Protein AF-0000000068191400 (afdb_homodimer)

Organism: Phaeodactylum tricornutum (strain CCAP 1055/1) (NCBI:txid556484)

Radius of gyration: 34.16 Å; Cα contacts (8 Å, |Δi|>4): 2538; chains: 2; bounding box: 96×90×97 Å

Foldseek 3Di:
DPPPPPPPPPVPPPPPPQPPQQVPQVPPPDDPPCPVPPCPPPPPPPDAAEWQEEEEAQALLRVLLLVLCLNRRTAYAYEYEDPPPDPFQRARHHCCLRFAVLLLVLLQVVLQVLDALVVSLVSSVVRSVVVCVVRDPVVSVSRYHYFHFNAKADQAQFKMWTHGPPDPDIGIHGHQFYEYERAWADDDDPQQVVQCVLQVAAEAESRRVSVQSSDPQRPQQQNHPPPDDAAEEEEFEAELSCLSVLLSVCSNPVSHAYEYEEQAHNVVAAPLLRVLSVVLNVVSPHHYHYNWGFDGQHSNQWTAIPVGDIHDHGNHYYYDPDTWCVVVVVRHHVVNNQFDADRQATEADLQQQAGPGRRRYGYFARRYPNDDPQQGDSVLSNLLSSRNSVSNVDDPVVCPPDQGNDAWHWGWRVRQQIKIKTFDHPVRCCVPQNLPQKDKFKDQCVPAPVCVVCVVSGPRVSWMKMWMAGLPPQFTGMMITTGNCRVVLRVVVSVSNSVRHGLLNLLLDDDDPPDPNVVSNVRSLVSLVVDVLSVCSNVHPVSVVCVVVVPDPVVVVVVVCVVPCVVVVVVVVVVVVVCVVVCVVDVPVPPPPPDDDPDPPPVVVVVQVVLQVVLVVVVVVVVPPPPPPPPPDPRGSVNVVVVVVVCVVVVVVD/DPPPPPDPPPVPPPPPPQPPQQVPQVPPPDDPDCPVPPCPVPPPDPDAAEWQEEEEAQALLRVLLLVLCLNRRTAYAYEYEDPVPDPFQRARHPCCLRQAVLLLVLLQVVLQVLDALVVSLVSSVVRSVVVCVVRDPVVSVSRYHYFHFNAKADQAQFKMWTHGPPDPDIGIHGHQFYEYERAWADDDDPQQVVQCVLQVAAEAESRRVSVQSSDPQRPQQQNHPPPDDAAEEEEFEAELSCLSVLLSVCSNPVSHAYEYEEQAHNVVAAPLLRVLSVVLNVVSPHHYHYNWGFDGQHSNQWTAIPVGDIHDHGNHYYYDPDTWCVVVVVRHHVVNNQFDADRQATEADLQQQATPGRRRYGYFARRYPNDDPQQGDSVLRNLLSSRNSVSNVDDPVVCPPDQGNDAWHWGWRVRQQIKIKTFDHPVRCCVPQNLPQKDKFKDQCVPAPVCVVCVVSGPRVSWMKMWMAGLPPQFTGMMITTGNCRVVLRVVVSVSNSVRHGLLNLLLDDDDPPDPNVVSNVRSLVSLVVDVLSVCSNVHPVSVVCVVVVDDPVVVVVVVCVVPCVVVVVVVVVCCVVCVVVCVVDVPVPPPPPDDDPDPPPVVPVVQVVVQVVLVVVVVVVPPPPPPPPDPDPRDSVNVVVVVVVCVVVVVVD

Structure (mmCIF, N/CA/C/O backbone):
data_AF-0000000068191400-model_v1
#
loop_
_entity.id
_entity.type
_entity.pdbx_description
1 polymer 'Mercuric reductase'
#
loop_
_atom_site.group_PDB
_atom_site.id
_atom_site.type_symbol
_atom_site.label_atom_id
_atom_site.label_alt_id
_atom_site.label_comp_id
_atom_site.label_asym_id
_atom_site.label_entity_id
_atom_site.label_seq_id
_atom_site.pdbx_PDB_ins_code
_atom_site.Cartn_x
_atom_site.Cartn_y
_atom_site.Cartn_z
_atom_site.occupancy
_atom_site.B_iso_or_equiv
_atom_site.auth_seq_id
_atom_site.auth_comp_id
_atom_site.auth_asym_id
_atom_site.auth_atom_id
_atom_site.pdbx_PDB_model_num
ATOM 1 N N . MET A 1 1 ? 56.625 -11.289 -27.719 1 18.84 1 MET A N 1
ATOM 2 C CA . MET A 1 1 ? 55.969 -10.008 -28.016 1 18.84 1 MET A CA 1
ATOM 3 C C . MET A 1 1 ? 54.719 -10.211 -28.875 1 18.84 1 MET A C 1
ATOM 5 O O . MET A 1 1 ? 53.812 -9.391 -28.844 1 18.84 1 MET A O 1
ATOM 9 N N . ARG A 1 2 ? 54.781 -11.141 -29.953 1 19.25 2 ARG A N 1
ATOM 10 C CA . ARG A 1 2 ? 54.094 -11.266 -31.234 1 19.25 2 ARG A CA 1
ATOM 11 C C . ARG A 1 2 ? 52.688 -11.82 -31.031 1 19.25 2 ARG A C 1
ATOM 13 O O . ARG A 1 2 ? 51.812 -11.641 -31.875 1 19.25 2 ARG A O 1
ATOM 20 N N . LEU A 1 3 ? 52.562 -12.781 -30.156 1 19.36 3 LEU A N 1
ATOM 21 C CA . LEU A 1 3 ? 51.5 -13.773 -30.172 1 19.36 3 LEU A CA 1
ATOM 22 C C . LEU A 1 3 ? 50.156 -13.164 -29.719 1 19.36 3 LEU A C 1
ATOM 24 O O . LEU A 1 3 ? 49.156 -13.875 -29.562 1 19.36 3 LEU A O 1
ATOM 28 N N . LEU A 1 4 ? 50.25 -11.906 -29.078 1 23.09 4 LEU A N 1
ATOM 29 C CA . LEU A 1 4 ? 49.125 -11.359 -28.297 1 23.09 4 LEU A CA 1
ATOM 30 C C . LEU A 1 4 ? 48 -10.938 -29.219 1 23.09 4 LEU A C 1
ATOM 32 O O . LEU A 1 4 ? 47 -10.352 -28.766 1 23.09 4 LEU A O 1
ATOM 36 N N . SER A 1 5 ? 48.219 -10.984 -30.641 1 23.67 5 SER A N 1
ATOM 37 C CA . SER A 1 5 ? 47.469 -10.211 -31.609 1 23.67 5 SER A CA 1
ATOM 38 C C . SER A 1 5 ? 46.094 -10.844 -31.875 1 23.67 5 SER A C 1
ATOM 40 O O . SER A 1 5 ? 45.188 -10.18 -32.375 1 23.67 5 SER A O 1
ATOM 42 N N . GLY A 1 6 ? 46.031 -12.25 -31.875 1 23.25 6 GLY A N 1
ATOM 43 C CA . GLY A 1 6 ? 45 -12.992 -32.625 1 23.25 6 GLY A CA 1
ATOM 44 C C . GLY A 1 6 ? 43.625 -12.922 -32 1 23.25 6 GLY A C 1
ATOM 45 O O . GLY A 1 6 ? 42.625 -13.164 -32.688 1 23.25 6 GLY A O 1
ATOM 46 N N . SER A 1 7 ? 43.531 -13.016 -30.688 1 23.31 7 SER A N 1
ATOM 47 C CA . SER A 1 7 ? 42.344 -13.523 -30.047 1 23.31 7 SER A CA 1
ATOM 48 C C . SER A 1 7 ? 41.219 -12.484 -30.047 1 23.31 7 SER A C 1
ATOM 50 O O . SER A 1 7 ? 40.156 -12.719 -29.5 1 23.31 7 SER A O 1
ATOM 52 N N . LEU A 1 8 ? 41.531 -11.188 -30.516 1 23.22 8 LEU A N 1
ATOM 53 C CA . LEU A 1 8 ? 40.562 -10.094 -30.312 1 23.22 8 LEU A CA 1
ATOM 54 C C . LEU A 1 8 ? 39.438 -10.148 -31.344 1 23.22 8 LEU A C 1
ATOM 56 O O . LEU A 1 8 ? 38.531 -9.352 -31.281 1 23.22 8 LEU A O 1
ATOM 60 N N . GLN A 1 9 ? 39.656 -10.93 -32.531 1 22.41 9 GLN A N 1
ATOM 61 C CA . GLN A 1 9 ? 38.875 -10.75 -33.719 1 22.41 9 GLN A CA 1
ATOM 62 C C . GLN A 1 9 ? 37.469 -11.352 -33.562 1 22.41 9 GLN A C 1
ATOM 64 O O . GLN A 1 9 ? 36.5 -10.898 -34.188 1 22.41 9 GLN A O 1
ATOM 69 N N . ILE A 1 10 ? 37.344 -12.539 -32.938 1 22.41 10 ILE A N 1
ATOM 70 C CA . ILE A 1 10 ? 36.219 -13.43 -33.188 1 22.41 10 ILE A CA 1
ATOM 71 C C . ILE A 1 10 ? 34.969 -12.883 -32.469 1 22.41 10 ILE A C 1
ATOM 73 O O . ILE A 1 10 ? 33.844 -13.266 -32.812 1 22.41 10 ILE A O 1
ATOM 77 N N . VAL A 1 11 ? 35.156 -12.094 -31.438 1 23.58 11 VAL A N 1
ATOM 78 C CA . VAL A 1 11 ? 34 -11.883 -30.594 1 23.58 11 VAL A CA 1
ATOM 79 C C . VAL A 1 11 ? 33.031 -10.906 -31.266 1 23.58 11 VAL A C 1
ATOM 81 O O . VAL A 1 11 ? 31.891 -10.75 -30.828 1 23.58 11 VAL A O 1
ATOM 84 N N . ALA A 1 12 ? 33.375 -10.297 -32.469 1 24.55 12 ALA A N 1
ATOM 85 C CA . ALA A 1 12 ? 32.594 -9.172 -33 1 24.55 12 ALA A CA 1
ATOM 86 C C . ALA A 1 12 ? 31.375 -9.656 -33.781 1 24.55 12 ALA A C 1
ATOM 88 O O . ALA A 1 12 ? 30.406 -8.914 -33.938 1 24.55 12 ALA A O 1
ATOM 89 N N . LYS A 1 13 ? 31.406 -10.836 -34.562 1 27.42 13 LYS A N 1
ATOM 90 C CA . LYS A 1 13 ? 30.469 -11.172 -35.625 1 27.42 13 LYS A CA 1
ATOM 91 C C . LYS A 1 13 ? 29.094 -11.523 -35.062 1 27.42 13 LYS A C 1
ATOM 93 O O . LYS A 1 13 ? 28.078 -11.312 -35.75 1 27.42 13 LYS A O 1
ATOM 98 N N . SER A 1 14 ? 29.078 -12.266 -34.031 1 23.83 14 SER A N 1
ATOM 99 C CA . SER A 1 14 ? 27.828 -12.953 -33.719 1 23.83 14 SER A CA 1
ATOM 100 C C . SER A 1 14 ? 26.781 -11.984 -33.188 1 23.83 14 SER A C 1
ATOM 102 O O . SER A 1 14 ? 25.609 -12.352 -33 1 23.83 14 SER A O 1
ATOM 104 N N . SER A 1 15 ? 27.203 -10.758 -32.938 1 24.91 15 SER A N 1
ATOM 105 C CA . SER A 1 15 ? 26.312 -9.93 -32.125 1 24.91 15 SER A CA 1
ATOM 106 C C . SER A 1 15 ? 25.281 -9.219 -33 1 24.91 15 SER A C 1
ATOM 108 O O . SER A 1 15 ? 24.391 -8.547 -32.469 1 24.91 15 SER A O 1
ATOM 110 N N . LEU A 1 16 ? 25.422 -9.219 -34.375 1 26.3 16 LEU A N 1
ATOM 111 C CA . LEU A 1 16 ? 24.703 -8.305 -35.25 1 26.3 16 LEU A CA 1
ATOM 112 C C . LEU A 1 16 ? 23.297 -8.805 -35.531 1 26.3 16 LEU A C 1
ATOM 114 O O . LEU A 1 16 ? 22.406 -8.031 -35.906 1 26.3 16 LEU A O 1
ATOM 118 N N . PHE A 1 17 ? 23.094 -10.117 -35.625 1 24.86 17 PHE A N 1
ATOM 119 C CA . PHE A 1 17 ? 21.859 -10.711 -36.125 1 24.86 17 PHE A CA 1
ATOM 120 C C . PHE A 1 17 ? 20.688 -10.398 -35.219 1 24.86 17 PHE A C 1
ATOM 122 O O . PHE A 1 17 ? 19.547 -10.312 -35.656 1 24.86 17 PHE A O 1
ATOM 129 N N . LEU A 1 18 ? 20.938 -10.211 -33.969 1 23.95 18 LEU A N 1
ATOM 130 C CA . LEU A 1 18 ? 19.812 -10.328 -33.031 1 23.95 18 LEU A CA 1
ATOM 131 C C . LEU A 1 18 ? 19.031 -9.023 -32.969 1 23.95 18 LEU A C 1
ATOM 133 O O . LEU A 1 18 ? 17.844 -9.031 -32.656 1 23.95 18 LEU A O 1
ATOM 137 N N . THR A 1 19 ? 19.531 -7.883 -33.469 1 26.61 19 THR A N 1
ATOM 138 C CA . THR A 1 19 ? 18.922 -6.59 -33.156 1 26.61 19 THR A CA 1
ATOM 139 C C . THR A 1 19 ? 17.719 -6.34 -34.062 1 26.61 19 THR A C 1
ATOM 141 O O . THR A 1 19 ? 16.766 -5.66 -33.688 1 26.61 19 THR A O 1
ATOM 144 N N . ALA A 1 20 ? 17.625 -6.801 -35.312 1 25.66 20 ALA A N 1
ATOM 145 C CA . ALA A 1 20 ? 16.641 -6.438 -36.344 1 25.66 20 ALA A CA 1
ATOM 146 C C . ALA A 1 20 ? 15.25 -6.922 -35.938 1 25.66 20 ALA A C 1
ATOM 148 O O . ALA A 1 20 ? 14.258 -6.246 -36.219 1 25.66 20 ALA A O 1
ATOM 149 N N . TYR A 1 21 ? 15.203 -8.102 -35.375 1 24 21 TYR A N 1
ATOM 150 C CA . TYR A 1 21 ? 13.93 -8.805 -35.25 1 24 21 TYR A CA 1
ATOM 151 C C . TYR A 1 21 ? 13.055 -8.172 -34.188 1 24 21 TYR A C 1
ATOM 153 O O . TYR A 1 21 ? 11.836 -8.352 -34.188 1 24 21 TYR A O 1
ATOM 161 N N . ILE A 1 22 ? 13.641 -7.352 -33.281 1 24.81 22 ILE A N 1
ATOM 162 C CA . ILE A 1 22 ? 12.82 -7.039 -32.125 1 24.81 22 ILE A CA 1
ATOM 163 C C . ILE A 1 22 ? 11.875 -5.887 -32.469 1 24.81 22 ILE A C 1
ATOM 165 O O . ILE A 1 22 ? 10.805 -5.762 -31.859 1 24.81 22 ILE A O 1
ATOM 169 N N . VAL A 1 23 ? 12.148 -5.055 -33.469 1 26.88 23 VAL A N 1
ATOM 170 C CA . VAL A 1 23 ? 11.281 -3.914 -33.75 1 26.88 23 VAL A CA 1
ATOM 171 C C . VAL A 1 23 ? 9.938 -4.406 -34.281 1 26.88 23 VAL A C 1
ATOM 173 O O . VAL A 1 23 ? 8.938 -3.68 -34.219 1 26.88 23 VAL A O 1
ATOM 176 N N . TRP A 1 24 ? 9.891 -5.574 -34.875 1 23.77 24 TRP A N 1
ATOM 177 C CA . TRP A 1 24 ? 8.711 -6.023 -35.594 1 23.77 24 TRP A CA 1
ATOM 178 C C . TRP A 1 24 ? 7.543 -6.266 -34.656 1 23.77 24 TRP A C 1
ATOM 180 O O . TRP A 1 24 ? 6.383 -6.043 -35.031 1 23.77 24 TRP A O 1
ATOM 190 N N . SER A 1 25 ? 7.871 -6.707 -33.438 1 22.83 25 SER A N 1
ATOM 191 C CA . SER A 1 25 ? 6.762 -7.398 -32.812 1 22.83 25 SER A CA 1
ATOM 192 C C . SER A 1 25 ? 5.758 -6.41 -32.219 1 22.83 25 SER A C 1
ATOM 194 O O . SER A 1 25 ? 4.715 -6.812 -31.703 1 22.83 25 SER A O 1
ATOM 196 N N . SER A 1 26 ? 6.188 -5.141 -31.969 1 24.16 26 SER A N 1
ATOM 197 C CA . SER A 1 26 ? 5.156 -4.41 -31.234 1 24.16 26 SER A CA 1
ATOM 198 C C . SER A 1 26 ? 4.031 -3.965 -32.156 1 24.16 26 SER A C 1
ATOM 200 O O . SER A 1 26 ? 3.189 -3.152 -31.781 1 24.16 26 SER A O 1
ATOM 202 N N . ILE A 1 27 ? 4.242 -4.035 -33.5 1 24.89 27 ILE A N 1
ATOM 203 C CA . ILE A 1 27 ? 3.234 -3.52 -34.406 1 24.89 27 ILE A CA 1
ATOM 204 C C . ILE A 1 27 ? 1.939 -4.312 -34.25 1 24.89 27 ILE A C 1
ATOM 206 O O . ILE A 1 27 ? 1.926 -5.531 -34.438 1 24.89 27 ILE A O 1
ATOM 210 N N . GLY A 1 28 ? 1.079 -3.848 -33.5 1 23.75 28 GLY A N 1
ATOM 211 C CA . GLY A 1 28 ? -0.214 -4.512 -33.469 1 23.75 28 GLY A CA 1
ATOM 212 C C . GLY A 1 28 ? -0.729 -4.898 -34.844 1 23.75 28 GLY A C 1
ATOM 213 O O . GLY A 1 28 ? -0.284 -4.352 -35.844 1 23.75 28 GLY A O 1
ATOM 214 N N . HIS A 1 29 ? -1.302 -5.992 -35.031 1 23.61 29 HIS A N 1
ATOM 215 C CA . HIS A 1 29 ? -1.722 -6.754 -36.219 1 23.61 29 HIS A CA 1
ATOM 216 C C . HIS A 1 29 ? -2.541 -5.891 -37.156 1 23.61 29 HIS A C 1
ATOM 218 O O . HIS A 1 29 ? -3.057 -6.387 -38.156 1 23.61 29 HIS A O 1
ATOM 224 N N . ASP A 1 30 ? -2.949 -4.605 -36.875 1 24.42 30 ASP A N 1
ATOM 225 C CA . ASP A 1 30 ? -3.998 -4.496 -37.875 1 24.42 30 ASP A CA 1
ATOM 226 C C . ASP A 1 30 ? -3.404 -4.441 -39.281 1 24.42 30 ASP A C 1
ATOM 228 O O . ASP A 1 30 ? -3.689 -5.301 -40.125 1 24.42 30 ASP A O 1
ATOM 232 N N . GLY A 1 31 ? -3.494 -3.238 -40 1 23.95 31 GLY A N 1
ATOM 233 C CA . GLY A 1 31 ? -3.469 -3.154 -41.438 1 23.95 31 GLY A CA 1
ATOM 234 C C . GLY A 1 31 ? -2.072 -3.277 -42.031 1 23.95 31 GLY A C 1
ATOM 235 O O . GLY A 1 31 ? -1.704 -2.531 -42.938 1 23.95 31 GLY A O 1
ATOM 236 N N . ILE A 1 32 ? -1.137 -3.488 -41.312 1 25.22 32 ILE A N 1
ATOM 237 C CA . ILE A 1 32 ? 0.042 -3.572 -42.188 1 25.22 32 ILE A CA 1
ATOM 238 C C . ILE A 1 32 ? -0.243 -4.496 -43.375 1 25.22 32 ILE A C 1
ATOM 240 O O . ILE A 1 32 ? -0.791 -5.586 -43.188 1 25.22 32 ILE A O 1
ATOM 244 N N . GLY A 1 33 ? -0.33 -3.869 -44.625 1 22.86 33 GLY A N 1
ATOM 245 C CA . GLY A 1 33 ? -0.335 -4.727 -45.781 1 22.86 33 GLY A CA 1
ATOM 246 C C . GLY A 1 33 ? 0.487 -5.988 -45.625 1 22.86 33 GLY A C 1
ATOM 247 O O . GLY A 1 33 ? 1.321 -6.07 -44.719 1 22.86 33 GLY A O 1
ATOM 248 N N . SER A 1 34 ? 0.021 -6.98 -46.406 1 22.44 34 SER A N 1
ATOM 249 C CA . SER A 1 34 ? 0.621 -8.305 -46.531 1 22.44 34 SER A CA 1
ATOM 250 C C . SER A 1 34 ? 2.139 -8.219 -46.625 1 22.44 34 SER A C 1
ATOM 252 O O . SER A 1 34 ? 2.664 -7.754 -47.656 1 22.44 34 SER A O 1
ATOM 254 N N . VAL A 1 35 ? 2.752 -7.457 -45.781 1 22.81 35 VAL A N 1
ATOM 255 C CA . VAL A 1 35 ? 4.109 -7.809 -46.188 1 22.81 35 VAL A CA 1
ATOM 256 C C . VAL A 1 35 ? 4.172 -9.289 -46.531 1 22.81 35 VAL A C 1
ATOM 258 O O . VAL A 1 35 ? 3.82 -10.148 -45.75 1 22.81 35 VAL A O 1
ATOM 261 N N . LYS A 1 36 ? 4.043 -9.391 -47.781 1 24.2 36 LYS A N 1
ATOM 262 C CA . LYS A 1 36 ? 4.172 -10.758 -48.281 1 24.2 36 LYS A CA 1
ATOM 263 C C . LYS A 1 36 ? 5.242 -11.531 -47.5 1 24.2 36 LYS A C 1
ATOM 265 O O . LYS A 1 36 ? 6.395 -11.102 -47.438 1 24.2 36 LYS A O 1
ATOM 270 N N . ALA A 1 37 ? 4.703 -12.031 -46.281 1 23.27 37 ALA A N 1
ATOM 271 C CA . ALA A 1 37 ? 5.527 -13.117 -45.781 1 23.27 37 ALA A CA 1
ATOM 272 C C . ALA A 1 37 ? 6.336 -13.781 -46.875 1 23.27 37 ALA A C 1
ATOM 274 O O . ALA A 1 37 ? 5.77 -14.242 -47.875 1 23.27 37 ALA A O 1
ATOM 275 N N . LEU A 1 38 ? 7.352 -13.055 -47.219 1 23.34 38 LEU A N 1
ATOM 276 C CA . LEU A 1 38 ? 8.102 -13.938 -48.125 1 23.34 38 LEU A CA 1
ATOM 277 C C . LEU A 1 38 ? 7.91 -15.391 -47.719 1 23.34 38 LEU A C 1
ATOM 279 O O . LEU A 1 38 ? 8.18 -15.773 -46.562 1 23.34 38 LEU A O 1
ATOM 283 N N . ALA A 1 39 ? 6.871 -15.914 -48.344 1 24.62 39 ALA A N 1
ATOM 284 C CA . ALA A 1 39 ? 6.766 -17.359 -48.406 1 24.62 39 ALA A CA 1
ATOM 285 C C . ALA A 1 39 ? 8.148 -18.016 -48.469 1 24.62 39 ALA A C 1
ATOM 287 O O . ALA A 1 39 ? 8.844 -17.891 -49.5 1 24.62 39 ALA A O 1
ATOM 288 N N . ILE A 1 40 ? 8.867 -17.719 -47.375 1 24.81 40 ILE A N 1
ATOM 289 C CA . ILE A 1 40 ? 9.891 -18.75 -47.531 1 24.81 40 ILE A CA 1
ATOM 290 C C . ILE A 1 40 ? 9.273 -20 -48.156 1 24.81 40 ILE A C 1
ATOM 292 O O . ILE A 1 40 ? 8.227 -20.469 -47.719 1 24.81 40 ILE A O 1
ATOM 296 N N . ASN A 1 41 ? 9.336 -19.984 -49.375 1 24.12 41 ASN A N 1
ATOM 297 C CA . ASN A 1 41 ? 9.07 -21.234 -50.062 1 24.12 41 ASN A CA 1
ATOM 298 C C . ASN A 1 41 ? 9.359 -22.453 -49.219 1 24.12 41 ASN A C 1
ATOM 300 O O . ASN A 1 41 ? 10.5 -22.672 -48.812 1 24.12 41 ASN A O 1
ATOM 304 N N . THR A 1 42 ? 8.305 -22.75 -48.406 1 27.8 42 THR A N 1
ATOM 305 C CA . THR A 1 42 ? 8.258 -24.109 -47.875 1 27.8 42 THR A CA 1
ATOM 306 C C . THR A 1 42 ? 8.633 -25.125 -48.969 1 27.8 42 THR A C 1
ATOM 308 O O . THR A 1 42 ? 7.816 -25.453 -49.812 1 27.8 42 THR A O 1
ATOM 311 N N . GLN A 1 43 ? 9.664 -24.922 -49.594 1 27.03 43 GLN A N 1
ATOM 312 C CA . GLN A 1 43 ? 9.93 -26.203 -50.219 1 27.03 43 GLN A CA 1
ATOM 313 C C . GLN A 1 43 ? 9.695 -27.359 -49.25 1 27.03 43 GLN A C 1
ATOM 315 O O . GLN A 1 43 ? 9.984 -27.234 -48.062 1 27.03 43 GLN A O 1
ATOM 320 N N . SER A 1 44 ? 8.719 -28.266 -49.5 1 30.97 44 SER A N 1
ATOM 321 C CA . SER A 1 44 ? 8.227 -29.516 -48.938 1 30.97 44 SER A CA 1
ATOM 322 C C . SER A 1 44 ? 9.359 -30.328 -48.312 1 30.97 44 SER A C 1
ATOM 324 O O . SER A 1 44 ? 9.203 -31.531 -48.062 1 30.97 44 SER A O 1
ATOM 326 N N . THR A 1 45 ? 10.586 -29.906 -48.406 1 32.5 45 THR A N 1
ATOM 327 C CA . THR A 1 45 ? 11.406 -30.953 -47.812 1 32.5 45 THR A CA 1
ATOM 328 C C . THR A 1 45 ? 11.031 -31.188 -46.344 1 32.5 45 THR A C 1
ATOM 330 O O . THR A 1 45 ? 10.531 -30.266 -45.688 1 32.5 45 THR A O 1
ATOM 333 N N . SER A 1 46 ? 10.695 -32.375 -45.719 1 39.59 46 SER A N 1
ATOM 334 C CA . SER A 1 46 ? 10.32 -33.031 -44.5 1 39.59 46 SER A CA 1
ATOM 335 C C . SER A 1 46 ? 10.922 -32.312 -43.281 1 39.59 46 SER A C 1
ATOM 337 O O . SER A 1 46 ? 11.203 -32.969 -42.25 1 39.59 46 SER A O 1
ATOM 339 N N . SER A 1 47 ? 11.508 -31.125 -43.219 1 50.88 47 SER A N 1
ATOM 340 C CA . SER A 1 47 ? 12.391 -30.641 -42.156 1 50.88 47 SER A CA 1
ATOM 341 C C . SER A 1 47 ? 11.602 -30.234 -40.906 1 50.88 47 SER A C 1
ATOM 343 O O . SER A 1 47 ? 10.57 -29.562 -41.031 1 50.88 47 SER A O 1
ATOM 345 N N . LEU A 1 48 ? 11.586 -30.953 -39.812 1 64 48 LEU A N 1
ATOM 346 C CA . LEU A 1 48 ? 11.016 -30.719 -38.5 1 64 48 LEU A CA 1
ATOM 347 C C . LEU A 1 48 ? 11.102 -29.25 -38.094 1 64 48 LEU A C 1
ATOM 349 O O . LEU A 1 48 ? 12.109 -28.594 -38.375 1 64 48 LEU A O 1
ATOM 353 N N . PRO A 1 49 ? 9.875 -28.562 -37.75 1 72.19 49 PRO A N 1
ATOM 354 C CA . PRO A 1 49 ? 9.977 -27.172 -37.25 1 72.19 49 PRO A CA 1
ATOM 355 C C . PRO A 1 49 ? 11.062 -27 -36.188 1 72.19 49 PRO A C 1
ATOM 357 O O . PRO A 1 49 ? 11.211 -27.859 -35.312 1 72.19 49 PRO A O 1
ATOM 360 N N . CYS A 1 50 ? 11.984 -26.062 -36.469 1 86.62 50 CYS A N 1
ATOM 361 C CA . CYS A 1 50 ? 13.086 -25.781 -35.562 1 86.62 50 CYS A CA 1
ATOM 362 C C . CYS A 1 50 ? 12.922 -24.422 -34.906 1 86.62 50 CYS A C 1
ATOM 364 O O . CYS A 1 50 ? 12.711 -23.406 -35.594 1 86.62 50 CYS A O 1
ATOM 366 N N . TYR A 1 51 ? 12.836 -24.453 -33.531 1 95 51 TYR A N 1
ATOM 367 C CA . TYR A 1 51 ? 12.664 -23.234 -32.75 1 95 51 TYR A CA 1
ATOM 368 C C . TYR A 1 51 ? 13.938 -22.891 -32 1 95 51 TYR A C 1
ATOM 370 O O . TYR A 1 51 ? 14.773 -23.75 -31.734 1 95 51 TYR A O 1
ATOM 378 N N . ASP A 1 52 ? 14.125 -21.625 -31.719 1 94.56 52 ASP A N 1
ATOM 379 C CA . ASP A 1 52 ? 15.148 -21.234 -30.75 1 94.56 52 ASP A CA 1
ATOM 380 C C . ASP A 1 52 ? 14.82 -21.766 -29.359 1 94.56 52 ASP A C 1
ATOM 382 O O . ASP A 1 52 ? 15.703 -22.25 -28.641 1 94.56 52 ASP A O 1
ATOM 386 N N . TRP A 1 53 ? 13.5 -21.672 -29.031 1 96.06 53 TRP A N 1
ATOM 387 C CA . TRP A 1 53 ? 13.039 -22.094 -27.719 1 96.06 53 TRP A CA 1
ATOM 388 C C . TRP A 1 53 ? 11.758 -22.922 -27.828 1 96.06 53 TRP A C 1
ATOM 390 O O . TRP A 1 53 ? 10.859 -22.578 -28.594 1 96.06 53 TRP A O 1
ATOM 400 N N . ILE A 1 54 ? 11.727 -23.984 -27.156 1 97.44 54 ILE A N 1
ATOM 401 C CA . ILE A 1 54 ? 10.469 -24.625 -26.797 1 97.44 54 ILE A CA 1
ATOM 402 C C . ILE A 1 54 ? 10.219 -24.469 -25.297 1 97.44 54 ILE A C 1
ATOM 404 O O . ILE A 1 54 ? 11.078 -24.812 -24.484 1 97.44 54 ILE A O 1
ATOM 408 N N . ILE A 1 55 ? 9.133 -23.859 -24.953 1 97 55 ILE A N 1
ATOM 409 C CA . ILE A 1 55 ? 8.711 -23.672 -23.562 1 97 55 ILE A CA 1
ATOM 410 C C . ILE A 1 55 ? 7.543 -24.594 -23.25 1 97 55 ILE A C 1
ATOM 412 O O . ILE A 1 55 ? 6.504 -24.547 -23.906 1 97 55 ILE A O 1
ATOM 416 N N . VAL A 1 56 ? 7.75 -25.453 -22.25 1 96.62 56 VAL A N 1
ATOM 417 C CA . VAL A 1 56 ? 6.707 -26.422 -21.875 1 96.62 56 VAL A CA 1
ATOM 418 C C . VAL A 1 56 ? 5.98 -25.922 -20.625 1 96.62 56 VAL A C 1
ATOM 420 O O . VAL A 1 56 ? 6.52 -25.984 -19.516 1 96.62 56 VAL A O 1
ATOM 423 N N . GLY A 1 57 ? 4.723 -25.547 -20.781 1 94.38 57 GLY A N 1
ATOM 424 C CA . GLY A 1 57 ? 3.912 -24.953 -19.734 1 94.38 57 GLY A CA 1
ATOM 425 C C . GLY A 1 57 ? 3.588 -23.5 -19.984 1 94.38 57 GLY A C 1
ATOM 426 O O . GLY A 1 57 ? 4.492 -22.672 -20.141 1 94.38 57 GLY A O 1
ATOM 427 N N . ALA A 1 58 ? 2.344 -23.172 -19.969 1 91.94 58 ALA A N 1
ATOM 428 C CA . ALA A 1 58 ? 1.902 -21.797 -20.234 1 91.94 58 ALA A CA 1
ATOM 429 C C . ALA A 1 58 ? 1.331 -21.156 -18.969 1 91.94 58 ALA A C 1
ATOM 431 O O . ALA A 1 58 ? 0.307 -20.484 -19.031 1 91.94 58 ALA A O 1
ATOM 432 N N . GLY A 1 59 ? 1.934 -21.531 -17.781 1 90.19 59 GLY A N 1
ATOM 433 C CA . GLY A 1 59 ? 1.633 -20.828 -16.547 1 90.19 59 GLY A CA 1
ATOM 434 C C . GLY A 1 59 ? 2.393 -19.516 -16.406 1 90.19 59 GLY A C 1
ATOM 435 O O . GLY A 1 59 ? 2.867 -18.953 -17.391 1 90.19 59 GLY A O 1
ATOM 436 N N . ALA A 1 60 ? 2.508 -19.078 -15.219 1 88.06 60 ALA A N 1
ATOM 437 C CA . ALA A 1 60 ? 3.152 -17.797 -14.969 1 88.06 60 ALA A CA 1
ATOM 438 C C . ALA A 1 60 ? 4.57 -17.766 -15.523 1 88.06 60 ALA A C 1
ATOM 440 O O . ALA A 1 60 ? 4.957 -16.828 -16.219 1 88.06 60 ALA A O 1
ATOM 441 N N . SER A 1 61 ? 5.297 -18.781 -15.25 1 91 61 SER A N 1
ATOM 442 C CA . SER A 1 61 ? 6.676 -18.859 -15.727 1 91 61 SER A CA 1
ATOM 443 C C . SER A 1 61 ? 6.73 -18.906 -17.25 1 91 61 SER A C 1
ATOM 445 O O . SER A 1 61 ? 7.48 -18.141 -17.859 1 91 61 SER A O 1
ATO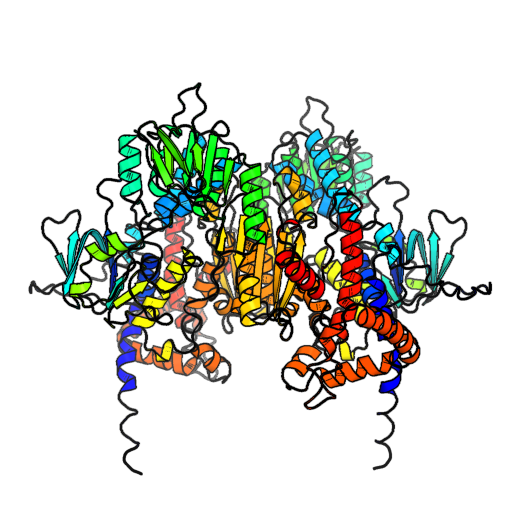M 447 N N . GLY A 1 62 ? 5.957 -19.688 -17.844 1 92 62 GLY A N 1
ATOM 448 C CA . GLY A 1 62 ? 5.98 -19.875 -19.297 1 92 62 GLY A CA 1
ATOM 449 C C . GLY A 1 62 ? 5.516 -18.656 -20.047 1 92 62 GLY A C 1
ATOM 450 O O . GLY A 1 62 ? 6.082 -18.312 -21.094 1 92 62 GLY A O 1
ATOM 451 N N . LEU A 1 63 ? 4.543 -18.031 -19.531 1 87.62 63 LEU A N 1
ATOM 452 C CA . LEU A 1 63 ? 4.012 -16.844 -20.203 1 87.62 63 LEU A CA 1
ATOM 453 C C . LEU A 1 63 ? 5.031 -15.719 -20.203 1 87.62 63 LEU A C 1
ATOM 455 O O . LEU A 1 63 ? 5.258 -15.078 -21.234 1 87.62 63 LEU A O 1
ATOM 459 N N . PHE A 1 64 ? 5.609 -15.492 -19.109 1 85.81 64 PHE A N 1
ATOM 460 C CA . PHE A 1 64 ? 6.594 -14.422 -19.031 1 85.81 64 PHE A CA 1
ATOM 461 C C . PHE A 1 64 ? 7.848 -14.781 -19.812 1 85.81 64 PHE A C 1
ATOM 463 O O . PHE A 1 64 ? 8.477 -13.914 -20.422 1 85.81 64 PHE A O 1
ATOM 470 N N . ALA A 1 65 ? 8.164 -16.047 -19.812 1 90.25 65 ALA A N 1
ATOM 471 C CA . ALA A 1 65 ? 9.289 -16.531 -20.594 1 90.25 65 ALA A CA 1
ATOM 472 C C . ALA A 1 65 ? 9.039 -16.328 -22.094 1 90.25 65 ALA A C 1
ATOM 474 O O . ALA A 1 65 ? 9.922 -15.898 -22.828 1 90.25 65 ALA A O 1
ATOM 475 N N . SER A 1 66 ? 7.867 -16.688 -22.516 1 88.88 66 SER A N 1
ATOM 476 C CA . SER A 1 66 ? 7.523 -16.516 -23.922 1 88.88 66 SER A CA 1
ATOM 477 C C . SER A 1 66 ? 7.57 -15.047 -24.328 1 88.88 66 SER A C 1
ATOM 479 O O . SER A 1 66 ? 8.016 -14.719 -25.438 1 88.88 66 SER A O 1
ATOM 481 N N . GLY A 1 67 ? 7.086 -14.258 -23.391 1 82.25 67 GLY A N 1
ATOM 482 C CA . GLY A 1 67 ? 7.191 -12.828 -23.641 1 82.25 67 GLY A CA 1
ATOM 483 C C . GLY A 1 67 ? 8.625 -12.344 -23.75 1 82.25 67 GLY A C 1
ATOM 484 O O . GLY A 1 67 ? 8.953 -11.555 -24.641 1 82.25 67 GLY A O 1
ATOM 485 N N . ALA A 1 68 ? 9.43 -12.805 -22.844 1 81.44 68 ALA A N 1
ATOM 486 C CA . ALA A 1 68 ? 10.844 -12.43 -22.859 1 81.44 68 ALA A CA 1
ATOM 487 C C . ALA A 1 68 ? 11.523 -12.906 -24.141 1 81.44 68 ALA A C 1
ATOM 489 O O . ALA A 1 68 ? 12.328 -12.172 -24.734 1 81.44 68 ALA A O 1
ATOM 490 N N . ALA A 1 69 ? 11.219 -14.078 -24.562 1 85.69 69 ALA A N 1
ATOM 491 C CA . ALA A 1 69 ? 11.797 -14.625 -25.797 1 85.69 69 ALA A CA 1
ATOM 492 C C . ALA A 1 69 ? 11.391 -13.797 -27.016 1 85.69 69 ALA A C 1
ATOM 494 O O . ALA A 1 69 ? 12.219 -13.508 -27.875 1 85.69 69 ALA A O 1
ATOM 495 N N . SER A 1 70 ? 10.141 -13.445 -26.984 1 77.38 70 SER A N 1
ATOM 496 C CA . SER A 1 70 ? 9.648 -12.594 -28.062 1 77.38 70 SER A CA 1
ATOM 497 C C . SER A 1 70 ? 10.359 -11.25 -28.078 1 77.38 70 SER A C 1
ATOM 499 O O . SER A 1 70 ? 10.734 -10.75 -29.141 1 77.38 70 SER A O 1
ATOM 501 N N . LEU A 1 71 ? 10.523 -10.75 -26.906 1 71.25 71 LEU A N 1
ATOM 502 C CA . LEU A 1 71 ? 11.211 -9.469 -26.781 1 71.25 71 LEU A CA 1
ATOM 503 C C . LEU A 1 71 ? 12.641 -9.562 -27.297 1 71.25 71 LEU A C 1
ATOM 505 O O . LEU A 1 71 ? 13.172 -8.586 -27.828 1 71.25 71 LEU A O 1
ATOM 509 N N . LEU A 1 72 ? 13.219 -10.766 -27.172 1 75.75 72 LEU A N 1
ATOM 510 C CA . LEU A 1 72 ? 14.602 -10.961 -27.578 1 75.75 72 LEU A CA 1
ATOM 511 C C . LEU A 1 72 ? 14.672 -11.453 -29.016 1 75.75 72 LEU A C 1
ATOM 513 O O . LEU A 1 72 ? 15.75 -11.82 -29.5 1 75.75 72 LEU A O 1
ATOM 517 N N . GLY A 1 73 ? 13.492 -11.586 -29.703 1 75.56 73 GLY A N 1
ATOM 518 C CA . GLY A 1 73 ? 13.43 -11.938 -31.109 1 75.56 73 GLY A CA 1
ATOM 519 C C . GLY A 1 73 ? 13.695 -13.406 -31.375 1 75.56 73 GLY A C 1
ATOM 520 O O . GLY A 1 73 ? 14.203 -13.773 -32.438 1 75.56 73 GLY A O 1
ATOM 521 N N . LYS A 1 74 ? 13.477 -14.211 -30.453 1 86.12 74 LYS A N 1
ATOM 522 C CA . LYS A 1 74 ? 13.711 -15.648 -30.594 1 86.12 74 LYS A CA 1
ATOM 523 C C . LYS A 1 74 ? 12.453 -16.359 -31.062 1 86.12 74 LYS A C 1
ATOM 525 O O . LYS A 1 74 ? 11.352 -16.062 -30.594 1 86.12 74 LYS A O 1
ATOM 530 N N . SER A 1 75 ? 12.664 -17.219 -32 1 90.62 75 SER A N 1
ATOM 531 C CA . SER A 1 75 ? 11.539 -18.078 -32.375 1 90.62 75 SER A CA 1
ATOM 532 C C . SER A 1 75 ? 11.18 -19.031 -31.234 1 90.62 75 SER A C 1
ATOM 534 O O . SER A 1 75 ? 12.047 -19.734 -30.719 1 90.62 75 SER A O 1
ATOM 536 N N . THR A 1 76 ? 9.883 -19 -30.875 1 94.31 76 THR A N 1
ATOM 537 C CA . THR A 1 76 ? 9.484 -19.734 -29.672 1 94.31 76 THR A CA 1
ATOM 538 C C . THR A 1 76 ? 8.211 -20.531 -29.922 1 94.31 76 THR A C 1
ATOM 540 O O . THR A 1 76 ? 7.297 -20.047 -30.594 1 94.31 76 THR A O 1
ATOM 543 N N . CYS A 1 77 ? 8.219 -21.766 -29.438 1 95.12 77 CYS A N 1
ATOM 544 C CA . CYS A 1 77 ? 7.02 -22.594 -29.344 1 95.12 77 CYS A CA 1
ATOM 545 C C . CYS A 1 77 ? 6.609 -22.812 -27.891 1 95.12 77 CYS A C 1
ATOM 547 O O . CYS A 1 77 ? 7.41 -23.266 -27.078 1 95.12 77 CYS A O 1
ATOM 549 N N . LEU A 1 78 ? 5.387 -22.359 -27.594 1 94.25 78 LEU A N 1
ATOM 550 C CA . LEU A 1 78 ? 4.809 -22.578 -26.266 1 94.25 78 LEU A CA 1
ATOM 551 C C . LEU A 1 78 ? 3.836 -23.75 -26.281 1 94.25 78 LEU A C 1
ATOM 553 O O . LEU A 1 78 ? 2.949 -23.812 -27.141 1 94.25 78 LEU A O 1
ATOM 557 N N . ILE A 1 79 ? 4.082 -24.75 -25.391 1 93.44 79 ILE A N 1
ATOM 558 C CA . ILE A 1 79 ? 3.266 -25.953 -25.328 1 93.44 79 ILE A CA 1
ATOM 559 C C . ILE A 1 79 ? 2.559 -26.031 -23.984 1 93.44 79 ILE A C 1
ATOM 561 O O . ILE A 1 79 ? 3.178 -25.812 -22.938 1 93.44 79 ILE A O 1
ATOM 565 N N . ASP A 1 80 ? 1.294 -26.234 -23.938 1 91.62 80 ASP A N 1
ATOM 566 C CA . ASP A 1 80 ? 0.558 -26.453 -22.703 1 91.62 80 ASP A CA 1
ATOM 567 C C . ASP A 1 80 ? -0.407 -27.625 -22.844 1 91.62 80 ASP A C 1
ATOM 569 O O . ASP A 1 80 ? -1.005 -27.828 -23.891 1 91.62 80 ASP A O 1
ATOM 573 N N . GLN A 1 81 ? -0.354 -28.344 -21.781 1 84.25 81 GLN A N 1
ATOM 574 C CA . GLN A 1 81 ? -1.275 -29.469 -21.781 1 84.25 81 GLN A CA 1
ATOM 575 C C . GLN A 1 81 ? -2.721 -29 -21.641 1 84.25 81 GLN A C 1
ATOM 577 O O . GLN A 1 81 ? -3.027 -28.172 -20.781 1 84.25 81 GLN A O 1
ATOM 582 N N . ALA A 1 82 ? -3.424 -29.438 -22.609 1 62.44 82 ALA A N 1
ATOM 583 C CA . ALA A 1 82 ? -4.848 -29.125 -22.625 1 62.44 82 ALA A CA 1
ATOM 584 C C . ALA A 1 82 ? -5.59 -29.906 -21.547 1 62.44 82 ALA A C 1
ATOM 586 O O . ALA A 1 82 ? -5.25 -31.062 -21.25 1 62.44 82 ALA A O 1
ATOM 587 N N . ASP A 1 83 ? -6.215 -29.312 -20.594 1 55 83 ASP A N 1
ATOM 588 C CA . ASP A 1 83 ? -7.062 -30.156 -19.75 1 55 83 ASP A CA 1
ATOM 589 C C . ASP A 1 83 ? -8.258 -30.688 -20.547 1 55 83 ASP A C 1
ATOM 591 O O . ASP A 1 83 ? -9.148 -29.922 -20.922 1 55 83 ASP A O 1
ATOM 595 N N . PRO A 1 84 ? -8.211 -32.031 -21.109 1 44.94 84 PRO A N 1
ATOM 596 C CA . PRO A 1 84 ? -9.305 -32.594 -21.906 1 44.94 84 PRO A CA 1
ATOM 597 C C . PRO A 1 84 ? -10.672 -32.406 -21.25 1 44.94 84 PRO A C 1
ATOM 599 O O . PRO A 1 84 ? -11.695 -32.406 -21.938 1 44.94 84 PRO A O 1
ATOM 602 N N . THR A 1 85 ? -10.758 -32.844 -20.062 1 41.47 85 THR A N 1
ATOM 603 C CA . THR A 1 85 ? -12.016 -32.969 -19.312 1 41.47 85 THR A CA 1
ATOM 604 C C . THR A 1 85 ? -12.594 -31.594 -19 1 41.47 85 THR A C 1
ATOM 606 O O . THR A 1 85 ? -13.75 -31.484 -18.594 1 41.47 85 THR A O 1
ATOM 609 N N . ASN A 1 86 ? -11.852 -30.531 -18.641 1 43.47 86 ASN A N 1
ATOM 610 C CA . ASN A 1 86 ? -12.305 -29.359 -17.922 1 43.47 86 ASN A CA 1
ATOM 611 C C . ASN A 1 86 ? -12.617 -28.203 -18.859 1 43.47 86 ASN A C 1
ATOM 613 O O . ASN A 1 86 ? -11.742 -27.75 -19.609 1 43.47 86 ASN A O 1
ATOM 617 N N . SER A 1 87 ? -13.602 -28.141 -19.281 1 38.53 87 SER A N 1
ATOM 618 C CA . SER A 1 87 ? -14.414 -27.062 -19.812 1 38.53 87 SER A CA 1
ATOM 619 C C . SER A 1 87 ? -14.109 -25.734 -19.109 1 38.53 87 SER A C 1
ATOM 621 O O . SER A 1 87 ? -14.898 -24.797 -19.188 1 38.53 87 SER A O 1
ATOM 623 N N . GLY A 1 88 ? -12.742 -25.406 -18.797 1 44.22 88 GLY A N 1
ATOM 624 C CA . GLY A 1 88 ? -12.594 -24.047 -18.297 1 44.22 88 GLY A CA 1
ATOM 625 C C . GLY A 1 88 ? -11.234 -23.781 -17.672 1 44.22 88 GLY A C 1
ATOM 626 O O . GLY A 1 88 ? -10.727 -22.656 -17.719 1 44.22 88 GLY A O 1
ATOM 627 N N . LEU A 1 89 ? -10.836 -24.641 -16.641 1 47.72 89 LEU A N 1
ATOM 628 C CA . LEU A 1 89 ? -9.75 -24.078 -15.844 1 47.72 89 LEU A CA 1
ATOM 629 C C . LEU A 1 89 ? -8.422 -24.188 -16.594 1 47.72 89 LEU A C 1
ATOM 631 O O . LEU A 1 89 ? -7.48 -23.438 -16.297 1 47.72 89 LEU A O 1
ATOM 635 N N . LEU A 1 90 ? -7.93 -25.312 -17.328 1 51.88 90 LEU A N 1
ATOM 636 C CA . LEU A 1 90 ? -6.527 -25.297 -17.734 1 51.88 90 LEU A CA 1
ATOM 637 C C . LEU A 1 90 ? -6.309 -24.422 -18.953 1 51.88 90 LEU A C 1
ATOM 639 O O . LEU A 1 90 ? -6.406 -24.875 -20.094 1 51.88 90 LEU A O 1
ATOM 643 N N . ALA A 1 91 ? -6.648 -23.219 -18.828 1 63.75 91 ALA A N 1
ATOM 644 C CA . ALA A 1 91 ? -6.387 -22.203 -19.844 1 63.75 91 ALA A CA 1
ATOM 645 C C . ALA A 1 91 ? -5.004 -21.578 -19.656 1 63.75 91 ALA A C 1
ATOM 647 O O . ALA A 1 91 ? -4.355 -21.797 -18.625 1 63.75 91 ALA A O 1
ATOM 648 N N . VAL A 1 92 ? -4.504 -21.141 -20.719 1 81.19 92 VAL A N 1
ATOM 649 C CA . VAL A 1 92 ? -3.338 -20.266 -20.625 1 81.19 92 VAL A CA 1
ATOM 650 C C . VAL A 1 92 ? -3.395 -19.469 -19.328 1 81.19 92 VAL A C 1
ATOM 652 O O . VAL A 1 92 ? -4.469 -19.047 -18.891 1 81.19 92 VAL A O 1
ATOM 655 N N . GLY A 1 93 ? -2.256 -19.484 -18.594 1 84.06 93 GLY A N 1
ATOM 656 C CA . GLY A 1 93 ? -2.191 -18.797 -17.312 1 84.06 93 GLY A CA 1
ATOM 657 C C . GLY A 1 93 ? -1.939 -19.719 -16.141 1 84.06 93 GLY A C 1
ATOM 658 O O . GLY A 1 93 ? -1.57 -19.281 -15.055 1 84.06 93 GLY A O 1
ATOM 659 N N . GLY A 1 94 ? -2.145 -21.047 -16.359 1 86.38 94 GLY A N 1
ATOM 660 C CA . GLY A 1 94 ? -1.85 -22.047 -15.336 1 86.38 94 GLY A CA 1
ATOM 661 C C . GLY A 1 94 ? -2.789 -21.984 -14.148 1 86.38 94 GLY A C 1
ATOM 662 O O . GLY A 1 94 ? -3.939 -21.562 -14.281 1 86.38 94 GLY A O 1
ATOM 663 N N . ASP A 1 95 ? -2.355 -22.453 -13.016 1 85.38 95 ASP A N 1
ATOM 664 C CA . ASP A 1 95 ? -3.16 -22.5 -11.797 1 85.38 95 ASP A CA 1
ATOM 665 C C . ASP A 1 95 ? -3.484 -21.094 -11.297 1 85.38 95 ASP A C 1
ATOM 667 O O . ASP A 1 95 ? -4.59 -20.844 -10.812 1 85.38 95 ASP A O 1
ATOM 671 N N . CYS A 1 96 ? -2.6 -20.25 -11.453 1 86.44 96 CYS A N 1
ATOM 672 C CA . CYS A 1 96 ? -2.758 -18.922 -10.875 1 86.44 96 CYS A CA 1
ATOM 673 C C . CYS A 1 96 ? -3.994 -18.219 -11.43 1 86.44 96 CYS A C 1
ATOM 675 O O . CYS A 1 96 ? -4.832 -17.734 -10.672 1 86.44 96 CYS A O 1
ATOM 677 N N . SER A 1 97 ? -4.176 -18.219 -12.695 1 81.88 97 SER A N 1
ATOM 678 C CA . SER A 1 97 ? -5.262 -17.484 -13.336 1 81.88 97 SER A CA 1
ATOM 679 C C . SER A 1 97 ? -6.562 -18.281 -13.289 1 81.88 97 SER A C 1
ATOM 681 O O . SER A 1 97 ? -7.648 -17.688 -13.258 1 81.88 97 SER A O 1
ATOM 683 N N . ASN A 1 98 ? -6.375 -19.594 -13.188 1 82.5 98 ASN A N 1
ATOM 684 C CA . ASN A 1 98 ? -7.559 -20.375 -13.492 1 82.5 98 ASN A CA 1
ATOM 685 C C . ASN A 1 98 ? -8.039 -21.172 -12.281 1 82.5 98 ASN A C 1
ATOM 687 O O . ASN A 1 98 ? -9.219 -21.5 -12.172 1 82.5 98 ASN A O 1
ATOM 691 N N . ALA A 1 99 ? -7.078 -21.469 -11.383 1 84.06 99 ALA A N 1
ATOM 692 C CA . ALA A 1 99 ? -7.508 -22.453 -10.391 1 84.06 99 ALA A CA 1
ATOM 693 C C . ALA A 1 99 ? -6.984 -22.109 -9 1 84.06 99 ALA A C 1
ATOM 695 O O . ALA A 1 99 ? -7.266 -22.812 -8.031 1 84.06 99 ALA A O 1
ATOM 696 N N . ALA A 1 100 ? -6.297 -21.078 -8.914 1 88.25 100 ALA A N 1
ATOM 697 C CA . ALA A 1 100 ? -5.73 -20.828 -7.594 1 88.25 100 ALA A CA 1
ATOM 698 C C . ALA A 1 100 ? -5.809 -19.344 -7.238 1 88.25 100 ALA A C 1
ATOM 700 O O . ALA A 1 100 ? -6.75 -18.906 -6.566 1 88.25 100 ALA A O 1
ATOM 701 N N . CYS A 1 101 ? -4.898 -18.516 -7.734 1 86.62 101 CYS A N 1
ATOM 702 C CA . CYS A 1 101 ? -4.719 -17.141 -7.27 1 86.62 101 CYS A CA 1
ATOM 703 C C . CYS A 1 101 ? -5.957 -16.312 -7.559 1 86.62 101 CYS A C 1
ATOM 705 O O . CYS A 1 101 ? -6.559 -15.75 -6.641 1 86.62 101 CYS A O 1
ATOM 707 N N . VAL A 1 102 ? -6.41 -16.266 -8.758 1 86.12 102 VAL A N 1
ATOM 708 C CA . VAL A 1 102 ? -7.461 -15.336 -9.18 1 86.12 102 VAL A CA 1
ATOM 709 C C . VAL A 1 102 ? -8.805 -15.797 -8.609 1 86.12 102 VAL A C 1
ATOM 711 O O . VAL A 1 102 ? -9.492 -15.031 -7.93 1 86.12 102 VAL A O 1
ATOM 714 N N . PRO A 1 103 ? -9.164 -17.062 -8.789 1 87 103 PRO A N 1
ATOM 715 C CA . PRO A 1 103 ? -10.453 -17.484 -8.234 1 87 103 PRO A CA 1
ATOM 716 C C . PRO A 1 103 ? -10.508 -17.375 -6.715 1 87 103 PRO A C 1
ATOM 718 O O . PRO A 1 103 ? -11.523 -16.953 -6.156 1 87 103 PRO A O 1
ATOM 721 N N . SER A 1 104 ? -9.477 -17.812 -6.066 1 90 104 SER A N 1
ATOM 722 C CA . SER A 1 104 ? -9.484 -17.812 -4.609 1 90 104 SER A CA 1
ATOM 723 C C . SER A 1 104 ? -9.578 -16.406 -4.051 1 90 104 SER A C 1
ATOM 725 O O . SER A 1 104 ? -10.32 -16.156 -3.094 1 90 104 SER A O 1
ATOM 727 N N . LYS A 1 105 ? -8.883 -15.484 -4.605 1 89.12 105 LYS A N 1
ATOM 728 C CA . LYS A 1 105 ? -8.883 -14.109 -4.102 1 89.12 105 LYS A CA 1
ATOM 729 C C . LYS A 1 105 ? -10.164 -13.383 -4.488 1 89.12 105 LYS A C 1
ATOM 731 O O . LYS A 1 105 ? -10.633 -12.508 -3.76 1 89.12 105 LYS A O 1
ATOM 736 N N . ALA A 1 106 ? -10.68 -13.68 -5.656 1 87.31 106 ALA A N 1
ATOM 737 C CA . ALA A 1 106 ? -12 -13.148 -6 1 87.31 106 ALA A CA 1
ATOM 738 C C . ALA A 1 106 ? -13.047 -13.57 -4.98 1 87.31 106 ALA A C 1
ATOM 740 O O . ALA A 1 106 ? -13.836 -12.75 -4.512 1 87.31 106 ALA A O 1
ATOM 741 N N . LEU A 1 107 ? -12.992 -14.844 -4.605 1 86.56 107 LEU A N 1
ATOM 742 C CA . LEU A 1 107 ? -13.953 -15.359 -3.635 1 86.56 107 LEU A CA 1
ATOM 743 C C . LEU A 1 107 ? -13.711 -14.75 -2.258 1 86.56 107 LEU A C 1
ATOM 745 O O . LEU A 1 107 ? -14.664 -14.523 -1.499 1 86.56 107 LEU A O 1
ATOM 749 N N . ARG A 1 108 ? -12.5 -14.523 -1.972 1 87.94 108 ARG A N 1
ATOM 750 C CA . ARG A 1 108 ? -12.156 -13.859 -0.719 1 87.94 108 ARG A CA 1
ATOM 751 C C . ARG A 1 108 ? -12.828 -12.492 -0.625 1 87.94 108 ARG A C 1
ATOM 753 O O . ARG A 1 108 ? -13.391 -12.141 0.413 1 87.94 108 ARG A O 1
ATOM 760 N N . SER A 1 109 ? -12.711 -11.703 -1.66 1 83.25 109 SER A N 1
ATOM 761 C CA . SER A 1 109 ? -13.289 -10.367 -1.709 1 83.25 109 SER A CA 1
ATOM 762 C C . SER A 1 109 ? -14.805 -10.414 -1.573 1 83.25 109 SER A C 1
ATOM 764 O O . SER A 1 109 ? -15.398 -9.586 -0.878 1 83.25 109 SER A O 1
ATOM 766 N N . ILE A 1 110 ? -15.344 -11.336 -2.172 1 82.44 110 ILE A N 1
ATOM 767 C CA . ILE A 1 110 ? -16.797 -11.5 -2.143 1 82.44 110 ILE A CA 1
ATOM 768 C C . ILE A 1 110 ? -17.234 -11.914 -0.743 1 82.44 110 ILE A C 1
ATOM 770 O O . ILE A 1 110 ? -18.234 -11.406 -0.222 1 82.44 110 ILE A O 1
ATOM 774 N N . ALA A 1 111 ? -16.5 -12.844 -0.174 1 82.62 111 ALA A N 1
ATOM 775 C CA . ALA A 1 111 ? -16.812 -13.344 1.164 1 82.62 111 ALA A CA 1
ATOM 776 C C . ALA A 1 111 ? -16.797 -12.211 2.188 1 82.62 111 ALA A C 1
ATOM 778 O O . ALA A 1 111 ? -17.562 -12.227 3.154 1 82.62 111 ALA A O 1
ATOM 779 N N . ARG A 1 112 ? -16.062 -11.242 1.952 1 78.06 112 ARG A N 1
ATOM 780 C CA . ARG A 1 112 ? -15.945 -10.102 2.859 1 78.06 112 ARG A CA 1
ATOM 781 C C . ARG A 1 112 ? -17.203 -9.25 2.824 1 78.06 112 ARG A C 1
ATOM 783 O O . ARG A 1 112 ? -17.578 -8.641 3.832 1 78.06 112 ARG A O 1
ATOM 790 N N . GLN A 1 113 ? -17.812 -9.133 1.714 1 73.06 113 GLN A N 1
ATOM 791 C CA . GLN A 1 113 ? -18.969 -8.258 1.521 1 73.06 113 GLN A CA 1
ATOM 792 C C . GLN A 1 113 ? -20.266 -8.953 1.942 1 73.06 113 GLN A C 1
ATOM 794 O O . GLN A 1 113 ? -21.297 -8.305 2.111 1 73.06 113 GLN A O 1
ATOM 799 N N . GLY A 1 114 ? -20.172 -10.242 2.184 1 68.5 114 GLY A N 1
ATOM 800 C CA . GLY A 1 114 ? -21.359 -10.969 2.574 1 68.5 114 GLY A CA 1
ATOM 801 C C . GLY A 1 114 ? -22.406 -11.055 1.471 1 68.5 114 GLY A C 1
ATOM 802 O O . GLY A 1 114 ? -23.594 -10.922 1.728 1 68.5 114 GLY A O 1
ATOM 803 N N . VAL A 1 115 ? -21.984 -11.195 0.244 1 65.5 115 VAL A N 1
ATOM 804 C CA . VAL A 1 115 ? -22.891 -11.242 -0.897 1 65.5 115 VAL A CA 1
ATOM 805 C C . VAL A 1 115 ? -23.469 -12.648 -1.046 1 65.5 115 VAL A C 1
ATOM 807 O O . VAL A 1 115 ? -22.891 -13.617 -0.561 1 65.5 115 VAL A O 1
ATOM 810 N N . SER A 1 116 ? -24.625 -12.695 -1.702 1 66.88 116 SER A N 1
ATOM 811 C CA . SER A 1 116 ? -25.281 -13.984 -1.944 1 66.88 116 SER A CA 1
ATOM 812 C C . SER A 1 116 ? -24.406 -14.891 -2.795 1 66.88 116 SER A C 1
ATOM 814 O O . SER A 1 116 ? -23.516 -14.422 -3.506 1 66.88 116 SER A O 1
ATOM 816 N N . ASP A 1 117 ? -24.688 -16.172 -2.746 1 69.81 117 ASP A N 1
ATOM 817 C CA . ASP A 1 117 ? -23.922 -17.188 -3.471 1 69.81 117 ASP A CA 1
ATOM 818 C C . ASP A 1 117 ? -23.953 -16.922 -4.973 1 69.81 117 ASP A C 1
ATOM 820 O O . ASP A 1 117 ? -22.938 -17.062 -5.648 1 69.81 117 ASP A O 1
ATOM 824 N N . HIS A 1 118 ? -25.141 -16.562 -5.406 1 72.25 118 HIS A N 1
ATOM 825 C CA . HIS A 1 118 ? -25.281 -16.344 -6.84 1 72.25 118 HIS A CA 1
ATOM 826 C C . HIS A 1 118 ? -24.438 -15.148 -7.289 1 72.25 118 HIS A C 1
ATOM 828 O O . HIS A 1 118 ? -23.734 -15.219 -8.297 1 72.25 118 HIS A O 1
ATOM 834 N N . LYS A 1 119 ? -24.5 -14.109 -6.512 1 72.62 119 LYS A N 1
ATOM 835 C CA . LYS A 1 119 ? -23.734 -12.914 -6.844 1 72.62 119 LYS A CA 1
ATOM 836 C C . LYS A 1 119 ? -22.234 -13.156 -6.68 1 72.62 119 LYS A C 1
ATOM 838 O O . LYS A 1 119 ? -21.422 -12.656 -7.469 1 72.62 119 LYS A O 1
ATOM 843 N N . ALA A 1 120 ? -21.969 -14 -5.746 1 74 120 ALA A N 1
ATOM 844 C CA . ALA A 1 120 ? -20.578 -14.344 -5.5 1 74 120 ALA A CA 1
ATOM 845 C C . ALA A 1 120 ? -19.969 -15.055 -6.703 1 74 120 ALA A C 1
ATOM 847 O O . ALA A 1 120 ? -18.859 -14.711 -7.141 1 74 120 ALA A O 1
ATOM 848 N N . ARG A 1 121 ? -20.719 -15.906 -7.281 1 77.19 121 ARG A N 1
ATOM 849 C CA . ARG A 1 121 ? -20.266 -16.656 -8.445 1 77.19 121 ARG A CA 1
ATOM 850 C C . ARG A 1 121 ? -20.094 -15.742 -9.656 1 77.19 121 ARG A C 1
ATOM 852 O O . ARG A 1 121 ? -19.109 -15.844 -10.391 1 77.19 121 ARG A O 1
ATOM 859 N N . GLN A 1 122 ? -21 -14.883 -9.781 1 79.06 122 GLN A N 1
ATOM 860 C CA . GLN A 1 122 ? -20.969 -13.969 -10.914 1 79.06 122 GLN A CA 1
ATOM 861 C C . GLN A 1 122 ? -19.734 -13.07 -10.859 1 79.06 122 GLN A C 1
ATOM 863 O O . GLN A 1 122 ? -19.062 -12.867 -11.875 1 79.06 122 GLN A O 1
ATOM 868 N N . TYR A 1 123 ? -19.516 -12.672 -9.68 1 78.44 123 TYR A N 1
ATOM 869 C CA . TYR A 1 123 ? -18.375 -11.773 -9.531 1 78.44 123 TYR A CA 1
ATOM 870 C C . TYR A 1 123 ? -17.062 -12.523 -9.695 1 78.44 123 TYR A C 1
ATOM 872 O O . TYR A 1 123 ? -16.125 -12.016 -10.305 1 78.44 123 TYR A O 1
ATOM 880 N N . ALA A 1 124 ? -17 -13.672 -9.195 1 80.44 124 ALA A N 1
ATOM 881 C CA . ALA A 1 124 ? -15.789 -14.469 -9.32 1 80.44 124 ALA A CA 1
ATOM 882 C C . ALA A 1 124 ? -15.531 -14.852 -10.773 1 80.44 124 ALA A C 1
ATOM 884 O O . ALA A 1 124 ? -14.398 -14.766 -11.258 1 80.44 124 ALA A O 1
ATOM 885 N N . ASP A 1 125 ? -16.578 -15.156 -11.453 1 81.44 125 ASP A N 1
ATOM 886 C CA . ASP A 1 125 ? -16.469 -15.5 -12.867 1 81.44 125 ASP A CA 1
ATOM 887 C C . ASP A 1 125 ? -16.016 -14.297 -13.688 1 81.44 125 ASP A C 1
ATOM 889 O O . ASP A 1 125 ? -15.211 -14.445 -14.617 1 81.44 125 ASP A O 1
ATOM 893 N N . ALA A 1 126 ? -16.516 -13.25 -13.328 1 80.25 126 ALA A N 1
ATOM 894 C CA . ALA A 1 126 ? -16.141 -12.039 -14.047 1 80.25 126 ALA A CA 1
ATOM 895 C C . ALA A 1 126 ? -14.656 -11.734 -13.859 1 80.25 126 ALA A C 1
ATOM 897 O O . ALA A 1 126 ? -13.977 -11.328 -14.805 1 80.25 126 ALA A O 1
ATOM 898 N N . ALA A 1 127 ? -14.211 -11.938 -12.664 1 80.69 127 ALA A N 1
ATOM 899 C CA . ALA A 1 127 ? -12.797 -11.688 -12.383 1 80.69 127 ALA A CA 1
ATOM 900 C C . ALA A 1 127 ? -11.906 -12.664 -13.148 1 80.69 127 ALA A C 1
ATOM 902 O O . ALA A 1 127 ? -10.914 -12.258 -13.758 1 80.69 127 ALA A O 1
ATOM 903 N N . ILE A 1 128 ? -12.266 -13.875 -13.172 1 81.06 128 ILE A N 1
ATOM 904 C CA . ILE A 1 128 ? -11.5 -14.914 -13.852 1 81.06 128 ILE A CA 1
ATOM 905 C C . ILE A 1 128 ? -11.5 -14.656 -15.359 1 81.06 128 ILE A C 1
ATOM 907 O O . ILE A 1 128 ? -10.445 -14.719 -16 1 81.06 128 ILE A O 1
ATOM 911 N N . ASN A 1 129 ? -12.609 -14.273 -15.836 1 80.19 129 ASN A N 1
ATOM 912 C CA . ASN A 1 129 ? -12.727 -14.023 -17.266 1 80.19 129 ASN A CA 1
ATOM 913 C C . ASN A 1 129 ? -11.93 -12.797 -17.703 1 80.19 129 ASN A C 1
ATOM 915 O O . ASN A 1 129 ? -11.383 -12.758 -18.797 1 80.19 129 ASN A O 1
ATOM 919 N N . ALA A 1 130 ? -11.93 -11.867 -16.844 1 78.62 130 ALA A N 1
ATOM 920 C CA . ALA A 1 130 ? -11.148 -10.672 -17.156 1 78.62 130 ALA A CA 1
ATOM 921 C C . ALA A 1 130 ? -9.664 -11 -17.25 1 78.62 130 ALA A C 1
ATOM 923 O O . ALA A 1 130 ? -8.984 -10.539 -18.172 1 78.62 130 ALA A O 1
ATOM 924 N N . VAL A 1 131 ? -9.164 -11.781 -16.375 1 77.44 131 VAL A N 1
ATOM 925 C CA . VAL A 1 131 ? -7.762 -12.172 -16.391 1 77.44 131 VAL A CA 1
ATOM 926 C C . VAL A 1 131 ? -7.477 -13.055 -17.594 1 77.44 131 VAL A C 1
ATOM 928 O O . VAL A 1 131 ? -6.473 -12.875 -18.281 1 77.44 131 VAL A O 1
ATOM 931 N N . ARG A 1 132 ? -8.391 -13.953 -17.844 1 76.75 132 ARG A N 1
ATOM 932 C CA . ARG A 1 132 ? -8.258 -14.844 -18.984 1 76.75 132 ARG A CA 1
ATOM 933 C C . ARG A 1 132 ? -8.211 -14.062 -20.297 1 76.75 132 ARG A C 1
ATOM 935 O O . ARG A 1 132 ? -7.488 -14.438 -21.219 1 76.75 132 ARG A O 1
ATOM 942 N N . ALA A 1 133 ? -8.945 -13.039 -20.344 1 75.88 133 ALA A N 1
ATOM 943 C CA . ALA A 1 133 ? -8.984 -12.227 -21.547 1 75.88 133 ALA A CA 1
ATOM 944 C C . ALA A 1 133 ? -7.621 -11.586 -21.812 1 75.88 133 ALA A C 1
ATOM 946 O O . ALA A 1 133 ? -7.207 -11.453 -22.969 1 75.88 133 ALA A O 1
ATOM 947 N N . ARG A 1 134 ? -6.918 -11.328 -20.797 1 75.56 134 ARG A N 1
ATOM 948 C CA . ARG A 1 134 ? -5.605 -10.703 -20.938 1 75.56 134 ARG A CA 1
ATOM 949 C C . ARG A 1 134 ? -4.539 -11.734 -21.297 1 75.56 134 ARG A C 1
ATOM 951 O O . ARG A 1 134 ? -3.482 -11.383 -21.812 1 75.56 134 ARG A O 1
ATOM 958 N N . GLU A 1 135 ? -4.82 -12.945 -20.984 1 76.75 135 GLU A N 1
ATOM 959 C CA . GLU A 1 135 ? -3.91 -14.047 -21.297 1 76.75 135 GLU A CA 1
ATOM 960 C C . GLU A 1 135 ? -4.457 -14.922 -22.422 1 76.75 135 GLU A C 1
ATOM 962 O O . GLU A 1 135 ? -4.176 -16.109 -22.469 1 76.75 135 GLU A O 1
ATOM 967 N N . SER A 1 136 ? -5.191 -14.328 -23.297 1 76.38 136 SER A N 1
ATOM 968 C CA . SER A 1 136 ? -5.887 -15.109 -24.328 1 76.38 136 SER A CA 1
ATOM 969 C C . SER A 1 136 ? -4.898 -15.758 -25.281 1 76.38 136 SER A C 1
ATOM 971 O O . SER A 1 136 ? -3.875 -15.164 -25.625 1 76.38 136 SER A O 1
ATOM 973 N N . PRO A 1 137 ? -5.262 -16.953 -25.672 1 80 137 PRO A N 1
ATOM 974 C CA . PRO A 1 137 ? -4.43 -17.656 -26.656 1 80 137 PRO A CA 1
ATOM 975 C C . PRO A 1 137 ? -4.191 -16.812 -27.922 1 80 137 PRO A C 1
ATOM 977 O O . PRO A 1 137 ? -3.105 -16.875 -28.5 1 80 137 PRO A O 1
ATOM 980 N N . ASP A 1 138 ? -5.133 -16.062 -28.312 1 76.81 138 ASP A N 1
ATOM 981 C CA . ASP A 1 138 ? -5.008 -15.25 -29.516 1 76.81 138 ASP A CA 1
ATOM 982 C C . ASP A 1 138 ? -3.912 -14.195 -29.375 1 76.81 138 ASP A C 1
ATOM 984 O O . ASP A 1 138 ? -3.152 -13.938 -30.312 1 76.81 138 ASP A O 1
ATOM 988 N N . ARG A 1 139 ? -3.812 -13.711 -28.203 1 75.06 139 ARG A N 1
ATOM 989 C CA . ARG A 1 139 ? -2.783 -12.711 -27.938 1 75.06 139 ARG A CA 1
ATOM 990 C C . ARG A 1 139 ? -1.394 -13.336 -27.953 1 75.06 139 ARG A C 1
ATOM 992 O O . ARG A 1 139 ? -0.432 -12.711 -28.406 1 75.06 139 ARG A O 1
ATOM 999 N N . ILE A 1 140 ? -1.325 -14.516 -27.516 1 81.31 140 ILE A N 1
ATOM 1000 C CA . ILE A 1 140 ? -0.052 -15.227 -27.438 1 81.31 140 ILE A CA 1
ATOM 1001 C C . ILE A 1 140 ? 0.384 -15.664 -28.828 1 81.31 140 ILE A C 1
ATOM 1003 O O . ILE A 1 140 ? 1.562 -15.562 -29.172 1 81.31 140 ILE A O 1
ATOM 1007 N N . ARG A 1 141 ? -0.542 -16.047 -29.641 1 82.62 141 ARG A N 1
ATOM 1008 C CA . ARG A 1 141 ? -0.268 -16.578 -30.969 1 82.62 141 ARG A CA 1
ATOM 1009 C C . ARG A 1 141 ? 0.236 -15.469 -31.906 1 82.62 141 ARG A C 1
ATOM 1011 O O . ARG A 1 141 ? 0.812 -15.758 -32.969 1 82.62 141 ARG A O 1
ATOM 1018 N N . ASN A 1 142 ? 0.083 -14.289 -31.438 1 72.62 142 ASN A N 1
ATOM 1019 C CA . ASN A 1 142 ? 0.597 -13.188 -32.219 1 72.62 142 ASN A CA 1
ATOM 1020 C C . ASN A 1 142 ? 2.123 -13.141 -32.219 1 72.62 142 ASN A C 1
ATOM 1022 O O . ASN A 1 142 ? 2.744 -12.648 -33.156 1 72.62 142 ASN A O 1
ATOM 1026 N N . LYS A 1 143 ? 2.707 -13.797 -31.219 1 75.62 143 LYS A N 1
ATOM 1027 C CA . LYS A 1 143 ? 4.152 -13.656 -31.047 1 75.62 143 LYS A CA 1
ATOM 1028 C C . LYS A 1 143 ? 4.824 -15.016 -30.922 1 75.62 143 LYS A C 1
ATOM 1030 O O . LYS A 1 143 ? 6.031 -15.141 -31.125 1 75.62 143 LYS A O 1
ATOM 1035 N N . THR A 1 144 ? 4.074 -16 -30.562 1 86 144 THR A N 1
ATOM 1036 C CA . THR A 1 144 ? 4.59 -17.312 -30.203 1 86 144 THR A CA 1
ATOM 1037 C C . THR A 1 144 ? 3.682 -18.422 -30.734 1 86 144 THR A C 1
ATOM 1039 O O . THR A 1 144 ? 2.457 -18.281 -30.734 1 86 144 THR A O 1
ATOM 1042 N N . ASP A 1 145 ? 4.348 -19.422 -31.375 1 88.31 145 ASP A N 1
ATOM 1043 C CA . ASP A 1 145 ? 3.527 -20.578 -31.672 1 88.31 145 ASP A CA 1
ATOM 1044 C C . ASP A 1 145 ? 3.029 -21.266 -30.406 1 88.31 145 ASP A C 1
ATOM 1046 O O . ASP A 1 145 ? 3.795 -21.453 -29.453 1 88.31 145 ASP A O 1
ATOM 1050 N N . LEU A 1 146 ? 1.738 -21.438 -30.391 1 88.19 146 LEU A N 1
ATOM 1051 C CA . LEU A 1 146 ? 1.123 -22.031 -29.203 1 88.19 146 LEU A CA 1
ATOM 1052 C C . LEU A 1 146 ? 0.419 -23.344 -29.547 1 88.19 146 LEU A C 1
ATOM 1054 O O . LEU A 1 146 ? -0.433 -23.375 -30.438 1 88.19 146 LEU A O 1
ATOM 1058 N N . TYR A 1 147 ? 0.836 -24.406 -28.891 1 86.56 147 TYR A N 1
ATOM 1059 C CA . TYR A 1 147 ? 0.185 -25.703 -29.047 1 86.56 147 TYR A CA 1
ATOM 1060 C C . TYR A 1 147 ? -0.467 -26.156 -27.734 1 86.56 147 TYR A C 1
ATOM 1062 O O . TYR A 1 147 ? 0.175 -26.156 -26.688 1 86.56 147 TYR A O 1
ATOM 1070 N N . PHE A 1 148 ? -1.727 -26.469 -27.859 1 87.25 148 PHE A N 1
ATOM 1071 C CA . PHE A 1 148 ? -2.369 -27.25 -26.812 1 87.25 148 PHE A CA 1
ATOM 1072 C C . PHE A 1 148 ? -2.262 -28.734 -27.094 1 87.25 148 PHE A C 1
ATOM 1074 O O . PHE A 1 148 ? -2.574 -29.188 -28.203 1 87.25 148 PHE A O 1
ATOM 1081 N N . VAL A 1 149 ? -1.835 -29.484 -26.062 1 88.31 149 VAL A N 1
ATOM 1082 C CA . VAL A 1 149 ? -1.475 -30.859 -26.375 1 88.31 149 VAL A CA 1
ATOM 1083 C C . VAL A 1 149 ? -2.137 -31.812 -25.375 1 88.31 149 VAL A C 1
ATOM 1085 O O . VAL A 1 149 ? -2.449 -31.406 -24.25 1 88.31 149 VAL A O 1
ATOM 1088 N N . GLN A 1 150 ? -2.291 -33.031 -25.797 1 86.06 150 GLN A N 1
ATOM 1089 C CA . GLN A 1 150 ? -2.668 -34.125 -24.906 1 86.06 150 GLN A CA 1
ATOM 1090 C C . GLN A 1 150 ? -1.45 -34.688 -24.188 1 86.06 150 GLN A C 1
ATOM 1092 O O . GLN A 1 150 ? -1.543 -35.094 -23.016 1 86.06 150 GLN A O 1
ATOM 1097 N N . SER A 1 151 ? -0.406 -34.688 -24.953 1 89.44 151 SER A N 1
ATOM 1098 C CA . SER A 1 151 ? 0.848 -35.156 -24.391 1 89.44 151 SER A CA 1
ATOM 1099 C C . SER A 1 151 ? 2.051 -34.531 -25.094 1 89.44 151 SER A C 1
ATOM 1101 O O . SER A 1 151 ? 1.944 -34.094 -26.234 1 89.44 151 SER A O 1
ATOM 1103 N N . CYS A 1 152 ? 3.119 -34.5 -24.375 1 93.94 152 CYS A N 1
ATOM 1104 C CA . CYS A 1 152 ? 4.406 -34.062 -24.922 1 93.94 152 CYS A CA 1
ATOM 1105 C C . CYS A 1 152 ? 5.555 -34.75 -24.188 1 93.94 152 CYS A C 1
ATOM 1107 O O . CYS A 1 152 ? 5.504 -34.938 -22.969 1 93.94 152 CYS A O 1
ATOM 1109 N N . ARG A 1 153 ? 6.586 -35.188 -24.906 1 96.5 153 ARG A N 1
ATOM 1110 C CA . ARG A 1 153 ? 7.703 -35.906 -24.297 1 96.5 153 ARG A CA 1
ATOM 1111 C C . ARG A 1 153 ? 8.984 -35.688 -25.094 1 96.5 153 ARG A C 1
ATOM 1113 O O . ARG A 1 153 ? 8.945 -35.531 -26.312 1 96.5 153 ARG A O 1
ATOM 1120 N N . PHE A 1 154 ? 10.086 -35.75 -24.344 1 97.5 154 PHE A N 1
ATOM 1121 C CA . PHE A 1 154 ? 11.383 -35.75 -25.016 1 97.5 154 PHE A CA 1
ATOM 1122 C C . PHE A 1 154 ? 11.641 -37.094 -25.703 1 97.5 154 PHE A C 1
ATOM 1124 O O . PHE A 1 154 ? 11.367 -38.125 -25.141 1 97.5 154 PHE A O 1
ATOM 1131 N N . VAL A 1 155 ? 12.148 -37.031 -26.953 1 96.62 155 VAL A N 1
ATOM 1132 C CA . VAL A 1 155 ? 12.508 -38.25 -27.672 1 96.62 155 VAL A CA 1
ATOM 1133 C C . VAL A 1 155 ? 14.016 -38.281 -27.891 1 96.62 155 VAL A C 1
ATOM 1135 O O . VAL A 1 155 ? 14.586 -39.344 -28.156 1 96.62 155 VAL A O 1
ATOM 1138 N N . SER A 1 156 ? 14.625 -37.125 -27.891 1 95.31 156 SER A N 1
ATOM 1139 C CA . SER A 1 156 ? 16.078 -36.969 -27.938 1 95.31 156 SER A CA 1
ATOM 1140 C C . SER A 1 156 ? 16.5 -35.656 -27.25 1 95.31 156 SER A C 1
ATOM 1142 O O . SER A 1 156 ? 15.664 -34.969 -26.688 1 95.31 156 SER A O 1
ATOM 1144 N N . THR A 1 157 ? 17.766 -35.406 -27.281 1 94.94 157 THR A N 1
ATOM 1145 C CA . THR A 1 157 ? 18.328 -34.25 -26.578 1 94.94 157 THR A CA 1
ATOM 1146 C C . THR A 1 157 ? 17.719 -32.938 -27.078 1 94.94 157 THR A C 1
ATOM 1148 O O . THR A 1 157 ? 17.516 -32 -26.312 1 94.94 157 THR A O 1
ATOM 1151 N N . HIS A 1 158 ? 17.375 -32.875 -28.312 1 95.69 158 HIS A N 1
ATOM 1152 C CA . HIS A 1 158 ? 16.906 -31.609 -28.875 1 95.69 158 HIS A CA 1
ATOM 1153 C C . HIS A 1 158 ? 15.578 -31.781 -29.594 1 95.69 158 HIS A C 1
ATOM 1155 O O . HIS A 1 158 ? 15.195 -30.953 -30.422 1 95.69 158 HIS A O 1
ATOM 1161 N N . GLU A 1 159 ? 14.914 -32.938 -29.297 1 95.81 159 GLU A N 1
ATOM 1162 C CA . GLU A 1 159 ? 13.648 -33.188 -29.984 1 95.81 159 GLU A CA 1
ATOM 1163 C C . GLU A 1 159 ? 12.555 -33.562 -29 1 95.81 159 GLU A C 1
ATOM 1165 O O . GLU A 1 159 ? 12.797 -34.312 -28.031 1 95.81 159 GLU A O 1
ATOM 1170 N N . MET A 1 160 ? 11.367 -33 -29.281 1 96.12 160 MET A N 1
ATOM 1171 C CA . MET A 1 160 ? 10.172 -33.312 -28.516 1 96.12 160 MET A CA 1
ATOM 1172 C C . MET A 1 160 ? 9.047 -33.781 -29.438 1 96.12 160 MET A C 1
ATOM 1174 O O . MET A 1 160 ? 8.875 -33.25 -30.531 1 96.12 160 MET A O 1
ATOM 1178 N N . GLU A 1 161 ? 8.344 -34.781 -29 1 96.5 161 GLU A N 1
ATOM 1179 C CA . GLU A 1 161 ? 7.129 -35.25 -29.672 1 96.5 161 GLU A CA 1
ATOM 1180 C C . GLU A 1 161 ? 5.879 -34.75 -28.938 1 96.5 161 GLU A C 1
ATOM 1182 O O . GLU A 1 161 ? 5.773 -34.875 -27.719 1 96.5 161 GLU A O 1
ATOM 1187 N N . ILE A 1 162 ? 4.961 -34.125 -29.688 1 94.06 162 ILE A N 1
ATOM 1188 C CA . ILE A 1 162 ? 3.732 -33.625 -29.078 1 94.06 162 ILE A CA 1
ATOM 1189 C C . ILE A 1 162 ? 2.523 -34.219 -29.781 1 94.06 162 ILE A C 1
ATOM 1191 O O . ILE A 1 162 ? 2.566 -34.5 -30.984 1 94.06 162 ILE A O 1
ATOM 1195 N N . GLN A 1 163 ? 1.516 -34.5 -29.031 1 92.5 163 GLN A N 1
ATOM 1196 C CA . GLN A 1 163 ? 0.2 -34.844 -29.562 1 92.5 163 GLN A CA 1
ATOM 1197 C C . GLN A 1 163 ? -0.777 -33.656 -29.391 1 92.5 163 GLN A C 1
ATOM 1199 O O . GLN A 1 163 ? -1.469 -33.562 -28.391 1 92.5 163 GLN A O 1
ATOM 1204 N N . ALA A 1 164 ? -0.841 -32.844 -30.438 1 87.62 164 ALA A N 1
ATOM 1205 C CA . ALA A 1 164 ? -1.743 -31.703 -30.406 1 87.62 164 ALA A CA 1
ATOM 1206 C C . ALA A 1 164 ? -3.199 -32.156 -30.344 1 87.62 164 ALA A C 1
ATOM 1208 O O . ALA A 1 164 ? -3.557 -33.188 -30.875 1 87.62 164 ALA A O 1
ATOM 1209 N N . ILE A 1 165 ? -4.07 -31.5 -29.609 1 83.38 165 ILE A N 1
ATOM 1210 C CA . ILE A 1 165 ? -5.461 -31.875 -29.375 1 83.38 165 ILE A CA 1
ATOM 1211 C C . ILE A 1 165 ? -6.18 -32.031 -30.719 1 83.38 165 ILE A C 1
ATOM 1213 O O . ILE A 1 165 ? -7.012 -32.938 -30.875 1 83.38 165 ILE A O 1
ATOM 1217 N N . ASN A 1 166 ? -5.926 -31.297 -31.766 1 76.81 166 ASN A N 1
ATOM 1218 C CA . ASN A 1 166 ? -6.672 -31.375 -33 1 76.81 166 ASN A CA 1
ATOM 1219 C C . ASN A 1 166 ? -5.848 -32.031 -34.125 1 76.81 166 ASN A C 1
ATOM 1221 O O . ASN A 1 166 ? -6.191 -31.938 -35.281 1 76.81 166 ASN A O 1
ATOM 1225 N N . ALA A 1 167 ? -4.773 -32.75 -33.625 1 81.62 167 ALA A N 1
ATOM 1226 C CA . ALA A 1 167 ? -3.941 -33.406 -34.625 1 81.62 167 ALA A CA 1
ATOM 1227 C C . ALA A 1 167 ? -4.082 -34.906 -34.562 1 81.62 167 ALA A C 1
ATOM 1229 O O . ALA A 1 167 ? -4.223 -35.469 -33.469 1 81.62 167 ALA A O 1
ATOM 1230 N N . SER A 1 168 ? -4.195 -35.531 -35.656 1 85.62 168 SER A N 1
ATOM 1231 C CA . SER A 1 168 ? -4.34 -36.969 -35.688 1 85.62 168 SER A CA 1
ATOM 1232 C C . SER A 1 168 ? -3.014 -37.688 -35.406 1 85.62 168 SER A C 1
ATOM 1234 O O . SER A 1 168 ? -2.988 -38.781 -34.844 1 85.62 168 SER A O 1
ATOM 1236 N N . GLU A 1 169 ? -1.953 -37.094 -35.875 1 89.94 169 GLU A N 1
ATOM 1237 C CA . GLU A 1 169 ? -0.637 -37.688 -35.719 1 89.94 169 GLU A CA 1
ATOM 1238 C C . GLU A 1 169 ? 0.271 -36.812 -34.875 1 89.94 169 GLU A C 1
ATOM 1240 O O . GLU A 1 169 ? 0.132 -35.594 -34.844 1 89.94 169 GLU A O 1
ATOM 1245 N N . PRO A 1 170 ? 1.132 -37.562 -34.125 1 93.12 170 PRO A N 1
ATOM 1246 C CA . PRO A 1 170 ? 2.096 -36.781 -33.344 1 93.12 170 PRO A CA 1
ATOM 1247 C C . PRO A 1 170 ? 3.023 -35.938 -34.219 1 93.12 170 PRO A C 1
ATOM 1249 O O . PRO A 1 170 ? 3.33 -36.312 -35.344 1 93.12 170 PRO A O 1
ATOM 1252 N N . LEU A 1 171 ? 3.348 -34.781 -33.656 1 92.19 171 LEU A N 1
ATOM 1253 C CA . LEU A 1 171 ? 4.277 -33.875 -34.312 1 92.19 171 LEU A CA 1
ATOM 1254 C C . LEU A 1 171 ? 5.617 -33.844 -33.594 1 92.19 171 LEU A C 1
ATOM 1256 O O . LEU A 1 171 ? 5.66 -33.844 -32.344 1 92.19 171 LEU A O 1
ATOM 1260 N N . ARG A 1 172 ? 6.695 -33.938 -34.344 1 93.88 172 ARG A N 1
ATOM 1261 C CA . ARG A 1 172 ? 8.023 -33.812 -33.75 1 93.88 172 ARG A CA 1
ATOM 1262 C C . ARG A 1 172 ? 8.555 -32.375 -33.938 1 93.88 172 ARG A C 1
ATOM 1264 O O . ARG A 1 172 ? 8.508 -31.828 -35.031 1 93.88 172 ARG A O 1
ATOM 1271 N N . LEU A 1 173 ? 9 -31.828 -32.844 1 95.44 173 LEU A N 1
ATOM 1272 C CA . LEU A 1 173 ? 9.555 -30.484 -32.844 1 95.44 173 LEU A CA 1
ATOM 1273 C C . LEU A 1 173 ? 11.016 -30.5 -32.406 1 95.44 173 LEU A C 1
ATOM 1275 O O . LEU A 1 173 ? 11.422 -31.344 -31.594 1 95.44 173 LEU A O 1
ATOM 1279 N N . ARG A 1 174 ? 11.82 -29.609 -32.969 1 95.75 174 ARG A N 1
ATOM 1280 C CA . ARG A 1 174 ? 13.211 -29.422 -32.562 1 95.75 174 ARG A CA 1
ATOM 1281 C C . ARG A 1 174 ? 13.445 -28.016 -32.031 1 95.75 174 ARG A C 1
ATOM 1283 O O . ARG A 1 174 ? 12.773 -27.062 -32.438 1 95.75 174 ARG A O 1
ATOM 1290 N N . ALA A 1 175 ? 14.32 -27.969 -31.078 1 96.25 175 ALA A N 1
ATOM 1291 C CA . ALA A 1 175 ? 14.672 -26.641 -30.562 1 96.25 175 ALA A CA 1
ATOM 1292 C C . ALA A 1 175 ? 16.125 -26.594 -30.125 1 96.25 175 ALA A C 1
ATOM 1294 O O . ALA A 1 175 ? 16.734 -27.625 -29.828 1 96.25 175 ALA A O 1
ATOM 1295 N N . ARG A 1 176 ? 16.703 -25.391 -30.172 1 95.06 176 ARG A N 1
ATOM 1296 C CA . ARG A 1 176 ? 18.047 -25.172 -29.656 1 95.06 176 ARG A CA 1
ATOM 1297 C C . ARG A 1 176 ? 18.078 -25.219 -28.141 1 95.06 176 ARG A C 1
ATOM 1299 O O . ARG A 1 176 ? 19.047 -25.688 -27.547 1 95.06 176 ARG A O 1
ATOM 1306 N N . ARG A 1 177 ? 17.078 -24.719 -27.531 1 96.56 177 ARG A N 1
ATOM 1307 C CA . ARG A 1 177 ? 16.969 -24.672 -26.078 1 96.56 177 ARG A CA 1
ATOM 1308 C C . ARG A 1 177 ? 15.539 -24.969 -25.625 1 96.56 177 ARG A C 1
ATOM 1310 O O . ARG A 1 177 ? 14.594 -24.812 -26.406 1 96.56 177 ARG A O 1
ATOM 1317 N N . PHE A 1 178 ? 15.461 -25.391 -24.375 1 97.81 178 PHE A N 1
ATOM 1318 C CA . PHE A 1 178 ? 14.172 -25.719 -23.781 1 97.81 178 PHE A CA 1
ATOM 1319 C C . PHE A 1 178 ? 14.008 -25.047 -22.438 1 97.81 178 PHE A C 1
ATOM 1321 O O . PHE A 1 178 ? 14.977 -24.875 -21.703 1 97.81 178 PHE A O 1
ATOM 1328 N N . LEU A 1 179 ? 12.805 -24.609 -22.109 1 97.88 179 LEU A N 1
ATOM 1329 C CA . LEU A 1 179 ? 12.414 -24.25 -20.75 1 97.88 179 LEU A CA 1
ATOM 1330 C C . LEU A 1 179 ? 11.297 -25.156 -20.25 1 97.88 179 LEU A C 1
ATOM 1332 O O . LEU A 1 179 ? 10.219 -25.219 -20.859 1 97.88 179 LEU A O 1
ATOM 1336 N N . ILE A 1 180 ? 11.602 -25.844 -19.219 1 97.69 180 ILE A N 1
ATOM 1337 C CA . ILE A 1 180 ? 10.57 -26.641 -18.547 1 97.69 180 ILE A CA 1
ATOM 1338 C C . ILE A 1 180 ? 9.867 -25.781 -17.5 1 97.69 180 ILE A C 1
ATOM 1340 O O . ILE A 1 180 ? 10.484 -25.359 -16.516 1 97.69 180 ILE A O 1
ATOM 1344 N N . ALA A 1 181 ? 8.586 -25.5 -17.672 1 96.19 181 ALA A N 1
ATOM 1345 C CA . ALA A 1 181 ? 7.77 -24.672 -16.797 1 96.19 181 ALA A CA 1
ATOM 1346 C C . ALA A 1 181 ? 6.395 -25.297 -16.562 1 96.19 181 ALA A C 1
ATOM 1348 O O . ALA A 1 181 ? 5.371 -24.609 -16.656 1 96.19 181 ALA A O 1
ATOM 1349 N N . THR A 1 182 ? 6.363 -26.547 -16.25 1 94 182 THR A N 1
ATOM 1350 C CA . THR A 1 182 ? 5.121 -27.312 -16.188 1 94 182 THR A CA 1
ATOM 1351 C C . THR A 1 182 ? 4.387 -27.031 -14.875 1 94 182 THR A C 1
ATOM 1353 O O . THR A 1 182 ? 3.211 -27.359 -14.734 1 94 182 THR A O 1
ATOM 1356 N N . GLY A 1 183 ? 5.074 -26.406 -13.977 1 92.19 183 GLY A N 1
ATOM 1357 C CA . GLY A 1 183 ? 4.465 -26.219 -12.664 1 92.19 183 GLY A CA 1
ATOM 1358 C C . GLY A 1 183 ? 4.363 -27.5 -11.867 1 92.19 183 GLY A C 1
ATOM 1359 O O . GLY A 1 183 ? 5.242 -28.359 -11.938 1 92.19 183 GLY A O 1
ATOM 1360 N N . ALA A 1 184 ? 3.396 -27.531 -10.914 1 91.94 184 ALA A N 1
ATOM 1361 C CA . ALA A 1 184 ? 3.182 -28.688 -10.031 1 91.94 184 ALA A CA 1
ATOM 1362 C C . ALA A 1 184 ? 1.693 -28.922 -9.789 1 91.94 184 ALA A C 1
ATOM 1364 O O . ALA A 1 184 ? 0.858 -28.094 -10.188 1 91.94 184 ALA A O 1
ATOM 1365 N N . SER A 1 185 ? 1.401 -30.062 -9.328 1 91.31 185 SER A N 1
ATOM 1366 C CA . SER A 1 185 ? 0.027 -30.422 -9 1 91.31 185 SER A CA 1
ATOM 1367 C C . SER A 1 185 ? -0.141 -30.672 -7.508 1 91.31 185 SER A C 1
ATOM 1369 O O . SER A 1 185 ? 0.826 -30.984 -6.809 1 91.31 185 SER A O 1
ATOM 1371 N N . PRO A 1 186 ? -1.399 -30.547 -7.016 1 93 186 PRO A N 1
ATOM 1372 C CA . PRO A 1 186 ? -1.618 -30.797 -5.59 1 93 186 PRO A CA 1
ATOM 1373 C C . PRO A 1 186 ? -1.258 -32.219 -5.184 1 93 186 PRO A C 1
ATOM 1375 O O . PRO A 1 186 ? -1.513 -33.156 -5.938 1 93 186 PRO A O 1
ATOM 1378 N N . ILE A 1 187 ? -0.761 -32.344 -3.984 1 94.56 187 ILE A N 1
ATOM 1379 C CA . ILE A 1 187 ? -0.395 -33.656 -3.453 1 94.56 187 ILE A CA 1
ATOM 1380 C C . ILE A 1 187 ? -1.63 -34.344 -2.869 1 94.56 187 ILE A C 1
ATOM 1382 O O . ILE A 1 187 ? -2.326 -33.781 -2.029 1 94.56 187 ILE A O 1
ATOM 1386 N N . VAL A 1 188 ? -1.918 -35.5 -3.338 1 95.19 188 VAL A N 1
ATOM 1387 C CA . VAL A 1 188 ? -2.967 -36.375 -2.809 1 95.19 188 VAL A CA 1
ATOM 1388 C C . VAL A 1 188 ? -2.393 -37.75 -2.514 1 95.19 188 VAL A C 1
ATOM 1390 O O . VAL A 1 188 ? -2.34 -38.625 -3.398 1 95.19 188 VAL A O 1
ATOM 1393 N N . PRO A 1 189 ? -2.074 -38 -1.273 1 94.94 189 PRO A N 1
ATOM 1394 C CA . PRO A 1 189 ? -1.506 -39.312 -0.961 1 94.94 189 PRO A CA 1
ATOM 1395 C C . PRO A 1 189 ? -2.457 -40.469 -1.291 1 94.94 189 PRO A C 1
ATOM 1397 O O . PRO A 1 189 ? -3.65 -40.375 -0.989 1 94.94 189 PRO A O 1
ATOM 1400 N N . GLU A 1 190 ? -1.921 -41.5 -1.839 1 93.94 190 GLU A N 1
ATOM 1401 C CA . GLU A 1 190 ? -2.707 -42.656 -2.254 1 93.94 190 GLU A CA 1
ATOM 1402 C C . GLU A 1 190 ? -3.404 -43.281 -1.062 1 93.94 190 GLU A C 1
ATOM 1404 O O . GLU A 1 190 ? -4.535 -43.75 -1.182 1 93.94 190 GLU A O 1
ATOM 1409 N N . THR A 1 191 ? -2.766 -43.281 -0.002 1 94.25 191 THR A N 1
ATOM 1410 C CA . THR A 1 191 ? -3.309 -43.875 1.21 1 94.25 191 THR A CA 1
ATOM 1411 C C . THR A 1 191 ? -4.586 -43.156 1.646 1 94.25 191 THR A C 1
ATOM 1413 O O . THR A 1 191 ? -5.578 -43.812 1.992 1 94.25 191 THR A O 1
ATOM 1416 N N . PHE A 1 192 ? -4.559 -41.875 1.618 1 94.19 192 PHE A N 1
ATOM 1417 C CA . PHE A 1 192 ? -5.723 -41.125 2.023 1 94.19 192 PHE A CA 1
ATOM 1418 C C . PHE A 1 192 ? -6.852 -41.25 1.009 1 94.19 192 PHE A C 1
ATOM 1420 O O . PHE A 1 192 ? -8.023 -41.281 1.379 1 94.19 192 PHE A O 1
ATOM 1427 N N . GLN A 1 193 ? -6.453 -41.281 -0.217 1 94.88 193 GLN A N 1
ATOM 1428 C CA . GLN A 1 193 ? -7.449 -41.469 -1.269 1 94.88 193 GLN A CA 1
ATOM 1429 C C . GLN A 1 193 ? -8.195 -42.781 -1.089 1 94.88 193 GLN A C 1
ATOM 1431 O O . GLN A 1 193 ? -9.43 -42.844 -1.191 1 94.88 193 GLN A O 1
ATOM 1436 N N . ALA A 1 194 ? -7.492 -43.812 -0.758 1 96.06 194 ALA A N 1
ATOM 1437 C CA . ALA A 1 194 ? -8.086 -45.156 -0.569 1 96.06 194 ALA A CA 1
ATOM 1438 C C . ALA A 1 194 ? -8.984 -45.188 0.665 1 96.06 194 ALA A C 1
ATOM 1440 O O . ALA A 1 194 ? -10.094 -45.719 0.621 1 96.06 194 ALA A O 1
ATOM 1441 N N . GLN A 1 195 ? -8.516 -44.625 1.676 1 96.69 195 GLN A N 1
ATOM 1442 C CA . GLN A 1 195 ? -9.266 -44.594 2.926 1 96.69 195 GLN A CA 1
ATOM 1443 C C . GLN A 1 195 ? -10.539 -43.75 2.787 1 96.69 195 GLN A C 1
ATOM 1445 O O . GLN A 1 195 ? -11.594 -44.125 3.291 1 96.69 195 GLN A O 1
ATOM 1450 N N . ALA A 1 196 ? -10.398 -42.656 2.135 1 96.25 196 ALA A N 1
ATOM 1451 C CA . ALA A 1 196 ? -11.539 -41.781 1.938 1 96.25 196 ALA A CA 1
ATOM 1452 C C . ALA A 1 196 ? -12.609 -42.438 1.088 1 96.25 196 ALA A C 1
ATOM 1454 O O . ALA A 1 196 ? -13.805 -42.312 1.365 1 96.25 196 ALA A O 1
ATOM 1455 N N . LYS A 1 197 ? -12.141 -43.125 0.093 1 95.12 197 LYS A N 1
ATOM 1456 C CA . LYS A 1 197 ? -13.078 -43.875 -0.761 1 95.12 197 LYS A CA 1
ATOM 1457 C C . LYS A 1 197 ? -13.836 -44.938 0.033 1 95.12 197 LYS A C 1
ATOM 1459 O O . LYS A 1 197 ? -15.055 -45.062 -0.121 1 95.12 197 LYS A O 1
ATOM 1464 N N . ALA A 1 198 ? -13.156 -45.594 0.827 1 96.06 198 ALA A N 1
ATOM 1465 C CA . ALA A 1 198 ? -13.766 -46.625 1.651 1 96.06 198 ALA A CA 1
ATOM 1466 C C . ALA A 1 198 ? -14.781 -46.031 2.619 1 96.06 198 ALA A C 1
ATOM 1468 O O . ALA A 1 198 ? -15.797 -46.656 2.93 1 96.06 198 ALA A O 1
ATOM 1469 N N . ALA A 1 199 ? -14.516 -44.844 3.08 1 96 199 ALA A N 1
ATOM 1470 C CA . ALA A 1 199 ? -15.367 -44.188 4.066 1 96 199 ALA A CA 1
ATOM 1471 C C . ALA A 1 199 ? -16.469 -43.375 3.389 1 96 199 ALA A C 1
ATOM 1473 O O . ALA A 1 199 ? -17.391 -42.875 4.051 1 96 199 ALA A O 1
ATOM 1474 N N . GLY A 1 200 ? -16.422 -43.281 2.072 1 94.19 200 GLY A N 1
ATOM 1475 C CA . GLY A 1 200 ? -17.375 -42.438 1.356 1 94.19 200 GLY A CA 1
ATOM 1476 C C . GLY A 1 200 ? -17.156 -40.969 1.595 1 94.19 200 GLY A C 1
ATOM 1477 O O . GLY A 1 200 ? -18.109 -40.188 1.574 1 94.19 200 GLY A O 1
ATOM 1478 N N . LEU A 1 201 ? -15.953 -40.594 1.928 1 94.25 201 LEU A N 1
ATOM 1479 C CA . LEU A 1 201 ? -15.602 -39.188 2.197 1 94.25 201 LEU A CA 1
ATOM 1480 C C . LEU A 1 201 ? -15.039 -38.531 0.948 1 94.25 201 LEU A C 1
ATOM 1482 O O . LEU A 1 201 ? -13.938 -38.844 0.501 1 94.25 201 LEU A O 1
ATOM 1486 N N . PRO A 1 202 ? -15.75 -37.562 0.341 1 93 202 PRO A N 1
ATOM 1487 C CA . PRO A 1 202 ? -15.188 -36.844 -0.806 1 93 202 PRO A CA 1
ATOM 1488 C C . PRO A 1 202 ? -13.914 -36.094 -0.454 1 93 202 PRO A C 1
ATOM 1490 O O . PRO A 1 202 ? -13.867 -35.375 0.557 1 93 202 PRO A O 1
ATOM 1493 N N . LEU A 1 203 ? -12.891 -36.25 -1.277 1 94.44 203 LEU A N 1
ATOM 1494 C CA . LEU A 1 203 ? -11.633 -35.531 -1.117 1 94.44 203 LEU A CA 1
ATOM 1495 C C . LEU A 1 203 ? -11.531 -34.406 -2.115 1 94.44 203 LEU A C 1
ATOM 1497 O O . LEU A 1 203 ? -11.914 -34.531 -3.279 1 94.44 203 LEU A O 1
ATOM 1501 N N . TYR A 1 204 ? -11.023 -33.25 -1.579 1 93.5 204 TYR A N 1
ATOM 1502 C CA . TYR A 1 204 ? -10.852 -32.094 -2.43 1 93.5 204 TYR A CA 1
ATOM 1503 C C . TYR A 1 204 ? -9.422 -31.562 -2.354 1 93.5 204 TYR A C 1
ATOM 1505 O O . TYR A 1 204 ? -8.742 -31.734 -1.336 1 93.5 204 TYR A O 1
ATOM 1513 N N . THR A 1 205 ? -8.992 -30.969 -3.461 1 94.38 205 THR A N 1
ATOM 1514 C CA . THR A 1 205 ? -7.816 -30.109 -3.527 1 94.38 205 THR A CA 1
ATOM 1515 C C . THR A 1 205 ? -8.227 -28.656 -3.734 1 94.38 205 THR A C 1
ATOM 1517 O O . THR A 1 205 ? -9.414 -28.359 -3.881 1 94.38 205 THR A O 1
ATOM 1520 N N . TYR A 1 206 ? -7.211 -27.781 -3.682 1 91.88 206 TYR A N 1
ATOM 1521 C CA . TYR A 1 206 ? -7.566 -26.391 -3.92 1 91.88 206 TYR A CA 1
ATOM 1522 C C . TYR A 1 206 ? -8.195 -26.219 -5.297 1 91.88 206 TYR A C 1
ATOM 1524 O O . TYR A 1 206 ? -9.102 -25.391 -5.473 1 91.88 206 TYR A O 1
ATOM 1532 N N . ARG A 1 207 ? -7.809 -27.047 -6.27 1 90.06 207 ARG A N 1
ATOM 1533 C CA . ARG A 1 207 ? -8.359 -26.969 -7.621 1 90.06 207 ARG A CA 1
ATOM 1534 C C . ARG A 1 207 ? -9.828 -27.375 -7.637 1 90.06 207 ARG A C 1
ATOM 1536 O O . ARG A 1 207 ? -10.68 -26.625 -8.125 1 90.06 207 ARG A O 1
ATOM 1543 N N . SER A 1 208 ? -10.07 -28.484 -7.051 1 89.25 208 SER A N 1
ATOM 1544 C CA . SER A 1 208 ? -11.406 -29.062 -7.16 1 89.25 208 SER A CA 1
ATOM 1545 C C . SER A 1 208 ? -12.406 -28.328 -6.281 1 89.25 208 SER A C 1
ATOM 1547 O O . SER A 1 208 ? -13.578 -28.188 -6.641 1 89.25 208 SER A O 1
ATOM 1549 N N . ILE A 1 209 ? -11.977 -27.828 -5.156 1 89.38 209 ILE A N 1
ATOM 1550 C CA . ILE A 1 209 ? -12.914 -27.172 -4.258 1 89.38 209 ILE A CA 1
ATOM 1551 C C . ILE A 1 209 ? -13.336 -25.828 -4.855 1 89.38 209 ILE A C 1
ATOM 1553 O O . ILE A 1 209 ? -14.5 -25.438 -4.75 1 89.38 209 ILE A O 1
ATOM 1557 N N . LEU A 1 210 ? -12.414 -25.125 -5.445 1 87.12 210 LEU A N 1
ATOM 1558 C CA . LEU A 1 210 ? -12.742 -23.844 -6.066 1 87.12 210 LEU A CA 1
ATOM 1559 C C . LEU A 1 210 ? -13.664 -24.031 -7.266 1 87.12 210 LEU A C 1
ATOM 1561 O O . LEU A 1 210 ? -14.594 -23.25 -7.469 1 87.12 210 LEU A O 1
ATOM 1565 N N . GLN A 1 211 ? -13.391 -25.078 -7.961 1 82.25 211 GLN A N 1
ATOM 1566 C CA . GLN A 1 211 ? -14.273 -25.406 -9.07 1 82.25 211 GLN A CA 1
ATOM 1567 C C . GLN A 1 211 ? -15.688 -25.703 -8.578 1 82.25 211 GLN A C 1
ATOM 1569 O O . GLN A 1 211 ? -16.672 -25.281 -9.203 1 82.25 211 GLN A O 1
ATOM 1574 N N . SER A 1 212 ? -15.734 -26.344 -7.5 1 81.81 212 SER A N 1
ATOM 1575 C CA . SER A 1 212 ? -17.031 -26.719 -6.945 1 81.81 212 SER A CA 1
ATOM 1576 C C . SER A 1 212 ? -17.781 -25.5 -6.441 1 81.81 212 SER A C 1
ATOM 1578 O O . SER A 1 212 ? -19 -25.391 -6.621 1 81.81 212 SER A O 1
ATOM 1580 N N . VAL A 1 213 ? -17.094 -24.672 -5.793 1 81.19 213 VAL A N 1
ATOM 1581 C CA . VAL A 1 213 ? -17.703 -23.484 -5.207 1 81.19 213 VAL A CA 1
ATOM 1582 C C . VAL A 1 213 ? -18.188 -22.547 -6.316 1 81.19 213 VAL A C 1
ATOM 1584 O O . VAL A 1 213 ? -19.234 -21.906 -6.172 1 81.19 213 VAL A O 1
ATOM 1587 N N . LEU A 1 214 ? -17.5 -22.516 -7.41 1 80.75 214 LEU A N 1
ATOM 1588 C CA . LEU A 1 214 ? -17.812 -21.594 -8.5 1 80.75 214 LEU A CA 1
ATOM 1589 C C . LEU A 1 214 ? -18.844 -22.188 -9.445 1 80.75 214 LEU A C 1
ATOM 1591 O O . LEU A 1 214 ? -19.438 -21.484 -10.258 1 80.75 214 LEU A O 1
ATOM 1595 N N . ALA A 1 215 ? -19.062 -23.438 -9.227 1 75.75 215 ALA A N 1
ATOM 1596 C CA . ALA A 1 215 ? -20.016 -24.094 -10.102 1 75.75 215 ALA A CA 1
ATOM 1597 C C . ALA A 1 215 ? -21.453 -23.734 -9.703 1 75.75 215 ALA A C 1
ATOM 1599 O O . ALA A 1 215 ? -21.734 -23.516 -8.523 1 75.75 215 ALA A O 1
ATOM 1600 N N . THR A 1 216 ? -22.344 -23.422 -10.703 1 62.78 216 THR A N 1
ATOM 1601 C CA . THR A 1 216 ? -23.75 -23.062 -10.477 1 62.78 216 THR A CA 1
ATOM 1602 C C . THR A 1 216 ? -24.438 -24.094 -9.594 1 62.78 216 THR A C 1
ATOM 1604 O O . THR A 1 216 ? -25.188 -23.75 -8.68 1 62.78 216 THR A O 1
ATOM 1607 N N . GLU A 1 217 ? -24.281 -25.312 -10.016 1 60.88 217 GLU A N 1
ATOM 1608 C CA . GLU A 1 217 ? -24.812 -26.391 -9.188 1 60.88 217 GLU A CA 1
ATOM 1609 C C . GLU A 1 217 ? -23.672 -27.203 -8.547 1 60.88 217 GLU A C 1
ATOM 1611 O O . GLU A 1 217 ? -23.047 -28.031 -9.211 1 60.88 217 GLU A O 1
ATOM 1616 N N . SER A 1 218 ? -23.391 -26.688 -7.285 1 61.44 218 SER A N 1
ATOM 1617 C CA . SER A 1 218 ? -22.234 -27.344 -6.688 1 61.44 218 SER A CA 1
ATOM 1618 C C . SER A 1 218 ? -22.484 -28.828 -6.461 1 61.44 218 SER A C 1
ATOM 1620 O O . SER A 1 218 ? -23.547 -29.203 -5.938 1 61.44 218 SER A O 1
ATOM 1622 N N . SER A 1 219 ? -21.609 -29.594 -7.027 1 60.03 219 SER A N 1
ATOM 1623 C CA . SER A 1 219 ? -21.656 -31.047 -6.797 1 60.03 219 SER A CA 1
ATOM 1624 C C . SER A 1 219 ? -20.906 -31.406 -5.516 1 60.03 219 SER A C 1
ATOM 1626 O O . SER A 1 219 ? -20.922 -32.562 -5.098 1 60.03 219 SER A O 1
ATOM 1628 N N . ALA A 1 220 ? -20.375 -30.328 -4.859 1 64.38 220 ALA A N 1
ATOM 1629 C CA . ALA A 1 220 ? -19.672 -30.656 -3.629 1 64.38 220 ALA A CA 1
ATOM 1630 C C . ALA A 1 220 ? -20.625 -30.828 -2.461 1 64.38 220 ALA A C 1
ATOM 1632 O O . ALA A 1 220 ? -21.359 -29.906 -2.107 1 64.38 220 ALA A O 1
ATOM 1633 N N . PRO A 1 221 ? -20.656 -31.969 -1.966 1 62.34 221 PRO A N 1
ATOM 1634 C CA . PRO A 1 221 ? -21.656 -32.25 -0.929 1 62.34 221 PRO A CA 1
ATOM 1635 C C . PRO A 1 221 ? -21.594 -31.266 0.231 1 62.34 221 PRO A C 1
ATOM 1637 O O . PRO A 1 221 ? -22.641 -30.906 0.783 1 62.34 221 PRO A O 1
ATOM 1640 N N . PHE A 1 222 ? -20.438 -30.812 0.529 1 69.31 222 PHE A N 1
ATOM 1641 C CA . PHE A 1 222 ? -20.344 -29.922 1.682 1 69.31 222 PHE A CA 1
ATOM 1642 C C . PHE A 1 222 ? -20.844 -28.531 1.332 1 69.31 222 PHE A C 1
ATOM 1644 O O . PHE A 1 222 ? -21.141 -27.719 2.223 1 69.31 222 PHE A O 1
ATOM 1651 N N . TRP A 1 223 ? -21 -28.203 -0.011 1 69.56 223 TRP A N 1
ATOM 1652 C CA . TRP A 1 223 ? -21.344 -26.859 -0.434 1 69.56 223 TRP A CA 1
ATOM 1653 C C . TRP A 1 223 ? -22.812 -26.75 -0.812 1 69.56 223 TRP A C 1
ATOM 1655 O O . TRP A 1 223 ? -23.375 -25.656 -0.852 1 69.56 223 TRP A O 1
ATOM 1665 N N . LYS A 1 224 ? -23.422 -27.938 -1.07 1 63.75 224 LYS A N 1
ATOM 1666 C CA . LYS A 1 224 ? -24.828 -27.984 -1.489 1 63.75 224 LYS A CA 1
ATOM 1667 C C . LYS A 1 224 ? -25.734 -27.359 -0.442 1 63.75 224 LYS A C 1
ATOM 1669 O O . LYS A 1 224 ? -25.516 -27.516 0.76 1 63.75 224 LYS A O 1
ATOM 1674 N N . MET A 1 225 ? -26.625 -26.375 -0.912 1 56.69 225 MET A N 1
ATOM 1675 C CA . MET A 1 225 ? -27.594 -25.688 -0.08 1 56.69 225 MET A CA 1
ATOM 1676 C C . MET A 1 225 ? -28.828 -26.562 0.158 1 56.69 225 MET A C 1
ATOM 1678 O O . MET A 1 225 ? -29.781 -26.531 -0.63 1 56.69 225 MET A O 1
ATOM 1682 N N . ASP A 1 226 ? -28.734 -27.594 0.697 1 53.72 226 ASP A N 1
ATOM 1683 C CA . ASP A 1 226 ? -29.953 -28.391 0.818 1 53.72 226 ASP A CA 1
ATOM 1684 C C . ASP A 1 226 ? -30.734 -28 2.072 1 53.72 226 ASP A C 1
ATOM 1686 O O . ASP A 1 226 ? -31.516 -28.797 2.6 1 53.72 226 ASP A O 1
ATOM 1690 N N . GLY A 1 227 ? -30.828 -26.672 2.32 1 52.06 227 GLY A N 1
ATOM 1691 C CA . GLY A 1 227 ? -31.688 -26.203 3.398 1 52.06 227 GLY A CA 1
ATOM 1692 C C . GLY A 1 227 ? -31.078 -26.422 4.773 1 52.06 227 GLY A C 1
ATOM 1693 O O . GLY A 1 227 ? -30.859 -25.469 5.52 1 52.06 227 GLY A O 1
ATOM 1694 N N . SER A 1 228 ? -31.375 -27.516 5.555 1 50.34 228 SER A N 1
ATOM 1695 C CA . SER A 1 228 ? -31.438 -27.703 7 1 50.34 228 SER A CA 1
ATOM 1696 C C . SER A 1 228 ? -30.047 -27.891 7.598 1 50.34 228 SER A C 1
ATOM 1698 O O . SER A 1 228 ? -29.844 -27.609 8.781 1 50.34 228 SER A O 1
ATOM 1700 N N . THR A 1 229 ? -29.047 -28.891 7.141 1 57.94 229 THR A N 1
ATOM 1701 C CA . THR A 1 229 ? -28.125 -29.578 8.039 1 57.94 229 THR A CA 1
ATOM 1702 C C . THR A 1 229 ? -26.75 -28.906 8.031 1 57.94 229 THR A C 1
ATOM 1704 O O . THR A 1 229 ? -26.312 -28.391 7.004 1 57.94 229 THR A O 1
ATOM 1707 N N . LYS A 1 230 ? -26.125 -28.688 9.234 1 71.75 230 LYS A N 1
ATOM 1708 C CA . LYS A 1 230 ? -24.75 -28.297 9.516 1 71.75 230 LYS A CA 1
ATOM 1709 C C . LYS A 1 230 ? -23.75 -29.25 8.852 1 71.75 230 LYS A C 1
ATOM 1711 O O . LYS A 1 230 ? -23.781 -30.453 9.109 1 71.75 230 LYS A O 1
ATOM 1716 N N . LYS A 1 231 ? -23.156 -28.875 7.707 1 87.56 231 LYS A N 1
ATOM 1717 C CA . LYS A 1 231 ? -22.141 -29.688 7.039 1 87.56 231 LYS A CA 1
ATOM 1718 C C . LYS A 1 231 ? -20.75 -29.406 7.602 1 87.56 231 LYS A C 1
ATOM 1720 O O . LYS A 1 231 ? -20.469 -28.281 8.047 1 87.56 231 LYS A O 1
ATOM 1725 N N . ARG A 1 232 ? -20.016 -30.531 7.617 1 92 232 ARG A N 1
ATOM 1726 C CA . ARG A 1 232 ? -18.688 -30.438 8.227 1 92 232 ARG A CA 1
ATOM 1727 C C . ARG A 1 232 ? -17.594 -30.656 7.184 1 92 232 ARG A C 1
ATOM 1729 O O . ARG A 1 232 ? -17.688 -31.562 6.355 1 92 232 ARG A O 1
ATOM 1736 N N . LEU A 1 233 ? -16.578 -29.781 7.184 1 94.12 233 LEU A N 1
ATOM 1737 C CA . LEU A 1 233 ? -15.438 -29.891 6.289 1 94.12 233 LEU A CA 1
ATOM 1738 C C . LEU A 1 233 ? -14.141 -30.047 7.078 1 94.12 233 LEU A C 1
ATOM 1740 O O . LEU A 1 233 ? -13.906 -29.312 8.039 1 94.12 233 LEU A O 1
ATOM 1744 N N . LEU A 1 234 ? -13.359 -31.062 6.734 1 96.38 234 LEU A N 1
ATOM 1745 C CA . LEU A 1 234 ? -12.023 -31.25 7.293 1 96.38 234 LEU A CA 1
ATOM 1746 C C . LEU A 1 234 ? -10.961 -30.641 6.383 1 96.38 234 LEU A C 1
ATOM 1748 O O . LEU A 1 234 ? -10.906 -30.953 5.191 1 96.38 234 LEU A O 1
ATOM 1752 N N . ILE A 1 235 ? -10.203 -29.75 6.879 1 97.69 235 ILE A N 1
ATOM 1753 C CA . ILE A 1 235 ? -9.047 -29.219 6.156 1 97.69 235 ILE A CA 1
ATOM 1754 C C . ILE A 1 235 ? -7.766 -29.828 6.727 1 97.69 235 ILE A C 1
ATOM 1756 O O . ILE A 1 235 ? -7.52 -29.75 7.93 1 97.69 235 ILE A O 1
ATOM 1760 N N . VAL A 1 236 ? -6.961 -30.422 5.852 1 97.75 236 VAL A N 1
ATOM 1761 C CA . VAL A 1 236 ? -5.707 -31.047 6.266 1 97.75 236 VAL A CA 1
ATOM 1762 C C . VAL A 1 236 ? -4.527 -30.203 5.773 1 97.75 236 VAL A C 1
ATOM 1764 O O . VAL A 1 236 ? -4.301 -30.094 4.566 1 97.75 236 VAL A O 1
ATOM 1767 N N . GLY A 1 237 ? -3.766 -29.641 6.734 1 96.5 237 GLY A N 1
ATOM 1768 C CA . GLY A 1 237 ? -2.637 -28.781 6.418 1 96.5 237 GLY A CA 1
ATOM 1769 C C . GLY A 1 237 ? -2.74 -27.406 7.051 1 96.5 237 GLY A C 1
ATOM 1770 O O . GLY A 1 237 ? -3.84 -26.938 7.363 1 96.5 237 GLY A O 1
ATOM 1771 N N . GLY A 1 238 ? -1.593 -26.734 7.211 1 95.5 238 GLY A N 1
ATOM 1772 C CA . GLY A 1 238 ? -1.567 -25.438 7.891 1 95.5 238 GLY A CA 1
ATOM 1773 C C . GLY A 1 238 ? -0.841 -24.359 7.105 1 95.5 238 GLY A C 1
ATOM 1774 O O . GLY A 1 238 ? -0.441 -23.344 7.664 1 95.5 238 GLY A O 1
ATOM 1775 N N . GLY A 1 239 ? -0.699 -24.547 5.785 1 94.88 239 GLY A N 1
ATOM 1776 C CA . GLY A 1 239 ? -0.017 -23.578 4.953 1 94.88 239 GLY A CA 1
ATOM 1777 C C . GLY A 1 239 ? -0.918 -22.438 4.504 1 94.88 239 GLY A C 1
ATOM 1778 O O . GLY A 1 239 ? -2.025 -22.281 5.02 1 94.88 239 GLY A O 1
ATOM 1779 N N . ALA A 1 240 ? -0.458 -21.625 3.592 1 93.94 240 ALA A N 1
ATOM 1780 C CA . ALA A 1 240 ? -1.171 -20.438 3.113 1 93.94 240 ALA A CA 1
ATOM 1781 C C . ALA A 1 240 ? -2.533 -20.812 2.539 1 93.94 240 ALA A C 1
ATOM 1783 O O . ALA A 1 240 ? -3.535 -20.156 2.811 1 93.94 240 ALA A O 1
ATOM 1784 N N . THR A 1 241 ? -2.547 -21.891 1.765 1 94.88 241 THR A N 1
ATOM 1785 C CA . THR A 1 241 ? -3.779 -22.328 1.117 1 94.88 241 THR A CA 1
ATOM 1786 C C . THR A 1 241 ? -4.84 -22.672 2.156 1 94.88 241 THR A C 1
ATOM 1788 O O . THR A 1 241 ? -6.004 -22.297 2.014 1 94.88 241 THR A O 1
ATOM 1791 N N . ALA A 1 242 ? -4.441 -23.391 3.172 1 96.62 242 ALA A N 1
ATOM 1792 C CA . ALA A 1 242 ? -5.363 -23.781 4.234 1 96.62 242 ALA A CA 1
ATOM 1793 C C . ALA A 1 242 ? -5.938 -22.562 4.953 1 96.62 242 ALA A C 1
ATOM 1795 O O . ALA A 1 242 ? -7.141 -22.5 5.215 1 96.62 242 ALA A O 1
ATOM 1796 N N . CYS A 1 243 ? -5.105 -21.641 5.219 1 96.31 243 CYS A N 1
ATOM 1797 C CA . CYS A 1 243 ? -5.527 -20.453 5.938 1 96.31 243 CYS A CA 1
ATOM 1798 C C . CYS A 1 243 ? -6.484 -19.609 5.09 1 96.31 243 CYS A C 1
ATOM 1800 O O . CYS A 1 243 ? -7.535 -19.188 5.57 1 96.31 243 CYS A O 1
ATOM 1802 N N . GLU A 1 244 ? -6.113 -19.422 3.852 1 95.62 244 GLU A N 1
ATOM 1803 C CA . GLU A 1 244 ? -6.91 -18.578 2.963 1 95.62 244 GLU A CA 1
ATOM 1804 C C . GLU A 1 244 ? -8.266 -19.219 2.664 1 95.62 244 GLU A C 1
ATOM 1806 O O . GLU A 1 244 ? -9.305 -18.578 2.838 1 95.62 244 GLU A O 1
ATOM 1811 N N . LEU A 1 245 ? -8.219 -20.422 2.236 1 94.62 245 LEU A N 1
ATOM 1812 C CA . LEU A 1 245 ? -9.453 -21.094 1.847 1 94.62 245 LEU A CA 1
ATOM 1813 C C . LEU A 1 245 ? -10.32 -21.391 3.066 1 94.62 245 LEU A C 1
ATOM 1815 O O . LEU A 1 245 ? -11.547 -21.328 2.994 1 94.62 245 LEU A O 1
ATOM 1819 N N . GLY A 1 246 ? -9.633 -21.766 4.168 1 94.69 246 GLY A N 1
ATOM 1820 C CA . GLY A 1 246 ? -10.398 -21.969 5.387 1 94.69 246 GLY A CA 1
ATOM 1821 C C . GLY A 1 246 ? -11.25 -20.766 5.758 1 94.69 246 GLY A C 1
ATOM 1822 O O . GLY A 1 246 ? -12.461 -20.906 5.961 1 94.69 246 GLY A O 1
ATOM 1823 N N . GLN A 1 247 ? -10.688 -19.625 5.762 1 92.88 247 GLN A N 1
ATOM 1824 C CA . GLN A 1 247 ? -11.414 -18.406 6.129 1 92.88 247 GLN A CA 1
ATOM 1825 C C . GLN A 1 247 ? -12.453 -18.047 5.074 1 92.88 247 GLN A C 1
ATOM 1827 O O . GLN A 1 247 ? -13.578 -17.672 5.406 1 92.88 247 GLN A O 1
ATOM 1832 N N . THR A 1 248 ? -12.094 -18.203 3.814 1 90.5 248 THR A N 1
ATOM 1833 C CA . THR A 1 248 ? -12.992 -17.828 2.727 1 90.5 248 THR A CA 1
ATOM 1834 C C . THR A 1 248 ? -14.242 -18.703 2.744 1 90.5 248 THR A C 1
ATOM 1836 O O . THR A 1 248 ? -15.359 -18.203 2.635 1 90.5 248 THR A O 1
ATOM 1839 N N . LEU A 1 249 ? -14.062 -19.953 2.941 1 89.5 249 LEU A N 1
ATOM 1840 C CA . LEU A 1 249 ? -15.172 -20.906 2.875 1 89.5 249 LEU A CA 1
ATOM 1841 C C . LEU A 1 249 ? -16.125 -20.703 4.051 1 89.5 249 LEU A C 1
ATOM 1843 O O . LEU A 1 249 ? -17.344 -20.734 3.881 1 89.5 249 LEU A O 1
ATOM 1847 N N . VAL A 1 250 ? -15.57 -20.484 5.23 1 89.62 250 VAL A N 1
ATOM 1848 C CA . VAL A 1 250 ? -16.438 -20.328 6.398 1 89.62 250 VAL A CA 1
ATOM 1849 C C . VAL A 1 250 ? -17.188 -19 6.312 1 89.62 250 VAL A C 1
ATOM 1851 O O . VAL A 1 250 ? -18.328 -18.906 6.77 1 89.62 250 VAL A O 1
ATOM 1854 N N . ARG A 1 251 ? -16.625 -18.031 5.691 1 85.94 251 ARG A N 1
ATOM 1855 C CA . ARG A 1 251 ? -17.297 -16.734 5.535 1 85.94 251 ARG A CA 1
ATOM 1856 C C . ARG A 1 251 ? -18.391 -16.828 4.48 1 85.94 251 ARG A C 1
ATOM 1858 O O . ARG A 1 251 ? -19.422 -16.156 4.594 1 85.94 251 ARG A O 1
ATOM 1865 N N . LEU A 1 252 ? -18.109 -17.578 3.496 1 83.06 252 LEU A N 1
ATOM 1866 C CA . LEU A 1 252 ? -19.109 -17.75 2.451 1 83.06 252 LEU A CA 1
ATOM 1867 C C . LEU A 1 252 ? -20.312 -18.531 2.975 1 83.06 252 LEU A C 1
ATOM 1869 O O . LEU A 1 252 ? -21.453 -18.266 2.572 1 83.06 252 LEU A O 1
ATOM 1873 N N . ARG A 1 253 ? -19.969 -19.453 3.926 1 83 253 ARG A N 1
ATOM 1874 C CA . ARG A 1 253 ? -21.031 -20.234 4.555 1 83 253 ARG A CA 1
ATOM 1875 C C . ARG A 1 253 ? -20.781 -20.406 6.047 1 83 253 ARG A C 1
ATOM 1877 O O . ARG A 1 253 ? -20.297 -21.453 6.488 1 83 253 ARG A O 1
ATOM 1884 N N . PRO A 1 254 ? -21.281 -19.453 6.777 1 78.31 254 PRO A N 1
ATOM 1885 C CA . PRO A 1 254 ? -20.969 -19.406 8.211 1 78.31 254 PRO A CA 1
ATOM 1886 C C . PRO A 1 254 ? -21.562 -20.578 8.984 1 78.31 254 PRO A C 1
ATOM 1888 O O . PRO A 1 254 ? -21.156 -20.844 10.109 1 78.31 254 PRO A O 1
ATOM 1891 N N . GLN A 1 255 ? -22.469 -21.266 8.398 1 77.88 255 GLN A N 1
ATOM 1892 C CA . GLN A 1 255 ? -23.125 -22.359 9.109 1 77.88 255 GLN A CA 1
ATOM 1893 C C . GLN A 1 255 ? -22.312 -23.641 9.023 1 77.88 255 GLN A C 1
ATOM 1895 O O . GLN A 1 255 ? -22.641 -24.641 9.656 1 77.88 255 GLN A O 1
ATOM 1900 N N . ARG A 1 256 ? -21.25 -23.594 8.352 1 82.5 256 ARG A N 1
ATOM 1901 C CA . ARG A 1 256 ? -20.422 -24.781 8.18 1 82.5 256 ARG A CA 1
ATOM 1902 C C . ARG A 1 256 ? -19.422 -24.922 9.328 1 82.5 256 ARG A C 1
ATOM 1904 O O . ARG A 1 256 ? -18.922 -23.938 9.852 1 82.5 256 ARG A O 1
ATOM 1911 N N . ASP A 1 257 ? -19.344 -26.172 9.648 1 89.25 257 ASP A N 1
ATOM 1912 C CA . ASP A 1 257 ? -18.328 -26.531 10.641 1 89.25 257 ASP A CA 1
ATOM 1913 C C . ASP A 1 257 ? -17.016 -26.922 9.969 1 89.25 257 ASP A C 1
ATOM 1915 O O . ASP A 1 257 ? -16.938 -27.984 9.328 1 89.25 257 ASP A O 1
ATOM 1919 N N . ILE A 1 258 ? -16.078 -26.125 10.117 1 93.25 258 ILE A N 1
ATOM 1920 C CA . ILE A 1 258 ? -14.781 -26.391 9.492 1 93.25 258 ILE A CA 1
ATOM 1921 C C . ILE A 1 258 ? -13.75 -26.734 10.57 1 93.25 258 ILE A C 1
ATOM 1923 O O . ILE A 1 258 ? -13.586 -25.984 11.539 1 93.25 258 ILE A O 1
ATOM 1927 N N . CYS A 1 259 ? -13.133 -27.875 10.383 1 95.12 259 CYS A N 1
ATOM 1928 C CA . CYS A 1 259 ? -12.047 -28.328 11.242 1 95.12 259 CYS A CA 1
ATOM 1929 C C . CYS A 1 259 ? -10.727 -28.375 10.484 1 95.12 259 CYS A C 1
ATOM 1931 O O . CYS A 1 259 ? -10.656 -28.906 9.383 1 95.12 259 CYS A O 1
ATOM 1933 N N . LEU A 1 260 ? -9.75 -27.734 11.039 1 97.38 260 LEU A N 1
ATOM 1934 C CA . LEU A 1 260 ? -8.422 -27.719 10.43 1 97.38 260 LEU A CA 1
ATOM 1935 C C . LEU A 1 260 ? -7.43 -28.516 11.273 1 97.38 260 LEU A C 1
ATOM 1937 O O . LEU A 1 260 ? -7.367 -28.344 12.492 1 97.38 260 LEU A O 1
ATOM 1941 N N . VAL A 1 261 ? -6.695 -29.469 10.656 1 97 261 VAL A N 1
ATOM 1942 C CA . VAL A 1 261 ? -5.699 -30.281 11.344 1 97 261 VAL A CA 1
ATOM 1943 C C . VAL A 1 261 ? -4.324 -30.062 10.719 1 97 261 VAL A C 1
ATOM 1945 O O . VAL A 1 261 ? -4.148 -30.219 9.516 1 97 261 VAL A O 1
ATOM 1948 N N . ALA A 1 262 ? -3.377 -29.703 11.5 1 96.56 262 ALA A N 1
ATOM 1949 C CA . ALA A 1 262 ? -2.012 -29.484 11.031 1 96.56 262 ALA A CA 1
ATOM 1950 C C . ALA A 1 262 ? -1.023 -29.5 12.195 1 96.56 262 ALA A C 1
ATOM 1952 O O . ALA A 1 262 ? -1.379 -29.141 13.32 1 96.56 262 ALA A O 1
ATOM 1953 N N . PRO A 1 263 ? 0.218 -29.859 11.906 1 93.38 263 PRO A N 1
ATOM 1954 C CA . PRO A 1 263 ? 1.224 -29.766 12.961 1 93.38 263 PRO A CA 1
ATOM 1955 C C . PRO A 1 263 ? 1.459 -28.312 13.414 1 93.38 263 PRO A C 1
ATOM 1957 O O . PRO A 1 263 ? 1.67 -28.062 14.602 1 93.38 263 PRO A O 1
ATOM 1960 N N . SER A 1 264 ? 1.559 -27.453 12.43 1 91.5 264 SER A N 1
ATOM 1961 C CA . SER A 1 264 ? 1.746 -26.031 12.703 1 91.5 264 SER A CA 1
ATOM 1962 C C . SER A 1 264 ? 1.13 -25.172 11.602 1 91.5 264 SER A C 1
ATOM 1964 O O . SER A 1 264 ? 0.783 -25.672 10.531 1 91.5 264 SER A O 1
ATOM 1966 N N . VAL A 1 265 ? 0.924 -23.938 11.977 1 94.62 265 VAL A N 1
ATOM 1967 C CA . VAL A 1 265 ? 0.413 -22.984 11 1 94.62 265 VAL A CA 1
ATOM 1968 C C . VAL A 1 265 ? 1.571 -22.188 10.391 1 94.62 265 VAL A C 1
ATOM 1970 O O . VAL A 1 265 ? 2.461 -21.734 11.109 1 94.62 265 VAL A O 1
ATOM 1973 N N . LEU A 1 266 ? 1.605 -22.078 9.07 1 93.5 266 LEU A N 1
ATOM 1974 C CA . LEU A 1 266 ? 2.629 -21.328 8.336 1 93.5 266 LEU A CA 1
ATOM 1975 C C . LEU A 1 266 ? 4.016 -21.641 8.891 1 93.5 266 LEU A C 1
ATOM 1977 O O . LEU A 1 266 ? 4.742 -20.719 9.289 1 93.5 266 LEU A O 1
ATOM 1981 N N . PRO A 1 267 ? 4.449 -22.812 8.797 1 87.56 267 PRO A N 1
ATOM 1982 C CA . PRO A 1 267 ? 5.641 -23.266 9.516 1 87.56 267 PRO A CA 1
ATOM 1983 C C . PRO A 1 267 ? 6.914 -22.562 9.062 1 87.56 267 PRO A C 1
ATOM 1985 O O . PRO A 1 267 ? 7.895 -22.5 9.805 1 87.56 267 PRO A O 1
ATOM 1988 N N . SER A 1 268 ? 6.961 -22 7.879 1 85.44 268 SER A N 1
ATOM 1989 C CA . SER A 1 268 ? 8.18 -21.375 7.371 1 85.44 268 SER A CA 1
ATOM 1990 C C . SER A 1 268 ? 8.25 -19.906 7.75 1 85.44 268 SER A C 1
ATOM 1992 O O . SER A 1 268 ? 9.242 -19.234 7.465 1 85.44 268 SER A O 1
ATOM 1994 N N . GLU A 1 269 ? 7.223 -19.391 8.414 1 90 269 GLU A N 1
ATOM 1995 C CA . GLU A 1 269 ? 7.16 -17.953 8.695 1 90 269 GLU A CA 1
ATOM 1996 C C . GLU A 1 269 ? 7.512 -17.672 10.148 1 90 269 GLU A C 1
ATOM 1998 O O . GLU A 1 269 ? 7.668 -18.594 10.953 1 90 269 GLU A O 1
ATOM 2003 N N . ASP A 1 270 ? 7.648 -16.344 10.461 1 87.06 270 ASP A N 1
ATOM 2004 C CA . ASP A 1 270 ? 7.941 -15.891 11.812 1 87.06 270 ASP A CA 1
ATOM 2005 C C . ASP A 1 270 ? 6.812 -16.25 12.773 1 87.06 270 ASP A C 1
ATOM 2007 O O . ASP A 1 270 ? 5.645 -16.312 12.375 1 87.06 270 ASP A O 1
ATOM 2011 N N . VAL A 1 271 ? 7.219 -16.422 13.984 1 84.88 271 VAL A N 1
ATOM 2012 C CA . VAL A 1 271 ? 6.301 -16.859 15.031 1 84.88 271 VAL A CA 1
ATOM 2013 C C . VAL A 1 271 ? 5.156 -15.859 15.164 1 84.88 271 VAL A C 1
ATOM 2015 O O . VAL A 1 271 ? 4.008 -16.25 15.383 1 84.88 271 VAL A O 1
ATOM 2018 N N . LYS A 1 272 ? 5.449 -14.594 15 1 86.31 272 LYS A N 1
ATOM 2019 C CA . LYS A 1 272 ? 4.406 -13.578 15.133 1 86.31 272 LYS A CA 1
ATOM 2020 C C . LYS A 1 272 ? 3.35 -13.734 14.047 1 86.31 272 LYS A C 1
ATOM 2022 O O . LYS A 1 272 ? 2.166 -13.477 14.281 1 86.31 272 LYS A O 1
ATOM 2027 N N . LEU A 1 273 ? 3.809 -14.078 12.953 1 91.69 273 LEU A N 1
ATOM 2028 C CA . LEU A 1 273 ? 2.873 -14.289 11.852 1 91.69 273 LEU A CA 1
ATOM 2029 C C . LEU A 1 273 ? 2.041 -15.547 12.086 1 91.69 273 LEU A C 1
ATOM 2031 O O . LEU A 1 273 ? 0.855 -15.578 11.742 1 91.69 273 LEU A O 1
ATOM 2035 N N . GLN A 1 274 ? 2.678 -16.531 12.617 1 92.5 274 GLN A N 1
ATOM 2036 C CA . GLN A 1 274 ? 1.97 -17.766 12.961 1 92.5 274 GLN A CA 1
ATOM 2037 C C . GLN A 1 274 ? 0.867 -17.5 13.977 1 92.5 274 GLN A C 1
ATOM 2039 O O . GLN A 1 274 ? -0.262 -17.969 13.82 1 92.5 274 GLN A O 1
ATOM 2044 N N . GLN A 1 275 ? 1.212 -16.703 14.938 1 90.12 275 GLN A N 1
ATOM 2045 C CA . GLN A 1 275 ? 0.241 -16.359 15.969 1 90.12 275 GLN A CA 1
ATOM 2046 C C . GLN A 1 275 ? -0.926 -15.562 15.383 1 90.12 275 GLN A C 1
ATOM 2048 O O . GLN A 1 275 ? -2.084 -15.805 15.734 1 90.12 275 GLN A O 1
ATOM 2053 N N . ALA A 1 276 ? -0.569 -14.648 14.539 1 91.75 276 ALA A N 1
ATOM 2054 C CA . ALA A 1 276 ? -1.615 -13.867 13.883 1 91.75 276 ALA A CA 1
ATOM 2055 C C . ALA A 1 276 ? -2.545 -14.766 13.07 1 91.75 276 ALA A C 1
ATOM 2057 O O . ALA A 1 276 ? -3.766 -14.594 13.102 1 91.75 276 ALA A O 1
ATOM 2058 N N . ALA A 1 277 ? -1.981 -15.703 12.375 1 95.12 277 ALA A N 1
ATOM 2059 C CA . ALA A 1 277 ? -2.773 -16.625 11.57 1 95.12 277 ALA A CA 1
ATOM 2060 C C . ALA A 1 277 ? -3.709 -17.453 12.453 1 95.12 277 ALA A C 1
ATOM 2062 O O . ALA A 1 277 ? -4.879 -17.641 12.109 1 95.12 277 ALA A O 1
ATOM 2063 N N . MET A 1 278 ? -3.191 -17.922 13.57 1 94 278 MET A N 1
ATOM 2064 C CA . MET A 1 278 ? -4 -18.703 14.5 1 94 278 MET A CA 1
ATOM 2065 C C . MET A 1 278 ? -5.184 -17.891 15.016 1 94 278 MET A C 1
ATOM 2067 O O . MET A 1 278 ? -6.305 -18.391 15.078 1 94 278 MET A O 1
ATOM 2071 N N . ASN A 1 279 ? -4.883 -16.656 15.336 1 91.5 279 ASN A N 1
ATOM 2072 C CA . ASN A 1 279 ? -5.93 -15.773 15.836 1 91.5 279 ASN A CA 1
ATOM 2073 C C . ASN A 1 279 ? -6.992 -15.5 14.773 1 91.5 279 ASN A C 1
ATOM 2075 O O . ASN A 1 279 ? -8.188 -15.484 15.07 1 91.5 279 ASN A O 1
ATOM 2079 N N . ILE A 1 280 ? -6.582 -15.312 13.578 1 92.44 280 ILE A N 1
ATOM 2080 C CA . ILE A 1 280 ? -7.484 -15.023 12.469 1 92.44 280 ILE A CA 1
ATOM 2081 C C . ILE A 1 280 ? -8.406 -16.219 12.234 1 92.44 280 ILE A C 1
ATOM 2083 O O . ILE A 1 280 ? -9.625 -16.047 12.078 1 92.44 280 ILE A O 1
ATOM 2087 N N . LEU A 1 281 ? -7.859 -17.406 12.234 1 95 281 LEU A N 1
ATOM 2088 C CA . LEU A 1 281 ? -8.648 -18.625 12 1 95 281 LEU A CA 1
ATOM 2089 C C . LEU A 1 281 ? -9.609 -18.875 13.148 1 95 281 LEU A C 1
ATOM 2091 O O . LEU A 1 281 ? -10.773 -19.219 12.922 1 95 281 LEU A O 1
ATOM 2095 N N . ALA A 1 282 ? -9.109 -18.641 14.367 1 92.38 282 ALA A N 1
ATOM 2096 C CA . ALA A 1 282 ? -9.961 -18.812 15.539 1 92.38 282 ALA A CA 1
ATOM 2097 C C . ALA A 1 282 ? -11.141 -17.844 15.516 1 92.38 282 ALA A C 1
ATOM 2099 O O . ALA A 1 282 ? -12.281 -18.234 15.758 1 92.38 282 ALA A O 1
ATOM 2100 N N . LYS A 1 283 ? -10.867 -16.641 15.195 1 89.56 283 LYS A N 1
ATOM 2101 C CA . LYS A 1 283 ? -11.898 -15.609 15.156 1 89.56 283 LYS A CA 1
ATOM 2102 C C . LYS A 1 283 ? -12.922 -15.898 14.055 1 89.56 283 LYS A C 1
ATOM 2104 O O . LYS A 1 283 ? -14.086 -15.516 14.172 1 89.56 283 LYS A O 1
ATOM 2109 N N . ALA A 1 284 ? -12.469 -16.578 13.016 1 90.19 284 ALA A N 1
ATOM 2110 C CA . ALA A 1 284 ? -13.367 -16.922 11.914 1 90.19 284 ALA A CA 1
ATOM 2111 C C . ALA A 1 284 ? -14.281 -18.078 12.297 1 90.19 284 ALA A C 1
ATOM 2113 O O . ALA A 1 284 ? -15.219 -18.406 11.562 1 90.19 284 ALA A O 1
ATOM 2114 N N . GLY A 1 285 ? -13.961 -18.734 13.344 1 92.06 285 GLY A N 1
ATOM 2115 C CA . GLY A 1 285 ? -14.797 -19.828 13.82 1 92.06 285 GLY A CA 1
ATOM 2116 C C . GLY A 1 285 ? -14.312 -21.188 13.352 1 92.06 285 GLY A C 1
ATOM 2117 O O . GLY A 1 285 ? -15.086 -22.141 13.344 1 92.06 285 GLY A O 1
ATOM 2118 N N . ILE A 1 286 ? -13.148 -21.297 12.938 1 95.31 286 ILE A N 1
ATOM 2119 C CA . ILE A 1 286 ? -12.586 -22.578 12.492 1 95.31 286 ILE A CA 1
ATOM 2120 C C . ILE A 1 286 ? -11.992 -23.328 13.688 1 95.31 286 ILE A C 1
ATOM 2122 O O . ILE A 1 286 ? -11.25 -22.734 14.484 1 95.31 286 ILE A O 1
ATOM 2126 N N . HIS A 1 287 ? -12.336 -24.516 13.844 1 95 287 HIS A N 1
ATOM 2127 C CA . HIS A 1 287 ? -11.766 -25.359 14.898 1 95 287 HIS A CA 1
ATOM 2128 C C . HIS A 1 287 ? -10.438 -25.969 14.461 1 95 287 HIS A C 1
ATOM 2130 O O . HIS A 1 287 ? -10.414 -26.875 13.633 1 95 287 HIS A O 1
ATOM 2136 N N . CYS A 1 288 ? -9.414 -25.531 15.125 1 95.5 288 CYS A N 1
ATOM 2137 C CA . CYS A 1 288 ? -8.094 -25.953 14.68 1 95.5 288 CYS A CA 1
ATOM 2138 C C . CYS A 1 288 ? -7.48 -26.953 15.648 1 95.5 288 CYS A C 1
ATOM 2140 O O . CYS A 1 288 ? -7.477 -26.734 16.859 1 95.5 288 CYS A O 1
ATOM 2142 N N . HIS A 1 289 ? -7.062 -28.047 15.125 1 94.88 289 HIS A N 1
ATOM 2143 C CA . HIS A 1 289 ? -6.25 -29.016 15.852 1 94.88 289 HIS A CA 1
ATOM 2144 C C . HIS A 1 289 ? -4.777 -28.906 15.461 1 94.88 289 HIS A C 1
ATOM 2146 O O . HIS A 1 289 ? -4.336 -29.516 14.492 1 94.88 289 HIS A O 1
ATOM 2152 N N . TRP A 1 290 ? -4.094 -28.156 16.328 1 92.38 290 TRP A N 1
ATOM 2153 C CA . TRP A 1 290 ? -2.672 -27.953 16.062 1 92.38 290 TRP A CA 1
ATOM 2154 C C . TRP A 1 290 ? -1.845 -29.094 16.625 1 92.38 290 TRP A C 1
ATOM 2156 O O . TRP A 1 290 ? -2.348 -29.906 17.422 1 92.38 290 TRP A O 1
ATOM 2166 N N . SER A 1 291 ? -0.584 -29.25 16.188 1 92.31 291 SER A N 1
ATOM 2167 C CA . SER A 1 291 ? 0.35 -30.266 16.641 1 92.31 291 SER A CA 1
ATOM 2168 C C . SER A 1 291 ? -0.189 -31.672 16.359 1 92.31 291 SER A C 1
ATOM 2170 O O . SER A 1 291 ? 0.005 -32.594 17.156 1 92.31 291 SER A O 1
ATOM 2172 N N . ALA A 1 292 ? -1.003 -31.797 15.367 1 93.81 292 ALA A N 1
ATOM 2173 C CA . ALA A 1 292 ? -1.579 -33.062 14.969 1 93.81 292 ALA A CA 1
ATOM 2174 C C . ALA A 1 292 ? -1.556 -33.25 13.453 1 93.81 292 ALA A C 1
ATOM 2176 O O . ALA A 1 292 ? -1.478 -32.25 12.719 1 93.81 292 ALA A O 1
ATOM 2177 N N . ARG A 1 293 ? -1.584 -34.531 13.062 1 94.94 293 ARG A N 1
ATOM 2178 C CA . ARG A 1 293 ? -1.667 -34.906 11.656 1 94.94 293 ARG A CA 1
ATOM 2179 C C . ARG A 1 293 ? -2.828 -35.844 11.406 1 94.94 293 ARG A C 1
ATOM 2181 O O . ARG A 1 293 ? -3.285 -36.531 12.328 1 94.94 293 ARG A O 1
ATOM 2188 N N . LEU A 1 294 ? -3.289 -35.75 10.203 1 95.69 294 LEU A N 1
ATOM 2189 C CA . LEU A 1 294 ? -4.23 -36.812 9.812 1 95.69 294 LEU A CA 1
ATOM 2190 C C . LEU A 1 294 ? -3.547 -38.156 9.797 1 95.69 294 LEU A C 1
ATOM 2192 O O . LEU A 1 294 ? -2.578 -38.375 9.062 1 95.69 294 LEU A O 1
ATOM 2196 N N . ALA A 1 295 ? -4.008 -39.031 10.602 1 95.38 295 ALA A N 1
ATOM 2197 C CA . ALA A 1 295 ? -3.404 -40.344 10.672 1 95.38 295 ALA A CA 1
ATOM 2198 C C . ALA A 1 295 ? -4.141 -41.344 9.766 1 95.38 295 ALA A C 1
ATOM 2200 O O . ALA A 1 295 ? -3.523 -42 8.938 1 95.38 295 ALA A O 1
ATOM 2201 N N . ARG A 1 296 ? -5.516 -41.375 10.078 1 95.56 296 ARG A N 1
ATOM 2202 C CA . ARG A 1 296 ? -6.316 -42.344 9.336 1 95.56 296 ARG A CA 1
ATOM 2203 C C . ARG A 1 296 ? -7.754 -41.844 9.18 1 95.56 296 ARG A C 1
ATOM 2205 O O . ARG A 1 296 ? -8.289 -41.188 10.062 1 95.56 296 ARG A O 1
ATOM 2212 N N . ILE A 1 297 ? -8.227 -42.219 8.008 1 96.5 297 ILE A N 1
ATOM 2213 C CA . ILE A 1 297 ? -9.672 -42.125 7.809 1 96.5 297 ILE A CA 1
ATOM 2214 C C . ILE A 1 297 ? -10.305 -43.5 7.973 1 96.5 297 ILE A C 1
ATOM 2216 O O . ILE A 1 297 ? -10.023 -44.438 7.188 1 96.5 297 ILE A O 1
ATOM 2220 N N . LEU A 1 298 ? -11.188 -43.594 8.914 1 96.31 298 LEU A N 1
ATOM 2221 C CA . LEU A 1 298 ? -11.781 -44.906 9.219 1 96.31 298 LEU A CA 1
ATOM 2222 C C . LEU A 1 298 ? -12.945 -45.188 8.273 1 96.31 298 LEU A C 1
ATOM 2224 O O . LEU A 1 298 ? -13.57 -44.281 7.746 1 96.31 298 LEU A O 1
ATOM 2228 N N . PRO A 1 299 ? -13.266 -46.438 8.078 1 94.5 299 PRO A N 1
ATOM 2229 C CA . PRO A 1 299 ? -14.328 -46.812 7.148 1 94.5 299 PRO A CA 1
ATOM 2230 C C . PRO A 1 299 ? -15.68 -46.25 7.531 1 94.5 299 PRO A C 1
ATOM 2232 O O . PRO A 1 299 ? -16.531 -46.031 6.668 1 94.5 299 PRO A O 1
ATOM 2235 N N . ASP A 1 300 ? -15.828 -45.969 8.812 1 93.25 300 ASP A N 1
ATOM 2236 C CA . ASP A 1 300 ? -17.109 -45.438 9.266 1 93.25 300 ASP A CA 1
ATOM 2237 C C . ASP A 1 300 ? -17.172 -43.938 9.117 1 93.25 300 ASP A C 1
ATOM 2239 O O . ASP A 1 300 ? -18.141 -43.281 9.516 1 93.25 300 ASP A O 1
ATOM 2243 N N . GLY A 1 301 ? -16.094 -43.406 8.656 1 91.38 301 GLY A N 1
ATOM 2244 C CA . GLY A 1 301 ? -16.094 -41.969 8.383 1 91.38 301 GLY A CA 1
ATOM 2245 C C . GLY A 1 301 ? -15.375 -41.156 9.445 1 91.38 301 GLY A C 1
ATOM 2246 O O . GLY A 1 301 ? -15.055 -40 9.234 1 91.38 301 GLY A O 1
ATOM 2247 N N . ARG A 1 302 ? -15.172 -41.812 10.633 1 93.38 302 ARG A N 1
ATOM 2248 C CA . ARG A 1 302 ? -14.438 -41.125 11.68 1 93.38 302 ARG A CA 1
ATOM 2249 C C . ARG A 1 302 ? -12.984 -40.906 11.273 1 93.38 302 ARG A C 1
ATOM 2251 O O . ARG A 1 302 ? -12.438 -41.656 10.469 1 93.38 302 ARG A O 1
ATOM 2258 N N . VAL A 1 303 ? -12.352 -39.781 11.797 1 96.75 303 VAL A N 1
ATOM 2259 C CA . VAL A 1 303 ? -10.977 -39.406 11.461 1 96.75 303 VAL A CA 1
ATOM 2260 C C . VAL A 1 303 ? -10.094 -39.5 12.695 1 96.75 303 VAL A C 1
ATOM 2262 O O . VAL A 1 303 ? -10.406 -38.938 13.75 1 96.75 303 VAL A O 1
ATOM 2265 N N . GLU A 1 304 ? -9.039 -40.312 12.5 1 97.25 304 GLU A N 1
ATOM 2266 C CA . GLU A 1 304 ? -8.062 -40.438 13.57 1 97.25 304 GLU A CA 1
ATOM 2267 C C . GLU A 1 304 ? -6.859 -39.531 13.352 1 97.25 304 GLU A C 1
ATOM 2269 O O . GLU A 1 304 ? -6.301 -39.469 12.258 1 97.25 304 GLU A O 1
ATOM 2274 N N . LEU A 1 305 ? -6.52 -38.844 14.406 1 97 305 LEU A N 1
ATOM 2275 C CA . LEU A 1 305 ? -5.371 -37.938 14.352 1 97 305 LEU A CA 1
ATOM 2276 C C . LEU A 1 305 ? -4.141 -38.594 14.969 1 97 305 LEU A C 1
ATOM 2278 O O . LEU A 1 305 ? -4.25 -39.625 15.648 1 97 305 LEU A O 1
ATOM 2282 N N . SER A 1 306 ? -2.977 -38.031 14.703 1 94.81 306 SER A N 1
ATOM 2283 C CA . SER A 1 306 ? -1.705 -38.594 15.164 1 94.81 306 SER A CA 1
ATOM 2284 C C . SER A 1 306 ? -1.6 -38.562 16.688 1 94.81 306 SER A C 1
ATOM 2286 O O . SER A 1 306 ? -0.858 -39.312 17.281 1 94.81 306 SER A O 1
ATOM 2288 N N . ASP A 1 307 ? -2.297 -37.625 17.297 1 92.69 307 ASP A N 1
ATOM 2289 C CA . ASP A 1 307 ? -2.236 -37.5 18.75 1 92.69 307 ASP A CA 1
ATOM 2290 C C . ASP A 1 307 ? -3.24 -38.438 19.422 1 92.69 307 ASP A C 1
ATOM 2292 O O . ASP A 1 307 ? -3.359 -38.469 20.641 1 92.69 307 ASP A O 1
ATOM 2296 N N . GLY A 1 308 ? -4.016 -39.125 18.719 1 91.94 308 GLY A N 1
ATOM 2297 C CA . GLY A 1 308 ? -4.938 -40.094 19.25 1 91.94 308 GLY A CA 1
ATOM 2298 C C . GLY A 1 308 ? -6.379 -39.625 19.266 1 91.94 308 GLY A C 1
ATOM 2299 O O . GLY A 1 308 ? -7.289 -40.406 19.531 1 91.94 308 GLY A O 1
ATOM 2300 N N . ALA A 1 309 ? -6.609 -38.469 18.969 1 94.06 309 ALA A N 1
ATOM 2301 C CA . ALA A 1 309 ? -7.965 -37.938 18.938 1 94.06 309 ALA A CA 1
ATOM 2302 C C . ALA A 1 309 ? -8.789 -38.562 17.812 1 94.06 309 ALA A C 1
ATOM 2304 O O . ALA A 1 309 ? -8.266 -38.812 16.734 1 94.06 309 ALA A O 1
ATOM 2305 N N . LEU A 1 310 ? -10.07 -38.812 18.156 1 95.75 310 LEU A N 1
ATOM 2306 C CA . LEU A 1 310 ? -11.016 -39.344 17.188 1 95.75 310 LEU A CA 1
ATOM 2307 C C . LEU A 1 310 ? -12.125 -38.312 16.906 1 95.75 310 LEU A C 1
ATOM 2309 O O . LEU A 1 310 ? -12.914 -38 17.781 1 95.75 310 LEU A O 1
ATOM 2313 N N . LEU A 1 311 ? -12.141 -37.906 15.617 1 96 311 LEU A N 1
ATOM 2314 C CA . LEU A 1 311 ? -13.125 -36.906 15.234 1 96 311 LEU A CA 1
ATOM 2315 C C . LEU A 1 311 ? -14.328 -37.531 14.547 1 96 311 LEU A C 1
ATOM 2317 O O . LEU A 1 311 ? -14.18 -38.531 13.828 1 96 311 LEU A O 1
ATOM 2321 N N . SER A 1 312 ? -15.531 -36.875 14.773 1 94.38 312 SER A N 1
ATOM 2322 C CA . SER A 1 312 ? -16.75 -37.312 14.109 1 94.38 312 SER A CA 1
ATOM 2323 C C . SER A 1 312 ? -16.656 -37.156 12.594 1 94.38 312 SER A C 1
ATOM 2325 O O . SER A 1 312 ? -15.82 -36.406 12.102 1 94.38 312 SER A O 1
ATOM 2327 N N . PRO A 1 313 ? -17.516 -37.844 11.82 1 93.94 313 PRO A N 1
ATOM 2328 C CA . PRO A 1 313 ? -17.422 -37.875 10.352 1 93.94 313 PRO A CA 1
ATOM 2329 C C . PRO A 1 313 ? -17.609 -36.469 9.742 1 93.94 313 PRO A C 1
ATOM 2331 O O . PRO A 1 313 ? -18.25 -35.625 10.352 1 93.94 313 PRO A O 1
ATOM 2334 N N . PHE A 1 314 ? -17.016 -36.344 8.586 1 93.94 314 PHE A N 1
ATOM 2335 C CA . PHE A 1 314 ? -17.109 -35.125 7.828 1 93.94 314 PHE A CA 1
ATOM 2336 C C . PHE A 1 314 ? -17.844 -35.344 6.508 1 93.94 314 PHE A C 1
ATOM 2338 O O . PHE A 1 314 ? -17.984 -36.469 6.062 1 93.94 314 PHE A O 1
ATOM 2345 N N . ASP A 1 315 ? -18.281 -34.25 5.918 1 91.56 315 ASP A N 1
ATOM 2346 C CA . ASP A 1 315 ? -18.969 -34.312 4.633 1 91.56 315 ASP A CA 1
ATOM 2347 C C . ASP A 1 315 ? -18 -34.094 3.475 1 91.56 315 ASP A C 1
ATOM 2349 O O . ASP A 1 315 ? -18.359 -34.281 2.312 1 91.56 315 ASP A O 1
ATOM 2353 N N . GLY A 1 316 ? -16.812 -33.719 3.795 1 92.5 316 GLY A N 1
ATOM 2354 C CA . GLY A 1 316 ? -15.734 -33.531 2.842 1 92.5 316 GLY A CA 1
ATOM 2355 C C . GLY A 1 316 ? -14.406 -33.25 3.506 1 92.5 316 GLY A C 1
ATOM 2356 O O . GLY A 1 316 ? -14.359 -32.875 4.68 1 92.5 316 GLY A O 1
ATOM 2357 N N . ALA A 1 317 ? -13.344 -33.5 2.76 1 95.5 317 ALA A N 1
ATOM 2358 C CA . ALA A 1 317 ? -12 -33.188 3.24 1 95.5 317 ALA A CA 1
ATOM 2359 C C . ALA A 1 317 ? -11.195 -32.438 2.184 1 95.5 317 ALA A C 1
ATOM 2361 O O . ALA A 1 317 ? -11.133 -32.875 1.026 1 95.5 317 ALA A O 1
ATOM 2362 N N . LEU A 1 318 ? -10.672 -31.297 2.537 1 95.94 318 LEU A N 1
ATOM 2363 C CA . LEU A 1 318 ? -9.789 -30.516 1.685 1 95.94 318 LEU A CA 1
ATOM 2364 C C . LEU A 1 318 ? -8.328 -30.766 2.037 1 95.94 318 LEU A C 1
ATOM 2366 O O . LEU A 1 318 ? -7.895 -30.453 3.15 1 95.94 318 LEU A O 1
ATOM 2370 N N . LEU A 1 319 ? -7.602 -31.281 1.095 1 97.12 319 LEU A N 1
ATOM 2371 C CA . LEU A 1 319 ? -6.188 -31.578 1.306 1 97.12 319 LEU A CA 1
ATOM 2372 C C . LEU A 1 319 ? -5.32 -30.406 0.888 1 97.12 319 LEU A C 1
ATOM 2374 O O . LEU A 1 319 ? -5.277 -30.047 -0.291 1 97.12 319 LEU A O 1
ATOM 2378 N N . CYS A 1 320 ? -4.652 -29.812 1.856 1 96.44 320 CYS A N 1
ATOM 2379 C CA . CYS A 1 320 ? -3.678 -28.75 1.651 1 96.44 320 CYS A CA 1
ATOM 2380 C C . CYS A 1 320 ? -2.275 -29.219 2.027 1 96.44 320 CYS A C 1
ATOM 2382 O O . CYS A 1 320 ? -1.664 -28.672 2.951 1 96.44 320 CYS A O 1
ATOM 2384 N N . LEU A 1 321 ? -1.739 -30.094 1.24 1 94.31 321 LEU A N 1
ATOM 2385 C CA . LEU A 1 321 ? -0.507 -30.781 1.6 1 94.31 321 LEU A CA 1
ATOM 2386 C C . LEU A 1 321 ? 0.633 -30.375 0.67 1 94.31 321 LEU A C 1
ATOM 2388 O O . LEU A 1 321 ? 1.631 -31.094 0.559 1 94.31 321 LEU A O 1
ATOM 2392 N N . GLY A 1 322 ? 0.437 -29.312 -0.014 1 91.25 322 GLY A N 1
ATOM 2393 C CA . GLY A 1 322 ? 1.48 -28.844 -0.917 1 91.25 322 GLY A CA 1
ATOM 2394 C C . GLY A 1 322 ? 1.296 -29.344 -2.34 1 91.25 322 GLY A C 1
ATOM 2395 O O . GLY A 1 322 ? 0.222 -29.828 -2.701 1 91.25 322 GLY A O 1
ATOM 2396 N N . ARG A 1 323 ? 2.273 -29.047 -3.193 1 92.19 323 ARG A N 1
ATOM 2397 C CA . ARG A 1 323 ? 2.25 -29.406 -4.609 1 92.19 323 ARG A CA 1
ATOM 2398 C C . ARG A 1 323 ? 3.479 -30.219 -4.992 1 92.19 323 ARG A C 1
ATOM 2400 O O . ARG A 1 323 ? 4.523 -30.125 -4.344 1 92.19 323 ARG A O 1
ATOM 2407 N N . SER A 1 324 ? 3.324 -31.062 -5.988 1 92.69 324 SER A N 1
ATOM 2408 C CA . SER A 1 324 ? 4.414 -31.891 -6.484 1 92.69 324 SER A CA 1
ATOM 2409 C C . SER A 1 324 ? 4.496 -31.859 -8.008 1 92.69 324 SER A C 1
ATOM 2411 O O . SER A 1 324 ? 3.479 -31.984 -8.688 1 92.69 324 SER A O 1
ATOM 2413 N N . PRO A 1 325 ? 5.734 -31.656 -8.492 1 94.06 325 PRO A N 1
ATOM 2414 C CA . PRO A 1 325 ? 5.902 -31.641 -9.945 1 94.06 325 PRO A CA 1
ATOM 2415 C C . PRO A 1 325 ? 6.121 -33.031 -10.539 1 94.06 325 PRO A C 1
ATOM 2417 O O . PRO A 1 325 ? 6.301 -33.156 -11.75 1 94.06 325 PRO A O 1
ATOM 2420 N N . VAL A 1 326 ? 6.078 -34.094 -9.805 1 93.44 326 VAL A N 1
ATOM 2421 C CA . VAL A 1 326 ? 6.551 -35.406 -10.172 1 93.44 326 VAL A CA 1
ATOM 2422 C C . VAL A 1 326 ? 5.734 -35.938 -11.352 1 93.44 326 VAL A C 1
ATOM 2424 O O . VAL A 1 326 ? 6.293 -36.438 -12.336 1 93.44 326 VAL A O 1
ATOM 2427 N N . ASP A 1 327 ? 4.445 -35.812 -11.289 1 90.75 327 ASP A N 1
ATOM 2428 C CA . ASP A 1 327 ? 3.588 -36.375 -12.336 1 90.75 327 ASP A CA 1
ATOM 2429 C C . ASP A 1 327 ? 3.875 -35.719 -13.688 1 90.75 327 ASP A C 1
ATOM 2431 O O . ASP A 1 327 ? 3.994 -36.406 -14.703 1 90.75 327 ASP A O 1
ATOM 2435 N N . SER A 1 328 ? 3.959 -34.438 -13.688 1 91.62 328 SER A N 1
ATOM 2436 C CA . SER A 1 328 ? 4.207 -33.719 -14.93 1 91.62 328 SER A CA 1
ATOM 2437 C C . SER A 1 328 ? 5.602 -34 -15.469 1 91.62 328 SER A C 1
ATOM 2439 O O . SER A 1 328 ? 5.785 -34.156 -16.672 1 91.62 328 SER A O 1
ATOM 2441 N N . LEU A 1 329 ? 6.586 -34.125 -14.625 1 95.44 329 LEU A N 1
ATOM 2442 C CA . LEU A 1 329 ? 7.961 -34.344 -15.055 1 95.44 329 LEU A CA 1
ATOM 2443 C C . LEU A 1 329 ? 8.141 -35.75 -15.586 1 95.44 329 LEU A C 1
ATOM 2445 O O . LEU A 1 329 ? 8.867 -35.969 -16.562 1 95.44 329 LEU A O 1
ATOM 2449 N N . GLU A 1 330 ? 7.488 -36.688 -14.977 1 94.75 330 GLU A N 1
ATOM 2450 C CA . GLU A 1 330 ? 7.566 -38.062 -15.438 1 94.75 330 GLU A CA 1
ATOM 2451 C C . GLU A 1 330 ? 7.004 -38.219 -16.859 1 94.75 330 GLU A C 1
ATOM 2453 O O . GLU A 1 330 ? 7.559 -38.969 -17.672 1 94.75 330 GLU A O 1
ATOM 2458 N N . SER A 1 331 ? 5.961 -37.531 -17.094 1 93.62 331 SER A N 1
ATOM 2459 C CA . SER A 1 331 ? 5.293 -37.656 -18.391 1 93.62 331 SER A CA 1
ATOM 2460 C C . SER A 1 331 ? 6.152 -37.062 -19.516 1 93.62 331 SER A C 1
ATOM 2462 O O . SER A 1 331 ? 5.945 -37.375 -20.688 1 93.62 331 SER A O 1
ATOM 2464 N N . LEU A 1 332 ? 7.164 -36.281 -19.188 1 96.88 332 LEU A N 1
ATOM 2465 C CA . LEU A 1 332 ? 7.984 -35.594 -20.172 1 96.88 332 LEU A CA 1
ATOM 2466 C C . LEU A 1 332 ? 9.133 -36.5 -20.641 1 96.88 332 LEU A C 1
ATOM 2468 O O . LEU A 1 332 ? 9.812 -36.188 -21.625 1 96.88 332 LEU A O 1
ATOM 2472 N N . HIS A 1 333 ? 9.375 -37.594 -20.031 1 96.94 333 HIS A N 1
ATOM 2473 C CA . HIS A 1 333 ? 10.469 -38.5 -20.359 1 96.94 333 HIS A CA 1
ATOM 2474 C C . HIS A 1 333 ? 11.805 -37.75 -20.375 1 96.94 333 HIS A C 1
ATOM 2476 O O . HIS A 1 333 ? 12.555 -37.844 -21.344 1 96.94 333 HIS A O 1
ATOM 2482 N N . LEU A 1 334 ? 12.117 -37.188 -19.281 1 97.31 334 LEU A N 1
ATOM 2483 C CA . LEU A 1 334 ? 13.289 -36.312 -19.156 1 97.31 334 LEU A CA 1
ATOM 2484 C C . LEU A 1 334 ? 14.57 -37.125 -19.359 1 97.31 334 LEU A C 1
ATOM 2486 O O . LEU A 1 334 ? 15.578 -36.562 -19.812 1 97.31 334 LEU A O 1
ATOM 2490 N N . ASP A 1 335 ? 14.578 -38.344 -19.094 1 94.44 335 ASP A N 1
ATOM 2491 C CA . ASP A 1 335 ? 15.75 -39.219 -19.234 1 94.44 335 ASP A CA 1
ATOM 2492 C C . ASP A 1 335 ? 16.203 -39.281 -20.703 1 94.44 335 ASP A C 1
ATOM 2494 O O . ASP A 1 335 ? 17.391 -39.406 -20.969 1 94.44 335 ASP A O 1
ATOM 2498 N N . SER A 1 336 ? 15.273 -39.219 -21.578 1 94.81 336 SER A N 1
ATOM 2499 C CA . SER A 1 336 ? 15.586 -39.25 -23 1 94.81 336 SER A CA 1
ATOM 2500 C C . SER A 1 336 ? 16.438 -38.062 -23.438 1 94.81 336 SER A C 1
ATOM 2502 O O . SER A 1 336 ? 17.141 -38.125 -24.453 1 94.81 336 SER A O 1
ATOM 2504 N N . ALA A 1 337 ? 16.375 -37.031 -22.672 1 95.31 337 ALA A N 1
ATOM 2505 C CA . ALA A 1 337 ? 17.141 -35.812 -23 1 95.31 337 ALA A CA 1
ATOM 2506 C C . ALA A 1 337 ? 18.281 -35.625 -22.016 1 95.31 337 ALA A C 1
ATOM 2508 O O . ALA A 1 337 ? 18.953 -34.594 -22.047 1 95.31 337 ALA A O 1
ATOM 2509 N N . GLY A 1 338 ? 18.438 -36.562 -21.062 1 95.81 338 GLY A N 1
ATOM 2510 C CA . GLY A 1 338 ? 19.531 -36.469 -20.109 1 95.81 338 GLY A CA 1
ATOM 2511 C C . GLY A 1 338 ? 19.312 -35.406 -19.047 1 95.81 338 GLY A C 1
ATOM 2512 O O . GLY A 1 338 ? 20.266 -34.812 -18.578 1 95.81 338 GLY A O 1
ATOM 2513 N N . ILE A 1 339 ? 18.109 -35.156 -18.719 1 97.31 339 ILE A N 1
ATOM 2514 C CA . ILE A 1 339 ? 17.781 -34.125 -17.75 1 97.31 339 ILE A CA 1
ATOM 2515 C C . ILE A 1 339 ? 17.625 -34.719 -16.359 1 97.31 339 ILE A C 1
ATOM 2517 O O . ILE A 1 339 ? 16.75 -35.562 -16.141 1 97.31 339 ILE A O 1
ATOM 2521 N N . ALA A 1 340 ? 18.438 -34.25 -15.406 1 96.5 340 ALA A N 1
ATOM 2522 C CA . ALA A 1 340 ? 18.375 -34.719 -14.023 1 96.5 340 ALA A CA 1
ATOM 2523 C C . ALA A 1 340 ? 17.234 -34.031 -13.266 1 96.5 340 ALA A C 1
ATOM 2525 O O . ALA A 1 340 ? 17.016 -32.844 -13.43 1 96.5 340 ALA A O 1
ATOM 2526 N N . TRP A 1 341 ? 16.453 -34.812 -12.477 1 95.94 341 TRP A N 1
ATOM 2527 C CA . TRP A 1 341 ? 15.367 -34.281 -11.672 1 95.94 341 TRP A CA 1
ATOM 2528 C C . TRP A 1 341 ? 15.102 -35.125 -10.445 1 95.94 341 TRP A C 1
ATOM 2530 O O . TRP A 1 341 ? 15.609 -36.25 -10.344 1 95.94 341 TRP A O 1
ATOM 2540 N N . THR A 1 342 ? 14.562 -34.531 -9.414 1 93.06 342 THR A N 1
ATOM 2541 C CA . THR A 1 342 ? 14.141 -35.188 -8.188 1 93.06 342 THR A CA 1
ATOM 2542 C C . THR A 1 342 ? 12.656 -34.969 -7.926 1 93.06 342 THR A C 1
ATOM 2544 O O . THR A 1 342 ? 11.945 -34.438 -8.781 1 93.06 342 THR A O 1
ATOM 2547 N N . ASN A 1 343 ? 12.258 -35.406 -6.758 1 90.38 343 ASN A N 1
ATOM 2548 C CA . ASN A 1 343 ? 10.859 -35.25 -6.375 1 90.38 343 ASN A CA 1
ATOM 2549 C C . ASN A 1 343 ? 10.5 -33.781 -6.16 1 90.38 343 ASN A C 1
ATOM 2551 O O . ASN A 1 343 ? 9.328 -33.406 -6.145 1 90.38 343 ASN A O 1
ATOM 2555 N N . VAL A 1 344 ? 11.523 -32.969 -6.094 1 89.81 344 VAL A N 1
ATOM 2556 C CA . VAL A 1 344 ? 11.266 -31.578 -5.832 1 89.81 344 VAL A CA 1
ATOM 2557 C C . VAL A 1 344 ? 11.25 -30.797 -7.148 1 89.81 344 VAL A C 1
ATOM 2559 O O . VAL A 1 344 ? 10.766 -29.672 -7.203 1 89.81 344 VAL A O 1
ATOM 2562 N N . GLY A 1 345 ? 11.828 -31.406 -8.219 1 94 345 GLY A N 1
ATOM 2563 C CA . GLY A 1 345 ? 11.812 -30.766 -9.523 1 94 345 GLY A CA 1
ATOM 2564 C C . GLY A 1 345 ? 13.07 -31.016 -10.336 1 94 345 GLY A C 1
ATOM 2565 O O . GLY A 1 345 ? 13.906 -31.828 -9.945 1 94 345 GLY A O 1
ATOM 2566 N N . VAL A 1 346 ? 13.141 -30.312 -11.445 1 96.56 346 VAL A N 1
ATOM 2567 C CA . VAL A 1 346 ? 14.336 -30.359 -12.273 1 96.56 346 VAL A CA 1
ATOM 2568 C C . VAL A 1 346 ? 15.508 -29.719 -11.523 1 96.56 346 VAL A C 1
ATOM 2570 O O . VAL A 1 346 ? 15.367 -28.656 -10.914 1 96.56 346 VAL A O 1
ATOM 2573 N N . THR A 1 347 ? 16.656 -30.391 -11.523 1 95.38 347 THR A N 1
ATOM 2574 C CA . THR A 1 347 ? 17.828 -29.875 -10.844 1 95.38 347 THR A CA 1
ATOM 2575 C C . THR A 1 347 ? 18.5 -28.797 -11.695 1 95.38 347 THR A C 1
ATOM 2577 O O . THR A 1 347 ? 19 -29.078 -12.781 1 95.38 347 THR A O 1
ATOM 2580 N N . VAL A 1 348 ? 18.5 -27.531 -11.133 1 93.69 348 VAL A N 1
ATOM 2581 C CA . VAL A 1 348 ? 19.047 -26.422 -11.906 1 93.69 348 VAL A CA 1
ATOM 2582 C C . VAL A 1 348 ? 20.094 -25.672 -11.078 1 93.69 348 VAL A C 1
ATOM 2584 O O . VAL A 1 348 ? 20.109 -25.781 -9.852 1 93.69 348 VAL A O 1
ATOM 2587 N N . HIS A 1 349 ? 20.953 -24.953 -11.781 1 88.5 349 HIS A N 1
ATOM 2588 C CA . HIS A 1 349 ? 21.812 -23.984 -11.109 1 88.5 349 HIS A CA 1
ATOM 2589 C C . HIS A 1 349 ? 21 -22.781 -10.617 1 88.5 349 HIS A C 1
ATOM 2591 O O . HIS A 1 349 ? 20.297 -22.141 -11.398 1 88.5 349 HIS A O 1
ATOM 2597 N N . GLU A 1 350 ? 21.094 -22.469 -9.359 1 81.75 350 GLU A N 1
ATOM 2598 C CA . GLU A 1 350 ? 20.281 -21.438 -8.711 1 81.75 350 GLU A CA 1
ATOM 2599 C C . GLU A 1 350 ? 20.406 -20.094 -9.422 1 81.75 350 GLU A C 1
ATOM 2601 O O . GLU A 1 350 ? 19.422 -19.391 -9.586 1 81.75 350 GLU A O 1
ATOM 2606 N N . GLN A 1 351 ? 21.516 -19.797 -9.906 1 77.5 351 GLN A N 1
ATOM 2607 C CA . GLN A 1 351 ? 21.766 -18.469 -10.453 1 77.5 351 GLN A CA 1
ATOM 2608 C C . GLN A 1 351 ? 21.312 -18.375 -11.906 1 77.5 351 GLN A C 1
ATOM 2610 O O . GLN A 1 351 ? 20.891 -17.312 -12.367 1 77.5 351 GLN A O 1
ATOM 2615 N N . SER A 1 352 ? 21.406 -19.484 -12.617 1 83.5 352 SER A N 1
ATOM 2616 C CA . SER A 1 352 ? 21.141 -19.406 -14.047 1 83.5 352 SER A CA 1
ATOM 2617 C C . SER A 1 352 ? 19.828 -20.109 -14.398 1 83.5 352 SER A C 1
ATOM 2619 O O . SER A 1 352 ? 19.281 -19.906 -15.484 1 83.5 352 SER A O 1
ATOM 2621 N N . LEU A 1 353 ? 19.312 -21.016 -13.602 1 91.12 353 LEU A N 1
ATOM 2622 C CA . LEU A 1 353 ? 18.125 -21.828 -13.82 1 91.12 353 LEU A CA 1
ATOM 2623 C C . LEU A 1 353 ? 18.359 -22.859 -14.922 1 91.12 353 LEU A C 1
ATOM 2625 O O . LEU A 1 353 ? 17.422 -23.469 -15.414 1 91.12 353 LEU A O 1
ATOM 2629 N N . ARG A 1 354 ? 19.672 -23 -15.25 1 93.5 354 ARG A N 1
ATOM 2630 C CA . ARG A 1 354 ? 20.078 -23.984 -16.234 1 93.5 354 ARG A CA 1
ATOM 2631 C C . ARG A 1 354 ? 20.203 -25.375 -15.609 1 93.5 354 ARG A C 1
ATOM 2633 O O . ARG A 1 354 ? 20.688 -25.516 -14.484 1 93.5 354 ARG A O 1
ATOM 2640 N N . SER A 1 355 ? 19.719 -26.359 -16.375 1 96.06 355 SER A N 1
ATOM 2641 C CA . SER A 1 355 ? 19.859 -27.734 -15.891 1 96.06 355 SER A CA 1
ATOM 2642 C C . SER A 1 355 ? 21.312 -28.078 -15.609 1 96.06 355 SER A C 1
ATOM 2644 O O . SER A 1 355 ? 22.203 -27.703 -16.359 1 96.06 355 SER A O 1
ATOM 2646 N N . VAL A 1 356 ? 21.5 -28.859 -14.555 1 94.75 356 VAL A N 1
ATOM 2647 C CA . VAL A 1 356 ? 22.844 -29.25 -14.172 1 94.75 356 VAL A CA 1
ATOM 2648 C C . VAL A 1 356 ? 23.359 -30.328 -15.125 1 94.75 356 VAL A C 1
ATOM 2650 O O . VAL A 1 356 ? 24.578 -30.469 -15.312 1 94.75 356 VAL A O 1
ATOM 2653 N N . SER A 1 357 ? 22.5 -31.016 -15.805 1 96.19 357 SER A N 1
ATOM 2654 C CA . SER A 1 357 ? 22.906 -32.188 -16.578 1 96.19 357 SER A CA 1
ATOM 2655 C C . SER A 1 357 ? 22.688 -31.953 -18.078 1 96.19 357 SER A C 1
ATOM 2657 O O . SER A 1 357 ? 23.25 -32.688 -18.906 1 96.19 357 SER A O 1
ATOM 2659 N N . ALA A 1 358 ? 21.891 -31.031 -18.438 1 96.62 358 ALA A N 1
ATOM 2660 C CA . ALA A 1 358 ? 21.594 -30.719 -19.844 1 96.62 358 ALA A CA 1
ATOM 2661 C C . ALA A 1 358 ? 21.672 -29.203 -20.094 1 96.62 358 ALA A C 1
ATOM 2663 O O . ALA A 1 358 ? 20.672 -28.5 -20 1 96.62 358 ALA A O 1
ATOM 2664 N N . PRO A 1 359 ? 22.734 -28.719 -20.531 1 93.5 359 PRO A N 1
ATOM 2665 C CA . PRO A 1 359 ? 22.984 -27.281 -20.609 1 93.5 359 PRO A CA 1
ATOM 2666 C C . PRO A 1 359 ? 22.016 -26.562 -21.547 1 93.5 359 PRO A C 1
ATOM 2668 O O . PRO A 1 359 ? 21.859 -25.344 -21.453 1 93.5 359 PRO A O 1
ATOM 2671 N N . HIS A 1 360 ? 21.406 -27.234 -22.438 1 94.56 360 HIS A N 1
ATOM 2672 C CA . HIS A 1 360 ? 20.469 -26.609 -23.359 1 94.56 360 HIS A CA 1
ATOM 2673 C C . HIS A 1 360 ? 19.078 -26.531 -22.766 1 94.56 360 HIS A C 1
ATOM 2675 O O . HIS A 1 360 ? 18.156 -25.984 -23.375 1 94.56 360 HIS A O 1
ATOM 2681 N N . VAL A 1 361 ? 18.922 -27.016 -21.5 1 97.31 361 VAL A N 1
ATOM 2682 C CA . VAL A 1 361 ? 17.609 -27.062 -20.875 1 97.31 361 VAL A CA 1
ATOM 2683 C C . VAL A 1 361 ? 17.609 -26.172 -19.641 1 97.31 361 VAL A C 1
ATOM 2685 O O . VAL A 1 361 ? 18.562 -26.156 -18.859 1 97.31 361 VAL A O 1
ATOM 2688 N N . PHE A 1 362 ? 16.547 -25.359 -19.5 1 96.5 362 PHE A N 1
ATOM 2689 C CA . PHE A 1 362 ? 16.266 -24.547 -18.328 1 96.5 362 PHE A CA 1
ATOM 2690 C C . PHE A 1 362 ? 14.961 -24.984 -17.672 1 96.5 362 PHE A C 1
ATOM 2692 O O . PHE A 1 362 ? 14.148 -25.672 -18.297 1 96.5 362 PHE A O 1
ATOM 2699 N N . ALA A 1 363 ? 14.828 -24.656 -16.391 1 96.69 363 ALA A N 1
ATOM 2700 C CA . ALA A 1 363 ? 13.578 -24.906 -15.695 1 96.69 363 ALA A CA 1
ATOM 2701 C C . ALA A 1 363 ? 13.234 -23.781 -14.734 1 96.69 363 ALA A C 1
ATOM 2703 O O . ALA A 1 363 ? 14.133 -23.141 -14.172 1 96.69 363 ALA A O 1
ATOM 2704 N N . SER A 1 364 ? 11.945 -23.531 -14.586 1 92.81 364 SER A N 1
ATOM 2705 C CA . SER A 1 364 ? 11.492 -22.438 -13.727 1 92.81 364 SER A CA 1
ATOM 2706 C C . SER A 1 364 ? 10.109 -22.719 -13.164 1 92.81 364 SER A C 1
ATOM 2708 O O . SER A 1 364 ? 9.336 -23.484 -13.742 1 92.81 364 SER A O 1
ATOM 2710 N N . GLY A 1 365 ? 9.805 -22.047 -12.008 1 91.31 365 GLY A N 1
ATOM 2711 C CA . GLY A 1 365 ? 8.531 -22.25 -11.344 1 91.31 365 GLY A CA 1
ATOM 2712 C C . GLY A 1 365 ? 8.547 -23.422 -10.375 1 91.31 365 GLY A C 1
ATOM 2713 O O . GLY A 1 365 ? 9.609 -23.812 -9.883 1 91.31 365 GLY A O 1
ATOM 2714 N N . ASP A 1 366 ? 7.402 -23.969 -10.148 1 92.12 366 ASP A N 1
ATOM 2715 C CA . ASP A 1 366 ? 7.266 -25 -9.117 1 92.12 366 ASP A CA 1
ATOM 2716 C C . ASP A 1 366 ? 7.926 -26.297 -9.555 1 92.12 366 ASP A C 1
ATOM 2718 O O . ASP A 1 366 ? 8.156 -27.203 -8.734 1 92.12 366 ASP A O 1
ATOM 2722 N N . CYS A 1 367 ? 8.297 -26.422 -10.836 1 94.75 367 CYS A N 1
ATOM 2723 C CA . CYS A 1 367 ? 8.867 -27.672 -11.312 1 94.75 367 CYS A CA 1
ATOM 2724 C C . CYS A 1 367 ? 10.391 -27.641 -11.242 1 94.75 367 CYS A C 1
ATOM 2726 O O . CYS A 1 367 ? 11.055 -28.594 -11.664 1 94.75 367 CYS A O 1
ATOM 2728 N N . ALA A 1 368 ? 10.898 -26.531 -10.805 1 93.19 368 ALA A N 1
ATOM 2729 C CA . ALA A 1 368 ? 12.344 -26.391 -10.672 1 93.19 368 ALA A CA 1
ATOM 2730 C C . ALA A 1 368 ? 12.758 -26.312 -9.211 1 93.19 368 ALA A C 1
ATOM 2732 O O . ALA A 1 368 ? 12.062 -25.688 -8.391 1 93.19 368 ALA A O 1
ATOM 2733 N N . ASP A 1 369 ? 13.789 -26.922 -8.898 1 85.62 369 ASP A N 1
ATOM 2734 C CA . ASP A 1 369 ? 14.32 -26.844 -7.543 1 85.62 369 ASP A CA 1
ATOM 2735 C C . ASP A 1 369 ? 15.227 -25.625 -7.379 1 85.62 369 ASP A C 1
ATOM 2737 O O . ASP A 1 369 ? 16.359 -25.734 -6.918 1 85.62 369 ASP A O 1
ATOM 2741 N N . ALA A 1 370 ? 14.711 -24.453 -7.824 1 71.75 370 ALA A N 1
ATOM 2742 C CA . ALA A 1 370 ? 15.523 -23.25 -7.906 1 71.75 370 ALA A CA 1
ATOM 2743 C C . ALA A 1 370 ? 15.398 -22.406 -6.633 1 71.75 370 ALA A C 1
ATOM 2745 O O . ALA A 1 370 ? 16.328 -21.703 -6.258 1 71.75 370 ALA A O 1
ATOM 2746 N N . VAL A 1 371 ? 14.203 -22.422 -6.066 1 68.19 371 VAL A N 1
ATOM 2747 C CA . VAL A 1 371 ? 13.953 -21.609 -4.887 1 68.19 371 VAL A CA 1
ATOM 2748 C C . VAL A 1 371 ? 13.281 -22.453 -3.807 1 68.19 371 VAL A C 1
ATOM 2750 O O . VAL A 1 371 ? 12.664 -23.484 -4.105 1 68.19 371 VAL A O 1
ATOM 2753 N N . PRO A 1 372 ? 13.516 -21.906 -2.578 1 68.44 372 PRO A N 1
ATOM 2754 C CA . PRO A 1 372 ? 12.789 -22.609 -1.511 1 68.44 372 PRO A CA 1
ATOM 2755 C C . PRO A 1 372 ? 11.281 -22.562 -1.701 1 68.44 372 PRO A C 1
ATOM 2757 O O . PRO A 1 372 ? 10.75 -21.625 -2.299 1 68.44 372 PRO A O 1
ATOM 2760 N N . LEU A 1 373 ? 10.727 -23.547 -1.239 1 62.38 373 LEU A N 1
ATOM 2761 C CA . LEU A 1 373 ? 9.289 -23.734 -1.381 1 62.38 373 LEU A CA 1
ATOM 2762 C C . LEU A 1 373 ? 8.531 -22.516 -0.88 1 62.38 373 LEU A C 1
ATOM 2764 O O . LEU A 1 373 ? 7.551 -22.094 -1.499 1 62.38 373 LEU A O 1
ATOM 2768 N N . ARG A 1 374 ? 9.016 -21.938 0.107 1 64.44 374 ARG A N 1
ATOM 2769 C CA . ARG A 1 374 ? 8.312 -20.812 0.724 1 64.44 374 ARG A CA 1
ATOM 2770 C C . ARG A 1 374 ? 8.297 -19.594 -0.203 1 64.44 374 ARG A C 1
ATOM 2772 O O . ARG A 1 374 ? 7.453 -18.719 -0.063 1 64.44 374 ARG A O 1
ATOM 2779 N N . SER A 1 375 ? 9.125 -19.625 -1.091 1 71.06 375 SER A N 1
ATOM 2780 C CA . SER A 1 375 ? 9.289 -18.453 -1.94 1 71.06 375 SER A CA 1
ATOM 2781 C C . SER A 1 375 ? 8.648 -18.656 -3.309 1 71.06 375 SER A C 1
ATOM 2783 O O . SER A 1 375 ? 8.734 -17.797 -4.184 1 71.06 375 SER A O 1
ATOM 2785 N N . ARG A 1 376 ? 8 -19.812 -3.406 1 75.94 376 ARG A N 1
ATOM 2786 C CA . ARG A 1 376 ? 7.395 -20.109 -4.703 1 75.94 376 ARG A CA 1
ATOM 2787 C C . ARG A 1 376 ? 6.043 -19.422 -4.844 1 75.94 376 ARG A C 1
ATOM 2789 O O . ARG A 1 376 ? 5.066 -19.812 -4.199 1 75.94 376 ARG A O 1
ATOM 2796 N N . THR A 1 377 ? 6.055 -18.344 -5.555 1 79.44 377 THR A N 1
ATOM 2797 C CA . THR A 1 377 ? 4.871 -17.547 -5.863 1 79.44 377 THR A CA 1
ATOM 2798 C C . THR A 1 377 ? 4.738 -17.328 -7.367 1 79.44 377 THR A C 1
ATOM 2800 O O . THR A 1 377 ? 5.676 -17.609 -8.125 1 79.44 377 THR A O 1
ATOM 2803 N N . ALA A 1 378 ? 3.562 -16.922 -7.715 1 81.06 378 ALA A N 1
ATOM 2804 C CA . ALA A 1 378 ? 3.348 -16.625 -9.133 1 81.06 378 ALA A CA 1
ATOM 2805 C C . ALA A 1 378 ? 4.309 -15.539 -9.609 1 81.06 378 ALA A C 1
ATOM 2807 O O . ALA A 1 378 ? 4.836 -15.617 -10.719 1 81.06 378 ALA A O 1
ATOM 2808 N N . ALA A 1 379 ? 4.52 -14.586 -8.781 1 80.44 379 ALA A N 1
ATOM 2809 C CA . ALA A 1 379 ? 5.434 -13.5 -9.141 1 80.44 379 ALA A CA 1
ATOM 2810 C C . ALA A 1 379 ? 6.863 -14.016 -9.281 1 80.44 379 ALA A C 1
ATOM 2812 O O . ALA A 1 379 ? 7.582 -13.617 -10.203 1 80.44 379 ALA A O 1
ATOM 2813 N N . GLN A 1 380 ? 7.262 -14.844 -8.406 1 84.44 380 GLN A N 1
ATOM 2814 C CA . GLN A 1 380 ? 8.586 -15.453 -8.484 1 84.44 380 GLN A CA 1
ATOM 2815 C C . GLN A 1 380 ? 8.727 -16.312 -9.734 1 84.44 380 GLN A C 1
ATOM 2817 O O . GLN A 1 380 ? 9.773 -16.312 -10.375 1 84.44 380 GLN A O 1
ATOM 2822 N N . ALA A 1 381 ? 7.684 -17.031 -10.023 1 87.62 381 ALA A N 1
ATOM 2823 C CA . ALA A 1 381 ? 7.691 -17.875 -11.211 1 87.62 381 ALA A CA 1
ATOM 2824 C C . ALA A 1 381 ? 7.844 -17.031 -12.477 1 87.62 381 ALA A C 1
ATOM 2826 O O . ALA A 1 381 ? 8.625 -17.375 -13.367 1 87.62 381 ALA A O 1
ATOM 2827 N N . ALA A 1 382 ? 7.113 -15.992 -12.547 1 85.12 382 ALA A N 1
ATOM 2828 C CA . ALA A 1 382 ? 7.215 -15.07 -13.68 1 85.12 382 ALA A CA 1
ATOM 2829 C C . ALA A 1 382 ? 8.625 -14.508 -13.805 1 85.12 382 ALA A C 1
ATOM 2831 O O . ALA A 1 382 ? 9.195 -14.477 -14.898 1 85.12 382 ALA A O 1
ATOM 2832 N N . TRP A 1 383 ? 9.133 -14.203 -12.672 1 84.06 383 TRP A N 1
ATOM 2833 C CA . TRP A 1 383 ? 10.469 -13.617 -12.617 1 84.06 383 TRP A CA 1
ATOM 2834 C C . TRP A 1 383 ? 11.523 -14.609 -13.102 1 84.06 383 TRP A C 1
ATOM 2836 O O . TRP A 1 383 ? 12.359 -14.273 -13.945 1 84.06 383 TRP A O 1
ATOM 2846 N N . THR A 1 384 ? 11.461 -15.781 -12.625 1 86.69 384 THR A N 1
ATOM 2847 C CA . THR A 1 384 ? 12.453 -16.781 -12.984 1 86.69 384 THR A CA 1
ATOM 2848 C C . THR A 1 384 ? 12.281 -17.234 -14.43 1 86.69 384 THR A C 1
ATOM 2850 O O . THR A 1 384 ? 13.266 -17.547 -15.109 1 86.69 384 THR A O 1
ATOM 2853 N N . GLY A 1 385 ? 11.039 -17.219 -14.914 1 88.25 385 GLY A N 1
ATOM 2854 C CA . GLY A 1 385 ? 10.828 -17.484 -16.328 1 88.25 385 GLY A CA 1
ATOM 2855 C C . GLY A 1 385 ? 11.508 -16.484 -17.234 1 88.25 385 GLY A C 1
ATOM 2856 O O . GLY A 1 385 ? 12.172 -16.859 -18.203 1 88.25 385 GLY A O 1
ATOM 2857 N N . PHE A 1 386 ? 11.398 -15.289 -16.859 1 82.56 386 PHE A N 1
ATOM 2858 C CA . PHE A 1 386 ? 12.023 -14.211 -17.609 1 82.56 386 PHE A CA 1
ATOM 2859 C C . PHE A 1 386 ? 13.547 -14.359 -17.594 1 82.56 386 PHE A C 1
ATOM 2861 O O . PHE A 1 386 ? 14.188 -14.266 -18.641 1 82.56 386 PHE A O 1
ATOM 2868 N N . TYR A 1 387 ? 14.07 -14.688 -16.484 1 82.38 387 TYR A N 1
ATOM 2869 C CA . TYR A 1 387 ? 15.516 -14.727 -16.312 1 82.38 387 TYR A CA 1
ATOM 2870 C C . TYR A 1 387 ? 16.094 -15.984 -16.969 1 82.38 387 TYR A C 1
ATOM 2872 O O . TYR A 1 387 ? 17.219 -15.969 -17.469 1 82.38 387 TYR A O 1
ATOM 2880 N N . ALA A 1 388 ? 15.32 -17.031 -16.953 1 88.88 388 ALA A N 1
ATOM 2881 C CA . ALA A 1 388 ? 15.773 -18.234 -17.641 1 88.88 388 ALA A CA 1
ATOM 2882 C C . ALA A 1 388 ? 16.031 -17.953 -19.109 1 88.88 388 ALA A C 1
ATOM 2884 O O . ALA A 1 388 ? 17.062 -18.359 -19.656 1 88.88 388 ALA A O 1
ATOM 2885 N N . ILE A 1 389 ? 15.141 -17.25 -19.734 1 87.94 389 ILE A N 1
ATOM 2886 C CA . ILE A 1 389 ? 15.266 -16.922 -21.156 1 87.94 389 ILE A CA 1
ATOM 2887 C C . ILE A 1 389 ? 16.438 -15.961 -21.359 1 87.94 389 ILE A C 1
ATOM 2889 O O . ILE A 1 389 ? 17.25 -16.141 -22.266 1 87.94 389 ILE A O 1
ATOM 2893 N N . ARG A 1 390 ? 16.469 -15.008 -20.484 1 80.88 390 ARG A N 1
ATOM 2894 C CA . ARG A 1 390 ? 17.547 -14.031 -20.562 1 80.88 390 ARG A CA 1
ATOM 2895 C C . ARG A 1 390 ? 18.906 -14.719 -20.484 1 80.88 390 ARG A C 1
ATOM 2897 O O . ARG A 1 390 ? 19.797 -14.445 -21.297 1 80.88 390 ARG A O 1
ATOM 2904 N N . ASN A 1 391 ? 19.016 -15.625 -19.547 1 82.69 391 ASN A N 1
ATOM 2905 C CA . ASN A 1 391 ? 20.297 -16.297 -19.312 1 82.69 391 ASN A CA 1
ATOM 2906 C C . ASN A 1 391 ? 20.641 -17.25 -20.438 1 82.69 391 ASN A C 1
ATOM 2908 O O . ASN A 1 391 ? 21.828 -17.5 -20.703 1 82.69 391 ASN A O 1
ATOM 2912 N N . GLY A 1 392 ? 19.656 -17.75 -21.062 1 86.19 392 GLY A N 1
ATOM 2913 C CA . GLY A 1 392 ? 19.891 -18.688 -22.156 1 86.19 392 GLY A CA 1
ATOM 2914 C C . GLY A 1 392 ? 20.094 -17.984 -23.5 1 86.19 392 GLY A C 1
ATOM 2915 O O . GLY A 1 392 ? 20.781 -18.516 -24.375 1 86.19 392 GLY A O 1
ATOM 2916 N N . ALA A 1 393 ? 19.516 -16.859 -23.625 1 80.81 393 ALA A N 1
ATOM 2917 C CA . ALA A 1 393 ? 19.484 -16.188 -24.922 1 80.81 393 ALA A CA 1
ATOM 2918 C C . ALA A 1 393 ? 20.656 -15.211 -25.062 1 80.81 393 ALA A C 1
ATOM 2920 O O . ALA A 1 393 ? 21.094 -14.922 -26.172 1 80.81 393 ALA A O 1
ATOM 2921 N N . LEU A 1 394 ? 21.047 -14.727 -23.875 1 73.69 394 LEU A N 1
ATOM 2922 C CA . LEU A 1 394 ? 22.094 -13.703 -23.922 1 73.69 394 LEU A CA 1
ATOM 2923 C C . LEU A 1 394 ? 23.422 -14.266 -23.438 1 73.69 394 LEU A C 1
ATOM 2925 O O . LEU A 1 394 ? 23.453 -15.164 -22.594 1 73.69 394 LEU A O 1
ATOM 2929 N N . PRO A 1 395 ? 24.531 -13.688 -24 1 62.12 395 PRO A N 1
ATOM 2930 C CA . PRO A 1 395 ? 25.844 -14.117 -23.5 1 62.12 395 PRO A CA 1
ATOM 2931 C C . PRO A 1 395 ? 26.062 -13.766 -22.031 1 62.12 395 PRO A C 1
ATOM 2933 O O . PRO A 1 395 ? 25.547 -12.75 -21.547 1 62.12 395 PRO A O 1
ATOM 2936 N N . ARG A 1 396 ? 26.828 -14.609 -21.391 1 57.69 396 ARG A N 1
ATOM 2937 C CA . ARG A 1 396 ? 27.062 -14.5 -19.953 1 57.69 396 ARG A CA 1
ATOM 2938 C C . ARG A 1 396 ? 27.609 -13.125 -19.594 1 57.69 396 ARG A C 1
ATOM 2940 O O . ARG A 1 396 ? 27.328 -12.602 -18.516 1 57.69 396 ARG A O 1
ATOM 2947 N N . VAL A 1 397 ? 28.359 -12.656 -20.391 1 42.16 397 VAL A N 1
ATOM 2948 C CA . VAL A 1 397 ? 29.016 -11.367 -20.141 1 42.16 397 VAL A CA 1
ATOM 2949 C C . VAL A 1 397 ? 27.953 -10.289 -19.953 1 42.16 397 VAL A C 1
ATOM 2951 O O . VAL A 1 397 ? 28.141 -9.344 -19.188 1 42.16 397 VAL A O 1
ATOM 2954 N N . LEU A 1 398 ? 26.844 -10.484 -20.609 1 45.41 398 LEU A N 1
ATOM 2955 C CA . LEU A 1 398 ? 25.781 -9.484 -20.547 1 45.41 398 LEU A CA 1
ATOM 2956 C C . LEU A 1 398 ? 24.875 -9.734 -19.344 1 45.41 398 LEU A C 1
ATOM 2958 O O . LEU A 1 398 ? 24.062 -8.875 -18.984 1 45.41 398 LEU A O 1
ATOM 2962 N N . THR A 1 399 ? 25.078 -10.898 -18.75 1 46.53 399 THR A N 1
ATOM 2963 C CA . THR A 1 399 ? 24.172 -11.258 -17.656 1 46.53 399 THR A CA 1
ATOM 2964 C C . THR A 1 399 ? 24.891 -11.227 -16.312 1 46.53 399 THR A C 1
ATOM 2966 O O . THR A 1 399 ? 24.266 -11.383 -15.266 1 46.53 399 THR A O 1
ATOM 2969 N N . PHE A 1 400 ? 26.328 -11.016 -16.391 1 41.53 400 PHE A N 1
ATOM 2970 C CA . PHE A 1 400 ? 27.141 -11.062 -15.18 1 41.53 400 PHE A CA 1
ATOM 2971 C C . PHE A 1 400 ? 26.844 -9.875 -14.273 1 41.53 400 PHE A C 1
ATOM 2973 O O . PHE A 1 400 ? 26.656 -8.75 -14.758 1 41.53 400 PHE A O 1
ATOM 2980 N N . GLY A 1 401 ? 26.812 -10.102 -12.93 1 41.75 401 GLY A N 1
ATOM 2981 C CA . GLY A 1 401 ? 26.594 -9.102 -11.898 1 41.75 401 GLY A CA 1
ATOM 2982 C C . GLY A 1 401 ? 25.125 -8.719 -11.742 1 41.75 401 GLY A C 1
ATOM 2983 O O . GLY A 1 401 ? 24.797 -7.855 -10.93 1 41.75 401 GLY A O 1
ATOM 2984 N N . SER A 1 402 ? 24.516 -9.141 -12.711 1 46.28 402 SER A N 1
ATOM 2985 C CA . SER A 1 402 ? 23.125 -8.703 -12.75 1 46.28 402 SER A CA 1
ATOM 2986 C C . SER A 1 402 ? 22.375 -9.156 -11.508 1 46.28 402 SER A C 1
ATOM 2988 O O . SER A 1 402 ? 22.859 -10.008 -10.75 1 46.28 402 SER A O 1
ATOM 2990 N N . ALA A 1 403 ? 21.188 -8.531 -11.406 1 51.34 403 ALA A N 1
ATOM 2991 C CA . ALA A 1 403 ? 20.172 -8.703 -10.359 1 51.34 403 ALA A CA 1
ATOM 2992 C C . ALA A 1 403 ? 20 -10.18 -10.008 1 51.34 403 ALA A C 1
ATOM 2994 O O . ALA A 1 403 ? 20.156 -11.055 -10.859 1 51.34 403 ALA A O 1
ATOM 2995 N N . SER A 1 404 ? 20.078 -10.422 -8.719 1 56.97 404 SER A N 1
ATOM 2996 C CA . SER A 1 404 ? 19.859 -11.758 -8.172 1 56.97 404 SER A CA 1
ATOM 2997 C C . SER A 1 404 ? 18.625 -12.414 -8.797 1 56.97 404 SER A C 1
ATOM 2999 O O . SER A 1 404 ? 17.594 -11.773 -8.945 1 56.97 404 SER A O 1
ATOM 3001 N N . VAL A 1 405 ? 18.875 -13.539 -9.547 1 59.16 405 VAL A N 1
ATOM 3002 C CA . VAL A 1 405 ? 17.812 -14.414 -10.031 1 59.16 405 VAL A CA 1
ATOM 3003 C C . VAL A 1 405 ? 16.797 -14.641 -8.93 1 59.16 405 VAL A C 1
ATOM 3005 O O . VAL A 1 405 ? 15.617 -14.891 -9.203 1 59.16 405 VAL A O 1
ATOM 3008 N N . HIS A 1 406 ? 17.359 -14.344 -7.785 1 68.88 406 HIS A N 1
ATOM 3009 C CA . HIS A 1 406 ? 16.438 -14.617 -6.691 1 68.88 406 HIS A CA 1
ATOM 3010 C C . HIS A 1 406 ? 16.312 -13.422 -5.758 1 68.88 406 HIS A C 1
ATOM 3012 O O . HIS A 1 406 ? 16.797 -13.461 -4.621 1 68.88 406 HIS A O 1
ATOM 3018 N N . PRO A 1 407 ? 15.602 -12.398 -6.336 1 72.81 407 PRO A N 1
ATOM 3019 C CA . PRO A 1 407 ? 15.352 -11.266 -5.434 1 72.81 407 PRO A CA 1
ATOM 3020 C C . PRO A 1 407 ? 14.438 -11.641 -4.27 1 72.81 407 PRO A C 1
ATOM 3022 O O . PRO A 1 407 ? 13.883 -12.742 -4.238 1 72.81 407 PRO A O 1
ATOM 3025 N N . THR A 1 408 ? 14.43 -10.734 -3.326 1 84.62 408 THR A N 1
ATOM 3026 C CA . THR A 1 408 ? 13.523 -10.938 -2.201 1 84.62 408 THR A CA 1
ATOM 3027 C C . THR A 1 408 ? 12.07 -10.953 -2.67 1 84.62 408 THR A C 1
ATOM 3029 O O . THR A 1 408 ? 11.648 -10.07 -3.418 1 84.62 408 THR A O 1
ATOM 3032 N N . VAL A 1 409 ? 11.43 -12.008 -2.334 1 87.69 409 VAL A N 1
ATOM 3033 C CA . VAL A 1 409 ? 10.047 -12.195 -2.756 1 87.69 409 VAL A CA 1
ATOM 3034 C C . VAL A 1 409 ? 9.109 -11.953 -1.577 1 87.69 409 VAL A C 1
ATOM 3036 O O . VAL A 1 409 ? 9.234 -12.594 -0.532 1 87.69 409 VAL A O 1
ATOM 3039 N N . PRO A 1 410 ? 8.188 -10.953 -1.729 1 93.44 410 PRO A N 1
ATOM 3040 C CA . PRO A 1 410 ? 7.164 -10.844 -0.685 1 93.44 410 PRO A CA 1
ATOM 3041 C C . PRO A 1 410 ? 6.262 -12.07 -0.615 1 93.44 410 PRO A C 1
ATOM 3043 O O . PRO A 1 410 ? 5.738 -12.516 -1.641 1 93.44 410 PRO A O 1
ATOM 3046 N N . ARG A 1 411 ? 6.133 -12.609 0.51 1 93.25 411 ARG A N 1
ATOM 3047 C CA . ARG A 1 411 ? 5.215 -13.711 0.774 1 93.25 411 ARG A CA 1
ATOM 3048 C C . ARG A 1 411 ? 3.965 -13.227 1.497 1 93.25 411 ARG A C 1
ATOM 3050 O O . ARG A 1 411 ? 4.047 -12.719 2.619 1 93.25 411 ARG A O 1
ATOM 3057 N N . VAL A 1 412 ? 2.852 -13.398 0.805 1 94.62 412 VAL A N 1
ATOM 3058 C CA . VAL A 1 412 ? 1.616 -12.867 1.377 1 94.62 412 VAL A CA 1
ATOM 3059 C C . VAL A 1 412 ? 0.583 -13.992 1.492 1 94.62 412 VAL A C 1
ATOM 3061 O O . VAL A 1 412 ? 0.434 -14.805 0.578 1 94.62 412 VAL A O 1
ATOM 3064 N N . VAL A 1 413 ? 0.038 -14.148 2.639 1 95.38 413 VAL A N 1
ATOM 3065 C CA . VAL A 1 413 ? -1.151 -14.961 2.855 1 95.38 413 VAL A CA 1
ATOM 3066 C C . VAL A 1 413 ? -2.391 -14.07 2.893 1 95.38 413 VAL A C 1
ATOM 3068 O O . VAL A 1 413 ? -2.531 -13.227 3.779 1 95.38 413 VAL A O 1
ATOM 3071 N N . TYR A 1 414 ? -3.268 -14.266 1.99 1 94.25 414 TYR A N 1
ATOM 3072 C CA . TYR A 1 414 ? -4.371 -13.344 1.771 1 94.25 414 TYR A CA 1
ATOM 3073 C C . TYR A 1 414 ? -5.574 -13.719 2.631 1 94.25 414 TYR A C 1
ATOM 3075 O O . TYR A 1 414 ? -6.695 -13.82 2.129 1 94.25 414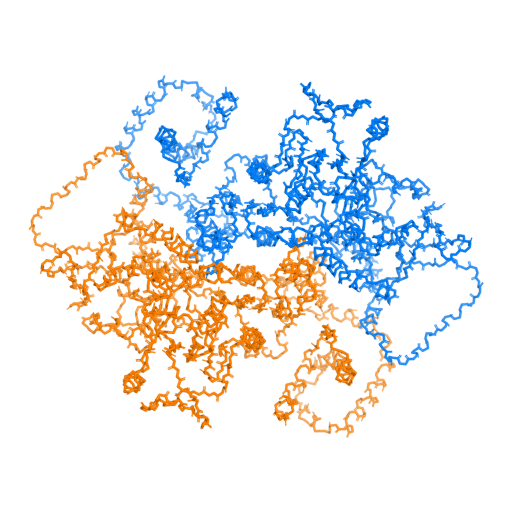 TYR A O 1
ATOM 3083 N N . THR A 1 415 ? -5.328 -13.859 3.861 1 93.94 415 THR A N 1
ATOM 3084 C CA . THR A 1 415 ? -6.402 -13.836 4.844 1 93.94 415 THR A CA 1
ATOM 3085 C C . THR A 1 415 ? -6.906 -12.406 5.059 1 93.94 415 THR A C 1
ATOM 3087 O O . THR A 1 415 ? -6.402 -11.469 4.441 1 93.94 415 THR A O 1
ATOM 3090 N N . ASP A 1 416 ? -7.953 -12.281 5.859 1 88.81 416 ASP A N 1
ATOM 3091 C CA . ASP A 1 416 ? -8.453 -10.969 6.258 1 88.81 416 ASP A CA 1
ATOM 3092 C C . ASP A 1 416 ? -8.375 -10.789 7.773 1 88.81 416 ASP A C 1
ATOM 3094 O O . ASP A 1 416 ? -9.234 -11.289 8.508 1 88.81 416 ASP A O 1
ATOM 3098 N N . PRO A 1 417 ? -7.441 -10.07 8.25 1 90.69 417 PRO A N 1
ATOM 3099 C CA . PRO A 1 417 ? -6.453 -9.234 7.562 1 90.69 417 PRO A CA 1
ATOM 3100 C C . PRO A 1 417 ? -5.363 -10.055 6.875 1 90.69 417 PRO A C 1
ATOM 3102 O O . PRO A 1 417 ? -5.246 -11.258 7.121 1 90.69 417 PRO A O 1
ATOM 3105 N N . GLU A 1 418 ? -4.609 -9.352 5.996 1 93.62 418 GLU A N 1
ATOM 3106 C CA . GLU A 1 418 ? -3.537 -9.992 5.242 1 93.62 418 GLU A CA 1
ATOM 3107 C C . GLU A 1 418 ? -2.314 -10.234 6.121 1 93.62 418 GLU A C 1
ATOM 3109 O O . GLU A 1 418 ? -2.057 -9.477 7.059 1 93.62 418 GLU A O 1
ATOM 3114 N N . LEU A 1 419 ? -1.641 -11.305 5.812 1 95.19 419 LEU A N 1
ATOM 3115 C CA . LEU A 1 419 ? -0.352 -11.609 6.422 1 95.19 419 LEU A CA 1
ATOM 3116 C C . LEU A 1 419 ? 0.771 -11.516 5.395 1 95.19 419 LEU A C 1
ATOM 3118 O O . LEU A 1 419 ? 0.676 -12.094 4.309 1 95.19 419 LEU A O 1
ATOM 3122 N N . ALA A 1 420 ? 1.765 -10.742 5.738 1 95.81 420 ALA A N 1
ATOM 3123 C CA . ALA A 1 420 ? 2.836 -10.57 4.762 1 95.81 420 ALA A CA 1
ATOM 3124 C C . ALA A 1 420 ? 4.207 -10.648 5.43 1 95.81 420 ALA A C 1
ATOM 3126 O O . ALA A 1 420 ? 4.367 -10.234 6.582 1 95.81 420 ALA A O 1
ATOM 3127 N N . CYS A 1 421 ? 5.129 -11.188 4.715 1 94.5 421 CYS A N 1
ATOM 3128 C CA . CYS A 1 421 ? 6.531 -11.234 5.117 1 94.5 421 CYS A CA 1
ATOM 3129 C C . CYS A 1 421 ? 7.449 -11.008 3.924 1 94.5 421 CYS A C 1
ATOM 3131 O O . CYS A 1 421 ? 7.188 -11.5 2.828 1 94.5 421 CYS A O 1
ATOM 3133 N N . VAL A 1 422 ? 8.398 -10.195 4.133 1 95.19 422 VAL A N 1
ATOM 3134 C CA . VAL A 1 422 ? 9.398 -9.977 3.09 1 95.19 422 VAL A CA 1
ATOM 3135 C C . VAL A 1 422 ? 10.789 -9.906 3.711 1 95.19 422 VAL A C 1
ATOM 3137 O O . VAL A 1 422 ? 10.953 -9.414 4.828 1 95.19 422 VAL A O 1
ATOM 3140 N N . GLY A 1 423 ? 11.773 -10.5 3.002 1 93.62 423 GLY A N 1
ATOM 3141 C CA . GLY A 1 423 ? 13.133 -10.516 3.514 1 93.62 423 GLY A CA 1
ATOM 3142 C C . GLY A 1 423 ? 13.375 -11.602 4.535 1 93.62 423 GLY A C 1
ATOM 3143 O O . GLY A 1 423 ? 12.734 -12.656 4.496 1 93.62 423 GLY A O 1
ATOM 3144 N N . LYS A 1 424 ? 14.32 -11.398 5.363 1 92.25 424 LYS A N 1
ATOM 3145 C CA . LYS A 1 424 ? 14.727 -12.414 6.332 1 92.25 424 LYS A CA 1
ATOM 3146 C C . LYS A 1 424 ? 13.781 -12.438 7.531 1 92.25 424 LYS A C 1
ATOM 3148 O O . LYS A 1 424 ? 13.344 -11.383 8 1 92.25 424 LYS A O 1
ATOM 3153 N N . THR A 1 425 ? 13.5 -13.633 7.953 1 88.62 425 THR A N 1
ATOM 3154 C CA . THR A 1 425 ? 12.758 -13.797 9.195 1 88.62 425 THR A CA 1
ATOM 3155 C C . THR A 1 425 ? 13.648 -13.523 10.406 1 88.62 425 THR A C 1
ATOM 3157 O O . THR A 1 425 ? 14.867 -13.422 10.266 1 88.62 425 THR A O 1
ATOM 3160 N N . VAL A 1 426 ? 13.008 -13.375 11.562 1 89.12 426 VAL A N 1
ATOM 3161 C CA . VAL A 1 426 ? 13.766 -13.164 12.789 1 89.12 426 VAL A CA 1
ATOM 3162 C C . VAL A 1 426 ? 14.734 -14.328 13 1 89.12 426 VAL A C 1
ATOM 3164 O O . VAL A 1 426 ? 15.906 -14.117 13.328 1 89.12 426 VAL A O 1
ATOM 3167 N N . SER A 1 427 ? 14.281 -15.547 12.734 1 83.69 427 SER A N 1
ATOM 3168 C CA . SER A 1 427 ? 15.109 -16.734 12.898 1 83.69 427 SER A CA 1
ATOM 3169 C C . SER A 1 427 ? 16.297 -16.719 11.945 1 83.69 427 SER A C 1
ATOM 3171 O O . SER A 1 427 ? 17.422 -17.078 12.328 1 83.69 427 SER A O 1
ATOM 3173 N N . GLU A 1 428 ? 16.062 -16.297 10.773 1 86.5 428 GLU A N 1
ATOM 3174 C CA . GLU A 1 428 ? 17.141 -16.203 9.797 1 86.5 428 GLU A CA 1
ATOM 3175 C C . GLU A 1 428 ? 18.156 -15.125 10.18 1 86.5 428 GLU A C 1
ATOM 3177 O O . GLU A 1 428 ? 19.359 -15.273 9.961 1 86.5 428 GLU A O 1
ATOM 3182 N N . CYS A 1 429 ? 17.641 -14.008 10.695 1 89.5 429 CYS A N 1
ATOM 3183 C CA . CYS A 1 429 ? 18.531 -12.938 11.148 1 89.5 429 CYS A CA 1
ATOM 3184 C C . CYS A 1 429 ? 19.391 -13.398 12.305 1 89.5 429 CYS A C 1
ATOM 3186 O O . CYS A 1 429 ? 20.594 -13.094 12.352 1 89.5 429 CYS A O 1
ATOM 3188 N N . VAL A 1 430 ? 18.812 -14.18 13.211 1 87.44 430 VAL A N 1
ATOM 3189 C CA . VAL A 1 430 ? 19.547 -14.703 14.352 1 87.44 430 VAL A CA 1
ATOM 3190 C C . VAL A 1 430 ? 20.672 -15.617 13.867 1 87.44 430 VAL A C 1
ATOM 3192 O O . VAL A 1 430 ? 21.812 -15.523 14.344 1 87.44 430 VAL A O 1
ATOM 3195 N N . LEU A 1 431 ? 20.359 -16.438 12.945 1 86.56 431 LEU A N 1
ATOM 3196 C CA . LEU A 1 431 ? 21.312 -17.406 12.422 1 86.56 431 LEU A CA 1
ATOM 3197 C C . LEU A 1 431 ? 22.453 -16.703 11.703 1 86.56 431 LEU A C 1
ATOM 3199 O O . LEU A 1 431 ? 23.625 -17.094 11.836 1 86.56 431 LEU A O 1
ATOM 3203 N N . LYS A 1 432 ? 22.156 -15.625 11.047 1 87.06 432 LYS A N 1
ATOM 3204 C CA . LYS A 1 432 ? 23.156 -14.992 10.188 1 87.06 432 LYS A CA 1
ATOM 3205 C C . LYS A 1 432 ? 23.938 -13.93 10.945 1 87.06 432 LYS A C 1
ATOM 3207 O O . LYS A 1 432 ? 25.141 -13.773 10.734 1 87.06 432 LYS A O 1
ATOM 3212 N N . TYR A 1 433 ? 23.234 -13.172 11.758 1 88.31 433 TYR A N 1
ATOM 3213 C CA . TYR A 1 433 ? 23.828 -11.984 12.344 1 88.31 433 TYR A CA 1
ATOM 3214 C C . TYR A 1 433 ? 24.047 -12.156 13.844 1 88.31 433 TYR A C 1
ATOM 3216 O O . TYR A 1 433 ? 24.75 -11.352 14.477 1 88.31 433 TYR A O 1
ATOM 3224 N N . GLY A 1 434 ? 23.547 -13.211 14.375 1 82.31 434 GLY A N 1
ATOM 3225 C CA . GLY A 1 434 ? 23.547 -13.352 15.828 1 82.31 434 GLY A CA 1
ATOM 3226 C C . GLY A 1 434 ? 22.5 -12.492 16.516 1 82.31 434 GLY A C 1
ATOM 3227 O O . GLY A 1 434 ? 21.922 -11.594 15.891 1 82.31 434 GLY A O 1
ATOM 3228 N N . LEU A 1 435 ? 22.219 -12.664 17.672 1 76.94 435 LEU A N 1
ATOM 3229 C CA . LEU A 1 435 ? 21.156 -12 18.422 1 76.94 435 LEU A CA 1
ATOM 3230 C C . LEU A 1 435 ? 21.438 -10.508 18.531 1 76.94 435 LEU A C 1
ATOM 3232 O O . LEU A 1 435 ? 20.5 -9.711 18.625 1 76.94 435 LEU A O 1
ATOM 3236 N N . ASN A 1 436 ? 22.703 -10.133 18.484 1 77.5 436 ASN A N 1
ATOM 3237 C CA . ASN A 1 436 ? 23.047 -8.727 18.672 1 77.5 436 ASN A CA 1
ATOM 3238 C C . ASN A 1 436 ? 23.438 -8.055 17.359 1 77.5 436 ASN A C 1
ATOM 3240 O O . ASN A 1 436 ? 23.891 -6.914 17.344 1 77.5 436 ASN A O 1
ATOM 3244 N N . GLY A 1 437 ? 23.234 -8.781 16.344 1 85.38 437 GLY A N 1
ATOM 3245 C CA . GLY A 1 437 ? 23.688 -8.258 15.07 1 85.38 437 GLY A CA 1
ATOM 3246 C C . GLY A 1 437 ? 22.594 -7.555 14.289 1 85.38 437 GLY A C 1
ATOM 3247 O O . GLY A 1 437 ? 22.828 -7.043 13.195 1 85.38 437 GLY A O 1
ATOM 3248 N N . PHE A 1 438 ? 21.328 -7.52 14.844 1 90 438 PHE A N 1
ATOM 3249 C CA . PHE A 1 438 ? 20.219 -6.848 14.172 1 90 438 PHE A CA 1
ATOM 3250 C C . PHE A 1 438 ? 19.219 -6.301 15.188 1 90 438 PHE A C 1
ATOM 3252 O O . PHE A 1 438 ? 19.219 -6.715 16.359 1 90 438 PHE A O 1
ATOM 3259 N N . ASP A 1 439 ? 18.469 -5.273 14.75 1 86.5 439 ASP A N 1
ATOM 3260 C CA . ASP A 1 439 ? 17.406 -4.676 15.555 1 86.5 439 ASP A CA 1
ATOM 3261 C C . ASP A 1 439 ? 16.031 -5.02 15 1 86.5 439 ASP A C 1
ATOM 3263 O O . ASP A 1 439 ? 15.875 -5.234 13.797 1 86.5 439 ASP A O 1
ATOM 3267 N N . VAL A 1 440 ? 15.102 -5.191 15.891 1 88.38 440 VAL A N 1
ATOM 3268 C CA . VAL A 1 440 ? 13.703 -5.391 15.531 1 88.38 440 VAL A CA 1
ATOM 3269 C C . VAL A 1 440 ? 12.844 -4.273 16.125 1 88.38 440 VAL A C 1
ATOM 3271 O O . VAL A 1 440 ? 12.977 -3.941 17.297 1 88.38 440 VAL A O 1
ATOM 3274 N N . ALA A 1 441 ? 12.102 -3.557 15.289 1 86.19 441 ALA A N 1
ATOM 3275 C CA . ALA A 1 441 ? 11.078 -2.605 15.734 1 86.19 441 ALA A CA 1
ATOM 3276 C C . ALA A 1 441 ? 9.68 -3.135 15.453 1 86.19 441 ALA A C 1
ATOM 3278 O O . ALA A 1 441 ? 9.445 -3.771 14.422 1 86.19 441 ALA A O 1
ATOM 3279 N N . TYR A 1 442 ? 8.812 -2.883 16.422 1 84.19 442 TYR A N 1
ATOM 3280 C CA . TYR A 1 442 ? 7.48 -3.473 16.375 1 84.19 442 TYR A CA 1
ATOM 3281 C C . TYR A 1 442 ? 6.422 -2.463 16.797 1 84.19 442 TYR A C 1
ATOM 3283 O O . TYR A 1 442 ? 6.656 -1.644 17.688 1 84.19 442 TYR A O 1
ATOM 3291 N N . CYS A 1 443 ? 5.312 -2.434 15.984 1 80.19 443 CYS A N 1
ATOM 3292 C CA . CYS A 1 443 ? 4.176 -1.627 16.406 1 80.19 443 CYS A CA 1
ATOM 3293 C C . CYS A 1 443 ? 2.859 -2.338 16.109 1 80.19 443 CYS A C 1
ATOM 3295 O O . CYS A 1 443 ? 2.754 -3.068 15.133 1 80.19 443 CYS A O 1
ATOM 3297 N N . THR A 1 444 ? 1.912 -2.307 17.047 1 74.94 444 THR A N 1
ATOM 3298 C CA . THR A 1 444 ? 0.563 -2.805 16.797 1 74.94 444 THR A CA 1
ATOM 3299 C C . THR A 1 444 ? -0.317 -1.716 16.188 1 74.94 444 THR A C 1
ATOM 3301 O O . THR A 1 444 ? 0.025 -0.533 16.25 1 74.94 444 THR A O 1
ATOM 3304 N N . GLU A 1 445 ? -1.205 -2.111 15.383 1 60.44 445 GLU A N 1
ATOM 3305 C CA . GLU A 1 445 ? -2.078 -1.151 14.719 1 60.44 445 GLU A CA 1
ATOM 3306 C C . GLU A 1 445 ? -3.016 -0.473 15.711 1 60.44 445 GLU A C 1
ATOM 3308 O O . GLU A 1 445 ? -3.504 0.63 15.461 1 60.44 445 GLU A O 1
ATOM 3313 N N . GLU A 1 446 ? -3.416 -1.051 16.875 1 57.19 446 GLU A N 1
ATOM 3314 C CA . GLU A 1 446 ? -4.066 -0.144 17.828 1 57.19 446 GLU A CA 1
ATOM 3315 C C . GLU A 1 446 ? -3.285 1.159 17.969 1 57.19 446 GLU A C 1
ATOM 3317 O O . GLU A 1 446 ? -3.867 2.213 18.234 1 57.19 446 GLU A O 1
ATOM 3322 N N . GLY A 1 447 ? -2.418 1.257 17.094 1 56.69 447 GLY A N 1
ATOM 3323 C CA . GLY A 1 447 ? -1.554 2.424 17.172 1 56.69 447 GLY A CA 1
ATOM 3324 C C . GLY A 1 447 ? -1.489 3.211 15.883 1 56.69 447 GLY A C 1
ATOM 3325 O O . GLY A 1 447 ? -0.798 4.23 15.797 1 56.69 447 GLY A O 1
ATOM 3326 N N . SER A 1 448 ? -2.422 2.725 14.969 1 69.44 448 SER A N 1
ATOM 3327 C CA . SER A 1 448 ? -2.352 3.512 13.742 1 69.44 448 SER A CA 1
ATOM 3328 C C . SER A 1 448 ? -3.658 4.262 13.492 1 69.44 448 SER A C 1
ATOM 3330 O O . SER A 1 448 ? -4.742 3.689 13.625 1 69.44 448 SER A O 1
ATOM 3332 N N . ASP A 1 449 ? -3.518 5.48 13.266 1 75.88 449 ASP A N 1
ATOM 3333 C CA . ASP A 1 449 ? -4.68 6.34 13.07 1 75.88 449 ASP A CA 1
ATOM 3334 C C . ASP A 1 449 ? -5.57 5.816 11.945 1 75.88 449 ASP A C 1
ATOM 3336 O O . ASP A 1 449 ? -6.793 5.754 12.094 1 75.88 449 ASP A O 1
ATOM 3340 N N . ARG A 1 450 ? -4.945 5.312 10.922 1 80.38 450 ARG A N 1
ATOM 3341 C CA . ARG A 1 450 ? -5.711 4.793 9.797 1 80.38 450 ARG A CA 1
ATOM 3342 C C . ARG A 1 450 ? -6.523 3.57 10.203 1 80.38 450 ARG A C 1
ATOM 3344 O O . ARG A 1 450 ? -7.684 3.43 9.805 1 80.38 450 ARG A O 1
ATOM 3351 N N . ALA A 1 451 ? -5.918 2.693 10.969 1 74.94 451 ALA A N 1
ATOM 3352 C CA . ALA A 1 451 ? -6.613 1.496 11.43 1 74.94 451 ALA A CA 1
ATOM 3353 C C . ALA A 1 451 ? -7.781 1.859 12.344 1 74.94 451 ALA A C 1
ATOM 3355 O O . ALA A 1 451 ? -8.852 1.252 12.266 1 74.94 451 ALA A O 1
ATOM 3356 N N . ASP A 1 452 ? -7.582 2.877 13.148 1 75 452 ASP A N 1
ATOM 3357 C CA . ASP A 1 452 ? -8.648 3.32 14.047 1 75 452 ASP A CA 1
ATOM 3358 C C . ASP A 1 452 ? -9.836 3.867 13.258 1 75 452 ASP A C 1
ATOM 3360 O O . ASP A 1 452 ? -10.992 3.604 13.609 1 75 452 ASP A O 1
ATOM 3364 N N . MET A 1 453 ? -9.492 4.488 12.281 1 79.75 453 MET A N 1
ATOM 3365 C CA . MET A 1 453 ? -10.531 5.113 11.469 1 79.75 453 MET A CA 1
ATOM 3366 C C . MET A 1 453 ? -11.328 4.066 10.695 1 79.75 453 MET A C 1
ATOM 3368 O O . MET A 1 453 ? -12.5 4.277 10.375 1 79.75 453 MET A O 1
ATOM 3372 N N . GLU A 1 454 ? -10.664 2.916 10.453 1 77.19 454 GLU A N 1
ATOM 3373 C CA . GLU A 1 454 ? -11.312 1.892 9.641 1 77.19 454 GLU A CA 1
ATOM 3374 C C . GLU A 1 454 ? -11.812 0.736 10.508 1 77.19 454 GLU A C 1
ATOM 3376 O O . GLU A 1 454 ? -12.195 -0.314 9.984 1 77.19 454 GLU A O 1
ATOM 3381 N N . ARG A 1 455 ? -11.828 0.899 11.742 1 72.12 455 ARG A N 1
ATOM 3382 C CA . ARG A 1 455 ? -12.172 -0.173 12.672 1 72.12 455 ARG A CA 1
ATOM 3383 C C . ARG A 1 455 ? -13.555 -0.729 12.375 1 72.12 455 ARG A C 1
ATOM 3385 O O . ARG A 1 455 ? -13.828 -1.908 12.617 1 72.12 455 ARG A O 1
ATOM 3392 N N . VAL A 1 456 ? -14.359 0.159 11.891 1 66.44 456 VAL A N 1
ATOM 3393 C CA . VAL A 1 456 ? -15.727 -0.26 11.602 1 66.44 456 VAL A CA 1
ATOM 3394 C C . VAL A 1 456 ? -15.727 -1.261 10.445 1 66.44 456 VAL A C 1
ATOM 3396 O O . VAL A 1 456 ? -16.578 -2.145 10.383 1 66.44 456 VAL A O 1
ATOM 3399 N N . GLU A 1 457 ? -14.805 -1.089 9.578 1 66.88 457 GLU A N 1
ATOM 3400 C CA . GLU A 1 457 ? -14.766 -1.896 8.359 1 66.88 457 GLU A CA 1
ATOM 3401 C C . GLU A 1 457 ? -13.93 -3.154 8.562 1 66.88 457 GLU A C 1
ATOM 3403 O O . GLU A 1 457 ? -14.219 -4.199 7.973 1 66.88 457 GLU A O 1
ATOM 3408 N N . ARG A 1 458 ? -12.953 -2.969 9.32 1 71.12 458 ARG A N 1
ATOM 3409 C CA . ARG A 1 458 ? -11.945 -4.02 9.383 1 71.12 458 ARG A CA 1
ATOM 3410 C C . ARG A 1 458 ? -11.523 -4.293 10.82 1 71.12 458 ARG A C 1
ATOM 3412 O O . ARG A 1 458 ? -11.414 -3.365 11.625 1 71.12 458 ARG A O 1
ATOM 3419 N N . ASP A 1 459 ? -11.453 -5.555 11.086 1 69.62 459 ASP A N 1
ATOM 3420 C CA . ASP A 1 459 ? -10.898 -5.922 12.383 1 69.62 459 ASP A CA 1
ATOM 3421 C C . ASP A 1 459 ? -9.383 -5.727 12.414 1 69.62 459 ASP A C 1
ATOM 3423 O O . ASP A 1 459 ? -8.648 -6.461 11.75 1 69.62 459 ASP A O 1
ATOM 3427 N N . THR A 1 460 ? -9.07 -4.762 13.086 1 65.88 460 THR A N 1
ATOM 3428 C CA . THR A 1 460 ? -7.645 -4.453 13.109 1 65.88 460 THR A CA 1
ATOM 3429 C C . THR A 1 460 ? -7.035 -4.84 14.453 1 65.88 460 THR A C 1
ATOM 3431 O O . THR A 1 460 ? -5.945 -4.383 14.805 1 65.88 460 THR A O 1
ATOM 3434 N N . SER A 1 461 ? -7.668 -5.695 15.227 1 68.12 461 SER A N 1
ATOM 3435 C CA . SER A 1 461 ? -7.207 -6.043 16.562 1 68.12 461 SER A CA 1
ATOM 3436 C C . SER A 1 461 ? -5.93 -6.875 16.516 1 68.12 461 SER A C 1
ATOM 3438 O O . SER A 1 461 ? -5.145 -6.879 17.453 1 68.12 461 SER A O 1
ATOM 3440 N N . VAL A 1 462 ? -5.73 -7.496 15.406 1 72.94 462 VAL A N 1
ATOM 3441 C CA . VAL A 1 462 ? -4.582 -8.391 15.32 1 72.94 462 VAL A CA 1
ATOM 3442 C C . VAL A 1 462 ? -3.51 -7.773 14.43 1 72.94 462 VAL A C 1
ATOM 3444 O O . VAL A 1 462 ? -2.494 -8.406 14.133 1 72.94 462 VAL A O 1
ATOM 3447 N N . CYS A 1 463 ? -3.662 -6.535 14.031 1 82.44 463 CYS A N 1
ATOM 3448 C CA . CYS A 1 463 ? -2.785 -5.938 13.031 1 82.44 463 CYS A CA 1
ATOM 3449 C C . CYS A 1 463 ? -1.501 -5.422 13.672 1 82.44 463 CYS A C 1
ATOM 3451 O O . CYS A 1 463 ? -1.526 -4.891 14.781 1 82.44 463 CYS A O 1
ATOM 3453 N N . PHE A 1 464 ? -0.416 -5.676 12.984 1 86.81 464 PHE A N 1
ATOM 3454 C CA . PHE A 1 464 ? 0.886 -5.223 13.453 1 86.81 464 PHE A CA 1
ATOM 3455 C C . PHE A 1 464 ? 1.863 -5.074 12.297 1 86.81 464 PHE A C 1
ATOM 3457 O O . PHE A 1 464 ? 1.598 -5.551 11.188 1 86.81 464 PHE A O 1
ATOM 3464 N N . VAL A 1 465 ? 2.939 -4.371 12.547 1 90.69 465 VAL A N 1
ATOM 3465 C CA . VAL A 1 465 ? 4.062 -4.281 11.625 1 90.69 465 VAL A CA 1
ATOM 3466 C C . VAL A 1 465 ? 5.375 -4.449 12.383 1 90.69 465 VAL A C 1
ATOM 3468 O O . VAL A 1 465 ? 5.531 -3.92 13.484 1 90.69 465 VAL A O 1
ATOM 3471 N N . GLU A 1 466 ? 6.23 -5.266 11.859 1 91.88 466 GLU A N 1
ATOM 3472 C CA . GLU A 1 466 ? 7.562 -5.5 12.406 1 91.88 466 GLU A CA 1
ATOM 3473 C C . GLU A 1 466 ? 8.641 -5.258 11.352 1 91.88 466 GLU A C 1
ATOM 3475 O O . GLU A 1 466 ? 8.547 -5.758 10.234 1 91.88 466 GLU A O 1
ATOM 3480 N N . LEU A 1 467 ? 9.57 -4.438 11.727 1 93.38 467 LEU A N 1
ATOM 3481 C CA . LEU A 1 467 ? 10.68 -4.113 10.836 1 93.38 467 LEU A CA 1
ATOM 3482 C C . LEU A 1 467 ? 12.008 -4.582 11.43 1 93.38 467 LEU A C 1
ATOM 3484 O O . LEU A 1 467 ? 12.227 -4.465 12.641 1 93.38 467 LEU A O 1
ATOM 3488 N N . ARG A 1 468 ? 12.875 -5.121 10.57 1 94.19 468 ARG A N 1
ATOM 3489 C CA . ARG A 1 468 ? 14.18 -5.617 10.984 1 94.19 468 ARG A CA 1
ATOM 3490 C C . ARG A 1 468 ? 15.297 -4.945 10.195 1 94.19 468 ARG A C 1
ATOM 3492 O O . ARG A 1 468 ? 15.172 -4.73 8.992 1 94.19 468 ARG A O 1
ATOM 3499 N N . ALA A 1 469 ? 16.328 -4.605 10.891 1 93.69 469 ALA A N 1
ATOM 3500 C CA . ALA A 1 469 ? 17.484 -3.967 10.25 1 93.69 469 ALA A CA 1
ATOM 3501 C C . ALA A 1 469 ? 18.781 -4.406 10.906 1 93.69 469 ALA A C 1
ATOM 3503 O O . ALA A 1 469 ? 18.828 -4.699 12.102 1 93.69 469 ALA A O 1
ATOM 3504 N N . GLU A 1 470 ? 19.812 -4.496 10.062 1 92.94 470 GLU A N 1
ATOM 3505 C CA . GLU A 1 470 ? 21.141 -4.793 10.602 1 92.94 470 GLU A CA 1
ATOM 3506 C C . GLU A 1 470 ? 21.609 -3.682 11.531 1 92.94 470 GLU A C 1
ATOM 3508 O O . GLU A 1 470 ? 21.469 -2.498 11.219 1 92.94 470 GLU A O 1
ATOM 3513 N N . LYS A 1 471 ? 22.125 -4.004 12.633 1 81.06 471 LYS A N 1
ATOM 3514 C CA . LYS A 1 471 ? 22.438 -3.039 13.68 1 81.06 471 LYS A CA 1
ATOM 3515 C C . LYS A 1 471 ? 23.547 -2.082 13.234 1 81.06 471 LYS A C 1
ATOM 3517 O O . LYS A 1 471 ? 23.422 -0.868 13.414 1 81.06 471 LYS A O 1
ATOM 3522 N N . ARG A 1 472 ? 24.562 -2.461 12.641 1 75.94 472 ARG A N 1
ATOM 3523 C CA . ARG A 1 472 ? 25.719 -1.636 12.32 1 75.94 472 ARG A CA 1
ATOM 3524 C C . ARG A 1 472 ? 25.453 -0.763 11.102 1 75.94 472 ARG A C 1
ATOM 3526 O O . ARG A 1 472 ? 25.672 0.449 11.133 1 75.94 472 ARG A O 1
ATOM 3533 N N . SER A 1 473 ? 24.875 -1.316 10.117 1 85.06 473 SER A N 1
ATOM 3534 C CA . SER A 1 473 ? 24.734 -0.619 8.844 1 85.06 473 SER A CA 1
ATOM 3535 C C . SER A 1 473 ? 23.375 0.075 8.742 1 85.06 473 SER A C 1
ATOM 3537 O O . SER A 1 473 ? 23.203 1.011 7.961 1 85.06 473 SER A O 1
ATOM 3539 N N . GLY A 1 474 ? 22.422 -0.424 9.539 1 90.06 474 GLY A N 1
ATOM 3540 C CA . GLY A 1 474 ? 21.062 0.091 9.438 1 90.06 474 GLY A CA 1
ATOM 3541 C C . GLY A 1 474 ? 20.328 -0.429 8.219 1 90.06 474 GLY A C 1
ATOM 3542 O O . GLY A 1 474 ? 19.172 -0.058 7.988 1 90.06 474 GLY A O 1
ATOM 3543 N N . ILE A 1 475 ? 20.984 -1.313 7.492 1 94.69 475 ILE A N 1
ATOM 3544 C CA . ILE A 1 475 ? 20.359 -1.855 6.289 1 94.69 475 ILE A CA 1
ATOM 3545 C C . ILE A 1 475 ? 19.141 -2.684 6.672 1 94.69 475 ILE A C 1
ATOM 3547 O O . ILE A 1 475 ? 19.203 -3.512 7.582 1 94.69 475 ILE A O 1
ATOM 3551 N N . ILE A 1 476 ? 18.031 -2.42 5.984 1 96.12 476 ILE A N 1
ATOM 3552 C CA . ILE A 1 476 ? 16.781 -3.115 6.27 1 96.12 476 ILE A CA 1
ATOM 3553 C C . ILE A 1 476 ? 16.891 -4.57 5.816 1 96.12 476 ILE A C 1
ATOM 3555 O O . ILE A 1 476 ? 17.328 -4.848 4.695 1 96.12 476 ILE A O 1
ATOM 3559 N N . LEU A 1 477 ? 16.484 -5.5 6.672 1 96 477 LEU A N 1
ATOM 3560 C CA . LEU A 1 477 ? 16.672 -6.926 6.414 1 96 477 LEU A CA 1
ATOM 3561 C C . LEU A 1 477 ? 15.336 -7.598 6.117 1 96 477 LEU A C 1
ATOM 3563 O O . LEU A 1 477 ? 15.289 -8.625 5.441 1 96 477 LEU A O 1
ATOM 3567 N N . GLY A 1 478 ? 14.289 -7.082 6.688 1 95.62 478 GLY A N 1
ATOM 3568 C CA . GLY A 1 478 ? 13 -7.73 6.488 1 95.62 478 GLY A CA 1
ATOM 3569 C C . GLY A 1 478 ? 11.859 -7.031 7.203 1 95.62 478 GLY A C 1
ATOM 3570 O O . GLY A 1 478 ? 12.078 -6.07 7.941 1 95.62 478 GLY A O 1
ATOM 3571 N N . CYS A 1 479 ? 10.625 -7.477 6.918 1 95.81 479 CYS A N 1
ATOM 3572 C CA . CYS A 1 479 ? 9.398 -6.938 7.5 1 95.81 479 CYS A CA 1
ATOM 3573 C C . CYS A 1 479 ? 8.328 -8.008 7.602 1 95.81 479 CYS A C 1
ATOM 3575 O O . CYS A 1 479 ? 8.195 -8.844 6.707 1 95.81 479 CYS A O 1
ATOM 3577 N N . THR A 1 480 ? 7.699 -8.086 8.719 1 94.69 480 THR A N 1
ATOM 3578 C CA . THR A 1 480 ? 6.5 -8.891 8.938 1 94.69 480 THR A CA 1
ATOM 3579 C C . THR A 1 480 ? 5.312 -8.008 9.297 1 94.69 480 THR A C 1
ATOM 3581 O O . THR A 1 480 ? 5.426 -7.129 10.156 1 94.69 480 THR A O 1
ATOM 3584 N N . ALA A 1 481 ? 4.219 -8.203 8.57 1 93.5 481 ALA A N 1
ATOM 3585 C CA . ALA A 1 481 ? 3.074 -7.328 8.812 1 93.5 481 ALA A CA 1
ATOM 3586 C C . ALA A 1 481 ? 1.766 -8.109 8.773 1 93.5 481 ALA A C 1
ATOM 3588 O O . ALA A 1 481 ? 1.637 -9.078 8.016 1 93.5 481 ALA A O 1
ATOM 3589 N N . CYS A 1 482 ? 0.9 -7.801 9.602 1 92.31 482 CYS A N 1
ATOM 3590 C CA . CYS A 1 482 ? -0.495 -8.227 9.602 1 92.31 482 CYS A CA 1
ATOM 3591 C C . CYS A 1 482 ? -1.432 -7.023 9.562 1 92.31 482 CYS A C 1
ATOM 3593 O O . CYS A 1 482 ? -1.379 -6.16 10.438 1 92.31 482 CYS A O 1
ATOM 3595 N N . GLY A 1 483 ? -2.176 -6.887 8.508 1 90.06 483 GLY A N 1
ATOM 3596 C CA . GLY A 1 483 ? -3.074 -5.75 8.375 1 90.06 483 GLY A CA 1
ATOM 3597 C C . GLY A 1 483 ? -3.754 -5.676 7.023 1 90.06 483 GLY A C 1
ATOM 3598 O O . GLY A 1 483 ? -3.467 -6.484 6.137 1 90.06 483 GLY A O 1
ATOM 3599 N N . PRO A 1 484 ? -4.605 -4.723 6.848 1 87.38 484 PRO A N 1
ATOM 3600 C CA . PRO A 1 484 ? -5.367 -4.609 5.602 1 87.38 484 PRO A CA 1
ATOM 3601 C C . PRO A 1 484 ? -4.48 -4.285 4.398 1 87.38 484 PRO A C 1
ATOM 3603 O O . PRO A 1 484 ? -4.84 -4.602 3.262 1 87.38 484 PRO A O 1
ATOM 3606 N N . ALA A 1 485 ? -3.373 -3.709 4.641 1 90.75 485 ALA A N 1
ATOM 3607 C CA . ALA A 1 485 ? -2.49 -3.322 3.545 1 90.75 485 ALA A CA 1
ATOM 3608 C C . ALA A 1 485 ? -1.125 -3.988 3.676 1 90.75 485 ALA A C 1
ATOM 3610 O O . ALA A 1 485 ? -0.11 -3.43 3.254 1 90.75 485 ALA A O 1
ATOM 3611 N N . ALA A 1 486 ? -1.119 -5.156 4.262 1 93.25 486 ALA A N 1
ATOM 3612 C CA . ALA A 1 486 ? 0.15 -5.824 4.547 1 93.25 486 ALA A CA 1
ATOM 3613 C C . ALA A 1 486 ? 0.922 -6.102 3.26 1 93.25 486 ALA A C 1
ATOM 3615 O O . ALA A 1 486 ? 2.148 -5.973 3.223 1 93.25 486 ALA A O 1
ATOM 3616 N N . ALA A 1 487 ? 0.231 -6.488 2.234 1 94.31 487 ALA A N 1
ATOM 3617 C CA . ALA A 1 487 ? 0.879 -6.77 0.957 1 94.31 487 ALA A CA 1
ATOM 3618 C C . ALA A 1 487 ? 1.585 -5.531 0.412 1 94.31 487 ALA A C 1
ATOM 3620 O O . ALA A 1 487 ? 2.709 -5.621 -0.088 1 94.31 487 ALA A O 1
ATOM 3621 N N . GLU A 1 488 ? 0.957 -4.383 0.516 1 94.5 488 GLU A N 1
ATOM 3622 C CA . GLU A 1 488 ? 1.522 -3.131 0.025 1 94.5 488 GLU A CA 1
ATOM 3623 C C . GLU A 1 488 ? 2.74 -2.715 0.847 1 94.5 488 GLU A C 1
ATOM 3625 O O . GLU A 1 488 ? 3.711 -2.188 0.303 1 94.5 488 GLU A O 1
ATOM 3630 N N . LEU A 1 489 ? 2.611 -2.924 2.152 1 94.88 489 LEU A N 1
ATOM 3631 C CA . LEU A 1 489 ? 3.742 -2.604 3.016 1 94.88 489 LEU A CA 1
ATOM 3632 C C . LEU A 1 489 ? 4.957 -3.455 2.66 1 94.88 489 LEU A C 1
ATOM 3634 O O . LEU A 1 489 ? 6.086 -2.963 2.66 1 94.88 489 LEU A O 1
ATOM 3638 N N . ALA A 1 490 ? 4.691 -4.715 2.346 1 95.56 490 ALA A N 1
ATOM 3639 C CA . ALA A 1 490 ? 5.773 -5.613 1.95 1 95.56 490 ALA A CA 1
ATOM 3640 C C . ALA A 1 490 ? 6.449 -5.129 0.67 1 95.56 490 ALA A C 1
ATOM 3642 O O . ALA A 1 490 ? 7.656 -5.301 0.495 1 95.56 490 ALA A O 1
ATOM 3643 N N . ASN A 1 491 ? 5.711 -4.504 -0.208 1 95.25 491 ASN A N 1
ATOM 3644 C CA . ASN A 1 491 ? 6.277 -3.99 -1.45 1 95.25 491 ASN A CA 1
ATOM 3645 C C . ASN A 1 491 ? 7.25 -2.846 -1.19 1 95.25 491 ASN A C 1
ATOM 3647 O O . ASN A 1 491 ? 8.305 -2.768 -1.82 1 95.25 491 ASN A O 1
ATOM 3651 N N . VAL A 1 492 ? 6.898 -1.941 -0.249 1 95.81 492 VAL A N 1
ATOM 3652 C CA . VAL A 1 492 ? 7.773 -0.83 0.105 1 95.81 492 VAL A CA 1
ATOM 3653 C C . VAL A 1 492 ? 9.109 -1.366 0.622 1 95.81 492 VAL A C 1
ATOM 3655 O O . VAL A 1 492 ? 10.172 -0.943 0.166 1 95.81 492 VAL A O 1
ATOM 3658 N N . ILE A 1 493 ? 8.992 -2.309 1.479 1 95.81 493 ILE A N 1
ATOM 3659 C CA . ILE A 1 493 ? 10.195 -2.834 2.125 1 95.81 493 ILE A CA 1
ATOM 3660 C C . ILE A 1 493 ? 10.961 -3.721 1.146 1 95.81 493 ILE A C 1
ATOM 3662 O O . ILE A 1 493 ? 12.188 -3.764 1.17 1 95.81 493 ILE A O 1
ATOM 3666 N N . GLY A 1 494 ? 10.188 -4.441 0.255 1 94.19 494 GLY A N 1
ATOM 3667 C CA . GLY A 1 494 ? 10.852 -5.184 -0.804 1 94.19 494 GLY A CA 1
ATOM 3668 C C . GLY A 1 494 ? 11.773 -4.32 -1.646 1 94.19 494 GLY A C 1
ATOM 3669 O O . GLY A 1 494 ? 12.898 -4.719 -1.94 1 94.19 494 GLY A O 1
ATOM 3670 N N . VAL A 1 495 ? 11.312 -3.143 -1.982 1 93.81 495 VAL A N 1
ATOM 3671 C CA . VAL A 1 495 ? 12.133 -2.201 -2.744 1 93.81 495 VAL A CA 1
ATOM 3672 C C . VAL A 1 495 ? 13.328 -1.764 -1.912 1 93.81 495 VAL A C 1
ATOM 3674 O O . VAL A 1 495 ? 14.453 -1.681 -2.422 1 93.81 495 VAL A O 1
ATOM 3677 N N . ALA A 1 496 ? 13.078 -1.505 -0.643 1 95.38 496 ALA A N 1
ATOM 3678 C CA . ALA A 1 496 ? 14.156 -1.069 0.245 1 95.38 496 ALA A CA 1
ATOM 3679 C C . ALA A 1 496 ? 15.242 -2.135 0.351 1 95.38 496 ALA A C 1
ATOM 3681 O O . ALA A 1 496 ? 16.438 -1.825 0.267 1 95.38 496 ALA A O 1
ATOM 3682 N N . ILE A 1 497 ? 14.867 -3.41 0.474 1 94.5 497 ILE A N 1
ATOM 3683 C CA . ILE A 1 497 ? 15.812 -4.512 0.632 1 94.5 497 ILE A CA 1
ATOM 3684 C C . ILE A 1 497 ? 16.609 -4.695 -0.658 1 94.5 497 ILE A C 1
ATOM 3686 O O . ILE A 1 497 ? 17.828 -4.805 -0.625 1 94.5 497 ILE A O 1
ATOM 3690 N N . THR A 1 498 ? 15.891 -4.711 -1.765 1 89.75 498 THR A N 1
ATOM 3691 C CA . THR A 1 498 ? 16.516 -4.93 -3.062 1 89.75 498 THR A CA 1
ATOM 3692 C C . THR A 1 498 ? 17.578 -3.863 -3.342 1 89.75 498 THR A C 1
ATOM 3694 O O . THR A 1 498 ? 18.609 -4.148 -3.949 1 89.75 498 THR A O 1
ATOM 3697 N N . ASN A 1 499 ? 17.359 -2.674 -2.836 1 89.88 499 ASN A N 1
ATOM 3698 C CA . ASN A 1 499 ? 18.266 -1.564 -3.105 1 89.88 499 ASN A CA 1
ATOM 3699 C C . ASN A 1 499 ? 19.141 -1.251 -1.896 1 89.88 499 ASN A C 1
ATOM 3701 O O . ASN A 1 499 ? 19.766 -0.193 -1.837 1 89.88 499 ASN A O 1
ATOM 3705 N N . LYS A 1 500 ? 19.141 -2.082 -0.875 1 93.25 500 LYS A N 1
ATOM 3706 C CA . LYS A 1 500 ? 19.984 -2.012 0.315 1 93.25 500 LYS A CA 1
ATOM 3707 C C . LYS A 1 500 ? 19.812 -0.678 1.034 1 93.25 500 LYS A C 1
ATOM 3709 O O . LYS A 1 500 ? 20.781 -0.041 1.419 1 93.25 500 LYS A O 1
ATOM 3714 N N . LEU A 1 501 ? 18.578 -0.229 1.079 1 93.44 501 LEU A N 1
ATOM 3715 C CA . LEU A 1 501 ? 18.281 1.003 1.801 1 93.44 501 LEU A CA 1
ATOM 3716 C C . LEU A 1 501 ? 18.344 0.778 3.309 1 93.44 501 LEU A C 1
ATOM 3718 O O . LEU A 1 501 ? 18.016 -0.307 3.791 1 93.44 501 LEU A O 1
ATOM 3722 N N . THR A 1 502 ? 18.703 1.805 3.992 1 91.56 502 THR A N 1
ATOM 3723 C CA . THR A 1 502 ? 18.75 1.769 5.449 1 91.56 502 THR A CA 1
ATOM 3724 C C . THR A 1 502 ? 17.453 2.303 6.051 1 91.56 502 THR A C 1
ATOM 3726 O O . THR A 1 502 ? 16.609 2.844 5.332 1 91.56 502 THR A O 1
ATOM 3729 N N . THR A 1 503 ? 17.312 2.096 7.375 1 89.62 503 THR A N 1
ATOM 3730 C CA . THR A 1 503 ? 16.172 2.662 8.078 1 89.62 503 THR A CA 1
ATOM 3731 C C . THR A 1 503 ? 16.156 4.184 7.965 1 89.62 503 THR A C 1
ATOM 3733 O O . THR A 1 503 ? 15.102 4.805 7.859 1 89.62 503 THR A O 1
ATOM 3736 N N . SER A 1 504 ? 17.297 4.828 7.91 1 84.12 504 SER A N 1
ATOM 3737 C CA . SER A 1 504 ? 17.406 6.273 7.75 1 84.12 504 SER A CA 1
ATOM 3738 C C . SER A 1 504 ? 16.938 6.715 6.371 1 84.12 504 SER A C 1
ATOM 3740 O O . SER A 1 504 ? 16.281 7.758 6.238 1 84.12 504 SER A O 1
ATOM 3742 N N . ASP A 1 505 ? 17.25 5.898 5.383 1 87.56 505 ASP A N 1
ATOM 3743 C CA . ASP A 1 505 ? 16.828 6.203 4.02 1 87.56 505 ASP A CA 1
ATOM 3744 C C . ASP A 1 505 ? 15.297 6.227 3.918 1 87.56 505 ASP A C 1
ATOM 3746 O O . ASP A 1 505 ? 14.727 7.086 3.246 1 87.56 505 ASP A O 1
ATOM 3750 N N . VAL A 1 506 ? 14.68 5.262 4.578 1 90.19 506 VAL A N 1
ATOM 3751 C CA . VAL A 1 506 ? 13.219 5.184 4.555 1 90.19 506 VAL A CA 1
ATOM 3752 C C . VAL A 1 506 ? 12.633 6.277 5.445 1 90.19 506 VAL A C 1
ATOM 3754 O O . VAL A 1 506 ? 11.633 6.902 5.086 1 90.19 506 VAL A O 1
ATOM 3757 N N . ALA A 1 507 ? 13.289 6.59 6.551 1 83.06 507 ALA A N 1
ATOM 3758 C CA . ALA A 1 507 ? 12.805 7.574 7.516 1 83.06 507 ALA A CA 1
ATOM 3759 C C . ALA A 1 507 ? 12.836 8.984 6.922 1 83.06 507 ALA A C 1
ATOM 3761 O O . ALA A 1 507 ? 12.07 9.852 7.332 1 83.06 507 ALA A O 1
ATOM 3762 N N . ARG A 1 508 ? 13.641 9.219 5.969 1 83.06 508 ARG A N 1
ATOM 3763 C CA . ARG A 1 508 ? 13.781 10.539 5.363 1 83.06 508 ARG A CA 1
ATOM 3764 C C . ARG A 1 508 ? 12.672 10.797 4.348 1 83.06 508 ARG A C 1
ATOM 3766 O O . ARG A 1 508 ? 12.547 11.906 3.822 1 83.06 508 ARG A O 1
ATOM 3773 N N . SER A 1 509 ? 11.883 9.828 4.145 1 85.94 509 SER A N 1
ATOM 3774 C CA . SER A 1 509 ? 10.734 9.992 3.256 1 85.94 509 SER A CA 1
ATOM 3775 C C . SER A 1 509 ? 9.469 10.289 4.047 1 85.94 509 SER A C 1
ATOM 3777 O O . SER A 1 509 ? 9.25 9.727 5.117 1 85.94 509 SER A O 1
ATOM 3779 N N . ILE A 1 510 ? 8.734 11.281 3.578 1 87.5 510 ILE A N 1
ATOM 3780 C CA . ILE A 1 510 ? 7.434 11.523 4.203 1 87.5 510 ILE A CA 1
ATOM 3781 C C . ILE A 1 510 ? 6.398 10.555 3.643 1 87.5 510 ILE A C 1
ATOM 3783 O O . ILE A 1 510 ? 6.305 10.367 2.426 1 87.5 510 ILE A O 1
ATOM 3787 N N . PHE A 1 511 ? 5.762 9.789 4.492 1 90 511 PHE A N 1
ATOM 3788 C CA . PHE A 1 511 ? 4.676 8.906 4.078 1 90 511 PHE A CA 1
ATOM 3789 C C . PHE A 1 511 ? 3.332 9.625 4.176 1 90 511 PHE A C 1
ATOM 3791 O O . PHE A 1 511 ? 3.176 10.555 4.969 1 90 511 PHE A O 1
ATOM 3798 N N . SER A 1 512 ? 2.457 9.172 3.395 1 91.62 512 SER A N 1
ATOM 3799 C CA . SER A 1 512 ? 1.115 9.742 3.398 1 91.62 512 SER A CA 1
ATOM 3800 C C . SER A 1 512 ? 0.411 9.492 4.727 1 91.62 512 SER A C 1
ATOM 3802 O O . SER A 1 512 ? 0.606 8.453 5.352 1 91.62 512 SER A O 1
ATOM 3804 N N . TYR A 1 513 ? -0.418 10.531 5.125 1 87.94 513 TYR A N 1
ATOM 3805 C CA . TYR A 1 513 ? -1.225 10.414 6.332 1 87.94 513 TYR A CA 1
ATOM 3806 C C . TYR A 1 513 ? -2.684 10.75 6.051 1 87.94 513 TYR A C 1
ATOM 3808 O O . TYR A 1 513 ? -2.986 11.789 5.461 1 87.94 513 TYR A O 1
ATOM 3816 N N . PRO A 1 514 ? -3.584 10.055 6.531 1 88.62 514 PRO A N 1
ATOM 3817 C CA . PRO A 1 514 ? -3.334 8.766 7.172 1 88.62 514 PRO A CA 1
ATOM 3818 C C . PRO A 1 514 ? -3.137 7.637 6.164 1 88.62 514 PRO A C 1
ATOM 3820 O O . PRO A 1 514 ? -3.768 7.629 5.105 1 88.62 514 PRO A O 1
ATOM 3823 N N . SER A 1 515 ? -2.275 6.75 6.371 1 89.38 515 SER A N 1
ATOM 3824 C CA . SER A 1 515 ? -2.072 5.516 5.617 1 89.38 515 SER A CA 1
ATOM 3825 C C . SER A 1 515 ? -1.558 4.398 6.516 1 89.38 515 SER A C 1
ATOM 3827 O O . SER A 1 515 ? -1.1 4.652 7.633 1 89.38 515 SER A O 1
ATOM 3829 N N . HIS A 1 516 ? -1.657 3.232 6.059 1 89.31 516 HIS A N 1
ATOM 3830 C CA . HIS A 1 516 ? -1.104 2.113 6.812 1 89.31 516 HIS A CA 1
ATOM 3831 C C . HIS A 1 516 ? 0.421 2.123 6.773 1 89.31 516 HIS A C 1
ATOM 3833 O O . HIS A 1 516 ? 1.073 1.762 7.754 1 89.31 516 HIS A O 1
ATOM 3839 N N . GLY A 1 517 ? 0.913 2.57 5.664 1 89.88 517 GLY A N 1
ATOM 3840 C CA . GLY A 1 517 ? 2.355 2.66 5.496 1 89.88 517 GLY A CA 1
ATOM 3841 C C . GLY A 1 517 ? 3.006 3.645 6.449 1 89.88 517 GLY A C 1
ATOM 3842 O O . GLY A 1 517 ? 4.215 3.586 6.68 1 89.88 517 GLY A O 1
ATOM 3843 N N . TYR A 1 518 ? 2.219 4.535 7.008 1 87.06 518 TYR A N 1
ATOM 3844 C CA . TYR A 1 518 ? 2.752 5.5 7.961 1 87.06 518 TYR A CA 1
ATOM 3845 C C . TYR A 1 518 ? 3.389 4.797 9.156 1 87.06 518 TYR A C 1
ATOM 3847 O O . TYR A 1 518 ? 4.328 5.316 9.758 1 87.06 518 TYR A O 1
ATOM 3855 N N . LEU A 1 519 ? 2.953 3.598 9.445 1 84.19 519 LEU A N 1
ATOM 3856 C CA . LEU A 1 519 ? 3.535 2.807 10.523 1 84.19 519 LEU A CA 1
ATOM 3857 C C . LEU A 1 519 ? 4.973 2.414 10.195 1 84.19 519 LEU A C 1
ATOM 3859 O O . LEU A 1 519 ? 5.828 2.371 11.086 1 84.19 519 LEU A O 1
ATOM 3863 N N . LEU A 1 520 ? 5.16 2.061 8.953 1 88.94 520 LEU A N 1
ATOM 3864 C CA . LEU A 1 520 ? 6.52 1.74 8.523 1 88.94 520 LEU A CA 1
ATOM 3865 C C . LEU A 1 520 ? 7.441 2.939 8.703 1 88.94 520 LEU A C 1
ATOM 3867 O O . LEU A 1 520 ? 8.594 2.787 9.117 1 88.94 520 LEU A O 1
ATOM 3871 N N . HIS A 1 521 ? 6.938 4.07 8.328 1 86.19 521 HIS A N 1
ATOM 3872 C CA . HIS A 1 521 ? 7.703 5.301 8.484 1 86.19 521 HIS A CA 1
ATOM 3873 C C . HIS A 1 521 ? 8.078 5.539 9.945 1 86.19 521 HIS A C 1
ATOM 3875 O O . HIS A 1 521 ? 9.227 5.859 10.25 1 86.19 521 HIS A O 1
ATOM 3881 N N . ARG A 1 522 ? 7.141 5.395 10.773 1 79.56 522 ARG A N 1
ATOM 3882 C CA . ARG A 1 522 ? 7.363 5.602 12.203 1 79.56 522 ARG A CA 1
ATOM 3883 C C . ARG A 1 522 ? 8.406 4.621 12.742 1 79.56 522 ARG A C 1
ATOM 3885 O O . ARG A 1 522 ? 9.25 4.996 13.555 1 79.56 522 ARG A O 1
ATOM 3892 N N . LEU A 1 523 ? 8.312 3.369 12.297 1 84.56 523 LEU A N 1
ATOM 3893 C CA . LEU A 1 523 ? 9.258 2.357 12.75 1 84.56 523 LEU A CA 1
ATOM 3894 C C . LEU A 1 523 ? 10.664 2.656 12.242 1 84.56 523 LEU A C 1
ATOM 3896 O O . LEU A 1 523 ? 11.641 2.562 12.992 1 84.56 523 LEU A O 1
ATOM 3900 N N . ALA A 1 524 ? 10.719 2.986 11.008 1 87 524 ALA A N 1
ATOM 3901 C CA . ALA A 1 524 ? 12.016 3.32 10.43 1 87 524 ALA A CA 1
ATOM 3902 C C . ALA A 1 524 ? 12.648 4.512 11.148 1 87 524 ALA A C 1
ATOM 3904 O O . ALA A 1 524 ? 13.844 4.512 11.43 1 87 524 ALA A O 1
ATOM 3905 N N . LEU A 1 525 ? 11.805 5.52 11.398 1 78.94 525 LEU A N 1
ATOM 3906 C CA . LEU A 1 525 ? 12.273 6.707 12.109 1 78.94 525 LEU A CA 1
ATOM 3907 C C . LEU A 1 525 ? 12.773 6.348 13.5 1 78.94 525 LEU A C 1
ATOM 3909 O O . LEU A 1 525 ? 13.828 6.812 13.922 1 78.94 525 LEU A O 1
ATOM 3913 N N . SER A 1 526 ? 12 5.523 14.188 1 74.75 526 SER A N 1
ATOM 3914 C CA . SER A 1 526 ? 12.375 5.098 15.531 1 74.75 526 SER A CA 1
ATOM 3915 C C . SER A 1 526 ? 13.695 4.344 15.523 1 74.75 526 SER A C 1
ATOM 3917 O O . SER A 1 526 ? 14.547 4.555 16.391 1 74.75 526 SER A O 1
ATOM 3919 N N . MET A 1 527 ? 13.883 3.516 14.547 1 79.25 527 MET A N 1
ATOM 3920 C CA . MET A 1 527 ? 15.102 2.729 14.445 1 79.25 527 MET A CA 1
ATOM 3921 C C . MET A 1 527 ? 16.281 3.613 14.062 1 79.25 527 MET A C 1
ATOM 3923 O O . MET A 1 527 ? 17.391 3.428 14.578 1 79.25 527 MET A O 1
ATOM 3927 N N . ALA A 1 528 ? 15.969 4.535 13.242 1 73.12 528 ALA A N 1
ATOM 3928 C CA . ALA A 1 528 ? 17.031 5.438 12.812 1 73.12 528 ALA A CA 1
ATOM 3929 C C . ALA A 1 528 ? 17.5 6.332 13.953 1 73.12 528 ALA A C 1
ATOM 3931 O O . ALA A 1 528 ? 18.688 6.656 14.055 1 73.12 528 ALA A O 1
ATOM 3932 N N . LEU A 1 529 ? 16.562 6.738 14.781 1 62.66 529 LEU A N 1
ATOM 3933 C CA . LEU A 1 529 ? 16.875 7.652 15.875 1 62.66 529 LEU A CA 1
ATOM 3934 C C . LEU A 1 529 ? 17.5 6.906 17.047 1 62.66 529 LEU A C 1
ATOM 3936 O O . LEU A 1 529 ? 18.062 7.523 17.953 1 62.66 529 LEU A O 1
ATOM 3940 N N . SER A 1 530 ? 17.266 5.57 17.078 1 52.66 530 SER A N 1
ATOM 3941 C CA . SER A 1 530 ? 17.875 4.789 18.156 1 52.66 530 SER A CA 1
ATOM 3942 C C . SER A 1 530 ? 19.391 4.688 17.984 1 52.66 530 SER A C 1
ATOM 3944 O O . SER A 1 530 ? 20.109 4.383 18.938 1 52.66 530 SER A O 1
ATOM 3946 N N . ASP A 1 531 ? 19.797 4.93 16.703 1 44.91 531 ASP A N 1
ATOM 3947 C CA . ASP A 1 531 ? 21.219 4.906 16.422 1 44.91 531 ASP A CA 1
ATOM 3948 C C . ASP A 1 531 ? 21.781 6.32 16.297 1 44.91 531 ASP A C 1
ATOM 3950 O O . ASP A 1 531 ? 21.188 7.164 15.617 1 44.91 531 ASP A O 1
ATOM 3954 N N . THR A 1 532 ? 22.609 6.676 17.266 1 36.38 532 THR A N 1
ATOM 3955 C CA . THR A 1 532 ? 23.203 8.008 17.219 1 36.38 532 THR A CA 1
ATOM 3956 C C . THR A 1 532 ? 23.469 8.438 15.781 1 36.38 532 THR A C 1
ATOM 3958 O O . THR A 1 532 ? 23.266 9.602 15.43 1 36.38 532 THR A O 1
ATOM 3961 N N . ASN A 1 533 ? 24 7.469 15.086 1 35.19 533 ASN A N 1
ATOM 3962 C CA . ASN A 1 533 ? 24.297 7.742 13.688 1 35.19 533 ASN A CA 1
ATOM 3963 C C . ASN A 1 533 ? 23.016 7.988 12.883 1 35.19 533 ASN A C 1
ATOM 3965 O O . ASN A 1 533 ? 23 8.836 11.984 1 35.19 533 ASN A O 1
ATOM 3969 N N . GLY A 1 534 ? 22.078 7.289 13.305 1 35.94 534 GLY A N 1
ATOM 3970 C CA . GLY A 1 534 ? 20.812 7.422 12.625 1 35.94 534 GLY A CA 1
ATOM 3971 C C . GLY A 1 534 ? 20.156 8.773 12.844 1 35.94 534 GLY A C 1
ATOM 3972 O O . GLY A 1 534 ? 19.578 9.352 11.914 1 35.94 534 GLY A O 1
ATOM 3973 N N . ILE A 1 535 ? 20.219 9.203 14.109 1 36.84 535 ILE A N 1
ATOM 3974 C CA . ILE A 1 535 ? 19.719 10.539 14.414 1 36.84 535 ILE A CA 1
ATOM 3975 C C . ILE A 1 535 ? 20.391 11.562 13.5 1 36.84 535 ILE A C 1
ATOM 3977 O O . ILE A 1 535 ? 19.719 12.445 12.953 1 36.84 535 ILE A O 1
ATOM 3981 N N . LEU A 1 536 ? 21.703 11.344 13.391 1 35.03 536 LEU A N 1
ATOM 3982 C CA . LEU A 1 536 ? 22.469 12.273 12.562 1 35.03 536 LEU A CA 1
ATOM 3983 C C . LEU A 1 536 ? 22.062 12.148 11.102 1 35.03 536 LEU A C 1
ATOM 3985 O O . LEU A 1 536 ? 22.031 13.141 10.367 1 35.03 536 LEU A O 1
ATOM 3989 N N . GLU A 1 537 ? 21.953 10.914 10.688 1 35.75 537 GLU A N 1
ATOM 3990 C CA . GLU A 1 537 ? 21.625 10.648 9.289 1 35.75 537 GLU A CA 1
ATOM 3991 C C . GLU A 1 537 ? 20.234 11.156 8.945 1 35.75 537 GLU A C 1
ATOM 3993 O O . GLU A 1 537 ? 20 11.68 7.848 1 35.75 537 GLU A O 1
ATOM 3998 N N . VAL A 1 538 ? 19.406 10.82 9.789 1 34.75 538 VAL A N 1
ATOM 3999 C CA . VAL A 1 538 ? 18.047 11.336 9.578 1 34.75 538 VAL A CA 1
ATOM 4000 C C . VAL A 1 538 ? 18.062 12.859 9.695 1 34.75 538 VAL A C 1
ATOM 4002 O O . VAL A 1 538 ? 17.312 13.539 8.992 1 34.75 538 VAL A O 1
ATOM 4005 N N . CYS A 1 539 ? 18.938 13.336 10.617 1 34.31 539 CYS A N 1
ATOM 4006 C CA . CYS A 1 539 ? 19 14.766 10.898 1 34.31 539 CYS A CA 1
ATOM 4007 C C . CYS A 1 539 ? 20.031 15.453 10.016 1 34.31 539 CYS A C 1
ATOM 4009 O O . CYS A 1 539 ? 19.969 16.672 9.797 1 34.31 539 CYS A O 1
ATOM 4011 N N . GLY A 1 540 ? 21.375 15.172 9.562 1 31.55 540 GLY A N 1
ATOM 4012 C CA . GLY A 1 540 ? 22.422 15.875 8.828 1 31.55 540 GLY A CA 1
ATOM 4013 C C . GLY A 1 540 ? 23.219 14.969 7.914 1 31.55 540 GLY A C 1
ATOM 4014 O O . GLY A 1 540 ? 23.094 13.742 7.98 1 31.55 540 GLY A O 1
ATOM 4015 N N . PRO A 1 541 ? 23.781 15.539 6.691 1 29.61 541 PRO A N 1
ATOM 4016 C CA . PRO A 1 541 ? 24.703 14.906 5.738 1 29.61 541 PRO A CA 1
ATOM 4017 C C . PRO A 1 541 ? 25.859 14.188 6.426 1 29.61 541 PRO A C 1
ATOM 4019 O O . PRO A 1 541 ? 26.719 13.617 5.75 1 29.61 541 PRO A O 1
ATOM 4022 N N . ILE A 1 542 ? 26.188 14.438 7.535 1 28.14 542 ILE A N 1
ATOM 4023 C CA . ILE A 1 542 ? 27.5 13.992 7.996 1 28.14 542 ILE A CA 1
ATOM 4024 C C . ILE A 1 542 ? 27.562 12.461 7.973 1 28.14 542 ILE A C 1
ATOM 4026 O O . ILE A 1 542 ? 28.641 11.883 8.078 1 28.14 542 ILE A O 1
ATOM 4030 N N . GLY A 1 543 ? 26.516 11.859 7.984 1 28.72 543 GLY A N 1
ATOM 4031 C CA . GLY A 1 543 ? 26.594 10.406 8.039 1 28.72 543 GLY A CA 1
ATOM 4032 C C . GLY A 1 543 ? 27.125 9.781 6.766 1 28.72 543 GLY A C 1
ATOM 4033 O O . GLY A 1 543 ? 27.734 8.711 6.793 1 28.72 543 GLY A O 1
ATOM 4034 N N . GLY A 1 544 ? 26.781 10.281 5.613 1 27.86 544 GLY A N 1
ATOM 4035 C CA . GLY A 1 544 ? 27.453 9.719 4.457 1 27.86 544 GLY A CA 1
ATOM 4036 C C . GLY A 1 544 ? 28.969 9.883 4.508 1 27.86 544 GLY A C 1
ATOM 4037 O O . GLY A 1 544 ? 29.703 9.086 3.922 1 27.86 544 GLY A O 1
ATOM 4038 N N . PHE A 1 545 ? 29.453 11.008 4.973 1 25.38 545 PHE A N 1
ATOM 4039 C CA . PHE A 1 545 ? 30.906 11.227 4.98 1 25.38 545 PHE A CA 1
ATOM 4040 C C . PHE A 1 545 ? 31.594 10.227 5.906 1 25.38 545 PHE A C 1
ATOM 4042 O O . PHE A 1 545 ? 32.656 9.688 5.566 1 25.38 545 PHE A O 1
ATOM 4049 N N . LEU A 1 546 ? 31.031 10.078 7.023 1 28.83 546 LEU A N 1
ATOM 4050 C CA . LEU A 1 546 ? 31.703 9.18 7.961 1 28.83 546 LEU A CA 1
ATOM 4051 C C . LEU A 1 546 ? 31.562 7.727 7.508 1 28.83 546 LEU A C 1
ATOM 4053 O O . LEU A 1 546 ? 32.438 6.906 7.777 1 28.83 546 LEU A O 1
ATOM 4057 N N . GLY A 1 547 ? 30.484 7.441 6.887 1 27.75 547 GLY A N 1
ATOM 4058 C CA . GLY A 1 547 ? 30.391 6.09 6.367 1 27.75 547 GLY A CA 1
ATOM 4059 C C . GLY A 1 547 ? 31.359 5.809 5.242 1 27.75 547 GLY A C 1
ATOM 4060 O O . GLY A 1 547 ? 31.766 4.66 5.027 1 27.75 547 GLY A O 1
ATOM 4061 N N . ARG A 1 548 ? 31.656 6.648 4.273 1 25.69 548 ARG A N 1
ATOM 4062 C CA . ARG A 1 548 ? 32.625 6.34 3.232 1 25.69 548 ARG A CA 1
ATOM 4063 C C . ARG A 1 548 ? 34.031 6.195 3.814 1 25.69 548 ARG A C 1
ATOM 4065 O O . ARG A 1 548 ? 34.906 5.629 3.176 1 25.69 548 ARG A O 1
ATOM 4072 N N . THR A 1 549 ? 34.469 7.203 4.648 1 27.47 549 THR A N 1
ATOM 4073 C CA . THR A 1 549 ? 35.875 7.152 4.984 1 27.47 549 THR A CA 1
ATOM 4074 C C . THR A 1 549 ? 36.156 6.102 6.059 1 27.47 549 THR A C 1
ATOM 4076 O O . THR A 1 549 ? 37.281 5.938 6.512 1 27.47 549 THR A O 1
ATOM 4079 N N . GLY A 1 550 ? 35.688 4.895 6.258 1 26.89 550 GLY A N 1
ATOM 4080 C CA . GLY A 1 550 ? 35.938 3.811 7.191 1 26.89 550 GLY A CA 1
ATOM 4081 C C . GLY A 1 550 ? 36.125 4.289 8.617 1 26.89 550 GLY A C 1
ATOM 4082 O O . GLY A 1 550 ? 36.656 3.549 9.461 1 26.89 550 GLY A O 1
ATOM 4083 N N . ARG A 1 551 ? 36.625 5.477 8.938 1 26.69 551 ARG A N 1
ATOM 4084 C CA . ARG A 1 551 ? 37.094 5.871 10.266 1 26.69 551 ARG A CA 1
ATOM 4085 C C . ARG A 1 551 ? 35.938 5.77 11.289 1 26.69 551 ARG A C 1
ATOM 4087 O O . ARG A 1 551 ? 34.812 6.16 11.008 1 26.69 551 ARG A O 1
ATOM 4094 N N . SER A 1 552 ? 36.094 4.832 12.383 1 24.8 552 SER A N 1
ATOM 4095 C CA . SER A 1 552 ? 35.312 4.203 13.453 1 24.8 552 SER A CA 1
ATOM 4096 C C . SER A 1 552 ? 34.531 5.234 14.258 1 24.8 552 SER A C 1
ATOM 4098 O O . SER A 1 552 ? 34.906 6.414 14.289 1 24.8 552 SER A O 1
ATOM 4100 N N . VAL A 1 553 ? 33.375 4.871 14.656 1 28.58 553 VAL A N 1
ATOM 4101 C CA . VAL A 1 553 ? 32.406 5.25 15.68 1 28.58 553 VAL A CA 1
ATOM 4102 C C . VAL A 1 553 ? 33.125 5.5 17 1 28.58 553 VAL A C 1
ATOM 4104 O O . VAL A 1 553 ? 32.5 5.914 17.984 1 28.58 553 VAL A O 1
ATOM 4107 N N . SER A 1 554 ? 34.406 5.145 17.156 1 26.14 554 SER A N 1
ATOM 4108 C CA . SER A 1 554 ? 35.125 5.238 18.422 1 26.14 554 SER A CA 1
ATOM 4109 C C . SER A 1 554 ? 35.375 6.691 18.828 1 26.14 554 SER A C 1
ATOM 4111 O O . SER A 1 554 ? 35.281 7.031 20 1 26.14 554 SER A O 1
ATOM 4113 N N . CYS A 1 555 ? 35.844 7.488 17.938 1 24.95 555 CYS A N 1
ATOM 4114 C CA . CYS A 1 555 ? 36.219 8.836 18.375 1 24.95 555 CYS A CA 1
ATOM 4115 C C . CYS A 1 555 ? 34.969 9.656 18.703 1 24.95 555 CYS A C 1
ATOM 4117 O O . CYS A 1 555 ? 34.969 10.438 19.656 1 24.95 555 CYS A O 1
ATOM 4119 N N . LEU A 1 556 ? 33.906 9.438 17.922 1 28.41 556 LEU A N 1
ATOM 4120 C CA . LEU A 1 556 ? 32.688 10.172 18.297 1 28.41 55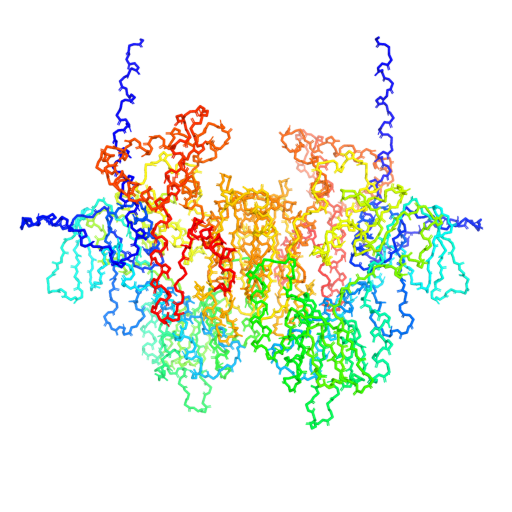6 LEU A CA 1
ATOM 4121 C C . LEU A 1 556 ? 32 9.516 19.484 1 28.41 556 LEU A C 1
ATOM 4123 O O . LEU A 1 556 ? 31.406 10.211 20.312 1 28.41 556 LEU A O 1
ATOM 4127 N N . ARG A 1 557 ? 32.156 8.242 19.797 1 28.09 557 ARG A N 1
ATOM 4128 C CA . ARG A 1 557 ? 31.844 7.555 21.047 1 28.09 557 ARG A CA 1
ATOM 4129 C C . ARG A 1 557 ? 32.688 8.102 22.188 1 28.09 557 ARG A C 1
ATOM 4131 O O . ARG A 1 557 ? 32.156 8.336 23.281 1 28.09 557 ARG A O 1
ATOM 4138 N N . ASP A 1 558 ? 33.938 8.203 22.016 1 28.38 558 ASP A N 1
ATOM 4139 C CA . ASP A 1 558 ? 34.844 8.766 23.016 1 28.38 558 ASP A CA 1
ATOM 4140 C C . ASP A 1 558 ? 34.5 10.227 23.297 1 28.38 558 ASP A C 1
ATOM 4142 O O . ASP A 1 558 ? 34.594 10.672 24.438 1 28.38 558 ASP A O 1
ATOM 4146 N N . PHE A 1 559 ? 34.156 10.938 22.312 1 28.2 559 PHE A N 1
ATOM 4147 C CA . PHE A 1 559 ? 33.812 12.336 22.516 1 28.2 559 PHE A CA 1
ATOM 4148 C C . PHE A 1 559 ? 32.5 12.461 23.281 1 28.2 559 PHE A C 1
ATOM 4150 O O . PHE A 1 559 ? 32.406 13.234 24.234 1 28.2 559 PHE A O 1
ATOM 4157 N N . PHE A 1 560 ? 31.453 11.648 22.953 1 30.3 560 PHE A N 1
ATOM 4158 C CA . PHE A 1 560 ? 30.234 11.633 23.766 1 30.3 560 PHE A CA 1
ATOM 4159 C C . PHE A 1 560 ? 30.484 11 25.125 1 30.3 560 PHE A C 1
ATOM 4161 O O . PHE A 1 560 ? 29.906 11.43 26.125 1 30.3 560 PHE A O 1
ATOM 4168 N N . GLN A 1 561 ? 31.25 10.023 25.266 1 27.39 561 GLN A N 1
ATOM 4169 C CA . GLN A 1 561 ? 31.625 9.445 26.547 1 27.39 561 GLN A CA 1
ATOM 4170 C C . GLN A 1 561 ? 32.406 10.445 27.391 1 27.39 561 GLN A C 1
ATOM 4172 O O . GLN A 1 561 ? 32.281 10.492 28.609 1 27.39 561 GLN A O 1
ATOM 4177 N N . ARG A 1 562 ? 33.281 11.195 27 1 28.39 562 ARG A N 1
ATOM 4178 C CA . ARG A 1 562 ? 34.094 12.062 27.828 1 28.39 562 ARG A CA 1
ATOM 4179 C C . ARG A 1 562 ? 33.344 13.289 28.297 1 28.39 562 ARG A C 1
ATOM 4181 O O . ARG A 1 562 ? 33.594 13.812 29.391 1 28.39 562 ARG A O 1
ATOM 4188 N N . GLY A 1 563 ? 32.5 13.859 27.547 1 27.67 563 GLY A N 1
ATOM 4189 C CA . GLY A 1 563 ? 31.75 14.961 28.125 1 27.67 563 GLY A CA 1
ATOM 4190 C C . GLY A 1 563 ? 30.734 14.516 29.172 1 27.67 563 GLY A C 1
ATOM 4191 O O . GLY A 1 563 ? 30.531 15.211 30.172 1 27.67 563 GLY A O 1
ATOM 4192 N N . VAL A 1 564 ? 30.141 13.289 29.094 1 26.19 564 VAL A N 1
ATOM 4193 C CA . VAL A 1 564 ? 29.281 12.812 30.172 1 26.19 564 VAL A CA 1
ATOM 4194 C C . VAL A 1 564 ? 30.141 12.195 31.281 1 26.19 564 VAL A C 1
ATOM 4196 O O . VAL A 1 564 ? 29.688 12 32.406 1 26.19 564 VAL A O 1
ATOM 4199 N N . LEU A 1 565 ? 31.344 11.828 31.172 1 25.83 565 LEU A N 1
ATOM 4200 C CA . LEU A 1 565 ? 32.062 11.102 32.188 1 25.83 565 LEU A CA 1
ATOM 4201 C C . LEU A 1 565 ? 32.438 12.016 33.375 1 25.83 565 LEU A C 1
ATOM 4203 O O . LEU A 1 565 ? 33.062 11.586 34.344 1 25.83 565 LEU A O 1
ATOM 4207 N N . GLY A 1 566 ? 32.344 13.195 33.438 1 26.91 566 GLY A N 1
ATOM 4208 C CA . GLY A 1 566 ? 32.688 13.695 34.781 1 26.91 566 GLY A CA 1
ATOM 4209 C C . GLY A 1 566 ? 31.797 13.156 35.844 1 26.91 566 GLY A C 1
ATOM 4210 O O . GLY A 1 566 ? 32.219 13.023 37 1 26.91 566 GLY A O 1
ATOM 4211 N N . ARG A 1 567 ? 30.469 13.023 35.688 1 28.12 567 ARG A N 1
ATOM 4212 C CA . ARG A 1 567 ? 29.719 12.453 36.781 1 28.12 567 ARG A CA 1
ATOM 4213 C C . ARG A 1 567 ? 29.922 10.945 36.875 1 28.12 567 ARG A C 1
ATOM 4215 O O . ARG A 1 567 ? 29.062 10.227 37.375 1 28.12 567 ARG A O 1
ATOM 4222 N N . LYS A 1 568 ? 30.953 10.359 36.438 1 27.75 568 LYS A N 1
ATOM 4223 C CA . LYS A 1 568 ? 31.375 8.961 36.438 1 27.75 568 LYS A CA 1
ATOM 4224 C C . LYS A 1 568 ? 31.578 8.453 37.875 1 27.75 568 LYS A C 1
ATOM 4226 O O . LYS A 1 568 ? 31.453 7.25 38.125 1 27.75 568 LYS A O 1
ATOM 4231 N N . ARG A 1 569 ? 32.031 9.242 38.812 1 28.91 569 ARG A N 1
ATOM 4232 C CA . ARG A 1 569 ? 32.469 8.641 40.062 1 28.91 569 ARG A CA 1
ATOM 4233 C C . ARG A 1 569 ? 31.297 8.016 40.812 1 28.91 569 ARG A C 1
ATOM 4235 O O . ARG A 1 569 ? 31.438 6.926 41.375 1 28.91 569 ARG A O 1
ATOM 4242 N N . GLN A 1 570 ? 30.281 8.82 41 1 29.14 570 GLN A N 1
ATOM 4243 C CA . GLN A 1 570 ? 29.266 8.297 41.906 1 29.14 570 GLN A CA 1
ATOM 4244 C C . GLN A 1 570 ? 28.516 7.121 41.281 1 29.14 570 GLN A C 1
ATOM 4246 O O . GLN A 1 570 ? 28.141 6.172 41.969 1 29.14 570 GLN A O 1
ATOM 4251 N N . LEU A 1 571 ? 28.453 7.102 40.031 1 27.95 571 LEU A N 1
ATOM 4252 C CA . LEU A 1 571 ? 27.75 5.973 39.438 1 27.95 571 LEU A CA 1
ATOM 4253 C C . LEU A 1 571 ? 28.609 4.715 39.438 1 27.95 571 LEU A C 1
ATOM 4255 O O . LEU A 1 571 ? 28.094 3.6 39.469 1 27.95 571 LEU A O 1
ATOM 4259 N N . ARG A 1 572 ? 29.844 4.824 39.594 1 29.38 572 ARG A N 1
ATOM 4260 C CA . ARG A 1 572 ? 30.719 3.676 39.812 1 29.38 572 ARG A CA 1
ATOM 4261 C C . ARG A 1 572 ? 30.391 2.977 41.125 1 29.38 572 ARG A C 1
ATOM 4263 O O . ARG A 1 572 ? 30.422 1.747 41.219 1 29.38 572 ARG A O 1
ATOM 4270 N N . LYS A 1 573 ? 30.172 3.824 42.125 1 32.53 573 LYS A N 1
ATOM 4271 C CA . LYS A 1 573 ? 29.922 3.201 43.406 1 32.53 573 LYS A CA 1
ATOM 4272 C C . LYS A 1 573 ? 28.641 2.367 43.375 1 32.53 573 LYS A C 1
ATOM 4274 O O . LYS A 1 573 ? 28.625 1.233 43.875 1 32.53 573 LYS A O 1
ATOM 4279 N N . ARG A 1 574 ? 27.672 2.963 42.781 1 29.72 574 ARG A N 1
ATOM 4280 C CA . ARG A 1 574 ? 26.406 2.236 42.844 1 29.72 574 ARG A CA 1
ATOM 4281 C C . ARG A 1 574 ? 26.422 1.04 41.906 1 29.72 574 ARG A C 1
ATOM 4283 O O . ARG A 1 574 ? 25.828 0.001 42.188 1 29.72 574 ARG A O 1
ATOM 4290 N N . GLN A 1 575 ? 27.141 1.128 40.938 1 28.7 575 GLN A N 1
ATOM 4291 C CA . GLN A 1 575 ? 27.391 -0.026 40.062 1 28.7 575 GLN A CA 1
ATOM 4292 C C . GLN A 1 575 ? 28.188 -1.101 40.812 1 28.7 575 GLN A C 1
ATOM 4294 O O . GLN A 1 575 ? 27.875 -2.289 40.719 1 28.7 575 GLN A O 1
ATOM 4299 N N . TRP A 1 576 ? 29.047 -0.629 41.438 1 31.16 576 TRP A N 1
ATOM 4300 C CA . TRP A 1 576 ? 29.812 -1.58 42.25 1 31.16 576 TRP A CA 1
ATOM 4301 C C . TRP A 1 576 ? 28.922 -2.285 43.25 1 31.16 576 TRP A C 1
ATOM 4303 O O . TRP A 1 576 ? 29 -3.502 43.438 1 31.16 576 TRP A O 1
ATOM 4313 N N . GLU A 1 577 ? 28.062 -1.467 43.812 1 34.09 577 GLU A N 1
ATOM 4314 C CA . GLU A 1 577 ? 27.172 -2.051 44.812 1 34.09 577 GLU A CA 1
ATOM 4315 C C . GLU A 1 577 ? 26.172 -3.008 44.188 1 34.09 577 GLU A C 1
ATOM 4317 O O . GLU A 1 577 ? 25.938 -4.102 44.719 1 34.09 577 GLU A O 1
ATOM 4322 N N . ALA A 1 578 ? 25.719 -2.559 43.031 1 28.86 578 ALA A N 1
ATOM 4323 C CA . ALA A 1 578 ? 24.766 -3.432 42.375 1 28.86 578 ALA A CA 1
ATOM 4324 C C . ALA A 1 578 ? 25.453 -4.652 41.781 1 28.86 578 ALA A C 1
ATOM 4326 O O . ALA A 1 578 ? 24.938 -5.77 41.875 1 28.86 578 ALA A O 1
ATOM 4327 N N . GLU A 1 579 ? 26.562 -4.469 41.219 1 31.59 579 GLU A N 1
ATOM 4328 C CA . GLU A 1 579 ? 27.406 -5.586 40.812 1 31.59 579 GLU A CA 1
ATOM 4329 C C . GLU A 1 579 ? 27.766 -6.465 42 1 31.59 579 GLU A C 1
ATOM 4331 O O . GLU A 1 579 ? 27.812 -7.691 41.906 1 31.59 579 GLU A O 1
ATOM 4336 N N . GLY A 1 580 ? 28.016 -5.766 43.031 1 31.42 580 GLY A N 1
ATOM 4337 C CA . GLY A 1 580 ? 28.234 -6.543 44.25 1 31.42 580 GLY A CA 1
ATOM 4338 C C . GLY A 1 580 ? 27.062 -7.445 44.594 1 31.42 580 GLY A C 1
ATOM 4339 O O . GLY A 1 580 ? 27.25 -8.609 44.938 1 31.42 580 GLY A O 1
ATOM 4340 N N . ALA A 1 581 ? 25.922 -6.824 44.375 1 30 581 ALA A N 1
ATOM 4341 C CA . ALA A 1 581 ? 24.75 -7.629 44.719 1 30 581 ALA A CA 1
ATOM 4342 C C . ALA A 1 581 ? 24.547 -8.742 43.688 1 30 581 ALA A C 1
ATOM 4344 O O . ALA A 1 581 ? 24.234 -9.875 44.031 1 30 581 ALA A O 1
ATOM 4345 N N . LEU A 1 582 ? 24.672 -8.359 42.406 1 28.05 582 LEU A N 1
ATOM 4346 C CA . LEU A 1 582 ? 24.469 -9.391 41.375 1 28.05 582 LEU A CA 1
ATOM 4347 C C . LEU A 1 582 ? 25.578 -10.445 41.438 1 28.05 582 LEU A C 1
ATOM 4349 O O . LEU A 1 582 ? 25.328 -11.633 41.25 1 28.05 582 LEU A O 1
ATOM 4353 N N . ARG A 1 583 ? 26.719 -10.062 41.5 1 30.98 583 ARG A N 1
ATOM 4354 C CA . ARG A 1 583 ? 27.812 -11.008 41.719 1 30.98 583 ARG A CA 1
ATOM 4355 C C . ARG A 1 583 ? 27.5 -11.961 42.844 1 30.98 583 ARG A C 1
ATOM 4357 O O . ARG A 1 583 ? 27.938 -13.117 42.844 1 30.98 583 ARG A O 1
ATOM 4364 N N . THR A 1 584 ? 26.938 -11.391 43.844 1 33.47 584 THR A N 1
ATOM 4365 C CA . THR A 1 584 ? 26.547 -12.328 44.906 1 33.47 584 THR A CA 1
ATOM 4366 C C . THR A 1 584 ? 25.562 -13.359 44.375 1 33.47 584 THR A C 1
ATOM 4368 O O . THR A 1 584 ? 25.609 -14.523 44.781 1 33.47 584 THR A O 1
ATOM 4371 N N . LEU A 1 585 ? 24.75 -12.836 43.438 1 29.69 585 LEU A N 1
ATOM 4372 C CA . LEU A 1 585 ? 23.672 -13.758 43.062 1 29.69 585 LEU A CA 1
ATOM 4373 C C . LEU A 1 585 ? 24.141 -14.703 41.969 1 29.69 585 LEU A C 1
ATOM 4375 O O . LEU A 1 585 ? 23.719 -15.859 41.906 1 29.69 585 LEU A O 1
ATOM 4379 N N . TYR A 1 586 ? 24.844 -14.234 40.719 1 26.91 586 TYR A N 1
ATOM 4380 C CA . TYR A 1 586 ? 25.281 -15.219 39.75 1 26.91 586 TYR A CA 1
ATOM 4381 C C . TYR A 1 586 ? 26.797 -15.273 39.656 1 26.91 586 TYR A C 1
ATOM 4383 O O . TYR A 1 586 ? 27.422 -14.477 38.969 1 26.91 586 TYR A O 1
ATOM 4391 N N . PRO A 1 587 ? 27.5 -15.977 40.312 1 28.39 587 PRO A N 1
ATOM 4392 C CA . PRO A 1 587 ? 28.938 -16.156 40.469 1 28.39 587 PRO A CA 1
ATOM 4393 C C . PRO A 1 587 ? 29.625 -16.594 39.156 1 28.39 587 PRO A C 1
ATOM 4395 O O . PRO A 1 587 ? 30.797 -16.281 38.938 1 28.39 587 PRO A O 1
ATOM 4398 N N . SER A 1 588 ? 29.016 -17.5 38.375 1 32.06 588 SER A N 1
ATOM 4399 C CA . SER A 1 588 ? 29.766 -18.312 37.438 1 32.06 588 SER A CA 1
ATOM 4400 C C . SER A 1 588 ? 30.219 -17.484 36.219 1 32.06 588 SER A C 1
ATOM 4402 O O . SER A 1 588 ? 31.031 -17.938 35.406 1 32.06 588 SER A O 1
ATOM 4404 N N . ILE A 1 589 ? 29.609 -16.469 35.688 1 29.69 589 ILE A N 1
ATOM 4405 C CA . ILE A 1 589 ? 29.969 -15.805 34.438 1 29.69 589 ILE A CA 1
ATOM 4406 C C . ILE A 1 589 ? 31.375 -15.203 34.562 1 29.69 589 ILE A C 1
ATOM 4408 O O . ILE A 1 589 ? 31.922 -14.695 33.562 1 29.69 589 ILE A O 1
ATOM 4412 N N . SER A 1 590 ? 32.094 -15.195 35.594 1 29.23 590 SER A N 1
ATOM 4413 C CA . SER A 1 590 ? 33.312 -14.5 35.906 1 29.23 590 SER A CA 1
ATOM 4414 C C . SER A 1 590 ? 34.531 -15.227 35.344 1 29.23 590 SER A C 1
ATOM 4416 O O . SER A 1 590 ? 35.625 -14.68 35.281 1 29.23 590 SER A O 1
ATOM 4418 N N . LYS A 1 591 ? 34.469 -16.531 35.219 1 29.78 591 LYS A N 1
ATOM 4419 C CA . LYS A 1 591 ? 35.781 -17.125 35.219 1 29.78 591 LYS A CA 1
ATOM 4420 C C . LYS A 1 591 ? 36.469 -16.969 33.875 1 29.78 591 LYS A C 1
ATOM 4422 O O . LYS A 1 591 ? 37.688 -16.922 33.781 1 29.78 591 LYS A O 1
ATOM 4427 N N . GLU A 1 592 ? 35.719 -17.234 32.688 1 28.47 592 GLU A N 1
ATOM 4428 C CA . GLU A 1 592 ? 36.562 -17.562 31.562 1 28.47 592 GLU A CA 1
ATOM 4429 C C . GLU A 1 592 ? 37.219 -16.312 30.984 1 28.47 592 GLU A C 1
ATOM 4431 O O . GLU A 1 592 ? 38.031 -16.406 30.062 1 28.47 592 GLU A O 1
ATOM 4436 N N . ARG A 1 593 ? 36.812 -15.008 31.219 1 28.86 593 ARG A N 1
ATOM 4437 C CA . ARG A 1 593 ? 37.469 -13.852 30.625 1 28.86 593 ARG A CA 1
ATOM 4438 C C . ARG A 1 593 ? 38.906 -13.703 31.125 1 28.86 593 ARG A C 1
ATOM 4440 O O . ARG A 1 593 ? 39.562 -12.68 30.875 1 28.86 593 ARG A O 1
ATOM 4447 N N . GLU A 1 594 ? 39.375 -14.445 31.922 1 26.67 594 GLU A N 1
ATOM 4448 C CA . GLU A 1 594 ? 40.688 -14.016 32.438 1 26.67 594 GLU A CA 1
ATOM 4449 C C . GLU A 1 594 ? 41.688 -13.82 31.328 1 26.67 594 GLU A C 1
ATOM 4451 O O . GLU A 1 594 ? 42.656 -13.055 31.484 1 26.67 594 GLU A O 1
ATOM 4456 N N . SER A 1 595 ? 41.906 -14.734 30.375 1 25.97 595 SER A N 1
ATOM 4457 C CA . SER A 1 595 ? 43.25 -14.625 29.859 1 25.97 595 SER A CA 1
ATOM 4458 C C . SER A 1 595 ? 43.406 -13.398 28.969 1 25.97 595 SER A C 1
ATOM 4460 O O . SER A 1 595 ? 44.375 -12.664 29.062 1 25.97 595 SER A O 1
ATOM 4462 N N . ASN A 1 596 ? 43.125 -13.508 27.609 1 24.27 596 ASN A N 1
ATOM 4463 C CA . ASN A 1 596 ? 43.844 -12.688 26.656 1 24.27 596 ASN A CA 1
ATOM 4464 C C . ASN A 1 596 ? 43.469 -11.219 26.75 1 24.27 596 ASN A C 1
ATOM 4466 O O . ASN A 1 596 ? 42.438 -10.883 27.344 1 24.27 596 ASN A O 1
ATOM 4470 N N . GLN A 1 597 ? 43.781 -10.242 25.578 1 25.59 597 GLN A N 1
ATOM 4471 C CA . GLN A 1 597 ? 44.062 -8.805 25.578 1 25.59 597 GLN A CA 1
ATOM 4472 C C . GLN A 1 597 ? 42.844 -8.023 26.062 1 25.59 597 GLN A C 1
ATOM 4474 O O . GLN A 1 597 ? 41.719 -8.203 25.531 1 25.59 597 GLN A O 1
ATOM 4479 N N . THR A 1 598 ? 42.812 -7.445 27.188 1 25.08 598 THR A N 1
ATOM 4480 C CA . THR A 1 598 ? 42 -6.953 28.312 1 25.08 598 THR A CA 1
ATOM 4481 C C . THR A 1 598 ? 41.031 -5.859 27.844 1 25.08 598 THR A C 1
ATOM 4483 O O . THR A 1 598 ? 39.875 -5.809 28.281 1 25.08 598 THR A O 1
ATOM 4486 N N . GLU A 1 599 ? 41.625 -4.766 27.297 1 25.34 599 GLU A N 1
ATOM 4487 C CA . GLU A 1 599 ? 41.094 -3.42 27.531 1 25.34 599 GLU A CA 1
ATOM 4488 C C . GLU A 1 599 ? 39.844 -3.18 26.719 1 25.34 599 GLU A C 1
ATOM 4490 O O . GLU A 1 599 ? 38.875 -2.561 27.219 1 25.34 599 GLU A O 1
ATOM 4495 N N . ASN A 1 600 ? 40.031 -3.445 25.391 1 25.8 600 ASN A N 1
ATOM 4496 C CA . ASN A 1 600 ? 39.156 -2.742 24.469 1 25.8 600 ASN A CA 1
ATOM 4497 C C . ASN A 1 600 ? 37.719 -3.303 24.516 1 25.8 600 ASN A C 1
ATOM 4499 O O . ASN A 1 600 ? 36.844 -2.861 23.766 1 25.8 600 ASN A O 1
ATOM 4503 N N . LYS A 1 601 ? 37.625 -4.504 25.188 1 27.17 601 LYS A N 1
ATOM 4504 C CA . LYS A 1 601 ? 36.438 -5.352 25.172 1 27.17 601 LYS A CA 1
ATOM 4505 C C . LYS A 1 601 ? 35.375 -4.824 26.125 1 27.17 601 LYS A C 1
ATOM 4507 O O . LYS A 1 601 ? 34.281 -5.363 26.203 1 27.17 601 LYS A O 1
ATOM 4512 N N . GLU A 1 602 ? 35.875 -4.16 27.156 1 25.81 602 GLU A N 1
ATOM 4513 C CA . GLU A 1 602 ? 35 -3.871 28.297 1 25.81 602 GLU A CA 1
ATOM 4514 C C . GLU A 1 602 ? 33.875 -2.949 27.906 1 25.81 602 GLU A C 1
ATOM 4516 O O . GLU A 1 602 ? 32.75 -3.096 28.391 1 25.81 602 GLU A O 1
ATOM 4521 N N . LEU A 1 603 ? 34.312 -1.959 27.141 1 25.55 603 LEU A N 1
ATOM 4522 C CA . LEU A 1 603 ? 33.375 -0.854 26.938 1 25.55 603 LEU A CA 1
ATOM 4523 C C . LEU A 1 603 ? 32.156 -1.308 26.156 1 25.55 603 LEU A C 1
ATOM 4525 O O . LEU A 1 603 ? 31.078 -0.697 26.25 1 25.55 603 LEU A O 1
ATOM 4529 N N . LEU A 1 604 ? 32.375 -2.451 25.469 1 24.77 604 LEU A N 1
ATOM 4530 C CA . LEU A 1 604 ? 31.312 -2.904 24.578 1 24.77 604 LEU A CA 1
ATOM 4531 C C . LEU A 1 604 ? 30.172 -3.496 25.391 1 24.77 604 LEU A C 1
ATOM 4533 O O . LEU A 1 604 ? 29 -3.402 24.984 1 24.77 604 LEU A O 1
ATOM 4537 N N . SER A 1 605 ? 30.562 -4.137 26.594 1 26.05 605 SER A N 1
ATOM 4538 C CA . SER A 1 605 ? 29.625 -4.988 27.312 1 26.05 605 SER A CA 1
ATOM 4539 C C . SER A 1 605 ? 28.625 -4.156 28.125 1 26.05 605 SER A C 1
ATOM 4541 O O . SER A 1 605 ? 27.547 -4.629 28.469 1 26.05 605 SER A O 1
ATOM 4543 N N . TYR A 1 606 ? 29.125 -3.068 28.719 1 25.03 606 TYR A N 1
ATOM 4544 C CA . TYR A 1 606 ? 28.328 -2.359 29.703 1 25.03 606 TYR A CA 1
ATOM 4545 C C . TYR A 1 606 ? 27.062 -1.78 29.078 1 25.03 606 TYR A C 1
ATOM 4547 O O . TYR A 1 606 ? 26 -1.789 29.688 1 25.03 606 TYR A O 1
ATOM 4555 N N . ASN A 1 607 ? 27.266 -1.204 27.938 1 26.19 607 ASN A N 1
ATOM 4556 C CA . ASN A 1 607 ? 26.141 -0.484 27.344 1 26.19 607 ASN A CA 1
ATOM 4557 C C . ASN A 1 607 ? 25 -1.428 27 1 26.19 607 ASN A C 1
ATOM 4559 O O . ASN A 1 607 ? 23.859 -0.986 26.797 1 26.19 607 ASN A O 1
ATOM 4563 N N . HIS A 1 608 ? 25.234 -2.77 27.078 1 25.59 608 HIS A N 1
ATOM 4564 C CA . HIS A 1 608 ? 24.234 -3.818 26.859 1 25.59 608 HIS A CA 1
ATOM 4565 C C . HIS A 1 608 ? 23.422 -4.074 28.125 1 25.59 608 HIS A C 1
ATOM 4567 O O . HIS A 1 608 ? 22.234 -4.395 28.047 1 25.59 608 HIS A O 1
ATOM 4573 N N . VAL A 1 609 ? 24.016 -4.02 29.391 1 25.38 609 VAL A N 1
ATOM 4574 C CA . VAL A 1 609 ? 23.375 -4.461 30.625 1 25.38 609 VAL A CA 1
ATOM 4575 C C . VAL A 1 609 ? 22.406 -3.395 31.125 1 25.38 609 VAL A C 1
ATOM 4577 O O . VAL A 1 609 ? 21.297 -3.711 31.547 1 25.38 609 VAL A O 1
ATOM 4580 N N . ALA A 1 610 ? 22.766 -2.184 31.172 1 26.47 610 ALA A N 1
ATOM 4581 C CA . ALA A 1 610 ? 21.891 -1.178 31.766 1 26.47 610 ALA A CA 1
ATOM 4582 C C . ALA A 1 610 ? 20.594 -1.048 30.984 1 26.47 610 ALA A C 1
ATOM 4584 O O . ALA A 1 610 ? 19.516 -0.87 31.578 1 26.47 610 ALA A O 1
ATOM 4585 N N . ALA A 1 611 ? 20.562 -1.312 29.734 1 26.97 611 ALA A N 1
ATOM 4586 C CA . ALA A 1 611 ? 19.344 -1.289 28.953 1 26.97 611 ALA A CA 1
ATOM 4587 C C . ALA A 1 611 ? 18.469 -2.512 29.234 1 26.97 611 ALA A C 1
ATOM 4589 O O . ALA A 1 611 ? 17.25 -2.434 29.203 1 26.97 611 ALA A O 1
ATOM 4590 N N . ASN A 1 612 ? 19.016 -3.596 29.906 1 25.89 612 ASN A N 1
ATOM 4591 C CA . ASN A 1 612 ? 18.328 -4.84 30.266 1 25.89 612 ASN A CA 1
ATOM 4592 C C . ASN A 1 612 ? 17.562 -4.699 31.578 1 25.89 612 ASN A C 1
ATOM 4594 O O . ASN A 1 612 ? 16.547 -5.355 31.781 1 25.89 612 ASN A O 1
ATOM 4598 N N . ILE A 1 613 ? 18.031 -3.969 32.562 1 26.17 613 ILE A N 1
ATOM 4599 C CA . ILE A 1 613 ? 17.391 -3.904 33.875 1 26.17 613 ILE A CA 1
ATOM 4600 C C . ILE A 1 613 ? 16.094 -3.121 33.75 1 26.17 613 ILE A C 1
ATOM 4602 O O . ILE A 1 613 ? 15.078 -3.514 34.344 1 26.17 613 ILE A O 1
ATOM 4606 N N . THR A 1 614 ? 16.062 -2.09 33.062 1 27.41 614 THR A N 1
ATOM 4607 C CA . THR A 1 614 ? 14.844 -1.304 33.062 1 27.41 614 THR A CA 1
ATOM 4608 C C . THR A 1 614 ? 13.75 -2.035 32.281 1 27.41 614 THR A C 1
ATOM 4610 O O . THR A 1 614 ? 12.57 -1.947 32.625 1 27.41 614 THR A O 1
ATOM 4613 N N . LEU A 1 615 ? 14.148 -3.008 31.5 1 26.7 615 LEU A N 1
ATOM 4614 C CA . LEU A 1 615 ? 13.164 -3.805 30.781 1 26.7 615 LEU A CA 1
ATOM 4615 C C . LEU A 1 615 ? 12.547 -4.863 31.688 1 26.7 615 LEU A C 1
ATOM 4617 O O . LEU A 1 615 ? 11.344 -5.125 31.609 1 26.7 615 LEU A O 1
ATOM 4621 N N . CYS A 1 616 ? 13.25 -5.418 32.594 1 25.66 616 CYS A N 1
ATOM 4622 C CA . CYS A 1 616 ? 12.695 -6.465 33.438 1 25.66 616 CYS A CA 1
ATOM 4623 C C . CYS A 1 616 ? 11.625 -5.902 34.375 1 25.66 616 CYS A C 1
ATOM 4625 O O . CYS A 1 616 ? 10.586 -6.527 34.594 1 25.66 616 CYS A O 1
ATOM 4627 N N . SER A 1 617 ? 11.836 -4.836 35 1 27.33 617 SER A N 1
ATOM 4628 C CA . SER A 1 617 ? 10.852 -4.348 35.969 1 27.33 617 SER A CA 1
ATOM 4629 C C . SER A 1 617 ? 9.57 -3.908 35.281 1 27.33 617 SER A C 1
ATOM 4631 O O . SER A 1 617 ? 8.477 -4.086 35.812 1 27.33 617 SER A O 1
ATOM 4633 N N . GLU A 1 618 ? 9.68 -3.488 34 1 28.2 618 GLU A N 1
ATOM 4634 C CA . GLU A 1 618 ? 8.453 -3.092 33.312 1 28.2 618 GLU A CA 1
ATOM 4635 C C . GLU A 1 618 ? 7.691 -4.309 32.812 1 28.2 618 GLU A C 1
ATOM 4637 O O . GLU A 1 618 ? 6.461 -4.324 32.812 1 28.2 618 GLU A O 1
ATOM 4642 N N . ILE A 1 619 ? 8.289 -5.465 32.688 1 27.22 619 ILE A N 1
ATOM 4643 C CA . ILE A 1 619 ? 7.59 -6.711 32.406 1 27.22 619 ILE A CA 1
ATOM 4644 C C . ILE A 1 619 ? 6.812 -7.164 33.625 1 27.22 619 ILE A C 1
ATOM 4646 O O . ILE A 1 619 ? 5.66 -7.594 33.531 1 27.22 619 ILE A O 1
ATOM 4650 N N . GLU A 1 620 ? 7.379 -7.105 34.812 1 26.36 620 GLU A N 1
ATOM 4651 C CA . GLU A 1 620 ? 6.676 -7.59 36 1 26.36 620 GLU A CA 1
ATOM 4652 C C . GLU A 1 620 ? 5.414 -6.777 36.281 1 26.36 620 GLU A C 1
ATOM 4654 O O . GLU A 1 620 ? 4.383 -7.328 36.656 1 26.36 620 GLU A O 1
ATOM 4659 N N . ASN A 1 621 ? 5.527 -5.484 36.125 1 27.39 621 ASN A N 1
ATOM 4660 C CA . ASN A 1 621 ? 4.316 -4.711 36.375 1 27.39 621 ASN A CA 1
ATOM 4661 C C . ASN A 1 621 ? 3.242 -4.992 35.312 1 27.39 621 ASN A C 1
ATOM 4663 O O . ASN A 1 621 ? 2.049 -4.949 35.625 1 27.39 621 ASN A O 1
ATOM 4667 N N . LEU A 1 622 ? 3.668 -5.371 34.125 1 27.88 622 LEU A N 1
ATOM 4668 C CA . LEU A 1 622 ? 2.662 -5.758 33.125 1 27.88 622 LEU A CA 1
ATOM 4669 C C . LEU A 1 622 ? 1.99 -7.066 33.531 1 27.88 622 LEU A C 1
ATOM 4671 O O . LEU A 1 622 ? 0.787 -7.242 33.312 1 27.88 622 LEU A O 1
ATOM 4675 N N . VAL A 1 623 ? 2.742 -7.977 34.062 1 26.03 623 VAL A N 1
ATOM 4676 C CA . VAL A 1 623 ? 2.121 -9.242 34.438 1 26.03 623 VAL A CA 1
ATOM 4677 C C . VAL A 1 623 ? 1.169 -9.008 35.625 1 26.03 623 VAL A C 1
ATOM 4679 O O . VAL A 1 623 ? 0.101 -9.617 35.688 1 26.03 623 VAL A O 1
ATOM 4682 N N . SER A 1 624 ? 1.604 -8.375 36.625 1 25.66 624 SER A N 1
ATOM 4683 C CA . SER A 1 624 ? 0.699 -8.406 37.781 1 25.66 624 SER A CA 1
ATOM 4684 C C . SER A 1 624 ? -0.571 -7.605 37.5 1 25.66 624 SER A C 1
ATOM 4686 O O . SER A 1 624 ? -1.628 -7.898 38.062 1 25.66 624 SER A O 1
ATOM 4688 N N . HIS A 1 625 ? -0.404 -6.258 37.219 1 27.53 625 HIS A N 1
ATOM 4689 C CA . HIS A 1 625 ? -1.713 -5.617 37.156 1 27.53 625 HIS A CA 1
ATOM 4690 C C . HIS A 1 625 ? -2.443 -5.984 35.875 1 27.53 625 HIS A C 1
ATOM 4692 O O . HIS A 1 625 ? -1.815 -6.16 34.812 1 27.53 625 HIS A O 1
ATOM 4698 N N . GLY A 1 626 ? -3.592 -6.844 35.844 1 24.3 626 GLY A N 1
ATOM 4699 C CA . GLY A 1 626 ? -4.566 -7.355 34.906 1 24.3 626 GLY A CA 1
ATOM 4700 C C . GLY A 1 626 ? -4.805 -6.418 33.75 1 24.3 626 GLY A C 1
ATOM 4701 O O . GLY A 1 626 ? -5.789 -6.566 33 1 24.3 626 GLY A O 1
ATOM 4702 N N . HIS A 1 627 ? -4.457 -5.102 34.031 1 26.86 627 HIS A N 1
ATOM 4703 C CA . HIS A 1 627 ? -5.043 -4.176 33.062 1 26.86 627 HIS A CA 1
ATOM 4704 C C . HIS A 1 627 ? -4.465 -4.391 31.672 1 26.86 627 HIS A C 1
ATOM 4706 O O . HIS A 1 627 ? -3.254 -4.574 31.516 1 26.86 627 HIS A O 1
ATOM 4712 N N . SER A 1 628 ? -5.348 -4.949 30.688 1 24.75 628 SER A N 1
ATOM 4713 C CA . SER A 1 628 ? -5.219 -5.555 29.359 1 24.75 628 SER A CA 1
ATOM 4714 C C . SER A 1 628 ? -4.379 -4.684 28.438 1 24.75 628 SER A C 1
ATOM 4716 O O . SER A 1 628 ? -4.023 -5.102 27.328 1 24.75 628 SER A O 1
ATOM 4718 N N . THR A 1 629 ? -4.57 -3.348 28.578 1 25.84 629 THR A N 1
ATOM 4719 C CA . THR A 1 629 ? -4.195 -2.723 27.312 1 25.84 629 THR A CA 1
ATOM 4720 C C . THR A 1 629 ? -2.68 -2.695 27.141 1 25.84 629 THR A C 1
ATOM 4722 O O . THR A 1 629 ? -1.973 -2.105 27.969 1 25.84 629 THR A O 1
ATOM 4725 N N . PRO A 1 630 ? -2.012 -3.738 26.672 1 26.81 630 PRO A N 1
ATOM 4726 C CA . PRO A 1 630 ? -0.563 -3.949 26.594 1 26.81 630 PRO A CA 1
ATOM 4727 C C . PRO A 1 630 ? 0.173 -2.766 25.984 1 26.81 630 PRO A C 1
ATOM 4729 O O . PRO A 1 630 ? -0.161 -2.336 24.875 1 26.81 630 PRO A O 1
ATOM 4732 N N . SER A 1 631 ? 0.456 -1.839 26.781 1 26.25 631 SER A N 1
ATOM 4733 C CA . SER A 1 631 ? 1.308 -0.738 26.344 1 26.25 631 SER A CA 1
ATOM 4734 C C . SER A 1 631 ? 2.584 -1.254 25.688 1 26.25 631 SER A C 1
ATOM 4736 O O . SER A 1 631 ? 3.207 -2.195 26.188 1 26.25 631 SER A O 1
ATOM 4738 N N . PHE A 1 632 ? 2.752 -1.173 24.344 1 27.61 632 PHE A N 1
ATOM 4739 C CA . PHE A 1 632 ? 3.762 -1.674 23.422 1 27.61 632 PHE A CA 1
ATOM 4740 C C . PHE A 1 632 ? 5.156 -1.224 23.844 1 27.61 632 PHE A C 1
ATOM 4742 O O . PHE A 1 632 ? 5.535 -0.071 23.625 1 27.61 632 PHE A O 1
ATOM 4749 N N . GLY A 1 633 ? 5.543 -1.553 24.984 1 27.25 633 GLY A N 1
ATOM 4750 C CA . GLY A 1 633 ? 6.902 -1.256 25.406 1 27.25 633 GLY A CA 1
ATOM 4751 C C . GLY A 1 633 ? 7.953 -1.931 24.547 1 27.25 633 GLY A C 1
ATOM 4752 O O . GLY A 1 633 ? 7.664 -2.916 23.859 1 27.25 633 GLY A O 1
ATOM 4753 N N . VAL A 1 634 ? 8.828 -1.152 24.078 1 27.3 634 VAL A N 1
ATOM 4754 C CA . VAL A 1 634 ? 10.062 -1.553 23.406 1 27.3 634 VAL A CA 1
ATOM 4755 C C . VAL A 1 634 ? 10.836 -2.529 24.297 1 27.3 634 VAL A C 1
ATOM 4757 O O . VAL A 1 634 ? 11.195 -2.205 25.422 1 27.3 634 VAL A O 1
ATOM 4760 N N . ILE A 1 635 ? 10.539 -3.783 24.266 1 30.17 635 ILE A N 1
ATOM 4761 C CA . ILE A 1 635 ? 11.328 -4.742 25.031 1 30.17 635 ILE A CA 1
ATOM 4762 C C . ILE A 1 635 ? 12.742 -4.824 24.453 1 30.17 635 ILE A C 1
ATOM 4764 O O . ILE A 1 635 ? 12.914 -4.926 23.234 1 30.17 635 ILE A O 1
ATOM 4768 N N . SER A 1 636 ? 13.633 -4.465 25.203 1 28.95 636 SER A N 1
ATOM 4769 C CA . SER A 1 636 ? 15.039 -4.492 24.812 1 28.95 636 SER A CA 1
ATOM 4770 C C . SER A 1 636 ? 15.469 -5.898 24.406 1 28.95 636 SER A C 1
ATOM 4772 O O . SER A 1 636 ? 14.867 -6.887 24.844 1 28.95 636 SER A O 1
ATOM 4774 N N . LYS A 1 637 ? 16.469 -5.984 23.516 1 29.59 637 LYS A N 1
ATOM 4775 C CA . LYS A 1 637 ? 17.031 -7.234 23.016 1 29.59 637 LYS A CA 1
ATOM 4776 C C . 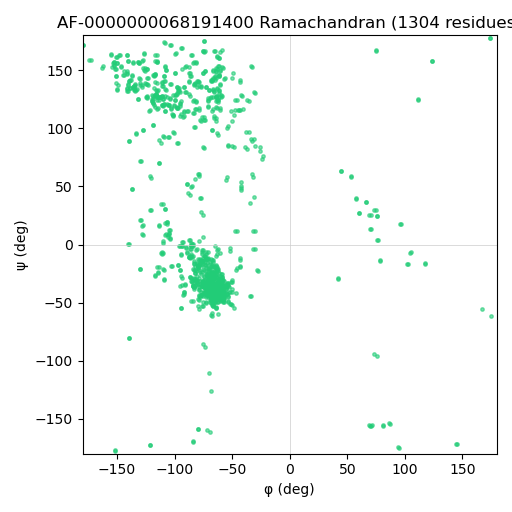LYS A 1 637 ? 17.438 -8.148 24.172 1 29.59 637 LYS A C 1
ATOM 4778 O O . LYS A 1 637 ? 17.141 -9.344 24.156 1 29.59 637 LYS A O 1
ATOM 4783 N N . ASN A 1 638 ? 17.969 -7.504 25.062 1 29.72 638 ASN A N 1
ATOM 4784 C CA . ASN A 1 638 ? 18.516 -8.328 26.141 1 29.72 638 ASN A CA 1
ATOM 4785 C C . ASN A 1 638 ? 17.406 -8.977 26.969 1 29.72 638 ASN A C 1
ATOM 4787 O O . ASN A 1 638 ? 17.531 -10.141 27.359 1 29.72 638 ASN A O 1
ATOM 4791 N N . HIS A 1 639 ? 16.344 -8.242 26.969 1 35.56 639 HIS A N 1
ATOM 4792 C CA . HIS A 1 639 ? 15.273 -8.781 27.797 1 35.56 639 HIS A CA 1
ATOM 4793 C C . HIS A 1 639 ? 14.508 -9.875 27.047 1 35.56 639 HIS A C 1
ATOM 4795 O O . HIS A 1 639 ? 14.109 -10.875 27.641 1 35.56 639 HIS A O 1
ATOM 4801 N N . ALA A 1 640 ? 14.477 -9.695 25.781 1 34.16 640 ALA A N 1
ATOM 4802 C CA . ALA A 1 640 ? 13.867 -10.758 24.984 1 34.16 640 ALA A CA 1
ATOM 4803 C C . ALA A 1 640 ? 14.742 -12.008 24.984 1 34.16 640 ALA A C 1
ATOM 4805 O O . ALA A 1 640 ? 14.242 -13.125 25.141 1 34.16 640 ALA A O 1
ATOM 4806 N N . ILE A 1 641 ? 15.961 -11.859 24.984 1 36.19 641 ILE A N 1
ATOM 4807 C CA . ILE A 1 641 ? 16.891 -12.977 25.094 1 36.19 641 ILE A CA 1
ATOM 4808 C C . ILE A 1 641 ? 16.766 -13.625 26.469 1 36.19 641 ILE A C 1
ATOM 4810 O O . ILE A 1 641 ? 16.703 -14.852 26.578 1 36.19 641 ILE A O 1
ATOM 4814 N N . GLU A 1 642 ? 16.672 -12.773 27.484 1 38.75 642 GLU A N 1
ATOM 4815 C CA . GLU A 1 642 ? 16.531 -13.336 28.828 1 38.75 642 GLU A CA 1
ATOM 4816 C C . GLU A 1 642 ? 15.203 -14.062 28.984 1 38.75 642 GLU A C 1
ATOM 4818 O O . GLU A 1 642 ? 15.148 -15.133 29.594 1 38.75 642 GLU A O 1
ATOM 4823 N N . PHE A 1 643 ? 14.242 -13.562 28.25 1 40.53 643 PHE A N 1
ATOM 4824 C CA . PHE A 1 643 ? 12.953 -14.234 28.297 1 40.53 643 PHE A CA 1
ATOM 4825 C C . PHE A 1 643 ? 12.977 -15.508 27.469 1 40.53 643 PHE A C 1
ATOM 4827 O O . PHE A 1 643 ? 12.508 -16.562 27.922 1 40.53 643 PHE A O 1
ATOM 4834 N N . LEU A 1 644 ? 13.555 -15.445 26.312 1 40.09 644 LEU A N 1
ATOM 4835 C CA . LEU A 1 644 ? 13.648 -16.656 25.516 1 40.09 644 LEU A CA 1
ATOM 4836 C C . LEU A 1 644 ? 14.531 -17.703 26.203 1 40.09 644 LEU A C 1
ATOM 4838 O O . LEU A 1 644 ? 14.195 -18.875 26.25 1 40.09 644 LEU A O 1
ATOM 4842 N N . ALA A 1 645 ? 15.602 -17.312 26.766 1 39.34 645 ALA A N 1
ATOM 4843 C CA . ALA A 1 645 ? 16.453 -18.219 27.547 1 39.34 645 ALA A CA 1
ATOM 4844 C C . ALA A 1 645 ? 15.703 -18.734 28.781 1 39.34 645 ALA A C 1
ATOM 4846 O O . ALA A 1 645 ? 15.789 -19.922 29.109 1 39.34 645 ALA A O 1
ATOM 4847 N N . TRP A 1 646 ? 14.867 -17.875 29.422 1 43.72 646 TRP A N 1
ATOM 4848 C CA . TRP A 1 646 ? 13.969 -18.281 30.5 1 43.72 646 TRP A CA 1
ATOM 4849 C C . TRP A 1 646 ? 12.875 -19.203 29.969 1 43.72 646 TRP A C 1
ATOM 4851 O O . TRP A 1 646 ? 12.586 -20.234 30.562 1 43.72 646 TRP A O 1
ATOM 4861 N N . ALA A 1 647 ? 12.289 -18.828 28.844 1 40.31 647 ALA A N 1
ATOM 4862 C CA . ALA A 1 647 ? 11.227 -19.641 28.266 1 40.31 647 ALA A CA 1
ATOM 4863 C C . ALA A 1 647 ? 11.758 -21 27.812 1 40.31 647 ALA A C 1
ATOM 4865 O O . ALA A 1 647 ? 11.086 -22.031 27.984 1 40.31 647 ALA A O 1
ATOM 4866 N N . GLU A 1 648 ? 12.836 -21.031 27.203 1 42.5 648 GLU A N 1
ATOM 4867 C CA . GLU A 1 648 ? 13.484 -22.297 26.875 1 42.5 648 GLU A CA 1
ATOM 4868 C C . GLU A 1 648 ? 13.742 -23.125 28.125 1 42.5 648 GLU A C 1
ATOM 4870 O O . GLU A 1 648 ? 13.641 -24.359 28.094 1 42.5 648 GLU A O 1
ATOM 4875 N N . ARG A 1 649 ? 14.078 -22.391 29.219 1 43.75 649 ARG A N 1
ATOM 4876 C CA . ARG A 1 649 ? 14.344 -23.078 30.469 1 43.75 649 ARG A CA 1
ATOM 4877 C C . ARG A 1 649 ? 13.055 -23.391 31.219 1 43.75 649 ARG A C 1
ATOM 4879 O O . ARG A 1 649 ? 13.031 -24.25 32.094 1 43.75 649 ARG A O 1
ATOM 4886 N N . ASN A 1 650 ? 12.031 -22.516 30.984 1 35.16 650 ASN A N 1
ATOM 4887 C CA . ASN A 1 650 ? 10.75 -22.766 31.641 1 35.16 650 ASN A CA 1
ATOM 4888 C C . ASN A 1 650 ? 9.625 -22.922 30.625 1 35.16 650 ASN A C 1
ATOM 4890 O O . ASN A 1 650 ? 8.711 -22.094 30.562 1 35.16 650 ASN A O 1
ATOM 4894 N N . PRO A 1 651 ? 9.703 -23.828 29.766 1 38.66 651 PRO A N 1
ATOM 4895 C CA . PRO A 1 651 ? 8.75 -24.047 28.672 1 38.66 651 PRO A CA 1
ATOM 4896 C C . PRO A 1 651 ? 7.301 -24.094 29.156 1 38.66 651 PRO A C 1
ATOM 4898 O O . PRO A 1 651 ? 6.391 -23.688 28.422 1 38.66 651 PRO A O 1
ATOM 4901 N N . SER A 1 652 ? 7.113 -24.578 30.344 1 42.44 652 SER A N 1
ATOM 4902 C CA . SER A 1 652 ? 5.773 -24.766 30.891 1 42.44 652 SER A CA 1
ATOM 4903 C C . SER A 1 652 ? 5.086 -23.422 31.141 1 42.44 652 SER A C 1
ATOM 4905 O O . SER A 1 652 ? 3.865 -23.312 31.031 1 42.44 652 SER A O 1
ATOM 4907 N N . ASN A 1 653 ? 5.941 -22.375 31.484 1 40.47 653 ASN A N 1
ATOM 4908 C CA . ASN A 1 653 ? 5.359 -21.094 31.859 1 40.47 653 ASN A CA 1
ATOM 4909 C C . ASN A 1 653 ? 5.078 -20.234 30.625 1 40.47 653 ASN A C 1
ATOM 4911 O O . ASN A 1 653 ? 4.242 -19.328 30.672 1 40.47 653 ASN A O 1
ATOM 4915 N N . VAL A 1 654 ? 5.797 -20.375 29.609 1 39.28 654 VAL A N 1
ATOM 4916 C CA . VAL A 1 654 ? 5.496 -19.672 28.375 1 39.28 654 VAL A CA 1
ATOM 4917 C C . VAL A 1 654 ? 4.145 -20.125 27.828 1 39.28 654 VAL A C 1
ATOM 4919 O O . VAL A 1 654 ? 3.922 -21.312 27.625 1 39.28 654 VAL A O 1
ATOM 4922 N N . MET B 1 1 ? 53.562 33.438 10.359 1 20.22 1 MET B N 1
ATOM 4923 C CA . MET B 1 1 ? 53.688 32.094 10.891 1 20.22 1 MET B CA 1
ATOM 4924 C C . MET B 1 1 ? 52.844 31.891 12.141 1 20.22 1 MET B C 1
ATOM 4926 O O . MET B 1 1 ? 52.469 30.766 12.492 1 20.22 1 MET B O 1
ATOM 4930 N N . ARG B 1 2 ? 52.688 32.938 13.07 1 21.66 2 ARG B N 1
ATOM 4931 C CA . ARG B 1 2 ? 52.312 33 14.477 1 21.66 2 ARG B CA 1
ATOM 4932 C C . ARG B 1 2 ? 50.812 32.781 14.641 1 21.66 2 ARG B C 1
ATOM 4934 O O . ARG B 1 2 ? 50.344 32.219 15.641 1 21.66 2 ARG B O 1
ATOM 4941 N N . LEU B 1 3 ? 50 33.531 13.828 1 21 3 LEU B N 1
ATOM 4942 C CA . LEU B 1 3 ? 48.625 33.938 14.172 1 21 3 LEU B CA 1
ATOM 4943 C C . LEU B 1 3 ? 47.688 32.719 14.086 1 21 3 LEU B C 1
ATOM 4945 O O . LEU B 1 3 ? 46.5 32.844 14.391 1 21 3 LEU B O 1
ATOM 4949 N N . LEU B 1 4 ? 48.125 31.688 13.281 1 23.7 4 LEU B N 1
ATOM 4950 C CA . LEU B 1 4 ? 47.156 30.719 12.812 1 23.7 4 LEU B CA 1
ATOM 4951 C C . LEU B 1 4 ? 46.719 29.797 13.945 1 23.7 4 LEU B C 1
ATOM 4953 O O . LEU B 1 4 ? 45.969 28.844 13.719 1 23.7 4 LEU B O 1
ATOM 4957 N N . SER B 1 5 ? 47.406 29.922 15.18 1 24.36 5 SER B N 1
ATOM 4958 C CA . SER B 1 5 ? 47.406 28.891 16.203 1 24.36 5 SER B CA 1
ATOM 4959 C C . SER B 1 5 ? 46.094 28.891 17 1 24.36 5 SER B C 1
ATOM 4961 O O . SER B 1 5 ? 45.781 27.906 17.672 1 24.36 5 SER B O 1
ATOM 4963 N N . GLY B 1 6 ? 45.469 30.141 17.219 1 23.45 6 GLY B N 1
ATOM 4964 C CA . GLY B 1 6 ? 44.562 30.391 18.328 1 23.45 6 GLY B CA 1
ATOM 4965 C C . GLY B 1 6 ? 43.219 29.734 18.172 1 23.45 6 GLY B C 1
ATOM 4966 O O . GLY B 1 6 ? 42.5 29.516 19.156 1 23.45 6 GLY B O 1
ATOM 4967 N N . SER B 1 7 ? 42.656 29.781 16.953 1 23.53 7 SER B N 1
ATOM 4968 C CA . SER B 1 7 ? 41.188 29.734 16.797 1 23.53 7 SER B CA 1
ATOM 4969 C C . SER B 1 7 ? 40.656 28.312 17 1 23.53 7 SER B C 1
ATOM 4971 O O . SER B 1 7 ? 39.469 28.078 16.906 1 23.53 7 SER B O 1
ATOM 4973 N N . LEU B 1 8 ? 41.594 27.281 17.109 1 23.66 8 LEU B N 1
ATOM 4974 C CA . LEU B 1 8 ? 41.094 25.906 17.062 1 23.66 8 LEU B CA 1
ATOM 4975 C C . LEU B 1 8 ? 40.531 25.484 18.422 1 23.66 8 LEU B C 1
ATOM 4977 O O . LEU B 1 8 ? 40 24.375 18.562 1 23.66 8 LEU B O 1
ATOM 4981 N N . GLN B 1 9 ? 40.875 26.266 19.562 1 22.7 9 GLN B N 1
ATOM 4982 C CA . GLN B 1 9 ? 40.688 25.781 20.922 1 22.7 9 GLN B CA 1
ATOM 4983 C C . GLN B 1 9 ? 39.219 25.812 21.312 1 22.7 9 GLN B C 1
ATOM 4985 O O . GLN B 1 9 ? 38.75 25.047 22.156 1 22.7 9 GLN B O 1
ATOM 4990 N N . ILE B 1 10 ? 38.469 26.875 20.953 1 22.66 10 ILE B N 1
ATOM 4991 C CA . ILE B 1 10 ? 37.219 27.266 21.641 1 22.66 10 ILE B CA 1
ATOM 4992 C C . ILE B 1 10 ? 36.125 26.266 21.281 1 22.66 10 ILE B C 1
ATOM 4994 O O . ILE B 1 10 ? 35.094 26.188 21.984 1 22.66 10 ILE B O 1
ATOM 4998 N N . VAL B 1 11 ? 36.219 25.609 20.156 1 23.8 11 VAL B N 1
ATOM 4999 C CA . VAL B 1 11 ? 35.031 24.938 19.688 1 23.8 11 VAL B CA 1
ATOM 5000 C C . VAL B 1 11 ? 34.781 23.672 20.5 1 23.8 11 VAL B C 1
ATOM 5002 O O . VAL B 1 11 ? 33.688 23.094 20.438 1 23.8 11 VAL B O 1
ATOM 5005 N N . ALA B 1 12 ? 35.688 23.266 21.453 1 25.06 12 ALA B N 1
ATOM 5006 C CA . ALA B 1 12 ? 35.594 21.953 22.078 1 25.06 12 ALA B CA 1
ATOM 5007 C C . ALA B 1 12 ? 34.594 21.969 23.234 1 25.06 12 ALA B C 1
ATOM 5009 O O . ALA B 1 12 ? 34.031 20.922 23.578 1 25.06 12 ALA B O 1
ATOM 5010 N N . LYS B 1 13 ? 34.469 23.078 24.078 1 27.97 13 LYS B N 1
ATOM 5011 C CA . LYS B 1 13 ? 33.875 23.078 25.422 1 27.97 13 LYS B CA 1
ATOM 5012 C C . LYS B 1 13 ? 32.375 22.938 25.359 1 27.97 13 LYS B C 1
ATOM 5014 O O . LYS B 1 13 ? 31.75 22.391 26.281 1 27.97 13 LYS B O 1
ATOM 5019 N N . SER B 1 14 ? 31.75 23.625 24.453 1 24.08 14 SER B N 1
ATOM 5020 C CA . SER B 1 14 ? 30.312 23.828 24.625 1 24.08 14 SER B CA 1
ATOM 5021 C C . SER B 1 14 ? 29.547 22.547 24.328 1 24.08 14 SER B C 1
ATOM 5023 O O . SER B 1 14 ? 28.328 22.469 24.578 1 24.08 14 SER B O 1
ATOM 5025 N N . SER B 1 15 ? 30.219 21.578 23.781 1 25.12 15 SER B N 1
ATOM 5026 C CA . SER B 1 15 ? 29.438 20.484 23.203 1 25.12 15 SER B CA 1
ATOM 5027 C C . SER B 1 15 ? 29.094 19.438 24.25 1 25.12 15 SER B C 1
ATOM 5029 O O . SER B 1 15 ? 28.391 18.469 23.953 1 25.12 15 SER B O 1
ATOM 5031 N N . LEU B 1 16 ? 29.672 19.516 25.516 1 26.23 16 LEU B N 1
ATOM 5032 C CA . LEU B 1 16 ? 29.656 18.422 26.469 1 26.23 16 LEU B CA 1
ATOM 5033 C C . LEU B 1 16 ? 28.328 18.375 27.219 1 26.23 16 LEU B C 1
ATOM 5035 O O . LEU B 1 16 ? 27.953 17.344 27.781 1 26.23 16 LEU B O 1
ATOM 5039 N N . PHE B 1 17 ? 27.703 19.531 27.516 1 25.06 17 PHE B N 1
ATOM 5040 C CA . PHE B 1 17 ? 26.594 19.641 28.438 1 25.06 17 PHE B CA 1
ATOM 5041 C C . PHE B 1 17 ? 25.359 18.906 27.906 1 25.06 17 PHE B C 1
ATOM 5043 O O . PHE B 1 17 ? 24.547 18.406 28.688 1 25.06 17 PHE B O 1
ATOM 5050 N N . LEU B 1 18 ? 25.219 18.797 26.656 1 24.22 18 LEU B N 1
ATOM 5051 C CA . LEU B 1 18 ? 23.891 18.484 26.141 1 24.22 18 LEU B CA 1
ATOM 5052 C C . LEU B 1 18 ? 23.625 16.984 26.188 1 24.22 18 LEU B C 1
ATOM 5054 O O . LEU B 1 18 ? 22.484 16.547 26.266 1 24.22 18 LEU B O 1
ATOM 5058 N N . THR B 1 19 ? 24.625 16.109 26.359 1 26.64 19 THR B N 1
ATOM 5059 C CA . THR B 1 19 ? 24.453 14.68 26.125 1 26.64 19 THR B CA 1
ATOM 5060 C C . THR B 1 19 ? 23.781 14.008 27.328 1 26.64 19 THR B C 1
ATOM 5062 O O . THR B 1 19 ? 23.047 13.031 27.172 1 26.64 19 THR B O 1
ATOM 5065 N N . ALA B 1 20 ? 23.938 14.406 28.578 1 25.66 20 ALA B N 1
ATOM 5066 C CA . ALA B 1 20 ? 23.531 13.719 29.812 1 25.66 20 ALA B CA 1
ATOM 5067 C C . ALA B 1 20 ? 22.016 13.672 29.938 1 25.66 20 ALA B C 1
ATOM 5069 O O . ALA B 1 20 ? 21.469 12.688 30.422 1 25.66 20 ALA B O 1
ATOM 5070 N N . TYR B 1 21 ? 21.375 14.734 29.531 1 24.16 21 TYR B N 1
ATOM 5071 C CA . TYR B 1 21 ? 19.969 14.922 29.891 1 24.16 21 TYR B CA 1
ATOM 5072 C C . TYR B 1 21 ? 19.078 13.977 29.094 1 24.16 21 TYR B C 1
ATOM 5074 O O . TYR B 1 21 ? 17.953 13.672 29.5 1 24.16 21 TYR B O 1
ATOM 5082 N N . ILE B 1 22 ? 19.562 13.398 27.969 1 24.88 22 ILE B N 1
ATOM 5083 C CA . ILE B 1 22 ? 18.578 12.789 27.094 1 24.88 22 ILE B CA 1
ATOM 5084 C C . ILE B 1 22 ? 18.266 11.367 27.578 1 24.88 22 ILE B C 1
ATOM 5086 O O . ILE B 1 22 ? 17.172 10.852 27.359 1 24.88 22 ILE B O 1
ATOM 5090 N N . VAL B 1 23 ? 19.125 10.703 28.359 1 26.8 23 VAL B N 1
ATOM 5091 C CA . VAL B 1 23 ? 18.859 9.32 28.75 1 26.8 23 VAL B CA 1
ATOM 5092 C C . VAL B 1 23 ? 17.688 9.281 29.719 1 26.8 23 VAL B C 1
ATOM 5094 O O . VAL B 1 23 ? 17.047 8.242 29.891 1 26.8 23 VAL B O 1
ATOM 5097 N N . TRP B 1 24 ? 17.422 10.352 30.438 1 23.78 24 TRP B N 1
ATOM 5098 C CA . TRP B 1 24 ? 16.469 10.344 31.531 1 23.78 24 TRP B CA 1
ATOM 5099 C C . TRP B 1 24 ? 15.047 10.109 31.016 1 23.78 24 TRP B C 1
ATOM 5101 O O . TRP B 1 24 ? 14.234 9.469 31.688 1 23.78 24 TRP B O 1
ATOM 5111 N N . SER B 1 25 ? 14.773 10.617 29.812 1 22.84 25 SER B N 1
ATOM 5112 C CA . SER B 1 25 ? 13.344 10.836 29.625 1 22.84 25 SER B CA 1
ATOM 5113 C C . SER B 1 25 ? 12.633 9.539 29.266 1 22.84 25 SER B C 1
ATOM 5115 O O . SER B 1 25 ? 11.406 9.516 29.109 1 22.84 25 SER B O 1
ATOM 5117 N N . SER B 1 26 ? 13.367 8.492 28.797 1 24.09 26 SER B N 1
ATOM 5118 C CA . SER B 1 26 ? 12.477 7.434 28.344 1 24.09 26 SER B CA 1
ATOM 5119 C C . SER B 1 26 ? 11.922 6.641 29.531 1 24.09 26 SER B C 1
ATOM 5121 O O . SER B 1 26 ? 11.352 5.559 29.344 1 24.09 26 SER B O 1
ATOM 5123 N N . ILE B 1 27 ? 12.477 6.816 30.75 1 25.06 27 ILE B N 1
ATOM 5124 C CA . ILE B 1 27 ? 12.031 6.004 31.875 1 25.06 27 ILE B CA 1
ATOM 5125 C C . ILE B 1 27 ? 10.555 6.266 32.156 1 25.06 27 ILE B C 1
ATOM 5127 O O . ILE B 1 27 ? 10.156 7.398 32.438 1 25.06 27 ILE B O 1
ATOM 5131 N N . GLY B 1 28 ? 9.711 5.512 31.641 1 23.67 28 GLY B N 1
ATOM 5132 C CA . GLY B 1 28 ? 8.312 5.66 32 1 23.67 28 GLY B CA 1
ATOM 5133 C C . GLY B 1 28 ? 8.109 5.863 33.5 1 23.67 28 GLY B C 1
ATOM 5134 O O . GLY B 1 28 ? 8.992 5.543 34.312 1 23.67 28 GLY B O 1
ATOM 5135 N N . HIS B 1 29 ? 7.246 6.648 33.938 1 23.95 29 HI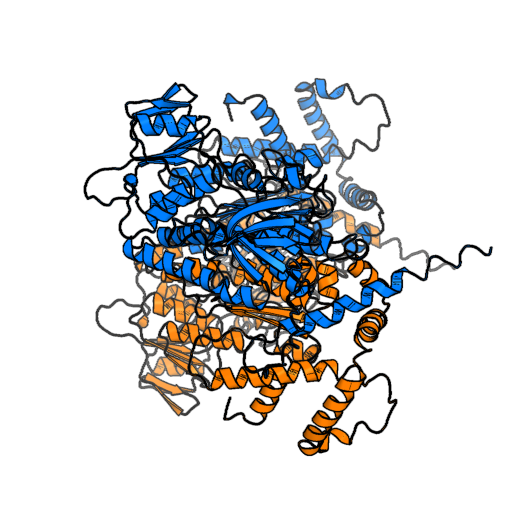S B N 1
ATOM 5136 C CA . HIS B 1 29 ? 6.914 7.227 35.25 1 23.95 29 HIS B CA 1
ATOM 5137 C C . HIS B 1 29 ? 6.777 6.148 36.312 1 23.95 29 HIS B C 1
ATOM 5139 O O . HIS B 1 29 ? 6.371 6.434 37.438 1 23.95 29 HIS B O 1
ATOM 5145 N N . ASP B 1 30 ? 6.887 4.797 36.094 1 24.59 30 ASP B N 1
ATOM 5146 C CA . ASP B 1 30 ? 6.332 4.309 37.344 1 24.59 30 ASP B CA 1
ATOM 5147 C C . ASP B 1 30 ? 7.254 4.641 38.5 1 24.59 30 ASP B C 1
ATOM 5149 O O . ASP B 1 30 ? 6.926 5.484 39.344 1 24.59 30 ASP B O 1
ATOM 5153 N N . GLY B 1 31 ? 7.707 3.6 39.375 1 24 31 GLY B N 1
ATOM 5154 C CA . GLY B 1 31 ? 8.164 3.754 40.75 1 24 31 GLY B CA 1
ATOM 5155 C C . GLY B 1 31 ? 9.555 4.352 40.844 1 24 31 GLY B C 1
ATOM 5156 O O . GLY B 1 31 ? 10.453 3.742 41.438 1 24 31 GLY B O 1
ATOM 5157 N N . ILE B 1 32 ? 10.141 4.762 39.875 1 25.12 32 ILE B N 1
ATOM 5158 C CA . ILE B 1 32 ? 11.422 5.273 40.375 1 25.12 32 ILE B CA 1
ATOM 5159 C C . ILE B 1 32 ? 11.195 6.172 41.594 1 25.12 32 ILE B C 1
ATOM 5161 O O . ILE B 1 32 ? 10.305 7.02 41.562 1 25.12 32 ILE B O 1
ATOM 5165 N N . GLY B 1 33 ? 11.734 5.703 42.781 1 22.84 33 GLY B N 1
ATOM 5166 C CA . GLY B 1 33 ? 11.766 6.598 43.938 1 22.84 33 GLY B CA 1
ATOM 5167 C C . GLY B 1 33 ? 11.984 8.047 43.562 1 22.84 33 GLY B C 1
ATOM 5168 O O . GLY B 1 33 ? 12.438 8.344 42.438 1 22.84 33 GLY B O 1
ATOM 5169 N N . SER B 1 34 ? 11.461 8.891 44.469 1 22.27 34 SER B N 1
ATOM 5170 C CA . SER B 1 34 ? 11.547 10.344 44.469 1 22.27 34 SER B CA 1
ATOM 5171 C C . SER B 1 34 ? 12.945 10.812 44.094 1 22.27 34 SER B C 1
ATOM 5173 O O . SER B 1 34 ? 13.898 10.617 44.875 1 22.27 34 SER B O 1
ATOM 5175 N N . VAL B 1 35 ? 13.484 10.281 43.031 1 22.97 35 VAL B N 1
ATOM 5176 C CA . VAL B 1 35 ? 14.664 11.133 43 1 22.97 35 VAL B CA 1
ATOM 5177 C C . VAL B 1 35 ? 14.305 12.539 43.469 1 22.97 35 VAL B C 1
ATOM 5179 O O . VAL B 1 35 ? 13.414 13.172 42.906 1 22.97 35 VAL B O 1
ATOM 5182 N N . LYS B 1 36 ? 14.586 12.633 44.656 1 24.16 36 LYS B N 1
ATOM 5183 C CA . LYS B 1 36 ? 14.367 13.961 45.219 1 24.16 36 LYS B CA 1
ATOM 5184 C C . LYS B 1 36 ? 14.75 15.055 44.25 1 24.16 36 LYS B C 1
ATOM 5186 O O . LYS B 1 36 ? 15.883 15.094 43.75 1 24.16 36 LYS B O 1
ATOM 5191 N N . ALA B 1 37 ? 13.68 15.297 43.375 1 23.3 37 ALA B N 1
ATOM 5192 C CA . ALA B 1 37 ? 13.797 16.594 42.688 1 23.3 37 ALA B CA 1
ATOM 5193 C C . ALA B 1 37 ? 14.664 17.547 43.5 1 23.3 37 ALA B C 1
ATOM 5195 O O . ALA B 1 37 ? 14.367 17.828 44.688 1 23.3 37 ALA B O 1
ATOM 5196 N N . LEU B 1 38 ? 15.922 17.234 43.438 1 23.2 38 LEU B N 1
ATOM 5197 C CA . LEU B 1 38 ? 16.562 18.375 44.062 1 23.2 38 LEU B CA 1
ATOM 5198 C C . LEU B 1 38 ? 15.75 19.656 43.844 1 23.2 38 LEU B C 1
ATOM 5200 O O . LEU B 1 38 ? 15.516 20.047 42.719 1 23.2 38 LEU B O 1
ATOM 5204 N N . ALA B 1 39 ? 14.805 19.781 44.75 1 24.38 39 ALA B N 1
ATOM 5205 C CA . ALA B 1 39 ? 14.219 21.094 44.969 1 24.38 39 ALA B CA 1
ATOM 5206 C C . ALA B 1 39 ? 15.25 22.203 44.719 1 24.38 39 ALA B C 1
ATOM 5208 O O . ALA B 1 39 ? 16.172 22.375 45.531 1 24.38 39 ALA B O 1
ATOM 5209 N N . ILE B 1 40 ? 15.742 22.125 43.469 1 24.73 40 ILE B N 1
ATOM 5210 C CA . ILE B 1 40 ? 16.328 23.469 43.406 1 24.73 40 ILE B CA 1
ATOM 5211 C C . ILE B 1 40 ? 15.484 24.438 44.219 1 24.73 40 ILE B C 1
ATOM 5213 O O . ILE B 1 40 ? 14.258 24.5 44.031 1 24.73 40 ILE B O 1
ATOM 5217 N N . ASN B 1 41 ? 15.82 24.5 45.344 1 24.27 41 ASN B N 1
ATOM 5218 C CA . ASN B 1 41 ? 15.32 25.609 46.188 1 24.27 41 ASN B CA 1
ATOM 5219 C C . ASN B 1 41 ? 14.969 26.828 45.312 1 24.27 41 ASN B C 1
ATOM 5221 O O . ASN B 1 41 ? 15.852 27.422 44.719 1 24.27 41 ASN B O 1
ATOM 5225 N N . THR B 1 42 ? 13.758 26.672 44.75 1 27.69 42 THR B N 1
ATOM 5226 C CA . THR B 1 42 ? 13.133 27.922 44.312 1 27.69 42 THR B CA 1
ATOM 5227 C C . THR B 1 42 ? 13.336 29.016 45.344 1 27.69 42 THR B C 1
ATOM 5229 O O . THR B 1 42 ? 12.656 29.031 46.375 1 27.69 42 THR B O 1
ATOM 5232 N N . GLN B 1 43 ? 14.477 29.234 45.688 1 26.89 43 GLN B N 1
ATOM 5233 C CA . GLN B 1 43 ? 14.406 30.562 46.312 1 26.89 43 GLN B CA 1
ATOM 5234 C C . GLN B 1 43 ? 13.508 31.5 45.531 1 26.89 43 GLN B C 1
ATOM 5236 O O . GLN B 1 43 ? 13.477 31.438 44.281 1 26.89 43 GLN B O 1
ATOM 5241 N N . SER B 1 44 ? 12.391 32 46.062 1 31.05 44 SER B N 1
ATOM 5242 C CA . SER B 1 44 ? 11.336 32.969 45.75 1 31.05 44 SER B CA 1
ATOM 5243 C C . SER B 1 44 ? 11.859 34.094 44.875 1 31.05 44 SER B C 1
ATOM 5245 O O . SER B 1 44 ? 11.219 35.125 44.781 1 31.05 44 SER B O 1
ATOM 5247 N N . THR B 1 45 ? 13.125 34.156 44.562 1 32.41 45 THR B N 1
ATOM 5248 C CA . THR B 1 45 ? 13.289 35.406 43.844 1 32.41 45 THR B CA 1
ATOM 5249 C C . THR B 1 45 ? 12.445 35.406 42.562 1 32.41 45 THR B C 1
ATOM 5251 O O . THR B 1 45 ? 12.148 34.344 42 1 32.41 45 THR B O 1
ATOM 5254 N N . SER B 1 46 ? 11.57 36.375 42.125 1 39.34 46 SER B N 1
ATOM 5255 C CA . SER B 1 46 ? 10.633 36.812 41.094 1 39.34 46 SER B CA 1
ATOM 5256 C C . SER B 1 46 ? 11.062 36.312 39.719 1 39.34 46 SER B C 1
ATOM 5258 O O . SER B 1 46 ? 10.781 36.938 38.719 1 39.34 46 SER B O 1
ATOM 5260 N N . SER B 1 47 ? 12 35.406 39.406 1 50.56 47 SER B N 1
ATOM 5261 C CA . SER B 1 47 ? 12.633 35.219 38.125 1 50.56 47 SER B CA 1
ATOM 5262 C C . SER B 1 47 ? 11.711 34.469 37.156 1 50.56 47 SER B C 1
ATOM 5264 O O . SER B 1 47 ? 11.086 33.469 37.531 1 50.56 47 SER B O 1
ATOM 5266 N N . LEU B 1 48 ? 11.133 35.062 36.156 1 63.69 48 LEU B N 1
ATOM 5267 C CA . LEU B 1 48 ? 10.312 34.594 35.062 1 63.69 48 LEU B CA 1
ATOM 5268 C C . LEU B 1 48 ? 10.805 33.219 34.562 1 63.69 48 LEU B C 1
ATOM 5270 O O . LEU B 1 48 ? 12.016 33 34.469 1 63.69 48 LEU B O 1
ATOM 5274 N N . PRO B 1 49 ? 9.875 32.125 34.531 1 72.06 49 PRO B N 1
ATOM 5275 C CA . PRO B 1 49 ? 10.312 30.844 33.969 1 72.06 49 PRO B CA 1
ATOM 5276 C C . PRO B 1 49 ? 11.016 31 32.625 1 72.06 49 PRO B C 1
ATOM 5278 O O . PRO B 1 49 ? 10.578 31.797 31.797 1 72.06 49 PRO B O 1
ATOM 5281 N N . CYS B 1 50 ? 12.25 30.469 32.562 1 86.69 50 CYS B N 1
ATOM 5282 C CA . CYS B 1 50 ? 13.062 30.562 31.359 1 86.69 50 CYS B CA 1
ATOM 5283 C C . CYS B 1 50 ? 13.203 29.203 30.703 1 86.69 50 CYS B C 1
ATOM 5285 O O . CYS B 1 50 ? 13.586 28.219 31.359 1 86.69 50 CYS B O 1
ATOM 5287 N N . TYR B 1 51 ? 12.703 29.125 29.422 1 95 51 TYR B N 1
ATOM 5288 C CA . TYR B 1 51 ? 12.75 27.875 28.656 1 95 51 TYR B CA 1
ATOM 5289 C C . TYR B 1 51 ? 13.781 27.969 27.531 1 95 51 TYR B C 1
ATOM 5291 O O . TYR B 1 51 ? 14.125 29.062 27.094 1 95 51 TYR B O 1
ATOM 5299 N N . ASP B 1 52 ? 14.312 26.844 27.141 1 94.56 52 ASP B N 1
ATOM 5300 C CA . ASP B 1 52 ? 15.07 26.797 25.891 1 94.56 52 ASP B CA 1
ATOM 5301 C C . ASP B 1 52 ? 14.164 27.094 24.703 1 94.56 52 ASP B C 1
ATOM 5303 O O . ASP B 1 52 ? 14.555 27.812 23.781 1 94.56 52 ASP B O 1
ATOM 5307 N N . TRP B 1 53 ? 12.938 26.5 24.781 1 96.06 53 TRP B N 1
ATOM 5308 C CA . TRP B 1 53 ? 11.977 26.672 23.688 1 96.06 53 TRP B CA 1
ATOM 5309 C C . TRP B 1 53 ? 10.586 26.969 24.219 1 96.06 53 TRP B C 1
ATOM 5311 O O . TRP B 1 53 ? 10.148 26.375 25.203 1 96.06 53 TRP B O 1
ATOM 5321 N N . ILE B 1 54 ? 9.969 27.922 23.641 1 97.44 54 ILE B N 1
ATOM 5322 C CA . ILE B 1 54 ? 8.516 28.047 23.719 1 97.44 54 ILE B CA 1
ATOM 5323 C C . ILE B 1 54 ? 7.898 27.719 22.359 1 97.44 54 ILE B C 1
ATOM 5325 O O . ILE B 1 54 ? 8.289 28.297 21.344 1 97.44 54 ILE B O 1
ATOM 5329 N N . ILE B 1 55 ? 7.059 26.734 22.328 1 97.06 55 ILE B N 1
ATOM 5330 C CA . ILE B 1 55 ? 6.34 26.312 21.125 1 97.06 55 ILE B CA 1
ATOM 5331 C C . ILE B 1 55 ? 4.879 26.75 21.219 1 97.06 55 ILE B C 1
ATOM 5333 O O . ILE B 1 55 ? 4.18 26.375 22.156 1 97.06 55 ILE B O 1
ATOM 5337 N N . VAL B 1 56 ? 4.453 27.578 20.25 1 96.69 56 VAL B N 1
ATOM 5338 C CA . VAL B 1 56 ? 3.078 28.062 20.266 1 96.69 56 VAL B CA 1
ATOM 5339 C C . VAL B 1 56 ? 2.236 27.281 19.281 1 96.69 56 VAL B C 1
ATOM 5341 O O . VAL B 1 56 ? 2.361 27.453 18.062 1 96.69 56 VAL B O 1
ATOM 5344 N N . GLY B 1 57 ? 1.315 26.484 19.781 1 94.5 57 GLY B N 1
ATOM 5345 C CA . GLY B 1 57 ? 0.494 25.578 19 1 94.5 57 GLY B CA 1
ATOM 5346 C C . GLY B 1 57 ? 0.806 24.109 19.234 1 94.5 57 GLY B C 1
ATOM 5347 O O . GLY B 1 57 ? 1.949 23.688 19.078 1 94.5 57 GLY B O 1
ATOM 5348 N N . ALA B 1 58 ? -0.18 23.359 19.594 1 92 58 ALA B N 1
ATOM 5349 C CA . ALA B 1 58 ? -0.001 21.938 19.891 1 92 58 ALA B CA 1
ATOM 5350 C C . ALA B 1 58 ? -0.656 21.062 18.828 1 92 58 ALA B C 1
ATOM 5352 O O . ALA B 1 58 ? -1.299 20.062 19.156 1 92 58 ALA B O 1
ATOM 5353 N N . GLY B 1 59 ? -0.621 21.547 17.531 1 90.25 59 GLY B N 1
ATOM 5354 C CA . GLY B 1 59 ? -1.003 20.719 16.406 1 90.25 59 GLY B CA 1
ATOM 5355 C C . GLY B 1 59 ? 0.096 19.766 15.977 1 90.25 59 GLY B C 1
ATOM 5356 O O . GLY B 1 59 ? 1.018 19.484 16.734 1 90.25 59 GLY B O 1
ATOM 5357 N N . ALA B 1 60 ? 0.009 19.328 14.789 1 88.06 60 ALA B N 1
ATOM 5358 C CA . ALA B 1 60 ? 0.964 18.344 14.281 1 88.06 60 ALA B CA 1
ATOM 5359 C C . ALA B 1 60 ? 2.395 18.875 14.383 1 88.06 60 ALA B C 1
ATOM 5361 O O . ALA B 1 60 ? 3.283 18.172 14.867 1 88.06 60 ALA B O 1
ATOM 5362 N N . SER B 1 61 ? 2.588 20.062 13.953 1 91.19 61 SER B N 1
ATOM 5363 C CA . SER B 1 61 ? 3.914 20.656 14 1 91.19 61 SER B CA 1
ATOM 5364 C C . SER B 1 61 ? 4.406 20.812 15.438 1 91.19 61 SER B C 1
ATOM 5366 O O . SER B 1 61 ? 5.527 20.406 15.758 1 91.19 61 SER B O 1
ATOM 5368 N N . GLY B 1 62 ? 3.619 21.297 16.281 1 92.19 62 GLY B N 1
ATOM 5369 C CA . GLY B 1 62 ? 4.012 21.562 17.656 1 92.19 62 GLY B CA 1
ATOM 5370 C C . GLY B 1 62 ? 4.273 20.297 18.453 1 92.19 62 GLY B C 1
ATOM 5371 O O . GLY B 1 62 ? 5.207 20.25 19.25 1 92.19 62 GLY B O 1
ATOM 5372 N N . LEU B 1 63 ? 3.477 19.344 18.219 1 87.69 63 LEU B N 1
ATOM 5373 C CA . LEU B 1 63 ? 3.633 18.094 18.953 1 87.69 63 LEU B CA 1
ATOM 5374 C C . LEU B 1 63 ? 4.938 17.406 18.578 1 87.69 63 LEU B C 1
ATOM 5376 O O . LEU B 1 63 ? 5.68 16.938 19.453 1 87.69 63 LEU B O 1
ATOM 5380 N N . PHE B 1 64 ? 5.199 17.344 17.344 1 85.75 64 PHE B N 1
ATOM 5381 C CA . PHE B 1 64 ? 6.434 16.688 16.922 1 85.75 64 PHE B CA 1
ATOM 5382 C C . PHE B 1 64 ? 7.648 17.516 17.312 1 85.75 64 PHE B C 1
ATOM 5384 O O . PHE B 1 64 ? 8.703 16.969 17.641 1 85.75 64 PHE B O 1
ATOM 5391 N N . ALA B 1 65 ? 7.473 18.797 17.281 1 90.38 65 ALA B N 1
ATOM 5392 C CA . ALA B 1 65 ? 8.539 19.703 17.719 1 90.38 65 ALA B CA 1
ATOM 5393 C C . ALA B 1 65 ? 8.828 19.516 19.203 1 90.38 65 ALA B C 1
ATOM 5395 O O . ALA B 1 65 ? 9.992 19.484 19.609 1 90.38 65 ALA B O 1
ATOM 5396 N N . SER B 1 66 ? 7.801 19.469 19.984 1 89.12 66 SER B N 1
ATOM 5397 C CA . SER B 1 66 ? 7.98 19.266 21.422 1 89.12 66 SER B CA 1
ATOM 5398 C C . SER B 1 66 ? 8.672 17.938 21.703 1 89.12 66 SER B C 1
ATOM 5400 O O . SER B 1 66 ? 9.516 17.859 22.609 1 89.12 66 SER B O 1
ATOM 5402 N N . GLY B 1 67 ? 8.25 16.969 20.922 1 82.25 67 GLY B N 1
ATOM 5403 C CA . GLY B 1 67 ? 8.93 15.695 21.047 1 82.25 67 GLY B CA 1
ATOM 5404 C C . GLY B 1 67 ? 10.398 15.758 20.688 1 82.25 67 GLY B C 1
ATOM 5405 O O . GLY B 1 67 ? 11.242 15.195 21.375 1 82.25 67 GLY B O 1
ATOM 5406 N N . ALA B 1 68 ? 10.68 16.422 19.609 1 81.31 68 ALA B N 1
ATOM 5407 C CA . ALA B 1 68 ? 12.062 16.594 19.172 1 81.31 68 ALA B CA 1
ATOM 5408 C C . ALA B 1 68 ? 12.883 17.344 20.203 1 81.31 68 ALA B C 1
ATOM 5410 O O . ALA B 1 68 ? 14.031 16.984 20.484 1 81.31 68 ALA B O 1
ATOM 5411 N N . ALA B 1 69 ? 12.312 18.359 20.781 1 85.81 69 ALA B N 1
ATOM 5412 C CA . ALA B 1 69 ? 12.992 19.141 21.797 1 85.81 69 ALA B CA 1
ATOM 5413 C C . ALA B 1 69 ? 13.305 18.297 23.031 1 85.81 69 ALA B C 1
ATOM 5415 O O . ALA B 1 69 ? 14.398 18.391 23.594 1 85.81 69 ALA B O 1
ATOM 5416 N N . SER B 1 70 ? 12.32 17.516 23.359 1 77.5 70 SER B N 1
ATOM 5417 C CA . SER B 1 70 ? 12.508 16.625 24.484 1 77.5 70 SER B CA 1
ATOM 5418 C C . SER B 1 70 ? 13.625 15.617 24.203 1 77.5 70 SER B C 1
ATOM 5420 O O . SER B 1 70 ? 14.445 15.344 25.094 1 77.5 70 SER B O 1
ATOM 5422 N N . LEU B 1 71 ? 13.609 15.156 23.031 1 71.19 71 LEU B N 1
ATOM 5423 C CA . LEU B 1 71 ? 14.633 14.195 22.625 1 71.19 71 LEU B CA 1
ATOM 5424 C C . LEU B 1 71 ? 16.016 14.828 22.688 1 71.19 71 LEU B C 1
ATOM 5426 O O . LEU B 1 71 ? 17 14.141 22.984 1 71.19 71 LEU B O 1
ATOM 5430 N N . LEU B 1 72 ? 16.047 16.141 22.469 1 75.56 72 LEU B N 1
ATOM 5431 C CA . LEU B 1 72 ? 17.328 16.859 22.453 1 75.56 72 LEU B CA 1
ATOM 5432 C C . LEU B 1 72 ? 17.641 17.422 23.828 1 75.56 72 LEU B C 1
ATOM 5434 O O . LEU B 1 72 ? 18.609 18.172 23.984 1 75.56 72 LEU B O 1
ATOM 5438 N N . GLY B 1 73 ? 16.766 17.172 24.859 1 75.44 73 GLY B N 1
ATOM 5439 C CA . GLY B 1 73 ? 17 17.562 26.234 1 75.44 73 GLY B CA 1
ATOM 5440 C C . GLY B 1 73 ? 16.781 19.031 26.484 1 75.44 73 GLY B C 1
ATOM 5441 O O . GLY B 1 73 ? 17.406 19.625 27.359 1 75.44 73 GLY B O 1
ATOM 5442 N N . LYS B 1 74 ? 16.031 19.641 25.719 1 86.12 74 LYS B N 1
ATOM 5443 C CA . LYS B 1 74 ? 15.766 21.078 25.859 1 86.12 74 LYS B CA 1
ATOM 5444 C C . LYS B 1 74 ? 14.531 21.312 26.719 1 86.12 74 LYS B C 1
ATOM 5446 O O . LYS B 1 74 ? 13.539 20.594 26.609 1 86.12 74 LYS B O 1
ATOM 5451 N N . SER B 1 75 ? 14.688 22.25 27.594 1 90.69 75 SER B N 1
ATOM 5452 C CA . SER B 1 75 ? 13.508 22.656 28.344 1 90.69 75 SER B CA 1
ATOM 5453 C C . SER B 1 75 ? 12.5 23.359 27.438 1 90.69 75 SER B C 1
ATOM 5455 O O . SER B 1 75 ? 12.852 24.297 26.719 1 90.69 75 SER B O 1
ATOM 5457 N N . THR B 1 76 ? 11.25 22.844 27.469 1 94.31 76 THR B N 1
ATOM 5458 C CA . THR B 1 76 ? 10.281 23.312 26.484 1 94.31 76 THR B CA 1
ATOM 5459 C C . THR B 1 76 ? 8.938 23.594 27.141 1 94.31 76 THR B C 1
ATOM 5461 O O . THR B 1 76 ? 8.508 22.875 28.031 1 94.31 76 THR B O 1
ATOM 5464 N N . CYS B 1 77 ? 8.359 24.719 26.75 1 95.12 77 CYS B N 1
ATOM 5465 C CA . CYS B 1 77 ? 6.977 25.062 27.078 1 95.12 77 CYS B CA 1
ATOM 5466 C C . CYS B 1 77 ? 6.102 25.031 25.828 1 95.12 77 CYS B C 1
ATOM 5468 O O . CYS B 1 77 ? 6.402 25.688 24.828 1 95.12 77 CYS B O 1
ATOM 5470 N N . LEU B 1 78 ? 5.09 24.156 25.875 1 94.31 78 LEU B N 1
ATOM 5471 C CA . LEU B 1 78 ? 4.105 24.062 24.797 1 94.31 78 LEU B CA 1
ATOM 5472 C C . LEU B 1 78 ? 2.826 24.812 25.172 1 94.31 78 LEU B C 1
ATOM 5474 O O . LEU B 1 78 ? 2.273 24.594 26.25 1 94.31 78 LEU B O 1
ATOM 5478 N N . ILE B 1 79 ? 2.416 25.766 24.312 1 93.56 79 ILE B N 1
ATOM 5479 C CA . ILE B 1 79 ? 1.242 26.594 24.562 1 93.56 79 ILE B CA 1
ATOM 5480 C C . ILE B 1 79 ? 0.185 26.328 23.5 1 93.56 79 ILE B C 1
ATOM 5482 O O . ILE B 1 79 ? 0.496 26.297 22.297 1 93.56 79 ILE B O 1
ATOM 5486 N N . ASP B 1 80 ? -1.017 26.062 23.844 1 91.75 80 ASP B N 1
ATOM 5487 C CA . ASP B 1 80 ? -2.119 25.938 22.891 1 91.75 80 ASP B CA 1
ATOM 5488 C C . ASP B 1 80 ? -3.354 26.688 23.391 1 91.75 80 ASP B C 1
ATOM 5490 O O . ASP B 1 80 ? -3.629 26.734 24.594 1 91.75 80 ASP B O 1
ATOM 5494 N N . GLN B 1 81 ? -3.889 27.312 22.406 1 84.62 81 GLN B N 1
ATOM 5495 C CA . GLN B 1 81 ? -5.105 28.031 22.75 1 84.62 81 GLN B CA 1
ATOM 5496 C C . GLN B 1 81 ? -6.258 27.078 23.031 1 84.62 81 GLN B C 1
ATOM 5498 O O . GLN B 1 81 ? -6.492 26.141 22.25 1 84.62 81 GLN B O 1
ATOM 5503 N N . ALA B 1 82 ? -6.742 27.281 24.188 1 62.5 82 ALA B N 1
ATOM 5504 C CA . ALA B 1 82 ? -7.887 26.484 24.609 1 62.5 82 ALA B CA 1
ATOM 5505 C C . ALA B 1 82 ? -9.148 26.891 23.844 1 62.5 82 ALA B C 1
ATOM 5507 O O . ALA B 1 82 ? -9.344 28.078 23.547 1 62.5 82 ALA B O 1
ATOM 5508 N N . ASP B 1 83 ? -9.766 26.047 23.109 1 55.28 83 ASP B N 1
ATOM 5509 C CA . ASP B 1 83 ? -11.062 26.484 22.594 1 55.28 83 ASP B CA 1
ATOM 5510 C C . ASP B 1 83 ? -12.078 26.625 23.734 1 55.28 83 ASP B C 1
ATOM 5512 O O . ASP B 1 83 ? -12.492 25.641 24.328 1 55.28 83 ASP B O 1
ATOM 5516 N N . PRO B 1 84 ? -12.352 27.953 24.312 1 45.44 84 PRO B N 1
ATOM 5517 C CA . PRO B 1 84 ? -13.281 28.141 25.422 1 45.44 84 PRO B CA 1
ATOM 5518 C C . PRO B 1 84 ? -14.633 27.469 25.188 1 45.44 84 PRO B C 1
ATOM 5520 O O . PRO B 1 84 ? -15.336 27.141 26.141 1 45.44 84 PRO B O 1
ATOM 5523 N N . THR B 1 85 ? -15.211 27.75 24.078 1 41.53 85 THR B N 1
ATOM 5524 C CA . THR B 1 85 ? -16.578 27.391 23.766 1 41.53 85 THR B CA 1
ATOM 5525 C C . THR B 1 85 ? -16.703 25.875 23.547 1 41.53 85 THR B C 1
ATOM 5527 O O . THR B 1 85 ? -17.812 25.344 23.5 1 41.53 85 THR B O 1
ATOM 5530 N N . ASN B 1 86 ? -15.789 25.125 22.938 1 43.69 86 ASN B N 1
ATOM 5531 C CA . ASN B 1 86 ? -15.977 23.812 22.312 1 43.69 86 ASN B CA 1
ATOM 5532 C C . ASN B 1 86 ? -15.578 22.688 23.25 1 43.69 86 ASN B C 1
ATOM 5534 O O . ASN B 1 86 ? -14.43 22.609 23.688 1 43.69 86 ASN B O 1
ATOM 5538 N N . SER B 1 87 ? -16.328 22.312 23.922 1 38.97 87 SER B N 1
ATOM 5539 C CA . SER B 1 87 ? -16.516 21.062 24.641 1 38.97 87 SER B CA 1
ATOM 5540 C C . SER B 1 87 ? -15.992 19.875 23.828 1 38.97 87 SER B C 1
ATOM 5542 O O . SER B 1 87 ? -16.297 18.719 24.141 1 38.97 87 SER B O 1
ATOM 5544 N N . GLY B 1 88 ? -14.781 20.047 23 1 44.47 88 GLY B N 1
ATOM 5545 C CA . GLY B 1 88 ? -14.312 18.828 22.375 1 44.47 88 GLY B CA 1
ATOM 5546 C C . GLY B 1 88 ? -13.141 19.047 21.438 1 44.47 88 GLY B C 1
ATOM 5547 O O . GLY B 1 88 ? -12.219 18.219 21.375 1 44.47 88 GLY B O 1
ATOM 5548 N N . LEU B 1 89 ? -13.359 19.891 20.328 1 47.91 89 LEU B N 1
ATOM 5549 C CA . LEU B 1 89 ? -12.383 19.734 19.266 1 47.91 89 LEU B CA 1
ATOM 5550 C C . LEU B 1 89 ? -11.055 20.375 19.641 1 47.91 89 LEU B C 1
ATOM 5552 O O . LEU B 1 89 ? -10.016 20.031 19.078 1 47.91 89 LEU B O 1
ATOM 5556 N N . LEU B 1 90 ? -10.789 21.516 20.422 1 51.28 90 LEU B N 1
ATOM 5557 C CA . LEU B 1 90 ? -9.469 22.125 20.469 1 51.28 90 LEU B CA 1
ATOM 5558 C C . LEU B 1 90 ? -8.57 21.391 21.453 1 51.28 90 LEU B C 1
ATOM 5560 O O . LEU B 1 90 ? -8.469 21.781 22.625 1 51.28 90 LEU B O 1
ATOM 5564 N N . ALA B 1 91 ? -8.43 20.141 21.234 1 63.84 91 ALA B N 1
ATOM 5565 C CA . ALA B 1 91 ? -7.535 19.312 22.047 1 63.84 91 ALA B CA 1
ATOM 5566 C C . ALA B 1 91 ? -6.156 19.203 21.406 1 63.84 91 ALA B C 1
ATOM 5568 O O . ALA B 1 91 ? -5.977 19.562 20.234 1 63.84 91 ALA B O 1
ATOM 5569 N N . VAL B 1 92 ? -5.27 19.047 22.25 1 81.19 92 VAL B N 1
ATOM 5570 C CA . VAL B 1 92 ? -3.955 18.656 21.75 1 81.19 92 VAL B CA 1
ATOM 5571 C C . VAL B 1 92 ? -4.109 17.812 20.484 1 81.19 92 VAL B C 1
ATOM 5573 O O . VAL B 1 92 ? -5.039 17.016 20.375 1 81.19 92 VAL B O 1
ATOM 5576 N N . GLY B 1 93 ? -3.336 18.188 19.453 1 84.5 93 GLY B N 1
ATOM 5577 C CA . GLY B 1 93 ? -3.414 17.484 18.188 1 84.5 93 GLY B CA 1
ATOM 5578 C C . GLY B 1 93 ? -3.881 18.375 17.047 1 84.5 93 GLY B C 1
ATOM 5579 O O . GLY B 1 93 ? -3.719 18.031 15.875 1 84.5 93 GLY B O 1
ATOM 5580 N N . GLY B 1 94 ? -4.477 19.547 17.375 1 86.5 94 GLY B N 1
ATOM 5581 C CA . GLY B 1 94 ? -4.879 20.531 16.375 1 86.5 94 GLY B CA 1
ATOM 5582 C C . GLY B 1 94 ? -6.047 20.062 15.523 1 86.5 94 GLY B C 1
ATOM 5583 O O . GLY B 1 94 ? -6.871 19.266 15.969 1 86.5 94 GLY B O 1
ATOM 5584 N N . ASP B 1 95 ? -6.172 20.594 14.352 1 85.38 95 ASP B N 1
ATOM 5585 C CA . ASP B 1 95 ? -7.266 20.281 13.438 1 85.38 95 ASP B CA 1
ATOM 5586 C C . ASP B 1 95 ? -7.199 18.828 12.977 1 85.38 95 ASP B C 1
ATOM 5588 O O . ASP B 1 95 ? -8.234 18.172 12.836 1 85.38 95 ASP B O 1
ATOM 5592 N N . CYS B 1 96 ? -6.07 18.359 12.812 1 86.44 96 CYS B N 1
ATOM 5593 C CA . CYS B 1 96 ? -5.906 17.031 12.234 1 86.44 96 CYS B CA 1
ATOM 5594 C C . CYS B 1 96 ? -6.582 15.969 13.102 1 86.44 96 CYS B C 1
ATOM 5596 O O . CYS B 1 96 ? -7.371 15.172 12.602 1 86.44 96 CYS B O 1
ATOM 5598 N N . SER B 1 97 ? -6.352 15.984 14.352 1 81.94 97 SER B N 1
ATOM 5599 C CA . SER B 1 97 ? -6.855 14.945 15.25 1 81.94 97 SER B CA 1
ATOM 5600 C C . SER B 1 97 ? -8.305 15.211 15.648 1 81.94 97 SER B C 1
ATOM 5602 O O . SER B 1 97 ? -9.062 14.273 15.906 1 81.94 97 SER B O 1
ATOM 5604 N N . ASN B 1 98 ? -8.641 16.484 15.562 1 82.56 98 ASN B N 1
ATOM 5605 C CA . ASN B 1 98 ? -9.883 16.812 16.266 1 82.56 98 ASN B CA 1
ATOM 5606 C C . ASN B 1 98 ? -10.953 17.312 15.289 1 82.56 98 ASN B C 1
ATOM 5608 O O . ASN B 1 98 ? -12.148 17.188 15.562 1 82.56 98 ASN B O 1
ATOM 5612 N N . ALA B 1 99 ? -10.484 17.891 14.164 1 83.81 99 ALA B N 1
ATOM 5613 C CA . ALA B 1 99 ? -11.516 18.594 13.414 1 83.81 99 ALA B CA 1
ATOM 5614 C C . ALA B 1 99 ? -11.344 18.375 11.906 1 83.81 99 ALA B C 1
ATOM 5616 O O . ALA B 1 99 ? -12.141 18.891 11.109 1 83.81 99 ALA B O 1
ATOM 5617 N N . ALA B 1 100 ? -10.391 17.656 11.562 1 88.25 100 ALA B N 1
ATOM 5618 C CA . ALA B 1 100 ? -10.203 17.547 10.117 1 88.25 100 ALA B CA 1
ATOM 5619 C C . ALA B 1 100 ? -9.844 16.125 9.719 1 88.25 100 ALA B C 1
ATOM 5621 O O . ALA B 1 100 ? -10.727 15.344 9.344 1 88.25 100 ALA B O 1
ATOM 5622 N N . CYS B 1 101 ? -8.602 15.711 9.859 1 86.81 101 CYS B N 1
ATOM 5623 C CA . CYS B 1 101 ? -8.094 14.469 9.289 1 86.81 101 CYS B CA 1
ATOM 5624 C C . CYS B 1 101 ? -8.797 13.258 9.891 1 86.81 101 CYS B C 1
ATOM 5626 O O . CYS B 1 101 ? -9.406 12.469 9.164 1 86.81 101 CYS B O 1
ATOM 5628 N N . VAL B 1 102 ? -8.805 13.125 11.172 1 86.25 102 VAL B N 1
ATOM 5629 C CA . VAL B 1 102 ? -9.273 11.914 11.828 1 86.25 102 VAL B CA 1
ATOM 5630 C C . VAL B 1 102 ? -10.797 11.82 11.727 1 86.25 102 VAL B C 1
ATOM 5632 O O . VAL B 1 102 ? -11.336 10.82 11.234 1 86.25 102 VAL B O 1
ATOM 5635 N N . PRO B 1 103 ? -11.523 12.875 12.07 1 86.94 103 PRO B N 1
ATOM 5636 C CA . PRO B 1 103 ? -12.977 12.773 11.961 1 86.94 103 PRO B CA 1
ATOM 5637 C C . PRO B 1 103 ? -13.453 12.578 10.523 1 86.94 103 PRO B C 1
ATOM 5639 O O . PRO B 1 103 ? -14.359 11.789 10.273 1 86.94 103 PRO B O 1
ATOM 5642 N N . SER B 1 104 ? -12.891 13.32 9.625 1 89.94 104 SER B N 1
ATOM 5643 C CA . SER B 1 104 ? -13.344 13.234 8.242 1 89.94 104 SER B CA 1
ATOM 5644 C C . SER B 1 104 ? -13.086 11.852 7.656 1 89.94 104 SER B C 1
ATOM 5646 O O . SER B 1 104 ? -13.945 11.305 6.953 1 89.94 104 SER B O 1
ATOM 5648 N N . LYS B 1 105 ? -11.977 11.281 7.914 1 89.06 105 LYS B N 1
ATOM 5649 C CA . LYS B 1 105 ? -11.641 9.969 7.355 1 89.06 105 LYS B CA 1
ATOM 5650 C C . LYS B 1 105 ? -12.398 8.859 8.07 1 89.06 105 LYS B C 1
ATOM 5652 O O . LYS B 1 105 ? -12.711 7.828 7.465 1 89.06 105 LYS B O 1
ATOM 5657 N N . ALA B 1 106 ? -12.602 9.016 9.359 1 87.25 106 ALA B N 1
ATOM 5658 C CA . ALA B 1 106 ? -13.461 8.062 10.047 1 87.25 106 ALA B CA 1
ATOM 5659 C C . ALA B 1 106 ? -14.852 8.023 9.422 1 87.25 106 ALA B C 1
ATOM 5661 O O . ALA B 1 106 ? -15.398 6.949 9.172 1 87.25 106 ALA B O 1
ATOM 5662 N N . LEU B 1 107 ? -15.383 9.203 9.125 1 86.56 107 LEU B N 1
ATOM 5663 C CA . LEU B 1 107 ? -16.703 9.289 8.523 1 86.56 107 LEU B CA 1
ATOM 5664 C C . LEU B 1 107 ? -16.688 8.727 7.102 1 86.56 107 LEU B C 1
ATOM 5666 O O . LEU B 1 107 ? -17.672 8.141 6.656 1 86.56 107 LEU B O 1
ATOM 5670 N N . ARG B 1 108 ? -15.625 8.938 6.453 1 87.94 108 ARG B N 1
ATOM 5671 C CA . ARG B 1 108 ? -15.461 8.375 5.117 1 87.94 108 ARG B CA 1
ATOM 5672 C C . ARG B 1 108 ? -15.586 6.855 5.148 1 87.94 108 ARG B C 1
ATOM 5674 O O . ARG B 1 108 ? -16.281 6.266 4.309 1 87.94 108 ARG B O 1
ATOM 5681 N N . SER B 1 109 ? -14.891 6.223 6.047 1 83.25 109 SER B N 1
ATOM 5682 C CA . SER B 1 109 ? -14.906 4.773 6.188 1 83.25 109 SER B CA 1
ATOM 5683 C C . SER B 1 109 ? -16.312 4.262 6.516 1 83.25 109 SER B C 1
ATOM 5685 O O . SER B 1 109 ? -16.734 3.238 5.984 1 83.25 109 SER B O 1
ATOM 5687 N N . ILE B 1 110 ? -16.938 4.965 7.305 1 82.31 110 ILE B N 1
ATOM 5688 C CA . ILE B 1 110 ? -18.281 4.594 7.723 1 82.31 110 ILE B CA 1
ATOM 5689 C C . ILE B 1 110 ? -19.25 4.746 6.551 1 82.31 110 ILE B C 1
ATOM 5691 O O . ILE B 1 110 ? -20.109 3.887 6.324 1 82.31 110 ILE B O 1
ATOM 5695 N N . ALA B 1 111 ? -19.094 5.848 5.848 1 82.56 111 ALA B N 1
ATOM 5696 C CA . ALA B 1 111 ? -19.953 6.121 4.695 1 82.56 111 ALA B CA 1
ATOM 5697 C C . ALA B 1 111 ? -19.844 5.016 3.648 1 82.56 111 ALA B C 1
ATOM 5699 O O . ALA B 1 111 ? -20.812 4.699 2.963 1 82.56 111 ALA B O 1
ATOM 5700 N N . ARG B 1 112 ? -18.781 4.395 3.602 1 78.12 112 ARG B N 1
ATOM 5701 C CA . ARG B 1 112 ? -18.547 3.322 2.639 1 78.12 112 ARG B CA 1
ATOM 5702 C C . ARG B 1 112 ? -19.344 2.074 3.002 1 78.12 112 ARG B C 1
ATOM 5704 O O . ARG B 1 112 ? -19.766 1.322 2.121 1 78.12 112 ARG B O 1
ATOM 5711 N N . GLN B 1 113 ? -19.5 1.811 4.238 1 73.19 113 GLN B N 1
ATOM 5712 C CA . GLN B 1 113 ? -20.156 0.596 4.719 1 73.19 113 GLN B CA 1
ATOM 5713 C C . GLN B 1 113 ? -21.672 0.758 4.75 1 73.19 113 GLN B C 1
ATOM 5715 O O . GLN B 1 113 ? -22.406 -0.226 4.875 1 73.19 113 GLN B O 1
ATOM 5720 N N . GLY B 1 114 ? -22.125 1.972 4.559 1 68.81 114 GLY B N 1
ATOM 5721 C CA . GLY B 1 114 ? -23.547 2.205 4.59 1 68.81 114 GLY B CA 1
ATOM 5722 C C . GLY B 1 114 ? -24.172 1.979 5.957 1 68.81 114 GLY B C 1
ATOM 5723 O O . GLY B 1 114 ? -25.266 1.421 6.074 1 68.81 114 GLY B O 1
ATOM 5724 N N . VAL B 1 115 ? -23.469 2.332 7.008 1 65.81 115 VAL B N 1
ATOM 5725 C CA . VAL B 1 115 ? -23.938 2.117 8.375 1 65.81 115 VAL B CA 1
ATOM 5726 C C . VAL B 1 115 ? -24.906 3.229 8.766 1 65.81 115 VAL B C 1
ATOM 5728 O O . VAL B 1 115 ? -24.891 4.316 8.18 1 65.81 115 VAL B O 1
ATOM 5731 N N . SER B 1 116 ? -25.75 2.895 9.742 1 67.25 116 SER B N 1
ATOM 5732 C CA . SER B 1 116 ? -26.719 3.873 10.242 1 67.25 116 SER B CA 1
ATOM 5733 C C . SER B 1 116 ? -26.016 5.086 10.844 1 67.25 116 SER B C 1
ATOM 5735 O O . SER B 1 116 ? -24.844 5.004 11.227 1 67.25 116 SER B O 1
ATOM 5737 N N . ASP B 1 117 ? -26.734 6.164 10.953 1 69.94 117 ASP B N 1
ATOM 5738 C CA . ASP B 1 117 ? -26.219 7.426 11.477 1 69.94 117 ASP B CA 1
ATOM 5739 C C . ASP B 1 117 ? -25.688 7.254 12.898 1 69.94 117 ASP B C 1
ATOM 5741 O O . ASP B 1 117 ? -24.625 7.781 13.242 1 69.94 117 ASP B O 1
ATOM 5745 N N . HIS B 1 118 ? -26.484 6.527 13.656 1 72.5 118 HIS B N 1
ATOM 5746 C CA . HIS B 1 118 ? -26.078 6.344 15.055 1 72.5 118 HIS B CA 1
ATOM 5747 C C . HIS B 1 118 ? -24.781 5.559 15.156 1 72.5 118 HIS B C 1
ATOM 5749 O O . HIS B 1 118 ? -23.891 5.938 15.914 1 72.5 118 HIS B O 1
ATOM 5755 N N . LYS B 1 119 ? -24.688 4.535 14.375 1 72.88 119 LYS B N 1
ATOM 5756 C CA . LYS B 1 119 ? -23.484 3.711 14.391 1 72.88 119 LYS B CA 1
ATOM 5757 C C . LYS B 1 119 ? -22.297 4.461 13.797 1 72.88 119 LYS B C 1
ATOM 5759 O O . LYS B 1 119 ? -21.172 4.328 14.273 1 72.88 119 LYS B O 1
ATOM 5764 N N . ALA B 1 120 ? -22.641 5.281 12.875 1 74.25 120 ALA B N 1
ATOM 5765 C CA . ALA B 1 120 ? -21.609 6.09 12.242 1 74.25 120 ALA B CA 1
ATOM 5766 C C . ALA B 1 120 ? -20.953 7.039 13.242 1 74.25 120 ALA B C 1
ATOM 5768 O O . ALA B 1 120 ? -19.734 7.141 13.305 1 74.25 120 ALA B O 1
ATOM 5769 N N . ARG B 1 121 ? -21.766 7.59 14.078 1 77.19 121 ARG B N 1
ATOM 5770 C CA . ARG B 1 121 ? -21.281 8.516 15.094 1 77.19 121 ARG B CA 1
ATOM 5771 C C . ARG B 1 121 ? -20.438 7.789 16.141 1 77.19 121 ARG B C 1
ATOM 5773 O O . ARG B 1 121 ? -19.391 8.281 16.562 1 77.19 121 ARG B O 1
ATOM 5780 N N . GLN B 1 122 ? -20.891 6.676 16.484 1 79 122 GLN B N 1
ATOM 5781 C CA . GLN B 1 122 ? -20.188 5.906 17.5 1 79 122 GLN B CA 1
ATOM 5782 C C . GLN B 1 122 ? -18.797 5.504 17.031 1 79 122 GLN B C 1
ATOM 5784 O O . GLN B 1 122 ? -17.828 5.613 17.781 1 79 122 GLN B O 1
ATOM 5789 N N . TYR B 1 123 ? -18.812 5.148 15.805 1 78.44 123 TYR B N 1
ATOM 5790 C CA . TYR B 1 123 ? -17.531 4.707 15.266 1 78.44 123 TYR B CA 1
ATOM 5791 C C . TYR B 1 123 ? -16.594 5.887 15.062 1 78.44 123 TYR B C 1
ATOM 5793 O O . TYR B 1 123 ? -15.391 5.781 15.328 1 78.44 123 TYR B O 1
ATOM 5801 N N . ALA B 1 124 ? -17.094 6.938 14.641 1 80.31 124 ALA B N 1
ATOM 5802 C CA . ALA B 1 124 ? -16.281 8.125 14.438 1 80.31 124 ALA B CA 1
ATOM 5803 C C . ALA B 1 124 ? -15.742 8.656 15.766 1 80.31 124 ALA B C 1
ATOM 5805 O O . ALA B 1 124 ? -14.57 9.008 15.883 1 80.31 124 ALA B O 1
ATOM 5806 N N . ASP B 1 125 ? -16.578 8.609 16.75 1 81.31 125 ASP B N 1
ATOM 5807 C CA . ASP B 1 125 ? -16.172 9.055 18.078 1 81.31 125 ASP B CA 1
ATOM 5808 C C . ASP B 1 125 ? -15.086 8.141 18.656 1 81.31 125 ASP B C 1
ATOM 5810 O O . ASP B 1 125 ? -14.156 8.617 19.312 1 81.31 125 ASP B O 1
ATOM 5814 N N . ALA B 1 126 ? -15.273 6.969 18.406 1 80.25 126 ALA B N 1
ATOM 5815 C CA . ALA B 1 126 ? -14.289 6.008 18.891 1 80.25 126 ALA B CA 1
ATOM 5816 C C . ALA B 1 126 ? -12.922 6.246 18.25 1 80.25 126 ALA B C 1
ATOM 5818 O O . ALA B 1 126 ? -11.891 6.164 18.922 1 80.25 126 ALA B O 1
ATOM 5819 N N . ALA B 1 127 ? -12.961 6.527 17 1 80.56 127 ALA B N 1
ATOM 5820 C CA . ALA B 1 127 ? -11.711 6.785 16.297 1 80.56 127 ALA B CA 1
ATOM 5821 C C . ALA B 1 127 ? -11.039 8.055 16.812 1 80.56 127 ALA B C 1
ATOM 5823 O O . ALA B 1 127 ? -9.836 8.062 17.062 1 80.56 127 ALA B O 1
ATOM 5824 N N . ILE B 1 128 ? -11.789 9.055 17 1 80.75 128 ILE B N 1
ATOM 5825 C CA . ILE B 1 128 ? -11.281 10.336 17.484 1 80.75 128 ILE B CA 1
ATOM 5826 C C . ILE B 1 128 ? -10.727 10.18 18.906 1 80.75 128 ILE B C 1
ATOM 5828 O O . ILE B 1 128 ? -9.625 10.648 19.203 1 80.75 128 ILE B O 1
ATOM 5832 N N . ASN B 1 129 ? -11.422 9.445 19.672 1 80.06 129 ASN B N 1
ATOM 5833 C CA . ASN B 1 129 ? -11.008 9.25 21.062 1 80.06 129 ASN B CA 1
ATOM 5834 C C . ASN B 1 129 ? -9.734 8.414 21.156 1 80.06 129 ASN B C 1
ATOM 5836 O O . ASN B 1 129 ? -8.906 8.641 22.047 1 80.06 129 ASN B O 1
ATOM 5840 N N . ALA B 1 130 ? -9.664 7.512 20.281 1 78.69 130 ALA B N 1
ATOM 5841 C CA . ALA B 1 130 ? -8.453 6.695 20.266 1 78.69 130 ALA B CA 1
ATOM 5842 C C . ALA B 1 130 ? -7.223 7.539 19.953 1 78.69 130 ALA B C 1
ATOM 5844 O O . ALA B 1 130 ? -6.18 7.402 20.594 1 78.69 130 ALA B O 1
ATOM 5845 N N . VAL B 1 131 ? -7.324 8.391 19.016 1 77.44 131 VAL B N 1
ATOM 5846 C CA . VAL B 1 131 ? -6.223 9.266 18.625 1 77.44 131 VAL B CA 1
ATOM 5847 C C . VAL B 1 131 ? -5.93 10.266 19.734 1 77.44 131 VAL B C 1
ATOM 5849 O O . VAL B 1 131 ? -4.766 10.492 20.078 1 77.44 131 VAL B O 1
ATOM 5852 N N . ARG B 1 132 ? -6.98 10.773 20.297 1 76.75 132 ARG B N 1
ATOM 5853 C CA . ARG B 1 132 ? -6.84 11.727 21.406 1 76.75 132 ARG B CA 1
ATOM 5854 C C . ARG B 1 132 ? -6.125 11.086 22.578 1 76.75 132 ARG B C 1
ATOM 5856 O O . ARG B 1 132 ? -5.348 11.75 23.281 1 76.75 132 ARG B O 1
ATOM 5863 N N . ALA B 1 133 ? -6.395 9.867 22.781 1 75.94 133 ALA B N 1
ATOM 5864 C CA . ALA B 1 133 ? -5.766 9.156 23.891 1 75.94 133 ALA B CA 1
ATOM 5865 C C . ALA B 1 133 ? -4.254 9.07 23.703 1 75.94 133 ALA B C 1
ATOM 5867 O O . ALA B 1 133 ? -3.492 9.156 24.672 1 75.94 133 ALA B O 1
ATOM 5868 N N . ARG B 1 134 ? -3.848 9.039 22.516 1 75.75 134 ARG B N 1
ATOM 5869 C CA . ARG B 1 134 ? -2.424 8.938 22.219 1 75.75 134 ARG B CA 1
ATOM 5870 C C . ARG B 1 134 ? -1.746 10.297 22.281 1 75.75 134 ARG B C 1
ATOM 5872 O O . ARG B 1 134 ? -0.526 10.383 22.438 1 75.75 134 ARG B O 1
ATOM 5879 N N . GLU B 1 135 ? -2.527 11.305 22.141 1 76.81 135 GLU B N 1
ATOM 5880 C CA . GLU B 1 135 ? -2.027 12.672 22.219 1 76.81 135 GLU B CA 1
ATOM 5881 C C . GLU B 1 135 ? -2.486 13.359 23.5 1 76.81 135 GLU B C 1
ATOM 5883 O O . GLU B 1 135 ? -2.652 14.578 23.547 1 76.81 135 GLU B O 1
ATOM 5888 N N . SER B 1 136 ? -2.654 12.602 24.531 1 76.5 136 SER B N 1
ATOM 5889 C CA . SER B 1 136 ? -3.234 13.133 25.766 1 76.5 136 SER B CA 1
ATOM 5890 C C . SER B 1 136 ? -2.311 14.156 26.406 1 76.5 136 SER B C 1
ATOM 5892 O O . SER B 1 136 ? -1.089 13.992 26.406 1 76.5 136 SER B O 1
ATOM 5894 N N . PRO B 1 137 ? -2.947 15.164 26.953 1 80.06 137 PRO B N 1
ATOM 5895 C CA . PRO B 1 137 ? -2.164 16.172 27.672 1 80.06 137 PRO B CA 1
ATOM 5896 C C . PRO B 1 137 ? -1.277 15.555 28.766 1 80.06 137 PRO B C 1
ATOM 5898 O O . PRO B 1 137 ? -0.162 16.031 28.984 1 80.06 137 PRO B O 1
ATOM 5901 N N . ASP B 1 138 ? -1.714 14.547 29.375 1 77.12 138 ASP B N 1
ATOM 5902 C CA . ASP B 1 138 ? -0.949 13.914 30.453 1 77.12 138 ASP B CA 1
ATOM 5903 C C . ASP B 1 138 ? 0.352 13.312 29.922 1 77.12 138 ASP B C 1
ATOM 5905 O O . ASP B 1 138 ? 1.396 13.406 30.562 1 77.12 138 ASP B O 1
ATOM 5909 N N . ARG B 1 139 ? 0.27 12.828 28.75 1 75.31 139 ARG B N 1
ATOM 5910 C CA . ARG B 1 139 ? 1.46 12.25 28.141 1 75.31 139 ARG B CA 1
ATOM 5911 C C . ARG B 1 139 ? 2.467 13.336 27.766 1 75.31 139 ARG B C 1
ATOM 5913 O O . ARG B 1 139 ? 3.676 13.125 27.875 1 75.31 139 ARG B O 1
ATOM 5920 N N . ILE B 1 140 ? 1.964 14.422 27.391 1 81.38 140 ILE B N 1
ATOM 5921 C CA . ILE B 1 140 ? 2.809 15.539 26.969 1 81.38 140 ILE B CA 1
ATOM 5922 C C . ILE B 1 140 ? 3.457 16.188 28.188 1 81.38 140 ILE B C 1
ATOM 5924 O O . ILE B 1 140 ? 4.637 16.547 28.156 1 81.38 140 ILE B O 1
ATOM 5928 N N . ARG B 1 141 ? 2.748 16.25 29.266 1 82.62 141 ARG B N 1
ATOM 5929 C CA . ARG B 1 141 ? 3.201 16.922 30.484 1 82.62 141 ARG B CA 1
ATOM 5930 C C . ARG B 1 141 ? 4.32 16.141 31.156 1 82.62 141 ARG B C 1
ATOM 5932 O O . ARG B 1 141 ? 5.051 16.672 31.984 1 82.62 141 ARG B O 1
ATOM 5939 N N . ASN B 1 142 ? 4.473 14.953 30.672 1 72.94 142 ASN B N 1
ATOM 5940 C CA . ASN B 1 142 ? 5.566 14.156 31.219 1 72.94 142 ASN B CA 1
ATOM 5941 C C . ASN B 1 142 ? 6.926 14.664 30.734 1 72.94 142 ASN B C 1
ATOM 5943 O O . ASN B 1 142 ? 7.934 14.477 31.422 1 72.94 142 ASN B O 1
ATOM 5947 N N . LYS B 1 143 ? 6.898 15.414 29.656 1 75.75 143 LYS B N 1
ATOM 5948 C CA . LYS B 1 143 ? 8.172 15.797 29.047 1 75.75 143 LYS B CA 1
ATOM 5949 C C . LYS B 1 143 ? 8.234 17.297 28.797 1 75.75 143 LYS B C 1
ATOM 5951 O O . LYS B 1 143 ? 9.32 17.859 28.656 1 75.75 143 LYS B O 1
ATOM 5956 N N . THR B 1 144 ? 7.117 17.922 28.734 1 86.19 144 THR B N 1
ATOM 5957 C CA . THR B 1 144 ? 6.988 19.312 28.297 1 86.19 144 THR B CA 1
ATOM 5958 C C . THR B 1 144 ? 5.949 20.047 29.156 1 86.19 144 THR B C 1
ATOM 5960 O O . THR B 1 144 ? 4.918 19.469 29.5 1 86.19 144 THR B O 1
ATOM 5963 N N . ASP B 1 145 ? 6.371 21.25 29.609 1 88.38 145 ASP B N 1
ATOM 5964 C CA . ASP B 1 145 ? 5.316 22.062 30.219 1 88.38 145 ASP B CA 1
ATOM 5965 C C . ASP B 1 145 ? 4.25 22.438 29.203 1 88.38 145 ASP B C 1
ATOM 5967 O O . ASP B 1 145 ? 4.574 22.828 28.078 1 88.38 145 ASP B O 1
ATOM 5971 N N . LEU B 1 146 ? 3.043 22.141 29.578 1 88.38 146 LEU B N 1
ATOM 5972 C CA . LEU B 1 146 ? 1.931 22.406 28.672 1 88.38 146 LEU B CA 1
ATOM 5973 C C . LEU B 1 146 ? 0.942 23.391 29.281 1 88.38 146 LEU B C 1
ATOM 5975 O O . LEU B 1 146 ? 0.445 23.156 30.391 1 88.38 146 LEU B O 1
ATOM 5979 N N . TYR B 1 147 ? 0.725 24.5 28.594 1 86.69 147 TYR B N 1
ATOM 5980 C CA . TYR B 1 147 ? -0.27 25.469 29.016 1 86.69 147 TYR B CA 1
ATOM 5981 C C . TYR B 1 147 ? -1.396 25.578 27.984 1 86.69 147 TYR B C 1
ATOM 5983 O O . TYR B 1 147 ? -1.146 25.75 26.797 1 86.69 147 TYR B O 1
ATOM 5991 N N . PHE B 1 148 ? -2.592 25.422 28.5 1 87.31 148 PHE B N 1
ATOM 5992 C CA . PHE B 1 148 ? -3.754 25.859 27.734 1 87.31 148 PHE B CA 1
ATOM 5993 C C . PHE B 1 148 ? -4.113 27.297 28.047 1 87.31 148 PHE B C 1
ATOM 5995 O O . PHE B 1 148 ? -4.223 27.672 29.219 1 87.31 148 PHE B O 1
ATOM 6002 N N . VAL B 1 149 ? -4.312 28.094 26.984 1 88.5 149 VAL B N 1
ATOM 6003 C CA . VAL B 1 149 ? -4.395 29.531 27.266 1 88.5 149 VAL B CA 1
ATOM 6004 C C . VAL B 1 149 ? -5.621 30.109 26.562 1 88.5 149 VAL B C 1
ATOM 6006 O O . VAL B 1 149 ? -6.094 29.578 25.562 1 88.5 149 VAL B O 1
ATOM 6009 N N . GLN B 1 150 ? -6.074 31.219 27.078 1 86.12 150 GLN B N 1
ATOM 6010 C CA . GLN B 1 150 ? -7.07 32.031 26.422 1 86.12 150 GLN B CA 1
ATOM 6011 C C . GLN B 1 150 ? -6.414 32.969 25.391 1 86.12 150 GLN B C 1
ATOM 6013 O O . GLN B 1 150 ? -6.992 33.25 24.344 1 86.12 150 GLN B O 1
ATOM 6018 N N . SER B 1 151 ? -5.262 33.375 25.812 1 89.5 151 SER B N 1
ATOM 6019 C CA . SER B 1 151 ? -4.5 34.25 24.938 1 89.5 151 SER B CA 1
ATOM 6020 C C . SER B 1 151 ? -3.002 34.156 25.203 1 89.5 151 SER B C 1
ATOM 6022 O O . SER B 1 151 ? -2.592 33.75 26.297 1 89.5 151 SER B O 1
ATOM 6024 N N . CYS B 1 152 ? -2.242 34.438 24.188 1 94 152 CYS B N 1
ATOM 6025 C CA . CYS B 1 152 ? -0.79 34.531 24.297 1 94 152 CYS B CA 1
ATOM 6026 C C . CYS B 1 152 ? -0.239 35.531 23.297 1 94 152 CYS B C 1
ATOM 6028 O O . CYS B 1 152 ? -0.717 35.625 22.156 1 94 152 CYS B O 1
ATOM 6030 N N . ARG B 1 153 ? 0.718 36.375 23.688 1 96.56 153 ARG B N 1
ATOM 6031 C CA . ARG B 1 153 ? 1.265 37.406 22.812 1 96.56 153 ARG B CA 1
ATOM 6032 C C . ARG B 1 153 ? 2.711 37.719 23.172 1 96.56 153 ARG B C 1
ATOM 6034 O O . ARG B 1 153 ? 3.098 37.625 24.344 1 96.56 153 ARG B O 1
ATOM 6041 N N . PHE B 1 154 ? 3.439 38.125 22.141 1 97.5 154 PHE B N 1
ATOM 6042 C CA . PHE B 1 154 ? 4.785 38.625 22.391 1 97.5 154 PHE B CA 1
ATOM 6043 C C . PHE B 1 154 ? 4.738 40 23.047 1 97.5 154 PHE B C 1
ATOM 6045 O O . PHE B 1 154 ? 3.943 40.844 22.641 1 97.5 154 PHE B O 1
ATOM 6052 N N . VAL B 1 155 ? 5.582 40.188 24.078 1 96.62 155 VAL B N 1
ATOM 6053 C CA . VAL B 1 155 ? 5.68 41.5 24.719 1 96.62 155 VAL B CA 1
ATOM 6054 C C . VAL B 1 155 ? 7.066 42.094 24.484 1 96.62 155 VAL B C 1
ATOM 6056 O O . VAL B 1 155 ? 7.266 43.312 24.609 1 96.62 155 VAL B O 1
ATOM 6059 N N . SER B 1 156 ? 8.023 41.25 24.234 1 95.31 156 SER B N 1
ATOM 6060 C CA . SER B 1 156 ? 9.375 41.625 23.828 1 95.31 156 SER B CA 1
ATOM 6061 C C . SER B 1 156 ? 10.008 40.5 22.969 1 95.31 156 SER B C 1
ATOM 6063 O O . SER B 1 156 ? 9.359 39.5 22.656 1 95.31 156 SER B O 1
ATOM 6065 N N . THR B 1 157 ? 11.219 40.688 22.609 1 95 157 THR B N 1
ATOM 6066 C CA . THR B 1 157 ? 11.922 39.812 21.703 1 95 157 THR B CA 1
ATOM 6067 C C . THR B 1 157 ? 12 38.406 22.281 1 95 157 THR B C 1
ATOM 6069 O O . THR B 1 157 ? 11.938 37.406 21.562 1 95 157 THR B O 1
ATOM 6072 N N . HIS B 1 158 ? 12.109 38.281 23.562 1 95.69 158 HIS B N 1
ATOM 6073 C CA . HIS B 1 158 ? 12.32 36.969 24.156 1 95.69 158 HIS B CA 1
ATOM 6074 C C . HIS B 1 158 ? 11.289 36.688 25.266 1 95.69 158 HIS B C 1
ATOM 6076 O O . HIS B 1 158 ? 11.508 35.844 26.125 1 95.69 158 HIS B O 1
ATOM 6082 N N . GLU B 1 159 ? 10.203 37.5 25.25 1 95.81 159 GLU B N 1
ATOM 6083 C CA . GLU B 1 159 ? 9.195 37.344 26.297 1 95.81 159 GLU B CA 1
ATOM 6084 C C . GLU B 1 159 ? 7.793 37.25 25.703 1 95.81 159 GLU B C 1
ATOM 6086 O O . GLU B 1 159 ? 7.457 37.969 24.766 1 95.81 159 GLU B O 1
ATOM 6091 N N . MET B 1 160 ? 7.047 36.281 26.297 1 96.12 160 MET B N 1
ATOM 6092 C CA . MET B 1 160 ? 5.641 36.125 25.953 1 96.12 160 MET B CA 1
ATOM 6093 C C . MET B 1 160 ? 4.758 36.188 27.188 1 96.12 160 MET B C 1
ATOM 6095 O O . MET B 1 160 ? 5.125 35.688 28.25 1 96.12 160 MET B O 1
ATOM 6099 N N . GLU B 1 161 ? 3.646 36.875 27.047 1 96.5 161 GLU B N 1
ATOM 6100 C CA . GLU B 1 161 ? 2.615 36.906 28.078 1 96.5 161 GLU B CA 1
ATOM 6101 C C . GLU B 1 161 ? 1.469 35.938 27.734 1 96.5 161 GLU B C 1
ATOM 6103 O O . GLU B 1 161 ? 0.963 35.938 26.609 1 96.5 161 GLU B O 1
ATOM 6108 N N . ILE B 1 162 ? 1.11 35.062 28.688 1 94.12 162 ILE B N 1
ATOM 6109 C CA . ILE B 1 162 ? 0.026 34.125 28.453 1 94.12 162 ILE B CA 1
ATOM 6110 C C . ILE B 1 162 ? -1.052 34.281 29.516 1 94.12 162 ILE B C 1
ATOM 6112 O O . ILE B 1 162 ? -0.75 34.625 30.656 1 94.12 162 ILE B O 1
ATOM 6116 N N . GLN B 1 163 ? -2.27 34.125 29.109 1 92.69 163 GLN B N 1
ATOM 6117 C CA . GLN B 1 163 ? -3.395 34 30.031 1 92.69 163 GLN B CA 1
ATOM 6118 C C . GLN B 1 163 ? -3.887 32.562 30.094 1 92.69 163 GLN B C 1
ATOM 6120 O O . GLN B 1 163 ? -4.77 32.156 29.344 1 92.69 163 GLN B O 1
ATOM 6125 N N . ALA B 1 164 ? -3.334 31.828 31.062 1 87.88 164 ALA B N 1
ATOM 6126 C CA . ALA B 1 164 ? -3.727 30.438 31.234 1 87.88 164 ALA B CA 1
ATOM 6127 C C . ALA B 1 164 ? -5.195 30.328 31.625 1 87.88 164 ALA B C 1
ATOM 6129 O O . ALA B 1 164 ? -5.727 31.203 32.312 1 87.88 164 ALA B O 1
ATOM 6130 N N . ILE B 1 165 ? -5.926 29.344 31.172 1 83.56 165 ILE B N 1
ATOM 6131 C CA . ILE B 1 165 ? -7.359 29.188 31.375 1 83.56 165 ILE B CA 1
ATOM 6132 C C . ILE B 1 165 ? -7.656 29.156 32.875 1 83.56 165 ILE B C 1
ATOM 6134 O O . ILE B 1 165 ? -8.672 29.688 33.312 1 83.56 165 ILE B O 1
ATOM 6138 N N . ASN B 1 166 ? -6.836 28.609 33.75 1 77.19 166 ASN B N 1
ATOM 6139 C CA . ASN B 1 166 ? -7.145 28.484 35.156 1 77.19 166 ASN B CA 1
ATOM 6140 C C . ASN B 1 166 ? -6.336 29.469 36 1 77.19 166 ASN B C 1
ATOM 6142 O O . ASN B 1 166 ? -6.254 29.328 37.219 1 77.19 166 ASN B O 1
ATOM 6146 N N . ALA B 1 167 ? -5.797 30.484 35.281 1 82 167 ALA B N 1
ATOM 6147 C CA . ALA B 1 167 ? -5 31.469 36 1 82 167 ALA B CA 1
ATOM 6148 C C . ALA B 1 167 ? -5.699 32.812 36.062 1 82 167 ALA B C 1
ATOM 6150 O O . ALA B 1 167 ? -6.348 33.219 35.094 1 82 167 ALA B O 1
ATOM 6151 N N . SER B 1 168 ? -5.688 33.438 37.188 1 85.69 168 SER B N 1
ATOM 6152 C CA . SER B 1 168 ? -6.328 34.719 37.344 1 85.69 168 SER B CA 1
ATOM 6153 C C . SER B 1 168 ? -5.492 35.844 36.719 1 85.69 168 SER B C 1
ATOM 6155 O O . SER B 1 168 ? -6.035 36.812 36.219 1 85.69 168 SER B O 1
ATOM 6157 N N . GLU B 1 169 ? -4.203 35.688 36.812 1 89.94 169 GLU B N 1
ATOM 6158 C CA . GLU B 1 169 ? -3.312 36.719 36.312 1 89.94 169 GLU B CA 1
ATOM 6159 C C . GLU B 1 169 ? -2.449 36.188 35.156 1 89.94 169 GLU B C 1
ATOM 6161 O O . GLU B 1 169 ? -2.129 35 35.125 1 89.94 169 GLU B O 1
ATOM 6166 N N . PRO B 1 170 ? -2.178 37.125 34.25 1 93.19 170 PRO B N 1
ATOM 6167 C CA . PRO B 1 170 ? -1.283 36.719 33.156 1 93.19 170 PRO B CA 1
ATOM 6168 C C . PRO B 1 170 ? 0.101 36.312 33.656 1 93.19 170 PRO B C 1
ATOM 6170 O O . PRO B 1 170 ? 0.579 36.844 34.656 1 93.19 170 PRO B O 1
ATOM 6173 N N . LEU B 1 171 ? 0.644 35.344 32.969 1 92.25 171 LEU B N 1
ATOM 6174 C CA . LEU B 1 171 ? 1.991 34.844 33.25 1 92.25 171 LEU B CA 1
ATOM 6175 C C . LEU B 1 171 ? 2.961 35.281 32.156 1 92.25 171 LEU B C 1
ATOM 6177 O O . LEU B 1 171 ? 2.627 35.219 30.984 1 92.25 171 LEU B O 1
ATOM 6181 N N . ARG B 1 172 ? 4.098 35.781 32.562 1 93.88 172 ARG B N 1
ATOM 6182 C CA . ARG B 1 172 ? 5.152 36.094 31.594 1 93.88 172 ARG B CA 1
ATOM 6183 C C . ARG B 1 172 ? 6.18 35 31.531 1 93.88 172 ARG B C 1
ATOM 6185 O O . ARG B 1 172 ? 6.676 34.531 32.562 1 93.88 172 ARG B O 1
ATOM 6192 N N . LEU B 1 173 ? 6.441 34.562 30.328 1 95.44 173 LEU B N 1
ATOM 6193 C CA . LEU B 1 173 ? 7.41 33.5 30.078 1 95.44 173 LEU B CA 1
ATOM 6194 C C . LEU B 1 173 ? 8.562 34.031 29.219 1 95.44 173 LEU B C 1
ATOM 6196 O O . LEU B 1 173 ? 8.383 34.906 28.391 1 95.44 173 LEU B O 1
ATOM 6200 N N . ARG B 1 174 ? 9.766 33.531 29.469 1 95.69 174 ARG B N 1
ATOM 6201 C CA . ARG B 1 174 ? 10.945 33.812 28.656 1 95.69 174 ARG B CA 1
ATOM 6202 C C . ARG B 1 174 ? 11.492 32.562 28 1 95.69 174 ARG B C 1
ATOM 6204 O O . ARG B 1 174 ? 11.375 31.469 28.547 1 95.69 174 ARG B O 1
ATOM 6211 N N . ALA B 1 175 ? 12 32.781 26.828 1 96.25 175 ALA B N 1
ATOM 6212 C CA . ALA B 1 175 ? 12.633 31.656 26.156 1 96.25 175 ALA B CA 1
ATOM 6213 C C . ALA B 1 175 ? 13.812 32.094 25.297 1 96.25 175 ALA B C 1
ATOM 6215 O O . ALA B 1 175 ? 13.867 33.281 24.875 1 96.25 175 ALA B O 1
ATOM 6216 N N . ARG B 1 176 ? 14.758 31.188 25.109 1 95.06 176 ARG B N 1
ATOM 6217 C CA . ARG B 1 176 ? 15.875 31.453 24.203 1 95.06 176 ARG B CA 1
ATOM 6218 C C . ARG B 1 176 ? 15.422 31.422 22.734 1 95.06 176 ARG B C 1
ATOM 6220 O O . ARG B 1 176 ? 15.93 32.156 21.906 1 95.06 176 ARG B O 1
ATOM 6227 N N . ARG B 1 177 ? 14.547 30.547 22.453 1 96.5 177 ARG B N 1
ATOM 6228 C CA . ARG B 1 177 ? 14.031 30.375 21.094 1 96.5 177 ARG B CA 1
ATOM 6229 C C . ARG B 1 177 ? 12.531 30.109 21.109 1 96.5 177 ARG B C 1
ATOM 6231 O O . ARG B 1 177 ? 11.984 29.672 22.125 1 96.5 177 ARG B O 1
ATOM 6238 N N . PHE B 1 178 ? 11.93 30.391 19.969 1 97.81 178 PHE B N 1
ATOM 6239 C CA . PHE B 1 178 ? 10.492 30.219 19.797 1 97.81 178 PHE B CA 1
ATOM 6240 C C . PHE B 1 178 ? 10.18 29.438 18.531 1 97.81 178 PHE B C 1
ATOM 6242 O O . PHE B 1 178 ? 10.883 29.578 17.516 1 97.81 178 PHE B O 1
ATOM 6249 N N . LEU B 1 179 ? 9.18 28.578 18.562 1 97.88 179 LEU B N 1
ATOM 6250 C CA . LEU B 1 179 ? 8.562 28.031 17.359 1 97.88 179 LEU B CA 1
ATOM 6251 C C . LEU B 1 179 ? 7.094 28.438 17.281 1 97.88 179 LEU B C 1
ATOM 6253 O O . LEU B 1 179 ? 6.309 28.141 18.172 1 97.88 179 LEU B O 1
ATOM 6257 N N . ILE B 1 180 ? 6.809 29.125 16.234 1 97.75 180 ILE B N 1
ATOM 6258 C CA . ILE B 1 180 ? 5.414 29.453 15.961 1 97.75 180 ILE B CA 1
ATOM 6259 C C . ILE B 1 180 ? 4.781 28.359 15.117 1 97.75 180 ILE B C 1
ATOM 6261 O O . ILE B 1 180 ? 5.184 28.125 13.977 1 97.75 180 ILE B O 1
ATOM 6265 N N . ALA B 1 181 ? 3.797 27.641 15.648 1 96.25 181 ALA B N 1
ATOM 6266 C CA . ALA B 1 181 ? 3.109 26.516 15.016 1 96.25 181 ALA B CA 1
ATOM 6267 C C . ALA B 1 181 ? 1.604 26.594 15.242 1 96.25 181 ALA B C 1
ATOM 6269 O O . ALA B 1 181 ? 0.97 25.609 15.602 1 96.25 181 ALA B O 1
ATOM 6270 N N . THR B 1 182 ? 1.037 27.734 15.023 1 94.06 182 THR B N 1
ATOM 6271 C CA . THR B 1 182 ? -0.354 28 15.375 1 94.06 182 THR B CA 1
ATOM 6272 C C . THR B 1 182 ? -1.297 27.391 14.344 1 94.06 182 THR B C 1
ATOM 6274 O O . THR B 1 182 ? -2.5 27.281 14.586 1 94.06 182 THR B O 1
ATOM 6277 N N . GLY B 1 183 ? -0.734 27 13.242 1 92.31 183 GLY B N 1
ATOM 6278 C CA . GLY B 1 183 ? -1.601 26.531 12.172 1 92.31 183 GLY B CA 1
ATOM 6279 C C . GLY B 1 183 ? -2.398 27.656 11.523 1 92.31 183 GLY B C 1
ATOM 6280 O O . GLY B 1 183 ? -1.906 28.766 11.375 1 92.31 183 GLY B O 1
ATOM 6281 N N . ALA B 1 184 ? -3.559 27.281 10.906 1 92 184 ALA B N 1
ATOM 6282 C CA . ALA B 1 184 ? -4.426 28.219 10.203 1 92 184 ALA B CA 1
ATOM 6283 C C . ALA B 1 184 ? -5.898 27.891 10.438 1 92 184 ALA B C 1
ATOM 6285 O O . ALA B 1 184 ? -6.223 26.859 11.016 1 92 184 ALA B O 1
ATOM 6286 N N . SER B 1 185 ? -6.699 28.828 10.148 1 91.38 185 SER B N 1
ATOM 6287 C CA . SER B 1 185 ? -8.141 28.656 10.273 1 91.38 185 SER B CA 1
ATOM 6288 C C . SER B 1 185 ? -8.828 28.734 8.914 1 91.38 185 SER B C 1
ATOM 6290 O O . SER B 1 185 ? -8.297 29.328 7.98 1 91.38 185 SER B O 1
ATOM 6292 N N . PRO B 1 186 ? -10.039 28.141 8.812 1 92.94 186 PRO B N 1
ATOM 6293 C CA . PRO B 1 186 ? -10.758 28.219 7.539 1 92.94 186 PRO B CA 1
ATOM 6294 C C . PRO B 1 186 ? -11.078 29.641 7.129 1 92.94 186 PRO B C 1
ATOM 6296 O O . PRO B 1 186 ? -11.422 30.469 7.977 1 92.94 186 PRO B O 1
ATOM 6299 N N . ILE B 1 187 ? -11.039 29.875 5.848 1 94.62 187 ILE B N 1
ATOM 6300 C CA . ILE B 1 187 ? -11.352 31.203 5.309 1 94.62 187 ILE B CA 1
ATOM 6301 C C . ILE B 1 187 ? -12.859 31.359 5.168 1 94.62 187 ILE B C 1
ATOM 6303 O O . ILE B 1 187 ? -13.523 30.531 4.547 1 94.62 187 ILE B O 1
ATOM 6307 N N . VAL B 1 188 ? -13.391 32.375 5.77 1 95.25 188 VAL B N 1
ATOM 6308 C CA . VAL B 1 188 ? -14.781 32.781 5.633 1 95.25 188 VAL B CA 1
ATOM 6309 C C . VAL B 1 188 ? -14.867 34.25 5.262 1 95.25 188 VAL B C 1
ATOM 6311 O O . VAL B 1 188 ? -14.867 35.125 6.137 1 95.25 188 VAL B O 1
ATOM 6314 N N . PRO B 1 189 ? -15.047 34.531 3.998 1 95 189 PRO B N 1
ATOM 6315 C CA . PRO B 1 189 ? -15.109 35.938 3.605 1 95 189 PRO B CA 1
ATOM 6316 C C . PRO B 1 189 ? -16.266 36.688 4.273 1 95 189 PRO B C 1
ATOM 6318 O O . PRO B 1 189 ? -17.375 36.156 4.336 1 95 189 PRO B O 1
ATOM 6321 N N . GLU B 1 190 ? -15.984 37.844 4.699 1 94 190 GLU B N 1
ATOM 6322 C CA . GLU B 1 190 ? -16.969 38.656 5.398 1 94 190 GLU B CA 1
ATOM 6323 C C . GLU B 1 190 ? -18.172 38.969 4.512 1 94 190 GLU B C 1
ATOM 6325 O O . GLU B 1 190 ? -19.312 39 4.992 1 94 190 GLU B O 1
ATOM 6330 N N . THR B 1 191 ? -17.922 39.125 3.303 1 94.25 191 THR B N 1
ATOM 6331 C CA . THR B 1 191 ? -18.984 39.406 2.348 1 94.25 191 THR B CA 1
ATOM 6332 C C . THR B 1 191 ? -19.984 38.281 2.277 1 94.25 191 THR B C 1
ATOM 6334 O O . THR B 1 191 ? -21.203 38.5 2.287 1 94.25 191 THR B O 1
ATOM 6337 N N . PHE B 1 192 ? -19.5 37.094 2.223 1 94.25 192 PHE B N 1
ATOM 6338 C CA . PHE B 1 192 ? -20.375 35.906 2.145 1 94.25 192 PHE B CA 1
ATOM 6339 C C . PHE B 1 192 ? -21.109 35.719 3.461 1 94.25 192 PHE B C 1
ATOM 6341 O O . PHE B 1 192 ? -22.281 35.281 3.465 1 94.25 192 PHE B O 1
ATOM 6348 N N . GLN B 1 193 ? -20.406 35.938 4.508 1 94.94 193 GLN B N 1
ATOM 6349 C CA . GLN B 1 193 ? -21.031 35.844 5.82 1 94.94 193 GLN B CA 1
ATOM 6350 C C . GLN B 1 193 ? -22.219 36.781 5.953 1 94.94 193 GLN B C 1
ATOM 6352 O O . GLN B 1 193 ? -23.297 36.375 6.422 1 94.94 193 GLN B O 1
ATOM 6357 N N . ALA B 1 194 ? -22.062 37.969 5.492 1 96.06 194 ALA B N 1
ATOM 6358 C CA . ALA B 1 194 ? -23.125 38.969 5.57 1 96.06 194 ALA B CA 1
ATOM 6359 C C . ALA B 1 194 ? -24.297 38.625 4.668 1 96.06 194 ALA B C 1
ATOM 6361 O O . ALA B 1 194 ? -25.453 38.719 5.074 1 96.06 194 ALA B O 1
ATOM 6362 N N . GLN B 1 195 ? -24 38.219 3.521 1 96.69 195 GLN B N 1
ATOM 6363 C CA . GLN B 1 195 ? -25.031 37.844 2.557 1 96.69 195 GLN B CA 1
ATOM 6364 C C . GLN B 1 195 ? -25.797 36.625 3.021 1 96.69 195 GLN B C 1
ATOM 6366 O O . GLN B 1 195 ? -27.031 36.562 2.879 1 96.69 195 GLN B O 1
ATOM 6371 N N . ALA B 1 196 ? -25.094 35.688 3.543 1 96.25 196 ALA B N 1
ATOM 6372 C CA . ALA B 1 196 ? -25.719 34.469 4.023 1 96.25 196 ALA B CA 1
ATOM 6373 C C . ALA B 1 196 ? -26.656 34.75 5.195 1 96.25 196 ALA B C 1
ATOM 6375 O O . ALA B 1 196 ? -27.734 34.156 5.281 1 96.25 196 ALA B O 1
ATOM 6376 N N . LYS B 1 197 ? -26.188 35.625 6.035 1 95.19 197 LYS B N 1
ATOM 6377 C CA . LYS B 1 197 ? -27.016 36 7.172 1 95.19 197 LYS B CA 1
ATOM 6378 C C . LYS B 1 197 ? -28.312 36.688 6.703 1 95.19 197 LYS B C 1
ATOM 6380 O O . LYS B 1 197 ? -29.391 36.406 7.227 1 95.19 197 LYS B O 1
ATOM 6385 N N . ALA B 1 198 ? -28.172 37.5 5.785 1 96 198 ALA B N 1
ATOM 6386 C CA . ALA B 1 198 ? -29.344 38.188 5.246 1 96 198 ALA B CA 1
ATOM 6387 C C . ALA B 1 198 ? -30.312 37.219 4.594 1 96 198 ALA B C 1
ATOM 6389 O O . ALA B 1 198 ? -31.531 37.438 4.641 1 96 198 ALA B O 1
ATOM 6390 N N . ALA B 1 199 ? -29.797 36.188 4.012 1 96 199 ALA B N 1
ATOM 6391 C CA . ALA B 1 199 ? -30.609 35.219 3.291 1 96 199 ALA B CA 1
ATOM 6392 C C . ALA B 1 199 ? -31.094 34.094 4.227 1 96 199 ALA B C 1
ATOM 6394 O O . ALA B 1 199 ? -31.938 33.281 3.848 1 96 199 ALA B O 1
ATOM 6395 N N . GLY B 1 200 ? -30.594 34.094 5.453 1 94.19 200 GLY B N 1
ATOM 6396 C CA . GLY B 1 200 ? -30.922 33.031 6.375 1 94.19 200 GLY B CA 1
ATOM 6397 C C . GLY B 1 200 ? -30.266 31.703 5.992 1 94.19 200 GLY B C 1
ATOM 6398 O O . GLY B 1 200 ? -30.828 30.625 6.254 1 94.19 200 GLY B O 1
ATOM 6399 N N . LEU B 1 201 ? -29.172 31.75 5.297 1 94.25 201 LEU B N 1
ATOM 6400 C CA . LEU B 1 201 ? -28.453 30.578 4.852 1 94.25 201 LEU B CA 1
ATOM 6401 C C . LEU B 1 201 ? -27.328 30.219 5.828 1 94.25 201 LEU B C 1
ATOM 6403 O O . LEU B 1 201 ? -26.344 30.953 5.938 1 94.25 201 LEU B O 1
ATOM 6407 N N . PRO B 1 202 ? -27.438 29.109 6.562 1 92.94 202 PRO B N 1
ATOM 6408 C CA . PRO B 1 202 ? -26.328 28.719 7.441 1 92.94 202 PRO B CA 1
ATOM 6409 C C . PRO B 1 202 ? -25.031 28.453 6.676 1 92.94 202 PRO B C 1
ATOM 6411 O O . PRO B 1 202 ? -25.047 27.75 5.656 1 92.94 202 PRO B O 1
ATOM 6414 N N . LEU B 1 203 ? -23.953 29.016 7.176 1 94.44 203 LEU B N 1
ATOM 6415 C CA . LEU B 1 203 ? -22.641 28.797 6.598 1 94.44 203 LEU B CA 1
ATOM 6416 C C . LEU B 1 203 ? -21.844 27.812 7.453 1 94.44 203 LEU B C 1
ATOM 6418 O O . LEU B 1 203 ? -21.875 27.875 8.68 1 94.44 203 LEU B O 1
ATOM 6422 N N . TYR B 1 204 ? -21.156 26.906 6.723 1 93.5 204 TYR B N 1
ATOM 6423 C CA . TYR B 1 204 ? -20.312 25.922 7.41 1 93.5 204 TYR B CA 1
ATOM 6424 C C . TYR B 1 204 ? -18.891 25.953 6.875 1 93.5 204 TYR B C 1
ATOM 6426 O O . TYR B 1 204 ? -18.672 26.297 5.711 1 93.5 204 TYR B O 1
ATOM 6434 N N . THR B 1 205 ? -17.969 25.625 7.766 1 94.31 205 THR B N 1
ATOM 6435 C CA . THR B 1 205 ? -16.594 25.234 7.422 1 94.31 205 THR B CA 1
ATOM 6436 C C . THR B 1 205 ? -16.375 23.75 7.66 1 94.31 205 THR B C 1
ATOM 6438 O O . THR B 1 205 ? -17.281 23.047 8.133 1 94.31 205 THR B O 1
ATOM 6441 N N . TYR B 1 206 ? -15.188 23.297 7.242 1 91.88 206 TYR B N 1
ATOM 6442 C CA . TYR B 1 206 ? -14.938 21.875 7.496 1 91.88 206 TYR B CA 1
ATOM 6443 C C . TYR B 1 206 ? -15.016 21.562 8.984 1 91.88 206 TYR B C 1
ATOM 6445 O O . TYR B 1 206 ? -15.469 20.484 9.383 1 91.88 206 TYR B O 1
ATOM 6453 N N . ARG B 1 207 ? -14.68 22.516 9.859 1 89.94 207 ARG B N 1
ATOM 6454 C CA . ARG B 1 207 ? -14.734 22.344 11.305 1 89.94 207 ARG B CA 1
ATOM 6455 C C . ARG B 1 207 ? -16.172 22.188 11.781 1 89.94 207 ARG B C 1
ATOM 6457 O O . ARG B 1 207 ? -16.516 21.219 12.461 1 89.94 207 ARG B O 1
ATOM 6464 N N . SER B 1 208 ? -16.953 23.125 11.359 1 89.19 208 SER B N 1
ATOM 6465 C CA . SER B 1 208 ? -18.312 23.188 11.898 1 89.19 208 SER B CA 1
ATOM 6466 C C . SER B 1 208 ? -19.188 22.094 11.32 1 89.19 208 SER B C 1
ATOM 6468 O O . SER B 1 208 ? -20.062 21.562 12 1 89.19 208 SER B O 1
ATOM 6470 N N . ILE B 1 209 ? -18.969 21.719 10.094 1 89.38 209 ILE B N 1
ATOM 6471 C CA . ILE B 1 209 ? -19.828 20.703 9.477 1 89.38 209 ILE B CA 1
ATOM 6472 C C . ILE B 1 209 ? -19.547 19.344 10.102 1 89.38 209 ILE B C 1
ATOM 6474 O O . ILE B 1 209 ? -20.453 18.547 10.328 1 89.38 209 ILE B O 1
ATOM 6478 N N . LEU B 1 210 ? -18.297 19.047 10.344 1 87.12 210 LEU B N 1
ATOM 6479 C CA . LEU B 1 210 ? -17.938 17.766 10.961 1 87.12 210 LEU B CA 1
ATOM 6480 C C . LEU B 1 210 ? -18.469 17.688 12.391 1 87.12 210 LEU B C 1
ATOM 6482 O O . LEU B 1 210 ? -18.938 16.641 12.82 1 87.12 210 LEU B O 1
ATOM 6486 N N . GLN B 1 211 ? -18.375 18.797 13.023 1 82.12 211 GLN B N 1
ATOM 6487 C CA . GLN B 1 211 ? -18.953 18.859 14.367 1 82.12 211 GLN B CA 1
ATOM 6488 C C . GLN B 1 211 ? -20.453 18.594 14.344 1 82.12 211 GLN B C 1
ATOM 6490 O O . GLN B 1 211 ? -20.984 17.891 15.211 1 82.12 211 GLN B O 1
ATOM 6495 N N . SER B 1 212 ? -21.047 19.109 13.367 1 81.69 212 SER B N 1
ATOM 6496 C CA . SER B 1 212 ? -22.484 18.953 13.242 1 81.69 212 SER B CA 1
ATOM 6497 C C . SER B 1 212 ? -22.859 17.516 12.922 1 81.69 212 SER B C 1
ATOM 6499 O O . SER B 1 212 ? -23.859 17 13.438 1 81.69 212 SER B O 1
ATOM 6501 N N . VAL B 1 213 ? -22.141 16.953 12.055 1 81.19 213 VAL B N 1
ATOM 6502 C CA . VAL B 1 213 ? -22.422 15.594 11.617 1 81.19 213 VAL B CA 1
ATOM 6503 C C . VAL B 1 213 ? -22.203 14.617 12.773 1 81.19 213 VAL B C 1
ATOM 6505 O O . VAL B 1 213 ? -22.922 13.633 12.914 1 81.19 213 VAL B O 1
ATOM 6508 N N . LEU B 1 214 ? -21.25 14.898 13.609 1 80.81 214 LEU B N 1
ATOM 6509 C CA . LEU B 1 214 ? -20.859 14 14.688 1 80.81 214 LEU B CA 1
ATOM 6510 C C . LEU B 1 214 ? -21.703 14.242 15.938 1 80.81 214 LEU B C 1
ATOM 6512 O O . LEU B 1 214 ? -21.734 13.406 16.844 1 80.81 214 LEU B O 1
ATOM 6516 N N . ALA B 1 215 ? -22.406 15.305 15.867 1 75.75 215 ALA B N 1
ATOM 6517 C CA . ALA B 1 215 ? -23.234 15.617 17.016 1 75.75 215 ALA B CA 1
ATOM 6518 C C . ALA B 1 215 ? -24.484 14.758 17.047 1 75.75 215 ALA B C 1
ATOM 6520 O O . ALA B 1 215 ? -25.016 14.383 16 1 75.75 215 ALA B O 1
ATOM 6521 N N . THR B 1 216 ? -24.859 14.188 18.25 1 62.44 216 THR B N 1
ATOM 6522 C CA . THR B 1 216 ? -26.016 13.336 18.422 1 62.44 216 THR B CA 1
ATOM 6523 C C . THR B 1 216 ? -27.266 14 17.859 1 62.44 216 THR B C 1
ATOM 6525 O O . THR B 1 216 ? -28.078 13.344 17.188 1 62.44 216 THR B O 1
ATOM 6528 N N . GLU B 1 217 ? -27.453 15.195 18.281 1 60.66 217 GLU B N 1
ATOM 6529 C CA . GLU B 1 217 ? -28.562 15.961 17.703 1 60.66 217 GLU B CA 1
ATOM 6530 C C . GLU B 1 217 ? -28.047 17.078 16.812 1 60.66 217 GLU B C 1
ATOM 6532 O O . GLU B 1 217 ? -27.594 18.125 17.297 1 60.66 217 GLU B O 1
ATOM 6537 N N . SER B 1 218 ? -27.969 16.641 15.492 1 61.09 218 SER B N 1
ATOM 6538 C CA . SER B 1 218 ? -27.375 17.641 14.617 1 61.09 218 SER B CA 1
ATOM 6539 C C . SER B 1 218 ? -28.219 18.906 14.562 1 61.09 218 SER B C 1
ATOM 6541 O O . SER B 1 218 ? -29.438 18.844 14.391 1 61.09 218 SER B O 1
ATOM 6543 N N . SER B 1 219 ? -27.578 19.984 14.914 1 59.53 219 SER B N 1
ATOM 6544 C CA . SER B 1 219 ? -28.219 21.281 14.789 1 59.53 219 SER B CA 1
ATOM 6545 C C . SER B 1 219 ? -28.078 21.844 13.375 1 59.53 219 SER B C 1
ATOM 6547 O O . SER B 1 219 ? -28.656 22.891 13.055 1 59.53 219 SER B O 1
ATOM 6549 N N . ALA B 1 220 ? -27.406 21.016 12.531 1 64.19 220 ALA B N 1
ATOM 6550 C CA . ALA B 1 220 ? -27.25 21.516 11.172 1 64.19 220 ALA B CA 1
ATOM 6551 C C . ALA B 1 220 ? -28.516 21.266 10.344 1 64.19 220 ALA B C 1
ATOM 6553 O O . ALA B 1 220 ? -28.922 20.109 10.172 1 64.19 220 ALA B O 1
ATOM 6554 N N . PRO B 1 221 ? -29.094 22.281 9.945 1 62.97 221 PRO B N 1
ATOM 6555 C CA . PRO B 1 221 ? -30.375 22.141 9.242 1 62.97 221 PRO B CA 1
ATOM 6556 C C . PRO B 1 221 ? -30.297 21.172 8.062 1 62.97 221 PRO B C 1
ATOM 6558 O O . PRO B 1 221 ? -31.234 20.406 7.812 1 62.97 221 PRO B O 1
ATOM 6561 N N . PHE B 1 222 ? -29.172 21.141 7.438 1 69.88 222 PHE B N 1
ATOM 6562 C CA . PHE B 1 222 ? -29.094 20.281 6.262 1 69.88 222 PHE B CA 1
ATOM 6563 C C . PHE B 1 222 ? -28.938 18.828 6.664 1 69.88 222 PHE B C 1
ATOM 6565 O O . PHE B 1 222 ? -29.172 17.922 5.855 1 69.88 222 PHE B O 1
ATOM 6572 N N . TRP B 1 223 ? -28.562 18.562 7.973 1 70 223 TRP B N 1
ATOM 6573 C CA . TRP B 1 223 ? -28.25 17.203 8.391 1 70 223 TRP B CA 1
ATOM 6574 C C . TRP B 1 223 ? -29.406 16.609 9.188 1 70 223 TRP B C 1
ATOM 6576 O O . TRP B 1 223 ? -29.516 15.383 9.312 1 70 223 TRP B O 1
ATOM 6586 N N . LYS B 1 224 ? -30.281 17.484 9.688 1 63.88 224 LYS B N 1
ATOM 6587 C CA . LYS B 1 224 ? -31.422 17.047 10.508 1 63.88 224 LYS B CA 1
ATOM 6588 C C . LYS B 1 224 ? -32.312 16.078 9.75 1 63.88 224 LYS B C 1
ATOM 6590 O O . LYS B 1 224 ? -32.531 16.234 8.547 1 63.88 224 LYS B O 1
ATOM 6595 N N . MET B 1 225 ? -32.594 14.875 10.406 1 56.69 225 MET B N 1
ATOM 6596 C CA . MET B 1 225 ? -33.469 13.828 9.867 1 56.69 225 MET B CA 1
ATOM 6597 C C . MET B 1 225 ? -34.938 14.188 10.055 1 56.69 225 MET B C 1
ATOM 6599 O O . MET B 1 225 ? -35.531 13.898 11.094 1 56.69 225 MET B O 1
ATOM 6603 N N . ASP B 1 226 ? -35.406 15.156 9.57 1 53.31 226 ASP B N 1
ATOM 6604 C CA . ASP B 1 226 ? -36.781 15.445 9.867 1 53.31 226 ASP B CA 1
ATOM 6605 C C . ASP B 1 226 ? -37.719 14.75 8.875 1 53.31 226 ASP B C 1
ATOM 6607 O O . ASP B 1 226 ? -38.844 15.195 8.648 1 53.31 226 ASP B O 1
ATOM 6611 N N . GLY B 1 227 ? -37.406 13.453 8.609 1 51.91 227 GLY B N 1
ATOM 6612 C CA . GLY B 1 227 ? -38.312 12.656 7.812 1 51.91 227 GLY B CA 1
ATOM 6613 C C . GLY B 1 227 ? -38.312 13.008 6.34 1 51.91 227 GLY B C 1
ATOM 6614 O O . GLY B 1 227 ? -38.031 12.148 5.496 1 51.91 227 GLY B O 1
ATOM 6615 N N . SER B 1 228 ? -39.188 13.875 5.777 1 50.16 228 SER B N 1
ATOM 6616 C CA . SER B 1 228 ? -39.75 13.969 4.441 1 50.16 228 SER B CA 1
ATOM 6617 C C . SER B 1 228 ? -38.781 14.586 3.451 1 50.16 228 SER B C 1
ATOM 6619 O O . SER B 1 228 ? -38.844 14.32 2.25 1 50.16 228 SER B O 1
ATOM 6621 N N . THR B 1 229 ? -38.125 15.922 3.611 1 57.56 229 THR B N 1
ATOM 6622 C CA . THR B 1 229 ? -37.844 16.828 2.508 1 57.56 229 THR B CA 1
ATOM 6623 C C . THR B 1 229 ? -36.406 16.703 2.061 1 57.56 229 THR B C 1
ATOM 6625 O O . THR B 1 229 ? -35.5 16.453 2.879 1 57.56 229 THR B O 1
ATOM 6628 N N . LYS B 1 230 ? -36.125 16.641 0.722 1 71.94 230 LYS B N 1
ATOM 6629 C CA . LYS B 1 230 ? -34.844 16.75 0.015 1 71.94 230 LYS B CA 1
ATOM 6630 C C . LYS B 1 230 ? -34.125 18.031 0.403 1 71.94 230 LYS B C 1
ATOM 6632 O O . LYS B 1 230 ? -34.656 19.125 0.24 1 71.94 230 LYS B O 1
ATOM 6637 N N . LYS B 1 231 ? -33.094 17.969 1.289 1 87.62 231 LYS B N 1
ATOM 6638 C CA . LYS B 1 231 ? -32.281 19.125 1.666 1 87.62 231 LYS B CA 1
ATOM 6639 C C . LYS B 1 231 ? -31.141 19.312 0.697 1 87.62 231 LYS B C 1
ATOM 6641 O O . LYS B 1 231 ? -30.625 18.359 0.126 1 87.62 231 LYS B O 1
ATOM 6646 N N . ARG B 1 232 ? -30.875 20.625 0.52 1 92 232 ARG B N 1
ATOM 6647 C CA . ARG B 1 232 ? -29.859 20.984 -0.461 1 92 232 ARG B CA 1
ATOM 6648 C C . ARG B 1 232 ? -28.656 21.641 0.211 1 92 232 ARG B C 1
ATOM 6650 O O . ARG B 1 232 ? -28.812 22.5 1.075 1 92 232 ARG B O 1
ATOM 6657 N N . LEU B 1 233 ? -27.453 21.188 -0.141 1 94.12 233 LEU B N 1
ATOM 6658 C CA . LEU B 1 233 ? -26.203 21.75 0.368 1 94.12 233 LEU B CA 1
ATOM 6659 C C . LEU B 1 233 ? -25.359 22.312 -0.767 1 94.12 233 LEU B C 1
ATOM 6661 O O . LEU B 1 233 ? -25.172 21.656 -1.795 1 94.12 233 LEU B O 1
ATOM 6665 N N . LEU B 1 234 ? -24.938 23.562 -0.619 1 96.44 234 LEU B N 1
ATOM 6666 C CA . LEU B 1 234 ? -23.984 24.172 -1.542 1 96.44 234 LEU B CA 1
ATOM 6667 C C . LEU B 1 234 ? -22.562 24.031 -1.03 1 96.44 234 LEU B C 1
ATOM 6669 O O . LEU B 1 234 ? -22.266 24.422 0.106 1 96.44 234 LEU B O 1
ATOM 6673 N N . ILE B 1 235 ? -21.719 23.453 -1.79 1 97.69 235 ILE B N 1
ATOM 6674 C CA . ILE B 1 235 ? -20.297 23.406 -1.482 1 97.69 235 ILE B CA 1
ATOM 6675 C C . ILE B 1 235 ? -19.547 24.406 -2.375 1 97.69 235 ILE B C 1
ATOM 6677 O O . ILE B 1 235 ? -19.672 24.359 -3.6 1 97.69 235 ILE B O 1
ATOM 6681 N N . VAL B 1 236 ? -18.797 25.297 -1.752 1 97.81 236 VAL B N 1
ATOM 6682 C CA . VAL B 1 236 ? -18.031 26.312 -2.488 1 97.81 236 VAL B CA 1
ATOM 6683 C C . VAL B 1 236 ? -16.547 25.984 -2.424 1 97.81 236 VAL B C 1
ATOM 6685 O O . VAL B 1 236 ? -15.938 26.031 -1.351 1 97.81 236 VAL B O 1
ATOM 6688 N N . GLY B 1 237 ? -15.953 25.672 -3.6 1 96.62 237 GLY B N 1
ATOM 6689 C CA . GLY B 1 237 ? -14.555 25.281 -3.691 1 96.62 237 GLY B CA 1
ATOM 6690 C C . GLY B 1 237 ? -14.344 23.938 -4.336 1 96.62 237 GLY B C 1
ATOM 6691 O O . GLY B 1 237 ? -15.242 23.094 -4.32 1 96.62 237 GLY B O 1
ATOM 6692 N N . GLY B 1 238 ? -13.133 23.703 -4.875 1 95.62 238 GLY B N 1
ATOM 6693 C CA . GLY B 1 238 ? -12.859 22.469 -5.602 1 95.62 238 GLY B CA 1
ATOM 6694 C C . GLY B 1 238 ? -11.594 21.781 -5.137 1 95.62 238 GLY B C 1
ATOM 6695 O O . GLY B 1 238 ? -11.047 20.938 -5.855 1 95.62 238 GLY B O 1
ATOM 6696 N N . GLY B 1 239 ? -11.133 22.078 -3.92 1 95 239 GLY B N 1
ATOM 6697 C CA . GLY B 1 239 ? -9.93 21.453 -3.391 1 95 239 GLY B CA 1
ATOM 6698 C C . GLY B 1 239 ? -10.18 20.094 -2.758 1 95 239 GLY B C 1
ATOM 6699 O O . GLY B 1 239 ? -11.258 19.516 -2.922 1 95 239 GLY B O 1
ATOM 6700 N N . ALA B 1 240 ? -9.203 19.562 -2.072 1 94 240 ALA B N 1
ATOM 6701 C CA . ALA B 1 240 ? -9.266 18.234 -1.469 1 94 240 ALA B CA 1
ATOM 6702 C C . ALA B 1 240 ? -10.43 18.125 -0.49 1 94 240 ALA B C 1
ATOM 6704 O O . ALA B 1 240 ? -11.156 17.125 -0.485 1 94 240 ALA B O 1
ATOM 6705 N N . THR B 1 241 ? -10.586 19.156 0.312 1 94.94 241 THR B N 1
ATOM 6706 C CA . THR B 1 241 ? -11.641 19.156 1.325 1 94.94 241 THR B CA 1
ATOM 6707 C C . THR B 1 241 ? -13.016 19.047 0.679 1 94.94 241 THR B C 1
ATOM 6709 O O . THR B 1 241 ? -13.867 18.281 1.146 1 94.94 241 THR B O 1
ATOM 6712 N N . ALA B 1 242 ? -13.242 19.797 -0.367 1 96.69 242 ALA B N 1
ATOM 6713 C CA . ALA B 1 242 ? -14.516 19.781 -1.074 1 96.69 242 ALA B CA 1
ATOM 6714 C C . ALA B 1 242 ? -14.805 18.391 -1.653 1 96.69 242 ALA B C 1
ATOM 6716 O O . ALA B 1 242 ? -15.93 17.891 -1.542 1 96.69 242 ALA B O 1
ATOM 6717 N N . CYS B 1 243 ? -13.82 17.812 -2.217 1 96.38 243 CYS B N 1
ATOM 6718 C CA . CYS B 1 243 ? -13.984 16.516 -2.842 1 96.38 243 CYS B CA 1
ATOM 6719 C C . CYS B 1 243 ? -14.273 15.438 -1.799 1 96.38 243 CYS B C 1
ATOM 6721 O O . CYS B 1 243 ? -15.195 14.641 -1.962 1 96.38 243 CYS B O 1
ATOM 6723 N N . GLU B 1 244 ? -13.492 15.453 -0.745 1 95.69 244 GLU B N 1
ATOM 6724 C CA . GLU B 1 244 ? -13.625 14.438 0.293 1 95.69 244 GLU B CA 1
ATOM 6725 C C . GLU B 1 244 ? -14.961 14.562 1.022 1 95.69 244 GLU B C 1
ATOM 6727 O O . GLU B 1 244 ? -15.711 13.594 1.136 1 95.69 244 GLU B O 1
ATOM 6732 N N . LEU B 1 245 ? -15.227 15.734 1.487 1 94.75 245 LEU B N 1
ATOM 6733 C CA . LEU B 1 245 ? -16.438 15.945 2.27 1 94.75 245 LEU B CA 1
ATOM 6734 C C . LEU B 1 245 ? -17.688 15.844 1.388 1 94.75 245 LEU B C 1
ATOM 6736 O O . LEU B 1 245 ? -18.719 15.344 1.827 1 94.75 245 LEU B O 1
ATOM 6740 N N . GLY B 1 246 ? -17.547 16.375 0.156 1 94.75 246 GLY B N 1
ATOM 6741 C CA . GLY B 1 246 ? -18.656 16.219 -0.765 1 94.75 246 GLY B CA 1
ATOM 6742 C C . GLY B 1 246 ? -19.094 14.773 -0.927 1 94.75 246 GLY B C 1
ATOM 6743 O O . GLY B 1 246 ? -20.281 14.445 -0.747 1 94.75 246 GLY B O 1
ATOM 6744 N N . GLN B 1 247 ? -18.188 13.898 -1.16 1 92.94 247 GLN B N 1
ATOM 6745 C CA . GLN B 1 247 ? -18.5 12.492 -1.355 1 92.94 247 GLN B CA 1
ATOM 6746 C C . GLN B 1 247 ? -18.984 11.852 -0.056 1 92.94 247 GLN B C 1
ATOM 6748 O O . GLN B 1 247 ? -19.938 11.078 -0.054 1 92.94 247 GLN B O 1
ATOM 6753 N N . THR B 1 248 ? -18.328 12.188 1.038 1 90.62 248 THR B N 1
ATOM 6754 C CA . THR B 1 248 ? -18.656 11.594 2.326 1 90.62 248 THR B CA 1
ATOM 6755 C C . THR B 1 248 ? -20.078 11.961 2.736 1 90.62 248 THR B C 1
ATOM 6757 O O . THR B 1 248 ? -20.859 11.094 3.154 1 90.62 248 THR B O 1
ATOM 6760 N N . LEU B 1 249 ? -20.438 13.172 2.561 1 89.56 249 LEU B N 1
ATOM 6761 C CA . LEU B 1 249 ? -21.734 13.656 3.016 1 89.56 249 LEU B CA 1
ATOM 6762 C C . LEU B 1 249 ? -22.859 13.07 2.172 1 89.56 249 LEU B C 1
ATOM 6764 O O . LEU B 1 249 ? -23.891 12.672 2.707 1 89.56 249 LEU B O 1
ATOM 6768 N N . VAL B 1 250 ? -22.656 13 0.869 1 89.69 250 VAL B N 1
ATOM 6769 C CA . VAL B 1 250 ? -23.719 12.477 0.011 1 89.69 250 VAL B CA 1
ATOM 6770 C C . VAL B 1 250 ? -23.875 10.977 0.246 1 89.69 250 VAL B C 1
ATOM 6772 O O . VAL B 1 250 ? -24.984 10.438 0.153 1 89.69 250 VAL B O 1
ATOM 6775 N N . ARG B 1 251 ? -22.844 10.297 0.601 1 86 251 ARG B N 1
ATOM 6776 C CA . ARG B 1 251 ? -22.922 8.867 0.88 1 86 251 ARG B CA 1
ATOM 6777 C C . ARG B 1 251 ? -23.594 8.609 2.223 1 86 251 ARG B C 1
ATOM 6779 O O . ARG B 1 251 ? -24.297 7.609 2.387 1 86 251 ARG B O 1
ATOM 6786 N N . LEU B 1 252 ? -23.312 9.469 3.119 1 83.19 252 LEU B N 1
ATOM 6787 C CA . LEU B 1 252 ? -23.938 9.328 4.43 1 83.19 252 LEU B CA 1
ATOM 6788 C C . LEU B 1 252 ? -25.438 9.586 4.344 1 83.19 252 LEU B C 1
ATOM 6790 O O . LEU B 1 252 ? -26.234 8.961 5.059 1 83.19 252 LEU B O 1
ATOM 6794 N N . ARG B 1 253 ? -25.781 10.523 3.381 1 83.06 253 ARG B N 1
ATOM 6795 C CA . ARG B 1 253 ? -27.188 10.828 3.152 1 83.06 253 ARG B CA 1
ATOM 6796 C C . ARG B 1 253 ? -27.469 10.992 1.663 1 83.06 253 ARG B C 1
ATOM 6798 O O . ARG B 1 253 ? -27.562 12.109 1.16 1 83.06 253 ARG B O 1
ATOM 6805 N N . PRO B 1 254 ? -27.781 9.875 1.071 1 78.38 254 PRO B N 1
ATOM 6806 C CA . PRO B 1 254 ? -27.922 9.867 -0.386 1 78.38 254 PRO B CA 1
ATOM 6807 C C . PRO B 1 254 ? -29.109 10.695 -0.871 1 78.38 254 PRO B C 1
ATOM 6809 O O . PRO B 1 254 ? -29.188 11.039 -2.053 1 78.38 254 PRO B O 1
ATOM 6812 N N . GLN B 1 255 ? -29.969 11.055 -0.003 1 78.12 255 GLN B N 1
ATOM 6813 C CA . GLN B 1 255 ? -31.156 11.797 -0.412 1 78.12 255 GLN B CA 1
ATOM 6814 C C . GLN B 1 255 ? -30.875 13.289 -0.498 1 78.12 255 GLN B C 1
ATOM 6816 O O . GLN B 1 255 ? -31.734 14.07 -0.936 1 78.12 255 GLN B O 1
ATOM 6821 N N . ARG B 1 256 ? -29.719 13.656 -0.19 1 82.94 256 ARG B N 1
ATOM 6822 C CA . ARG B 1 256 ? -29.359 15.07 -0.206 1 82.94 256 ARG B CA 1
ATOM 6823 C C . ARG B 1 256 ? -28.875 15.5 -1.589 1 82.94 256 ARG B C 1
ATOM 6825 O O . ARG B 1 256 ? -28.234 14.727 -2.299 1 82.94 256 ARG B O 1
ATOM 6832 N N . ASP B 1 257 ? -29.344 16.688 -1.847 1 89.38 257 ASP B N 1
ATOM 6833 C CA . ASP B 1 257 ? -28.891 17.328 -3.074 1 89.38 257 ASP B CA 1
ATOM 6834 C C . ASP B 1 257 ? -27.672 18.203 -2.811 1 89.38 257 ASP B C 1
ATOM 6836 O O . ASP B 1 257 ? -27.766 19.25 -2.16 1 89.38 257 ASP B O 1
ATOM 6840 N N . ILE B 1 258 ? -26.578 17.781 -3.293 1 93.31 258 ILE B N 1
ATOM 6841 C CA . ILE B 1 258 ? -25.344 18.531 -3.078 1 93.31 258 ILE B CA 1
ATOM 6842 C C . ILE B 1 258 ? -24.891 19.156 -4.395 1 93.31 258 ILE B C 1
ATOM 6844 O O . ILE B 1 258 ? -24.766 18.469 -5.406 1 93.31 258 ILE B O 1
ATOM 6848 N N . CYS B 1 259 ? -24.703 20.453 -4.332 1 95.19 259 CYS B N 1
ATOM 6849 C CA . CYS B 1 259 ? -24.156 21.219 -5.457 1 95.19 259 CYS B CA 1
ATOM 6850 C C . CYS B 1 259 ? -22.781 21.781 -5.133 1 95.19 259 CYS B C 1
ATOM 6852 O O . CYS B 1 259 ? -22.578 22.375 -4.078 1 95.19 259 CYS B O 1
ATOM 6854 N N . LEU B 1 260 ? -21.859 21.5 -5.988 1 97.44 260 LEU B N 1
ATOM 6855 C CA . LEU B 1 260 ? -20.5 22 -5.812 1 97.44 260 LEU B CA 1
ATOM 6856 C C . LEU B 1 260 ? -20.156 23.047 -6.871 1 97.44 260 LEU B C 1
ATOM 6858 O O . LEU B 1 260 ? -20.406 22.828 -8.062 1 97.44 260 LEU B O 1
ATOM 6862 N N . VAL B 1 261 ? -19.672 24.234 -6.461 1 97.06 261 VAL B N 1
ATOM 6863 C CA . VAL B 1 261 ? -19.297 25.312 -7.367 1 97.06 261 VAL B CA 1
ATOM 6864 C C . VAL B 1 261 ? -17.812 25.625 -7.203 1 97.06 261 VAL B C 1
ATOM 6866 O O . VAL B 1 261 ? -17.344 25.906 -6.098 1 97.06 261 VAL B O 1
ATOM 6869 N N . ALA B 1 262 ? -17.078 25.594 -8.242 1 96.62 262 ALA B N 1
ATOM 6870 C CA . ALA B 1 262 ? -15.648 25.906 -8.219 1 96.62 262 ALA B CA 1
ATOM 6871 C C . ALA B 1 262 ? -15.125 26.203 -9.617 1 96.62 262 ALA B C 1
ATOM 6873 O O . ALA B 1 262 ? -15.656 25.688 -10.609 1 96.62 262 ALA B O 1
ATOM 6874 N N . PRO B 1 263 ? -14.078 27.016 -9.695 1 93.56 263 PRO B N 1
ATOM 6875 C CA . PRO B 1 263 ? -13.469 27.219 -11.016 1 93.56 263 PRO B CA 1
ATOM 6876 C C . PRO B 1 263 ? -12.883 25.938 -11.602 1 93.56 263 PRO B C 1
ATOM 6878 O O . PRO B 1 263 ? -12.969 25.703 -12.805 1 93.56 263 PRO B O 1
ATOM 6881 N N . SER B 1 264 ? -12.188 25.203 -10.75 1 91.75 264 SER B N 1
ATOM 6882 C CA . SER B 1 264 ? -11.602 23.938 -11.156 1 91.75 264 SER B CA 1
ATOM 6883 C C . SER B 1 264 ? -11.5 22.969 -9.977 1 91.75 264 SER B C 1
ATOM 6885 O O . SER B 1 264 ? -11.656 23.375 -8.82 1 91.75 264 SER B O 1
ATOM 6887 N N . VAL B 1 265 ? -11.359 21.734 -10.336 1 94.75 265 VAL B N 1
ATOM 6888 C CA . VAL B 1 265 ? -11.172 20.703 -9.312 1 94.75 265 VAL B CA 1
ATOM 6889 C C . VAL B 1 265 ? -9.68 20.422 -9.125 1 94.75 265 VAL B C 1
ATOM 6891 O O . VAL B 1 265 ? -8.945 20.281 -10.102 1 94.75 265 VAL B O 1
ATOM 6894 N N . LEU B 1 266 ? -9.211 20.406 -7.891 1 93.62 266 LEU B N 1
ATOM 6895 C CA . LEU B 1 266 ? -7.824 20.125 -7.543 1 93.62 266 LEU B CA 1
ATOM 6896 C C . LEU B 1 266 ? -6.871 20.875 -8.469 1 93.62 266 LEU B C 1
ATOM 6898 O O . LEU B 1 266 ? -6.023 20.266 -9.125 1 93.62 266 LEU B O 1
ATOM 6902 N N . PRO B 1 267 ? -6.887 22.141 -8.445 1 87.75 267 PRO B N 1
ATOM 6903 C CA . PRO B 1 267 ? -6.219 22.953 -9.461 1 87.75 267 PRO B CA 1
ATOM 6904 C C . PRO B 1 267 ? -4.703 22.766 -9.453 1 87.75 267 PRO B C 1
ATOM 6906 O O . PRO B 1 267 ? -4.047 23.031 -10.469 1 87.75 267 PRO B O 1
ATOM 6909 N N . SER B 1 268 ? -4.09 22.328 -8.383 1 85.75 268 SER B N 1
ATOM 6910 C CA . SER B 1 268 ? -2.637 22.219 -8.305 1 85.75 268 SER B CA 1
ATOM 6911 C C . SER B 1 268 ? -2.162 20.844 -8.781 1 85.75 268 SER B C 1
ATOM 6913 O O . SER B 1 268 ? -0.958 20.594 -8.859 1 85.75 268 SER B O 1
ATOM 6915 N N . GLU B 1 269 ? -3.088 19.953 -9.125 1 90.12 269 GLU B N 1
ATOM 6916 C CA . GLU B 1 269 ? -2.715 18.594 -9.461 1 90.12 269 GLU B CA 1
ATOM 6917 C C . GLU B 1 269 ? -2.74 18.359 -10.969 1 90.12 269 GLU B C 1
ATOM 6919 O O . GLU B 1 269 ? -3.178 19.234 -11.727 1 90.12 269 GLU B O 1
ATOM 6924 N N . ASP B 1 270 ? -2.238 17.156 -11.383 1 87.12 270 ASP B N 1
ATOM 6925 C CA . ASP B 1 270 ? -2.225 16.766 -12.789 1 87.12 270 ASP B CA 1
ATOM 6926 C C . ASP B 1 270 ? -3.645 16.641 -13.336 1 87.12 270 ASP B C 1
ATOM 6928 O O . ASP B 1 270 ? -4.574 16.297 -12.602 1 87.12 270 ASP B O 1
ATOM 6932 N N . VAL B 1 271 ? -3.713 16.875 -14.602 1 85.25 271 VAL B N 1
ATOM 6933 C CA . VAL B 1 271 ? -4.996 16.891 -15.297 1 85.25 271 VAL B CA 1
ATOM 6934 C C . VAL B 1 271 ? -5.688 15.539 -15.133 1 85.25 271 VAL B C 1
ATOM 6936 O O . VAL B 1 271 ? -6.91 15.477 -14.969 1 85.25 271 VAL B O 1
ATOM 6939 N N . LYS B 1 272 ? -4.93 14.477 -15.141 1 86.44 272 LYS B N 1
ATOM 6940 C CA . LYS B 1 272 ? -5.523 13.148 -15.008 1 86.44 272 LYS B CA 1
ATOM 6941 C C . LYS B 1 272 ? -6.184 12.977 -13.641 1 86.44 272 LYS B C 1
ATOM 6943 O O . LYS B 1 272 ? -7.207 12.305 -13.523 1 86.44 272 LYS B O 1
ATOM 6948 N N . LEU B 1 273 ? -5.566 13.531 -12.719 1 91.81 273 LEU B N 1
ATOM 6949 C CA . LEU B 1 273 ? -6.137 13.453 -11.375 1 91.81 273 LEU B CA 1
ATOM 6950 C C . LEU B 1 273 ? -7.391 14.312 -11.273 1 91.81 273 LEU B C 1
ATOM 6952 O O . LEU B 1 273 ? -8.344 13.945 -10.586 1 91.81 273 LEU B O 1
ATOM 6956 N N . GLN B 1 274 ? -7.344 15.43 -11.914 1 92.56 274 GLN B N 1
ATOM 6957 C CA . GLN B 1 274 ? -8.508 16.297 -11.953 1 92.56 274 GLN B CA 1
ATOM 6958 C C . GLN B 1 274 ? -9.703 15.602 -12.602 1 92.56 274 GLN B C 1
ATOM 6960 O O . GLN B 1 274 ? -10.812 15.641 -12.078 1 92.56 274 GLN B O 1
ATOM 6965 N N . GLN B 1 275 ? -9.398 14.93 -13.664 1 90.25 275 GLN B N 1
ATOM 6966 C CA . GLN B 1 275 ? -10.445 14.203 -14.375 1 90.25 275 GLN B CA 1
ATOM 6967 C C . GLN B 1 275 ? -11.016 13.078 -13.508 1 90.25 275 GLN B C 1
ATOM 6969 O O . GLN B 1 275 ? -12.234 12.867 -13.477 1 90.25 275 GLN B O 1
ATOM 6974 N N . ALA B 1 276 ? -10.117 12.398 -12.867 1 91.75 276 ALA B N 1
ATOM 6975 C CA . ALA B 1 276 ? -10.562 11.328 -11.969 1 91.75 276 ALA B CA 1
ATOM 6976 C C . ALA B 1 276 ? -11.461 11.883 -10.867 1 91.75 276 ALA B C 1
ATOM 6978 O O . ALA B 1 276 ? -12.484 11.281 -10.531 1 91.75 276 ALA B O 1
ATOM 6979 N N . ALA B 1 277 ? -11.094 13 -10.32 1 95.25 277 ALA B N 1
ATOM 6980 C CA . ALA B 1 277 ? -11.883 13.625 -9.266 1 95.25 277 ALA B CA 1
ATOM 6981 C C . ALA B 1 277 ? -13.273 14.008 -9.766 1 95.25 277 ALA B C 1
ATOM 6983 O O . ALA B 1 277 ? -14.273 13.789 -9.086 1 95.25 277 ALA B O 1
ATOM 6984 N N . MET B 1 278 ? -13.312 14.562 -10.961 1 94 278 MET B N 1
ATOM 6985 C CA . MET B 1 278 ? -14.586 14.953 -11.562 1 94 278 MET B CA 1
ATOM 6986 C C . MET B 1 278 ? -15.5 13.734 -11.734 1 94 278 MET B C 1
ATOM 6988 O O . MET B 1 278 ? -16.688 13.797 -11.43 1 94 278 MET B O 1
ATOM 6992 N N . ASN B 1 279 ? -14.891 12.68 -12.203 1 91.5 279 ASN B N 1
ATOM 6993 C CA . ASN B 1 279 ? -15.648 11.453 -12.422 1 91.5 279 ASN B CA 1
ATOM 6994 C C . ASN B 1 279 ? -16.172 10.883 -11.102 1 91.5 279 ASN B C 1
ATOM 6996 O O . ASN B 1 279 ? -17.312 10.414 -11.031 1 91.5 279 ASN B O 1
ATOM 7000 N N . ILE B 1 280 ? -15.375 10.922 -10.102 1 92.44 280 ILE B N 1
ATOM 7001 C CA . ILE B 1 280 ? -15.734 10.391 -8.789 1 92.44 280 ILE B CA 1
ATOM 7002 C C . ILE B 1 280 ? -16.906 11.18 -8.211 1 92.44 280 ILE B C 1
ATOM 7004 O O . ILE B 1 280 ? -17.875 10.602 -7.711 1 92.44 280 ILE B O 1
ATOM 7008 N N . LEU B 1 281 ? -16.844 12.492 -8.305 1 95.06 281 LEU B N 1
ATOM 7009 C CA . LEU B 1 281 ? -17.906 13.352 -7.773 1 95.06 281 LEU B CA 1
ATOM 7010 C C . LEU B 1 281 ? -19.203 13.172 -8.562 1 95.06 281 LEU B C 1
ATOM 7012 O O . LEU B 1 281 ? -20.281 13.102 -7.977 1 95.06 281 LEU B O 1
ATOM 7016 N N . ALA B 1 282 ? -19.047 13.055 -9.883 1 92.44 282 ALA B N 1
ATOM 7017 C CA . ALA B 1 282 ? -20.219 12.844 -10.734 1 92.44 282 ALA B CA 1
ATOM 7018 C C . ALA B 1 282 ? -20.891 11.516 -10.406 1 92.44 282 ALA B C 1
ATOM 7020 O O . ALA B 1 282 ? -22.125 11.453 -10.273 1 92.44 282 ALA B O 1
ATOM 7021 N N . LYS B 1 283 ? -20.125 10.516 -10.25 1 89.62 283 LYS B N 1
ATOM 7022 C CA . LYS B 1 283 ? -20.656 9.188 -9.961 1 89.62 283 LYS B CA 1
ATOM 7023 C C . LYS B 1 283 ? -21.328 9.156 -8.586 1 89.62 283 LYS B C 1
ATOM 7025 O O . LYS B 1 283 ? -22.25 8.367 -8.359 1 89.62 283 LYS B O 1
ATOM 7030 N N . ALA B 1 284 ? -20.859 10 -7.703 1 90.31 284 ALA B N 1
ATOM 7031 C CA . ALA B 1 284 ? -21.438 10.07 -6.363 1 90.31 284 ALA B CA 1
ATOM 7032 C C . ALA B 1 284 ? -22.781 10.812 -6.383 1 90.31 284 ALA B C 1
ATOM 7034 O O . ALA B 1 284 ? -23.5 10.82 -5.387 1 90.31 284 ALA B O 1
ATOM 7035 N N . GLY B 1 285 ? -23.047 11.469 -7.441 1 92.12 285 GLY B N 1
ATOM 7036 C CA . GLY B 1 285 ? -24.312 12.164 -7.578 1 92.12 285 GLY B CA 1
ATOM 7037 C C . GLY B 1 285 ? -24.234 13.633 -7.203 1 92.12 285 GLY B C 1
ATOM 7038 O O . GLY B 1 285 ? -25.266 14.258 -6.906 1 92.12 285 GLY B O 1
ATOM 7039 N N . ILE B 1 286 ? -23.125 14.18 -7.145 1 95.31 286 ILE B N 1
ATOM 7040 C CA . ILE B 1 286 ? -22.938 15.594 -6.82 1 95.31 286 ILE B CA 1
ATOM 7041 C C . ILE B 1 286 ? -23.047 16.438 -8.086 1 95.31 286 ILE B C 1
ATOM 7043 O O . ILE B 1 286 ? -22.422 16.109 -9.102 1 95.31 286 ILE B O 1
ATOM 7047 N N . HIS B 1 287 ? -23.844 17.406 -8.062 1 95 287 HIS B N 1
ATOM 7048 C CA . HIS B 1 287 ? -23.953 18.328 -9.188 1 95 287 HIS B CA 1
ATOM 7049 C C . HIS B 1 287 ? -22.875 19.406 -9.141 1 95 287 HIS B C 1
ATOM 7051 O O . HIS B 1 287 ? -22.922 20.312 -8.305 1 95 287 HIS B O 1
ATOM 7057 N N . CYS B 1 288 ? -22 19.328 -10.109 1 95.56 288 CYS B N 1
ATOM 7058 C CA . CYS B 1 288 ? -20.844 20.219 -10.062 1 95.56 288 CYS B CA 1
ATOM 7059 C C . CYS B 1 288 ? -20.969 21.328 -11.109 1 95.56 288 CYS B C 1
ATOM 7061 O O . CYS B 1 288 ? -21.25 21.047 -12.273 1 95.56 288 CYS B O 1
ATOM 7063 N N . HIS B 1 289 ? -20.844 22.516 -10.672 1 94.88 289 HIS B N 1
ATOM 7064 C CA . HIS B 1 289 ? -20.688 23.672 -11.547 1 94.88 289 HIS B CA 1
ATOM 7065 C C . HIS B 1 289 ? -19.219 24.109 -11.633 1 94.88 289 HIS B C 1
ATOM 7067 O O . HIS B 1 289 ? -18.766 24.906 -10.805 1 94.88 289 HIS B O 1
ATOM 7073 N N . TRP B 1 290 ? -18.594 23.609 -12.703 1 92.44 290 TRP B N 1
ATOM 7074 C CA . TRP B 1 290 ? -17.188 23.953 -12.891 1 92.44 290 TRP B CA 1
ATOM 7075 C C . TRP B 1 290 ? -17.047 25.281 -13.617 1 92.44 290 TRP B C 1
ATOM 7077 O O . TRP B 1 290 ? -18.016 25.812 -14.164 1 92.44 290 TRP B O 1
ATOM 7087 N N . SER B 1 291 ? -15.852 25.891 -13.562 1 92.44 291 SER B N 1
ATOM 7088 C CA . SER B 1 291 ? -15.531 27.156 -14.219 1 92.44 291 SER B CA 1
ATOM 7089 C C . SER B 1 291 ? -16.422 28.281 -13.711 1 92.44 291 SER B C 1
ATOM 7091 O O . SER B 1 291 ? -16.828 29.156 -14.477 1 92.44 291 SER B O 1
ATOM 7093 N N . ALA B 1 292 ? -16.891 28.172 -12.523 1 93.88 292 ALA B N 1
ATOM 7094 C CA . ALA B 1 292 ? -17.734 29.172 -11.898 1 93.88 292 ALA B CA 1
ATOM 7095 C C . ALA B 1 292 ? -17.312 29.422 -10.453 1 93.88 292 ALA B C 1
ATOM 7097 O O . ALA B 1 292 ? -16.672 28.578 -9.836 1 93.88 292 ALA B O 1
ATOM 7098 N N . ARG B 1 293 ? -17.688 30.625 -9.992 1 94.94 293 ARG B N 1
ATOM 7099 C CA . ARG B 1 293 ? -17.469 31.031 -8.602 1 94.94 293 ARG B CA 1
ATOM 7100 C C . ARG B 1 293 ? -18.75 31.516 -7.961 1 94.94 293 ARG B C 1
ATOM 7102 O O . ARG B 1 293 ? -19.688 31.938 -8.656 1 94.94 293 ARG B O 1
ATOM 7109 N N . LEU B 1 294 ? -18.766 31.328 -6.684 1 95.69 294 LEU B N 1
ATOM 7110 C CA . LEU B 1 294 ? -19.844 31.984 -5.969 1 95.69 294 LEU B CA 1
ATOM 7111 C C . LEU B 1 294 ? -19.734 33.5 -6.082 1 95.69 294 LEU B C 1
ATOM 7113 O O . LEU B 1 294 ? -18.734 34.094 -5.668 1 95.69 294 LEU B O 1
ATOM 7117 N N . ALA B 1 295 ? -20.688 34.094 -6.66 1 95.38 295 ALA B N 1
ATOM 7118 C CA . ALA B 1 295 ? -20.641 35.531 -6.828 1 95.38 295 ALA B CA 1
ATOM 7119 C C . ALA B 1 295 ? -21.375 36.25 -5.691 1 95.38 295 ALA B C 1
ATOM 7121 O O . ALA B 1 295 ? -20.828 37.156 -5.055 1 95.38 295 ALA B O 1
ATOM 7122 N N . ARG B 1 296 ? -22.703 35.781 -5.566 1 95.56 296 ARG B N 1
ATOM 7123 C CA . ARG B 1 296 ? -23.531 36.438 -4.566 1 95.56 296 ARG B CA 1
ATOM 7124 C C . ARG B 1 296 ? -24.594 35.469 -4.012 1 95.56 296 ARG B C 1
ATOM 7126 O O . ARG B 1 296 ? -25.078 34.594 -4.73 1 95.56 296 ARG B O 1
ATOM 7133 N N . ILE B 1 297 ? -24.797 35.719 -2.725 1 96.5 297 ILE B N 1
ATOM 7134 C CA . ILE B 1 297 ? -25.969 35.125 -2.102 1 96.5 297 ILE B CA 1
ATOM 7135 C C . ILE B 1 297 ? -27.078 36.156 -1.984 1 96.5 297 ILE B C 1
ATOM 7137 O O . ILE B 1 297 ? -26.922 37.156 -1.267 1 96.5 297 ILE B O 1
ATOM 7141 N N . LEU B 1 298 ? -28.172 35.875 -2.617 1 96.31 298 LEU B N 1
ATOM 7142 C CA . LEU B 1 298 ? -29.25 36.875 -2.648 1 96.31 298 LEU B CA 1
ATOM 7143 C C . LEU B 1 298 ? -30.094 36.781 -1.381 1 96.31 298 LEU B C 1
ATOM 7145 O O . LEU B 1 298 ? -30.156 35.719 -0.741 1 96.31 298 LEU B O 1
ATOM 7149 N N . PRO B 1 299 ? -30.766 37.844 -1.044 1 94.56 299 PRO B N 1
ATOM 7150 C CA . PRO B 1 299 ? -31.562 37.875 0.186 1 94.56 299 PRO B CA 1
ATOM 7151 C C . PRO B 1 299 ? -32.656 36.812 0.197 1 94.56 299 PRO B C 1
ATOM 7153 O O . PRO B 1 299 ? -33.062 36.344 1.267 1 94.56 299 PRO B O 1
ATOM 7156 N N . ASP B 1 300 ? -33.094 36.438 -0.984 1 93.31 300 ASP B N 1
ATOM 7157 C CA . ASP B 1 300 ? -34.188 35.469 -1.055 1 93.31 300 ASP B CA 1
ATOM 7158 C C . ASP B 1 300 ? -33.625 34.031 -0.986 1 93.31 300 ASP B C 1
ATOM 7160 O O . ASP B 1 300 ? -34.375 33.062 -1.11 1 93.31 300 ASP B O 1
ATOM 7164 N N . GLY B 1 301 ? -32.344 33.969 -0.901 1 91.38 301 GLY B N 1
ATOM 7165 C CA . GLY B 1 301 ? -31.75 32.656 -0.727 1 91.38 301 GLY B CA 1
ATOM 7166 C C . GLY B 1 301 ? -31.156 32.094 -2.004 1 91.38 301 GLY B C 1
ATOM 7167 O O . GLY B 1 301 ? -30.391 31.125 -1.969 1 91.38 301 GLY B O 1
ATOM 7168 N N . ARG B 1 302 ? -31.562 32.688 -3.15 1 93.31 302 ARG B N 1
ATOM 7169 C CA . ARG B 1 302 ? -30.984 32.25 -4.41 1 93.31 302 ARG B CA 1
ATOM 7170 C C . ARG B 1 302 ? -29.5 32.594 -4.477 1 93.31 302 ARG B C 1
ATOM 7172 O O . ARG B 1 302 ? -29.047 33.531 -3.836 1 93.31 302 ARG B O 1
ATOM 7179 N N . VAL B 1 303 ? -28.688 31.734 -5.23 1 96.75 303 VAL B N 1
ATOM 7180 C CA . VAL B 1 303 ? -27.25 31.891 -5.344 1 96.75 303 VAL B CA 1
ATOM 7181 C C . VAL B 1 303 ? -26.875 32.25 -6.781 1 96.75 303 VAL B C 1
ATOM 7183 O O . VAL B 1 303 ? -27.266 31.562 -7.719 1 96.75 303 VAL B O 1
ATOM 7186 N N . GLU B 1 304 ? -26.172 33.375 -6.867 1 97.25 304 GLU B N 1
ATOM 7187 C CA . GLU B 1 304 ? -25.672 33.812 -8.172 1 97.25 304 GLU B CA 1
ATOM 7188 C C . GLU B 1 304 ? -24.219 33.406 -8.375 1 97.25 304 GLU B C 1
ATOM 7190 O O . GLU B 1 304 ? -23.375 33.625 -7.504 1 97.25 304 GLU B O 1
ATOM 7195 N N . LEU B 1 305 ? -24 32.812 -9.523 1 97 305 LEU B N 1
ATOM 7196 C CA . LEU B 1 305 ? -22.641 32.375 -9.859 1 97 305 LEU B CA 1
ATOM 7197 C C . LEU B 1 305 ? -21.969 33.406 -10.781 1 97 305 LEU B C 1
ATOM 7199 O O . LEU B 1 305 ? -22.641 34.281 -11.344 1 97 305 LEU B O 1
ATOM 7203 N N . SER B 1 306 ? -20.672 33.312 -10.914 1 94.88 306 SER B N 1
ATOM 7204 C CA . SER B 1 306 ? -19.891 34.25 -11.703 1 94.88 306 SER B CA 1
ATOM 7205 C C . SER B 1 306 ? -20.234 34.156 -13.18 1 94.88 306 SER B C 1
ATOM 7207 O O . SER B 1 306 ? -20.047 35.125 -13.93 1 94.88 306 SER B O 1
ATOM 7209 N N . ASP B 1 307 ? -20.703 33.031 -13.609 1 92.69 307 ASP B N 1
ATOM 7210 C CA . ASP B 1 307 ? -21.047 32.875 -15.016 1 92.69 307 ASP B CA 1
ATOM 7211 C C . ASP B 1 307 ? -22.469 33.344 -15.297 1 92.69 307 ASP B C 1
ATOM 7213 O O . ASP B 1 307 ? -22.953 33.25 -16.422 1 92.69 307 ASP B O 1
ATOM 7217 N N . GLY B 1 308 ? -23.172 33.719 -14.367 1 91.88 308 GLY B N 1
ATOM 7218 C CA . GLY B 1 308 ? -24.5 34.281 -14.539 1 91.88 308 GLY B CA 1
ATOM 7219 C C . GLY B 1 308 ? -25.609 33.312 -14.148 1 91.88 308 GLY B C 1
ATOM 7220 O O . GLY B 1 308 ? -26.781 33.719 -14.078 1 91.88 308 GLY B O 1
ATOM 7221 N N . ALA B 1 309 ? -25.312 32.156 -13.852 1 94.06 309 ALA B N 1
ATOM 7222 C CA . ALA B 1 309 ? -26.312 31.172 -13.445 1 94.06 309 ALA B CA 1
ATOM 7223 C C . ALA B 1 309 ? -26.922 31.547 -12.102 1 94.06 309 ALA B C 1
ATOM 7225 O O . ALA B 1 309 ? -26.234 32.031 -11.203 1 94.06 309 ALA B O 1
ATOM 7226 N N . LEU B 1 310 ? -28.25 31.297 -12.023 1 95.75 310 LEU B N 1
ATOM 7227 C CA . LEU B 1 310 ? -28.984 31.516 -10.789 1 95.75 310 LEU B CA 1
ATOM 7228 C C . LEU B 1 310 ? -29.516 30.188 -10.234 1 95.75 310 LEU B C 1
ATOM 7230 O O . LEU B 1 310 ? -30.359 29.547 -10.859 1 95.75 310 LEU B O 1
ATOM 7234 N N . LEU B 1 311 ? -29 29.859 -9.039 1 96 311 LEU B N 1
ATOM 7235 C CA . LEU B 1 311 ? -29.375 28.578 -8.438 1 96 311 LEU B CA 1
ATOM 7236 C C . LEU B 1 311 ? -30.469 28.797 -7.387 1 96 311 LEU B C 1
ATOM 7238 O O . LEU B 1 311 ? -30.469 29.797 -6.684 1 96 311 LEU B O 1
ATOM 7242 N N . SER B 1 312 ? -31.375 27.734 -7.277 1 94.31 312 SER B N 1
ATOM 7243 C CA . SER B 1 312 ? -32.406 27.75 -6.25 1 94.31 312 SER B CA 1
ATOM 7244 C C . SER B 1 312 ? -31.797 27.734 -4.852 1 94.31 312 SER B C 1
ATOM 7246 O O . SER B 1 312 ? -30.641 27.344 -4.676 1 94.31 312 SER B O 1
ATOM 7248 N N . PRO B 1 313 ? -32.562 28.109 -3.809 1 93.88 313 PRO B N 1
ATOM 7249 C CA . PRO B 1 313 ? -32.062 28.234 -2.443 1 93.88 313 PRO B CA 1
ATOM 7250 C C . PRO B 1 313 ? -31.531 26.906 -1.889 1 93.88 313 PRO B C 1
ATOM 7252 O O . PRO B 1 313 ? -31.984 25.844 -2.314 1 93.88 313 PRO B O 1
ATOM 7255 N N . PHE B 1 314 ? -30.625 27.062 -0.963 1 93.94 314 PHE B N 1
ATOM 7256 C CA . PHE B 1 314 ? -30.031 25.922 -0.283 1 93.94 314 PHE B CA 1
ATOM 7257 C C . PHE B 1 314 ? -30.359 25.938 1.206 1 93.94 314 PHE B C 1
ATOM 7259 O O . PHE B 1 314 ? -30.766 26.969 1.737 1 93.94 314 PHE B O 1
ATOM 7266 N N . ASP B 1 315 ? -30.172 24.797 1.839 1 91.5 315 ASP B N 1
ATOM 7267 C CA . ASP B 1 315 ? -30.422 24.672 3.273 1 91.5 315 ASP B CA 1
ATOM 7268 C C . ASP B 1 315 ? -29.125 24.891 4.07 1 91.5 315 ASP B C 1
ATOM 7270 O O . ASP B 1 315 ? -29.172 25.016 5.297 1 91.5 315 ASP B O 1
ATOM 7274 N N . GLY B 1 316 ? -28.047 24.969 3.383 1 92.5 316 GLY B N 1
ATOM 7275 C CA . GLY B 1 316 ? -26.734 25.234 3.949 1 92.5 316 GLY B CA 1
ATOM 7276 C C . GLY B 1 316 ? -25.656 25.406 2.896 1 92.5 316 GLY B C 1
ATOM 7277 O O . GLY B 1 316 ? -25.828 25.016 1.743 1 92.5 316 GLY B O 1
ATOM 7278 N N . ALA B 1 317 ? -24.594 26.062 3.305 1 95.5 317 ALA B N 1
ATOM 7279 C CA . ALA B 1 317 ? -23.438 26.234 2.424 1 95.5 317 ALA B CA 1
ATOM 7280 C C . ALA B 1 317 ? -22.141 25.875 3.145 1 95.5 317 ALA B C 1
ATOM 7282 O O . ALA B 1 317 ? -21.891 26.359 4.254 1 95.5 317 ALA B O 1
ATOM 7283 N N . LEU B 1 318 ? -21.375 24.984 2.582 1 95.88 318 LEU B N 1
ATOM 7284 C CA . LEU B 1 318 ? -20.062 24.609 3.08 1 95.88 318 LEU B CA 1
ATOM 7285 C C . LEU B 1 318 ? -18.969 25.344 2.316 1 95.88 318 LEU B C 1
ATOM 7287 O O . LEU B 1 318 ? -18.812 25.141 1.108 1 95.88 318 LEU B O 1
ATOM 7291 N N . LEU B 1 319 ? -18.234 26.141 3.018 1 97.19 319 LEU B N 1
ATOM 7292 C CA . LEU B 1 319 ? -17.156 26.922 2.406 1 97.19 319 LEU B CA 1
ATOM 7293 C C . LEU B 1 319 ? -15.836 26.156 2.471 1 97.19 319 LEU B C 1
ATOM 7295 O O . LEU B 1 319 ? -15.312 25.891 3.561 1 97.19 319 LEU B O 1
ATOM 7299 N N . CYS B 1 320 ? -15.32 25.781 1.314 1 96.5 320 CYS B N 1
ATOM 7300 C CA . CYS B 1 320 ? -14.023 25.156 1.155 1 96.5 320 CYS B CA 1
ATOM 7301 C C . CYS B 1 320 ? -13.062 26.062 0.402 1 96.5 320 CYS B C 1
ATOM 7303 O O . CYS B 1 320 ? -12.602 25.719 -0.69 1 96.5 320 CYS B O 1
ATOM 7305 N N . LEU B 1 321 ? -12.664 27.125 1.048 1 94.38 321 LEU B N 1
ATOM 7306 C CA . LEU B 1 321 ? -11.938 28.188 0.375 1 94.38 321 LEU B CA 1
ATOM 7307 C C . LEU B 1 321 ? -10.5 28.281 0.889 1 94.38 321 LEU B C 1
ATOM 7309 O O . LEU B 1 321 ? -9.844 29.297 0.728 1 94.38 321 LEU B O 1
ATOM 7313 N N . GLY B 1 322 ? -10.094 27.25 1.539 1 91.31 322 GLY B N 1
ATOM 7314 C CA . GLY B 1 322 ? -8.734 27.25 2.057 1 91.31 322 GLY B CA 1
ATOM 7315 C C . GLY B 1 322 ? -8.641 27.719 3.494 1 91.31 322 GLY B C 1
ATOM 7316 O O . GLY B 1 322 ? -9.656 27.812 4.188 1 91.31 322 GLY B O 1
ATOM 7317 N N . ARG B 1 323 ? -7.418 27.844 3.994 1 92.19 323 ARG B N 1
ATOM 7318 C CA . ARG B 1 323 ? -7.133 28.25 5.367 1 92.19 323 ARG B CA 1
ATOM 7319 C C . ARG B 1 323 ? -6.227 29.469 5.406 1 92.19 323 ARG B C 1
ATOM 7321 O O . ARG B 1 323 ? -5.461 29.719 4.473 1 92.19 323 ARG B O 1
ATOM 7328 N N . SER B 1 324 ? -6.367 30.266 6.449 1 92.81 324 SER B N 1
ATOM 7329 C CA . SER B 1 324 ? -5.551 31.453 6.641 1 92.81 324 SER B CA 1
ATOM 7330 C C . SER B 1 324 ? -5.012 31.531 8.062 1 92.81 324 SER B C 1
ATOM 7332 O O . SER B 1 324 ? -5.75 31.328 9.023 1 92.81 324 SER B O 1
ATOM 7334 N N . PRO B 1 325 ? -3.697 31.828 8.141 1 94.12 325 PRO B N 1
ATOM 7335 C CA . PRO B 1 325 ? -3.105 31.953 9.477 1 94.12 325 PRO B CA 1
ATOM 7336 C C . PRO B 1 325 ? -3.236 33.344 10.047 1 94.12 325 PRO B C 1
ATOM 7338 O O . PRO B 1 325 ? -2.762 33.625 11.156 1 94.12 325 PRO B O 1
ATOM 7341 N N . VAL B 1 326 ? -3.879 34.281 9.422 1 93.62 326 VAL B N 1
ATOM 7342 C CA . VAL B 1 326 ? -3.828 35.719 9.703 1 93.62 326 VAL B CA 1
ATOM 7343 C C . VAL B 1 326 ? -4.387 36 11.094 1 93.62 326 VAL B C 1
ATOM 7345 O O . VAL B 1 326 ? -3.766 36.688 11.898 1 93.62 326 VAL B O 1
ATOM 7348 N N . ASP B 1 327 ? -5.492 35.406 11.43 1 90.88 327 ASP B N 1
ATOM 7349 C CA . ASP B 1 327 ? -6.133 35.688 12.711 1 90.88 327 ASP B CA 1
ATOM 7350 C C . ASP B 1 327 ? -5.238 35.25 13.875 1 90.88 327 ASP B C 1
ATOM 7352 O O . ASP B 1 327 ? -5.078 36 14.844 1 90.88 327 ASP B O 1
ATOM 7356 N N . SER B 1 328 ? -4.699 34.094 13.766 1 91.75 328 SER B N 1
ATOM 7357 C CA . SER B 1 328 ? -3.846 33.562 14.836 1 91.75 328 SER B CA 1
ATOM 7358 C C . SER B 1 328 ? -2.553 34.375 14.945 1 91.75 328 SER B C 1
ATOM 7360 O O . SER B 1 328 ? -2.08 34.656 16.047 1 91.75 328 SER B O 1
ATOM 7362 N N . LEU B 1 329 ? -1.99 34.781 13.852 1 95.5 329 LEU B N 1
ATOM 7363 C CA . LEU B 1 329 ? -0.728 35.5 13.859 1 95.5 329 LEU B CA 1
ATOM 7364 C C . LEU B 1 329 ? -0.922 36.906 14.383 1 95.5 329 LEU B C 1
ATOM 7366 O O . LEU B 1 329 ? -0.067 37.438 15.102 1 95.5 329 LEU B O 1
ATOM 7370 N N . GLU B 1 330 ? -2.006 37.531 14.062 1 94.81 330 GLU B N 1
ATOM 7371 C CA . GLU B 1 330 ? -2.301 38.875 14.555 1 94.81 330 GLU B CA 1
ATOM 7372 C C . GLU B 1 330 ? -2.422 38.875 16.078 1 94.81 330 GLU B C 1
ATOM 7374 O O . GLU B 1 330 ? -1.954 39.812 16.734 1 94.81 330 GLU B O 1
ATOM 7379 N N . SER B 1 331 ? -3.021 37.875 16.578 1 93.69 331 SER B N 1
ATOM 7380 C CA . SER B 1 331 ? -3.262 37.812 18.016 1 93.69 331 SER B CA 1
ATOM 7381 C C . SER B 1 331 ? -1.958 37.656 18.797 1 93.69 331 SER B C 1
ATOM 7383 O O . SER B 1 331 ? -1.897 37.938 20 1 93.69 331 SER B O 1
ATOM 7385 N N . LEU B 1 332 ? -0.881 37.25 18.125 1 96.94 332 LEU B N 1
ATOM 7386 C CA . LEU B 1 332 ? 0.388 36.969 18.797 1 96.94 332 LEU B CA 1
ATOM 7387 C C . LEU B 1 332 ? 1.215 38.25 18.953 1 96.94 332 LEU B C 1
ATOM 7389 O O . LEU B 1 332 ? 2.217 38.25 19.672 1 96.94 332 LEU B O 1
ATOM 7393 N N . HIS B 1 333 ? 0.857 39.344 18.359 1 97 333 HIS B N 1
ATOM 7394 C CA . HIS B 1 333 ? 1.601 40.594 18.391 1 97 333 HIS B CA 1
ATOM 7395 C C . HIS B 1 333 ? 3.049 40.375 17.953 1 97 333 HIS B C 1
ATOM 7397 O O . HIS B 1 333 ? 3.975 40.781 18.672 1 97 333 HIS B O 1
ATOM 7403 N N . LEU B 1 334 ? 3.203 39.875 16.797 1 97.38 334 LEU B N 1
ATOM 7404 C CA . LEU B 1 334 ? 4.512 39.5 16.281 1 97.38 334 LEU B CA 1
ATOM 7405 C C . LEU B 1 334 ? 5.418 40.688 16.125 1 97.38 334 LEU B C 1
ATOM 7407 O O . LEU B 1 334 ? 6.641 40.594 16.219 1 97.38 334 LEU B O 1
ATOM 7411 N N . ASP B 1 335 ? 4.895 41.844 15.953 1 94.44 335 ASP B N 1
ATOM 7412 C CA . ASP B 1 335 ? 5.66 43.062 15.781 1 94.44 335 ASP B CA 1
ATOM 7413 C C . ASP B 1 335 ? 6.477 43.375 17.031 1 94.44 335 ASP B C 1
ATOM 7415 O O . ASP B 1 335 ? 7.574 43.938 16.938 1 94.44 335 ASP B O 1
ATOM 7419 N N . SER B 1 336 ? 5.953 43.031 18.156 1 94.81 336 SER B N 1
ATOM 7420 C CA . SER B 1 336 ? 6.633 43.281 19.422 1 94.81 336 SER B CA 1
ATOM 7421 C C . SER B 1 336 ? 7.941 42.5 19.5 1 94.81 336 SER B C 1
ATOM 7423 O O . SER B 1 336 ? 8.844 42.875 20.25 1 94.81 336 SER B O 1
ATOM 7425 N N . ALA B 1 337 ? 8.031 41.469 18.734 1 95.38 337 ALA B N 1
ATOM 7426 C CA . ALA B 1 337 ? 9.234 40.625 18.75 1 95.38 337 ALA B CA 1
ATOM 7427 C C . ALA B 1 337 ? 10.023 40.781 17.453 1 95.38 337 ALA B C 1
ATOM 7429 O O . ALA B 1 337 ? 11 40.062 17.219 1 95.38 337 ALA B O 1
ATOM 7430 N N . GLY B 1 338 ? 9.539 41.688 16.547 1 95.81 338 GLY B N 1
ATOM 7431 C CA . GLY B 1 338 ? 10.242 41.938 15.305 1 95.81 338 GLY B CA 1
ATOM 7432 C C . GLY B 1 338 ? 10.117 40.812 14.305 1 95.81 338 GLY B C 1
ATOM 7433 O O . GLY B 1 338 ? 11.039 40.562 13.516 1 95.81 338 GLY B O 1
ATOM 7434 N N . ILE B 1 339 ? 9.039 40.094 14.328 1 97.38 339 ILE B N 1
ATOM 7435 C CA . ILE B 1 339 ? 8.844 38.969 13.453 1 97.38 339 ILE B CA 1
ATOM 7436 C C . ILE B 1 339 ? 8.062 39.375 12.211 1 97.38 339 ILE B C 1
ATOM 7438 O O . ILE B 1 339 ? 6.926 39.844 12.32 1 97.38 339 ILE B O 1
ATOM 7442 N N . ALA B 1 340 ? 8.664 39.219 11.031 1 96.56 340 ALA B N 1
ATOM 7443 C CA . ALA B 1 340 ? 8.008 39.562 9.766 1 96.56 340 ALA B CA 1
ATOM 7444 C C . ALA B 1 340 ? 7.035 38.469 9.352 1 96.56 340 ALA B C 1
ATOM 7446 O O . ALA B 1 340 ? 7.32 37.281 9.5 1 96.56 340 ALA B O 1
ATOM 7447 N N . TRP B 1 341 ? 5.816 38.844 8.883 1 95.94 341 TRP B N 1
ATOM 7448 C CA . TRP B 1 341 ? 4.816 37.875 8.414 1 95.94 341 TRP B CA 1
ATOM 7449 C C . TRP B 1 341 ? 3.906 38.531 7.371 1 95.94 341 TRP B C 1
ATOM 7451 O O . TRP B 1 341 ? 3.916 39.75 7.191 1 95.94 341 TRP B O 1
ATOM 7461 N N . THR B 1 342 ? 3.348 37.719 6.52 1 93.12 342 THR B N 1
ATOM 7462 C CA . THR B 1 342 ? 2.369 38.125 5.516 1 93.12 342 THR B CA 1
ATOM 7463 C C . THR B 1 342 ? 1.058 37.344 5.703 1 93.12 342 THR B C 1
ATOM 7465 O O . THR B 1 342 ? 0.875 36.656 6.699 1 93.12 342 THR B O 1
ATOM 7468 N N . ASN B 1 343 ? 0.208 37.562 4.738 1 90.5 343 ASN B N 1
ATOM 7469 C CA . ASN B 1 343 ? -1.087 36.875 4.785 1 90.5 343 ASN B CA 1
ATOM 7470 C C . ASN B 1 343 ? -0.943 35.375 4.605 1 90.5 343 ASN B C 1
ATOM 7472 O O . ASN B 1 343 ? -1.86 34.625 4.922 1 90.5 343 ASN B O 1
ATOM 7476 N N . VAL B 1 344 ? 0.215 35 4.184 1 89.88 344 VAL B N 1
ATOM 7477 C CA . VAL B 1 344 ? 0.41 33.562 3.934 1 89.88 344 VAL B CA 1
ATOM 7478 C C . VAL B 1 344 ? 1.082 32.938 5.141 1 89.88 344 VAL B C 1
ATOM 7480 O O . VAL B 1 344 ? 1.082 31.703 5.273 1 89.88 344 VAL B O 1
ATOM 7483 N N . GLY B 1 345 ? 1.698 33.75 6.031 1 94.06 345 GLY B N 1
ATOM 7484 C CA . GLY B 1 345 ? 2.307 33.219 7.234 1 94.06 345 GLY B CA 1
ATOM 7485 C C . GLY B 1 345 ? 3.568 33.969 7.645 1 94.06 345 GLY B C 1
ATOM 7486 O O . GLY B 1 345 ? 3.9 35 7.074 1 94.06 345 GLY B O 1
ATOM 7487 N N . VAL B 1 346 ? 4.223 33.375 8.641 1 96.62 346 VAL B N 1
ATOM 7488 C CA . VAL B 1 346 ? 5.512 33.906 9.07 1 96.62 346 VAL B CA 1
ATOM 7489 C C . VAL B 1 346 ? 6.547 33.719 7.965 1 96.62 346 VAL B C 1
ATOM 7491 O O . VAL B 1 346 ? 6.617 32.625 7.371 1 96.62 346 VAL B O 1
ATOM 7494 N N . THR B 1 347 ? 7.312 34.75 7.668 1 95.44 347 THR B N 1
ATOM 7495 C CA . THR B 1 347 ? 8.336 34.625 6.637 1 95.44 347 THR B CA 1
ATOM 7496 C C . THR B 1 347 ? 9.578 33.906 7.176 1 95.44 347 THR B C 1
ATOM 7498 O O . THR B 1 347 ? 10.242 34.438 8.078 1 95.44 347 THR B O 1
ATOM 7501 N N . VAL B 1 348 ? 9.859 32.719 6.562 1 93.75 348 VAL B N 1
ATOM 7502 C CA . VAL B 1 348 ? 10.969 31.922 7.074 1 93.75 348 VAL B CA 1
ATOM 7503 C C . VAL B 1 348 ? 11.914 31.547 5.926 1 93.75 348 VAL B C 1
ATOM 7505 O O . VAL B 1 348 ? 11.523 31.594 4.758 1 93.75 348 VAL B O 1
ATOM 7508 N N . HIS B 1 349 ? 13.148 31.234 6.289 1 88.56 349 HIS B N 1
ATOM 7509 C CA . HIS B 1 349 ? 14.047 30.594 5.344 1 88.56 349 HIS B CA 1
ATOM 7510 C C . HIS B 1 349 ? 13.609 29.156 5.047 1 88.56 349 HIS B C 1
ATOM 7512 O O . HIS B 1 349 ? 13.461 28.359 5.965 1 88.56 349 HIS B O 1
ATOM 7518 N N . GLU B 1 350 ? 13.445 28.828 3.805 1 81.81 350 GLU B N 1
ATOM 7519 C CA . GLU B 1 350 ? 12.891 27.547 3.369 1 81.81 350 GLU B CA 1
ATOM 7520 C C . GLU B 1 350 ? 13.703 26.375 3.932 1 81.81 350 GLU B C 1
ATOM 7522 O O . GLU B 1 350 ? 13.133 25.359 4.344 1 81.81 350 GLU B O 1
ATOM 7527 N N . GLN B 1 351 ? 14.938 26.531 4.047 1 77.5 351 GLN B N 1
ATOM 7528 C CA . GLN B 1 351 ? 15.797 25.406 4.414 1 77.5 351 GLN B CA 1
ATOM 7529 C C . GLN B 1 351 ? 15.867 25.25 5.93 1 77.5 351 GLN B C 1
ATOM 7531 O O . GLN B 1 351 ? 16 24.125 6.434 1 77.5 351 GLN B O 1
ATOM 7536 N N . SER B 1 352 ? 15.773 26.344 6.633 1 83.5 352 SER B N 1
ATOM 7537 C CA . SER B 1 352 ? 15.992 26.266 8.078 1 83.5 352 SER B CA 1
ATOM 7538 C C . SER B 1 352 ? 14.688 26.469 8.844 1 83.5 352 SER B C 1
ATOM 7540 O O . SER B 1 352 ? 14.602 26.141 10.031 1 83.5 352 SER B O 1
ATOM 7542 N N . LEU B 1 353 ? 13.672 27.078 8.289 1 91.19 353 LEU B N 1
ATOM 7543 C CA . LEU B 1 353 ? 12.391 27.406 8.906 1 91.19 353 LEU B CA 1
ATOM 7544 C C . LEU B 1 353 ? 12.562 28.516 9.938 1 91.19 353 LEU B C 1
ATOM 7546 O O . LEU B 1 353 ? 11.656 28.781 10.727 1 91.19 353 LEU B O 1
ATOM 7550 N N . ARG B 1 354 ? 13.758 29.156 9.875 1 93.5 354 ARG B N 1
ATOM 7551 C CA . ARG B 1 354 ? 14.062 30.281 10.742 1 93.5 354 ARG B CA 1
ATOM 7552 C C . ARG B 1 354 ? 13.477 31.578 10.188 1 93.5 354 ARG B C 1
ATOM 7554 O O . ARG B 1 354 ? 13.531 31.812 8.977 1 93.5 354 ARG B O 1
ATOM 7561 N N . SER B 1 355 ? 12.922 32.375 11.109 1 96.12 355 SER B N 1
ATOM 7562 C CA . SER B 1 355 ? 12.398 33.656 10.695 1 96.12 355 SER B CA 1
ATOM 7563 C C . SER B 1 355 ? 13.477 34.5 10.008 1 96.12 355 SER B C 1
ATOM 7565 O O . SER B 1 355 ? 14.633 34.5 10.438 1 96.12 355 SER B O 1
ATOM 7567 N N . VAL B 1 356 ? 13.047 35.219 8.992 1 94.81 356 VAL B N 1
ATOM 7568 C CA . VAL B 1 356 ? 13.992 36.062 8.242 1 94.81 356 VAL B CA 1
ATOM 7569 C C . VAL B 1 356 ? 14.336 37.281 9.055 1 94.81 356 VAL B C 1
ATOM 7571 O O . VAL B 1 356 ? 15.414 37.875 8.883 1 94.81 356 VAL B O 1
ATOM 7574 N N . SER B 1 357 ? 13.539 37.688 10 1 96.25 357 SER B N 1
ATOM 7575 C CA . SER B 1 357 ? 13.703 38.938 10.688 1 96.25 357 SER B CA 1
ATOM 7576 C C . SER B 1 357 ? 14.055 38.75 12.156 1 96.25 357 SER B C 1
ATOM 7578 O O . SER B 1 357 ? 14.531 39.656 12.82 1 96.25 357 SER B O 1
ATOM 7580 N N . ALA B 1 358 ? 13.797 37.594 12.695 1 96.69 358 ALA B N 1
ATOM 7581 C CA . ALA B 1 358 ? 14.078 37.281 14.094 1 96.69 358 ALA B CA 1
ATOM 7582 C C . ALA B 1 358 ? 14.766 35.938 14.227 1 96.69 358 ALA B C 1
ATOM 7584 O O . ALA B 1 358 ? 14.102 34.906 14.406 1 96.69 358 ALA B O 1
ATOM 7585 N N . PRO B 1 359 ? 16 35.875 14.305 1 93.56 359 PRO B N 1
ATOM 7586 C CA . PRO B 1 359 ? 16.766 34.625 14.219 1 93.56 359 PRO B CA 1
ATOM 7587 C C . PRO B 1 359 ? 16.453 33.688 15.359 1 93.56 359 PRO B C 1
ATOM 7589 O O . PRO B 1 359 ? 16.719 32.469 15.258 1 93.56 359 PRO B O 1
ATOM 7592 N N . HIS B 1 360 ? 15.938 34.156 16.422 1 94.5 360 HIS B N 1
ATOM 7593 C CA . HIS B 1 360 ? 15.609 33.281 17.547 1 94.5 360 HIS B CA 1
ATOM 7594 C C . HIS B 1 360 ? 14.227 32.656 17.391 1 94.5 360 HIS B C 1
ATOM 7596 O O . HIS B 1 360 ? 13.805 31.875 18.234 1 94.5 360 HIS B O 1
ATOM 7602 N N . VAL B 1 361 ? 13.539 33 16.266 1 97.38 361 VAL B N 1
ATOM 7603 C CA . VAL B 1 361 ? 12.172 32.531 16.062 1 97.38 361 VAL B CA 1
ATOM 7604 C C . VAL B 1 361 ? 12.109 31.625 14.836 1 97.38 361 VAL B C 1
ATOM 7606 O O . VAL B 1 361 ? 12.727 31.906 13.805 1 97.38 361 VAL B O 1
ATOM 7609 N N . PHE B 1 362 ? 11.438 30.469 14.984 1 96.5 362 PHE B N 1
ATOM 7610 C CA . PHE B 1 362 ? 11.117 29.531 13.906 1 96.5 362 PHE B CA 1
ATOM 7611 C C . PHE B 1 362 ? 9.609 29.438 13.703 1 96.5 362 PHE B C 1
ATOM 7613 O O . PHE B 1 362 ? 8.836 29.828 14.578 1 96.5 362 PHE B O 1
ATOM 7620 N N . ALA B 1 363 ? 9.242 29.016 12.508 1 96.75 363 ALA B N 1
ATOM 7621 C CA . ALA B 1 363 ? 7.824 28.766 12.234 1 96.75 363 ALA B CA 1
ATOM 7622 C C . ALA B 1 363 ? 7.641 27.531 11.359 1 96.75 363 ALA B C 1
ATOM 7624 O O . ALA B 1 363 ? 8.492 27.234 10.523 1 96.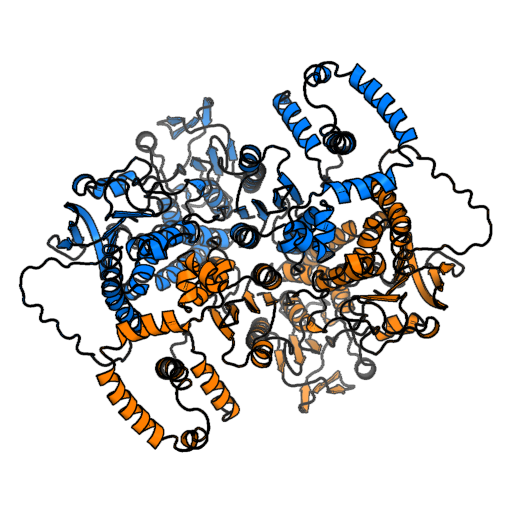75 363 ALA B O 1
ATOM 7625 N N . SER B 1 364 ? 6.535 26.828 11.586 1 92.94 364 SER B N 1
ATOM 7626 C CA . SER B 1 364 ? 6.27 25.594 10.852 1 92.94 364 SER B CA 1
ATOM 7627 C C . SER B 1 364 ? 4.773 25.328 10.742 1 92.94 364 SER B C 1
ATOM 7629 O O . SER B 1 364 ? 3.994 25.797 11.578 1 92.94 364 SER B O 1
ATOM 7631 N N . GLY B 1 365 ? 4.414 24.531 9.703 1 91.44 365 GLY B N 1
ATOM 7632 C CA . GLY B 1 365 ? 3.012 24.219 9.453 1 91.44 365 GLY B CA 1
ATOM 7633 C C . GLY B 1 365 ? 2.316 25.25 8.602 1 91.44 365 GLY B C 1
ATOM 7634 O O . GLY B 1 365 ? 2.965 25.969 7.836 1 91.44 365 GLY B O 1
ATOM 7635 N N . ASP B 1 366 ? 1.032 25.344 8.766 1 92.25 366 ASP B N 1
ATOM 7636 C CA . ASP B 1 366 ? 0.23 26.203 7.891 1 92.25 366 ASP B CA 1
ATOM 7637 C C . ASP B 1 366 ? 0.479 27.672 8.18 1 92.25 366 ASP B C 1
ATOM 7639 O O . ASP B 1 366 ? 0.113 28.547 7.383 1 92.25 366 ASP B O 1
ATOM 7643 N N . CYS B 1 367 ? 1.143 28 9.289 1 94.81 367 CYS B N 1
ATOM 7644 C CA . CYS B 1 367 ? 1.345 29.391 9.641 1 94.81 367 CYS B CA 1
ATOM 7645 C C . CYS B 1 367 ? 2.682 29.906 9.117 1 94.81 367 CYS B C 1
ATOM 7647 O O . CYS B 1 367 ? 3.062 31.047 9.375 1 94.81 367 CYS B O 1
ATOM 7649 N N . ALA B 1 368 ? 3.404 29.016 8.484 1 93.25 368 ALA B N 1
ATOM 7650 C CA . ALA B 1 368 ? 4.695 29.391 7.918 1 93.25 368 ALA B CA 1
ATOM 7651 C C . ALA B 1 368 ? 4.652 29.391 6.395 1 93.25 368 ALA B C 1
ATOM 7653 O O . ALA B 1 368 ? 4.016 28.516 5.785 1 93.25 368 ALA B O 1
ATOM 7654 N N . ASP B 1 369 ? 5.234 30.312 5.828 1 85.75 369 ASP B N 1
ATOM 7655 C CA . ASP B 1 369 ? 5.344 30.375 4.375 1 85.75 369 ASP B CA 1
ATOM 7656 C C . ASP B 1 369 ? 6.535 29.547 3.885 1 85.75 369 ASP B C 1
ATOM 7658 O O . ASP B 1 369 ? 7.379 30.047 3.143 1 85.75 369 ASP B O 1
ATOM 7662 N N . ALA B 1 370 ? 6.609 28.281 4.355 1 72.12 370 ALA B N 1
ATOM 7663 C CA . ALA B 1 370 ? 7.789 27.453 4.129 1 72.12 370 ALA B CA 1
ATOM 7664 C C . ALA B 1 370 ? 7.594 26.562 2.91 1 72.12 370 ALA B C 1
ATOM 7666 O O . ALA B 1 370 ? 8.562 26.203 2.236 1 72.12 370 ALA B O 1
ATOM 7667 N N . VAL B 1 371 ? 6.367 26.109 2.732 1 68.31 371 VAL B N 1
ATOM 7668 C CA . VAL B 1 371 ? 6.082 25.188 1.637 1 68.31 371 VAL B CA 1
ATOM 7669 C C . VAL B 1 371 ? 4.855 25.672 0.865 1 68.31 371 VAL B C 1
ATOM 7671 O O . VAL B 1 371 ? 4.031 26.422 1.396 1 68.31 371 VAL B O 1
ATOM 7674 N N . PRO B 1 372 ? 4.883 25.172 -0.402 1 68.69 372 PRO B N 1
ATOM 7675 C CA . PRO B 1 372 ? 3.674 25.5 -1.159 1 68.69 372 PRO B CA 1
ATOM 7676 C C . PRO B 1 372 ? 2.408 24.938 -0.52 1 68.69 372 PRO B C 1
ATOM 7678 O O . PRO B 1 372 ? 2.459 23.906 0.152 1 68.69 372 PRO B O 1
ATOM 7681 N N . LEU B 1 373 ? 1.432 25.641 -0.729 1 63.25 373 LEU B N 1
ATOM 7682 C CA . LEU B 1 373 ? 0.137 25.297 -0.146 1 63.25 373 LEU B CA 1
ATOM 7683 C C . LEU B 1 373 ? -0.248 23.859 -0.464 1 63.25 373 LEU B C 1
ATOM 7685 O O . LEU B 1 373 ? -0.771 23.156 0.396 1 63.25 373 LEU B O 1
ATOM 7689 N N . ARG B 1 374 ? 0.078 23.438 -1.588 1 65 374 ARG B N 1
ATOM 7690 C CA . ARG B 1 374 ? -0.322 22.109 -2.027 1 65 374 ARG B CA 1
ATOM 7691 C C . ARG B 1 374 ? 0.381 21.031 -1.214 1 65 374 ARG B C 1
ATOM 7693 O O . ARG B 1 374 ? -0.09 19.891 -1.143 1 65 374 ARG B O 1
ATOM 7700 N N . SER B 1 375 ? 1.382 21.406 -0.624 1 71.25 375 SER B N 1
ATOM 7701 C CA . SER B 1 375 ? 2.205 20.406 0.067 1 71.25 375 SER B CA 1
ATOM 7702 C C . SER B 1 375 ? 1.98 20.469 1.574 1 71.25 375 SER B C 1
ATOM 7704 O O . SER B 1 375 ? 2.637 19.734 2.33 1 71.25 375 SER B O 1
ATOM 7706 N N . ARG B 1 376 ? 1.027 21.297 1.933 1 75.69 376 ARG B N 1
ATOM 7707 C CA . ARG B 1 376 ? 0.783 21.438 3.365 1 75.69 376 ARG B CA 1
ATOM 7708 C C . ARG B 1 376 ? -0.121 20.312 3.869 1 75.69 376 ARG B C 1
ATOM 7710 O O . ARG B 1 376 ? -1.321 20.297 3.586 1 75.69 376 ARG B O 1
ATOM 7717 N N . THR B 1 377 ? 0.496 19.359 4.477 1 79.38 377 THR B N 1
ATOM 7718 C CA . THR B 1 377 ? -0.167 18.203 5.082 1 79.38 377 THR B CA 1
ATOM 7719 C C . THR B 1 377 ? 0.245 18.047 6.543 1 79.38 377 THR B C 1
ATOM 7721 O O . THR B 1 377 ? 1.202 18.672 6.992 1 79.38 377 THR B O 1
ATOM 7724 N N . ALA B 1 378 ? -0.547 17.25 7.207 1 81.19 378 ALA B N 1
ATOM 7725 C CA . ALA B 1 378 ? -0.203 16.984 8.602 1 81.19 378 ALA B CA 1
ATOM 7726 C C . ALA B 1 378 ? 1.182 16.344 8.703 1 81.19 378 ALA B C 1
ATOM 7728 O O . ALA B 1 378 ? 1.953 16.672 9.609 1 81.19 378 ALA B O 1
ATOM 7729 N N . ALA B 1 379 ? 1.464 15.5 7.797 1 80.19 379 ALA B N 1
ATOM 7730 C CA . ALA B 1 379 ? 2.768 14.836 7.797 1 80.19 379 ALA B CA 1
ATOM 7731 C C . ALA B 1 379 ? 3.889 15.836 7.531 1 80.19 379 ALA B C 1
ATOM 7733 O O . ALA B 1 379 ? 4.945 15.781 8.164 1 80.19 379 ALA B O 1
ATOM 7734 N N . GLN B 1 380 ? 3.668 16.703 6.621 1 84.5 380 GLN B N 1
ATOM 7735 C CA . GLN B 1 380 ? 4.641 17.75 6.332 1 84.5 380 GLN B CA 1
ATOM 7736 C C . GLN B 1 380 ? 4.828 18.672 7.531 1 84.5 380 GLN B C 1
ATOM 7738 O O . GLN B 1 380 ? 5.949 19.094 7.824 1 84.5 380 GLN B O 1
ATOM 7743 N N . ALA B 1 381 ? 3.744 18.984 8.156 1 87.69 381 ALA B N 1
ATOM 7744 C CA . ALA B 1 381 ? 3.803 19.844 9.336 1 87.69 381 ALA B CA 1
ATOM 7745 C C . ALA B 1 381 ? 4.617 19.188 10.453 1 87.69 381 ALA B C 1
ATOM 7747 O O . ALA B 1 381 ? 5.445 19.844 11.086 1 87.69 381 ALA B O 1
ATOM 7748 N N . ALA B 1 382 ? 4.379 17.953 10.672 1 85.31 382 ALA B N 1
ATOM 7749 C CA . ALA B 1 382 ? 5.141 17.203 11.664 1 85.31 382 ALA B CA 1
ATOM 7750 C C . ALA B 1 382 ? 6.625 17.203 11.328 1 85.31 382 ALA B C 1
ATOM 7752 O O . ALA B 1 382 ? 7.469 17.438 12.195 1 85.31 382 ALA B O 1
ATOM 7753 N N . TRP B 1 383 ? 6.848 17.031 10.086 1 84.12 383 TRP B N 1
ATOM 7754 C CA . TRP B 1 383 ? 8.219 16.969 9.586 1 84.12 383 TRP B CA 1
ATOM 7755 C C . TRP B 1 383 ? 8.938 18.297 9.789 1 84.12 383 TRP B C 1
ATOM 7757 O O . TRP B 1 383 ? 10.047 18.328 10.32 1 84.12 383 TRP B O 1
ATOM 7767 N N . THR B 1 384 ? 8.32 19.344 9.43 1 86.88 384 THR B N 1
ATOM 7768 C CA . THR B 1 384 ? 8.938 20.656 9.523 1 86.88 384 THR B CA 1
ATOM 7769 C C . THR B 1 384 ? 9.07 21.094 10.984 1 86.88 384 THR B C 1
ATOM 7771 O O . THR B 1 384 ? 10.016 21.781 11.352 1 86.88 384 THR B O 1
ATOM 7774 N N . GLY B 1 385 ? 8.117 20.656 11.82 1 88.44 385 GLY B N 1
ATOM 7775 C CA . GLY B 1 385 ? 8.258 20.922 13.242 1 88.44 385 GLY B CA 1
ATOM 7776 C C . GLY B 1 385 ? 9.492 20.281 13.844 1 88.44 385 GLY B C 1
ATOM 7777 O O . GLY B 1 385 ? 10.234 20.922 14.586 1 88.44 385 GLY B O 1
ATOM 7778 N N . PHE B 1 386 ? 9.711 19.109 13.453 1 82.88 386 PHE B N 1
ATOM 7779 C CA . PHE B 1 386 ? 10.883 18.375 13.914 1 82.88 386 PHE B CA 1
ATOM 7780 C C . PHE B 1 386 ? 12.164 19.047 13.453 1 82.88 386 PHE B C 1
ATOM 7782 O O . PHE B 1 386 ? 13.086 19.25 14.242 1 82.88 386 PHE B O 1
ATOM 7789 N N . TYR B 1 387 ? 12.172 19.469 12.25 1 82.38 387 TYR B N 1
ATOM 7790 C CA . TYR B 1 387 ? 13.391 20.031 11.664 1 82.38 387 TYR B CA 1
ATOM 7791 C C . TYR B 1 387 ? 13.648 21.438 12.172 1 82.38 387 TYR B C 1
ATOM 7793 O O . TYR B 1 387 ? 14.797 21.859 12.305 1 82.38 387 TYR B O 1
ATOM 7801 N N . ALA B 1 388 ? 12.578 22.141 12.453 1 88.94 388 ALA B N 1
ATOM 7802 C CA . ALA B 1 388 ? 12.75 23.469 13.039 1 88.94 388 ALA B CA 1
ATOM 7803 C C . ALA B 1 388 ? 13.523 23.391 14.352 1 88.94 388 ALA B C 1
ATOM 7805 O O . ALA B 1 388 ? 14.461 24.156 14.578 1 88.94 388 ALA B O 1
ATOM 7806 N N . ILE B 1 389 ? 13.18 22.453 15.18 1 88 389 ILE B N 1
ATOM 7807 C CA . ILE B 1 389 ? 13.836 22.266 16.469 1 88 389 ILE B CA 1
ATOM 7808 C C . ILE B 1 389 ? 15.273 21.812 16.25 1 88 389 ILE B C 1
ATOM 7810 O O . ILE B 1 389 ? 16.203 22.328 16.875 1 88 389 ILE B O 1
ATOM 7814 N N . ARG B 1 390 ? 15.375 20.875 15.352 1 80.81 390 ARG B N 1
ATOM 7815 C CA . ARG B 1 390 ? 16.703 20.359 15.047 1 80.81 390 ARG B CA 1
ATOM 7816 C C . ARG B 1 390 ? 17.641 21.484 14.594 1 80.81 390 ARG B C 1
ATOM 7818 O O . ARG B 1 390 ? 18.766 21.594 15.086 1 80.81 390 ARG B O 1
ATOM 7825 N N . ASN B 1 391 ? 17.125 22.312 13.719 1 82.69 391 ASN B N 1
ATOM 7826 C CA . ASN B 1 391 ? 17.953 23.375 13.148 1 82.69 391 ASN B CA 1
ATOM 7827 C C . ASN B 1 391 ? 18.25 24.469 14.172 1 82.69 391 ASN B C 1
ATOM 7829 O O . ASN B 1 391 ? 19.266 25.141 14.086 1 82.69 391 ASN B O 1
ATOM 7833 N N . GLY B 1 392 ? 17.391 24.625 15.109 1 86 392 GLY B N 1
ATOM 7834 C CA . GLY B 1 392 ? 17.594 25.625 16.141 1 86 392 GLY B CA 1
ATOM 7835 C C . GLY B 1 392 ? 18.422 25.125 17.312 1 86 392 GLY B C 1
ATOM 7836 O O . GLY B 1 392 ? 19.109 25.906 17.969 1 86 392 GLY B O 1
ATOM 7837 N N . ALA B 1 393 ? 18.359 23.875 17.531 1 80.69 393 ALA B N 1
ATOM 7838 C CA . ALA B 1 393 ? 18.969 23.328 18.734 1 80.69 393 ALA B CA 1
ATOM 7839 C C . ALA B 1 393 ? 20.391 22.828 18.469 1 80.69 393 ALA B C 1
ATOM 7841 O O . ALA B 1 393 ? 21.234 22.781 19.375 1 80.69 393 ALA B O 1
ATOM 7842 N N . LEU B 1 394 ? 20.562 22.453 17.188 1 73.5 394 LEU B N 1
ATOM 7843 C CA . LEU B 1 394 ? 21.875 21.875 16.859 1 73.5 394 LEU B CA 1
ATOM 7844 C C . LEU B 1 394 ? 22.703 22.859 16.016 1 73.5 394 LEU B C 1
ATOM 7846 O O . LEU B 1 394 ? 22.141 23.656 15.258 1 73.5 394 LEU B O 1
ATOM 7850 N N . PRO B 1 395 ? 24.062 22.75 16.188 1 61.88 395 PRO B N 1
ATOM 7851 C CA . PRO B 1 395 ? 24.922 23.594 15.352 1 61.88 395 PRO B CA 1
ATOM 7852 C C . PRO B 1 395 ? 24.797 23.25 13.867 1 61.88 395 PRO B C 1
ATOM 7854 O O . PRO B 1 395 ? 24.562 22.094 13.508 1 61.88 395 PRO B O 1
ATOM 7857 N N . ARG B 1 396 ? 24.969 24.266 13.078 1 57.62 396 ARG B N 1
ATOM 7858 C CA . ARG B 1 396 ? 24.797 24.156 11.633 1 57.62 396 ARG B CA 1
ATOM 7859 C C . ARG B 1 396 ? 25.672 23.062 11.055 1 57.62 396 ARG B C 1
ATOM 7861 O O . ARG B 1 396 ? 25.297 22.406 10.078 1 57.62 396 ARG B O 1
ATOM 7868 N N . VAL B 1 397 ? 26.734 22.938 11.562 1 41.94 397 VAL B N 1
ATOM 7869 C CA . VAL B 1 397 ? 27.688 21.969 11.055 1 41.94 397 VAL B CA 1
ATOM 7870 C C . VAL B 1 397 ? 27.094 20.562 11.141 1 41.94 397 VAL B C 1
ATOM 7872 O O . VAL B 1 397 ? 27.375 19.703 10.305 1 41.94 397 VAL B O 1
ATOM 7875 N N . LEU B 1 398 ? 26.234 20.391 12.109 1 44.84 398 LEU B N 1
ATOM 7876 C CA . LEU B 1 398 ? 25.641 19.078 12.305 1 44.84 398 LEU B CA 1
ATOM 7877 C C . LEU B 1 398 ? 24.391 18.906 11.445 1 44.84 398 LEU B C 1
ATOM 7879 O O . LEU B 1 398 ? 23.875 17.797 11.305 1 44.84 398 LEU B O 1
ATOM 7883 N N . THR B 1 399 ? 23.969 20.031 10.875 1 46.16 399 THR B N 1
ATOM 7884 C CA . THR B 1 399 ? 22.719 19.969 10.133 1 46.16 399 THR B CA 1
ATOM 7885 C C . THR B 1 399 ? 22.969 20.125 8.641 1 46.16 399 THR B C 1
ATOM 7887 O O . THR B 1 399 ? 22.031 20 7.832 1 46.16 399 THR B O 1
ATOM 7890 N N . PHE B 1 400 ? 24.328 20.438 8.266 1 41.22 400 PHE B N 1
ATOM 7891 C CA . PHE B 1 400 ? 24.672 20.703 6.875 1 41.22 400 PHE B CA 1
ATOM 7892 C C . PHE B 1 400 ? 24.547 19.438 6.035 1 41.22 400 PHE B C 1
ATOM 7894 O O . PHE B 1 400 ? 24.922 18.344 6.48 1 41.22 400 PHE B O 1
ATOM 7901 N N . GLY B 1 401 ? 24.047 19.578 4.766 1 41.69 401 GLY B N 1
ATOM 7902 C CA . GLY B 1 401 ? 23.891 18.5 3.795 1 41.69 401 GLY B CA 1
ATOM 7903 C C . GLY B 1 401 ? 22.672 17.625 4.059 1 41.69 401 GLY B C 1
ATOM 7904 O O . GLY B 1 401 ? 22.438 16.656 3.34 1 41.69 401 GLY B O 1
ATOM 7905 N N . SER B 1 402 ? 22.266 17.875 5.188 1 46.25 402 SER B N 1
ATOM 7906 C CA . SER B 1 402 ? 21.203 16.969 5.621 1 46.25 402 SER B CA 1
ATOM 7907 C C . SER B 1 402 ? 20 17.062 4.688 1 46.25 402 SER B C 1
ATOM 7909 O O . SER B 1 402 ? 19.906 17.984 3.877 1 46.25 402 SER B O 1
ATOM 7911 N N . ALA B 1 403 ? 19.156 16.031 4.891 1 51.16 403 ALA B N 1
ATOM 7912 C CA . ALA B 1 403 ? 17.891 15.758 4.223 1 51.16 403 ALA B CA 1
ATOM 7913 C C . ALA B 1 403 ? 17.078 17.047 4.031 1 51.16 403 ALA B C 1
ATOM 7915 O O . ALA B 1 403 ? 17.141 17.953 4.863 1 51.16 403 ALA B O 1
ATOM 7916 N N . SER B 1 404 ? 16.688 17.234 2.805 1 56.88 404 SER B N 1
ATOM 7917 C CA . SER B 1 404 ? 15.844 18.359 2.424 1 56.88 404 SER B CA 1
ATOM 7918 C C . SER B 1 404 ? 14.711 18.562 3.424 1 56.88 404 SER B C 1
ATOM 7920 O O . SER B 1 404 ? 14.07 17.594 3.842 1 56.88 404 SER B O 1
ATOM 7922 N N . VAL B 1 405 ? 14.742 19.734 4.121 1 59.16 405 VAL B N 1
ATOM 7923 C CA . VAL B 1 405 ? 13.633 20.188 4.949 1 59.16 405 VAL B CA 1
ATOM 7924 C C . VAL B 1 405 ? 12.312 19.969 4.211 1 59.16 405 VAL B C 1
ATOM 7926 O O . VAL B 1 405 ? 11.266 19.797 4.84 1 59.16 405 VAL B O 1
ATOM 7929 N N . HIS B 1 406 ? 12.586 19.812 2.938 1 68.69 406 HIS B N 1
ATOM 7930 C CA . HIS B 1 406 ? 11.336 19.672 2.188 1 68.69 406 HIS B CA 1
ATOM 7931 C C . HIS B 1 406 ? 11.383 18.469 1.269 1 68.69 406 HIS B C 1
ATOM 7933 O O . HIS B 1 406 ? 11.453 18.609 0.046 1 68.69 406 HIS B O 1
ATOM 7939 N N . PRO B 1 407 ? 11.305 17.281 1.978 1 72.88 407 PRO B N 1
ATOM 7940 C CA . PRO B 1 407 ? 11.211 16.094 1.131 1 72.88 407 PRO B CA 1
ATOM 7941 C C . PRO B 1 407 ? 9.914 16.047 0.321 1 72.88 407 PRO B C 1
ATOM 7943 O O . PRO B 1 407 ? 9.031 16.875 0.517 1 72.88 407 PRO B O 1
ATOM 7946 N N . THR B 1 408 ? 9.953 15.141 -0.63 1 84.62 408 THR B N 1
ATOM 7947 C CA . THR B 1 408 ? 8.742 14.945 -1.417 1 84.62 408 THR B CA 1
ATOM 7948 C C . THR B 1 408 ? 7.594 14.469 -0.531 1 84.62 408 THR B C 1
ATOM 7950 O O . THR B 1 408 ? 7.754 13.531 0.257 1 84.62 408 THR B O 1
ATOM 7953 N N . VAL B 1 409 ? 6.543 15.203 -0.594 1 87.69 409 VAL B N 1
ATOM 7954 C CA . VAL B 1 409 ? 5.379 14.906 0.236 1 87.69 409 VAL B CA 1
ATOM 7955 C C . VAL B 1 409 ? 4.281 14.273 -0.617 1 87.69 409 VAL B C 1
ATOM 7957 O O . VAL B 1 409 ? 3.848 14.859 -1.613 1 87.69 409 VAL B O 1
ATOM 7960 N N . PRO B 1 410 ? 3.871 13.023 -0.25 1 93.44 410 PRO B N 1
ATOM 7961 C CA . PRO B 1 410 ? 2.691 12.492 -0.938 1 93.44 410 PRO B CA 1
ATOM 7962 C C . PRO B 1 410 ? 1.43 13.312 -0.659 1 93.44 410 PRO B C 1
ATOM 7964 O O . PRO B 1 410 ? 1.122 13.602 0.5 1 93.44 410 PRO B O 1
ATOM 7967 N N . ARG B 1 411 ? 0.776 13.703 -1.656 1 93.38 411 ARG B N 1
ATOM 7968 C CA . ARG B 1 411 ? -0.51 14.391 -1.566 1 93.38 411 ARG B CA 1
ATOM 7969 C C . ARG B 1 411 ? -1.658 13.445 -1.902 1 93.38 411 ARG B C 1
ATOM 7971 O O . ARG B 1 411 ? -1.737 12.93 -3.02 1 93.38 411 ARG B O 1
ATOM 7978 N N . VAL B 1 412 ? -2.496 13.25 -0.896 1 94.75 412 VAL B N 1
ATOM 7979 C CA . VAL B 1 412 ? -3.57 12.281 -1.096 1 94.75 412 VAL B CA 1
ATOM 7980 C C . VAL B 1 412 ? -4.922 12.945 -0.834 1 94.75 412 VAL B C 1
ATOM 7982 O O . VAL B 1 412 ? -5.07 13.711 0.127 1 94.75 412 VAL B O 1
ATOM 7985 N N . VAL B 1 413 ? -5.809 12.844 -1.757 1 95.44 413 VAL B N 1
ATOM 7986 C CA . VAL B 1 413 ? -7.215 13.164 -1.559 1 95.44 413 VAL B CA 1
ATOM 7987 C C . VAL B 1 413 ? -8 11.891 -1.268 1 95.44 413 VAL B C 1
ATOM 7989 O O . VAL B 1 413 ? -8.094 11 -2.117 1 95.44 413 VAL B O 1
ATOM 7992 N N . TYR B 1 414 ? -8.57 11.805 -0.135 1 94.38 414 TYR B N 1
ATOM 7993 C CA . TYR B 1 414 ? -9.148 10.555 0.357 1 94.38 414 TYR B CA 1
ATOM 7994 C C . TYR B 1 414 ? -10.602 10.422 -0.076 1 94.38 414 TYR B C 1
ATOM 7996 O O . TYR B 1 414 ? -11.477 10.141 0.747 1 94.38 414 TYR B O 1
ATOM 8004 N N . THR B 1 415 ? -10.812 10.578 -1.313 1 94 415 THR B N 1
ATOM 8005 C CA . THR B 1 415 ? -12.047 10.109 -1.926 1 94 415 THR B CA 1
ATOM 8006 C C . THR B 1 415 ? -12.039 8.594 -2.059 1 94 415 THR B C 1
ATOM 8008 O O . THR B 1 415 ? -11.07 7.934 -1.683 1 94 415 THR B O 1
ATOM 8011 N N . ASP B 1 416 ? -13.156 8.047 -2.516 1 88.81 416 ASP B N 1
ATOM 8012 C CA . ASP B 1 416 ? -13.25 6.621 -2.82 1 88.81 416 ASP B CA 1
ATOM 8013 C C . ASP B 1 416 ? -13.578 6.395 -4.293 1 88.81 416 ASP B C 1
ATOM 8015 O O . ASP B 1 416 ? -14.734 6.512 -4.703 1 88.81 416 ASP B O 1
ATOM 8019 N N . PRO B 1 417 ? -12.641 6.043 -5.062 1 90.75 417 PRO B N 1
ATOM 8020 C CA . PRO B 1 417 ? -11.258 5.66 -4.758 1 90.75 417 PRO B CA 1
ATOM 8021 C C . PRO B 1 417 ? -10.383 6.855 -4.387 1 90.75 417 PRO B C 1
ATOM 8023 O O . PRO B 1 417 ? -10.781 8 -4.598 1 90.75 417 PRO B O 1
ATOM 8026 N N . GLU B 1 418 ? -9.203 6.516 -3.811 1 93.56 418 GLU B N 1
ATOM 8027 C CA . GLU B 1 418 ? -8.258 7.543 -3.385 1 93.56 418 GLU B CA 1
ATOM 8028 C C . GLU B 1 418 ? -7.527 8.156 -4.578 1 93.56 418 GLU B C 1
ATOM 8030 O O . GLU B 1 418 ? -7.316 7.488 -5.59 1 93.56 418 GLU B O 1
ATOM 8035 N N . LEU B 1 419 ? -7.223 9.398 -4.43 1 95.25 419 LEU B N 1
ATOM 8036 C CA . LEU B 1 419 ? -6.379 10.117 -5.379 1 95.25 419 LEU B CA 1
ATOM 8037 C C . LEU B 1 419 ? -5.043 10.484 -4.746 1 95.25 419 LEU B C 1
ATOM 8039 O O . LEU B 1 419 ? -5.004 11.047 -3.646 1 95.25 419 LEU B O 1
ATOM 8043 N N . ALA B 1 420 ? -3.988 10.102 -5.422 1 95.81 420 ALA B N 1
ATOM 8044 C CA . ALA B 1 420 ? -2.684 10.375 -4.828 1 95.81 420 ALA B CA 1
ATOM 8045 C C . ALA B 1 420 ? -1.702 10.898 -5.871 1 95.81 420 ALA B C 1
ATOM 8047 O O . ALA B 1 420 ? -1.762 10.508 -7.039 1 95.81 420 ALA B O 1
ATOM 8048 N N . CYS B 1 421 ? -0.865 11.781 -5.438 1 94.62 421 CYS B N 1
ATOM 8049 C CA . CYS B 1 421 ? 0.235 12.305 -6.242 1 94.62 421 CYS B CA 1
ATOM 8050 C C . CYS B 1 421 ? 1.489 12.492 -5.398 1 94.62 421 CYS B C 1
ATOM 8052 O O . CYS B 1 421 ? 1.41 12.922 -4.246 1 94.62 421 CYS B O 1
ATOM 8054 N N . VAL B 1 422 ? 2.553 12.055 -5.93 1 95.25 422 VAL B N 1
ATOM 8055 C CA . VAL B 1 422 ? 3.828 12.266 -5.254 1 95.25 422 VAL B CA 1
ATOM 8056 C C . VAL B 1 422 ? 4.895 12.664 -6.27 1 95.25 422 VAL B C 1
ATOM 8058 O O . VAL B 1 422 ? 4.879 12.195 -7.41 1 95.25 422 VAL B O 1
ATOM 8061 N N . GLY B 1 423 ? 5.766 13.609 -5.852 1 93.69 423 GLY B N 1
ATOM 8062 C CA . GLY B 1 423 ? 6.809 14.078 -6.75 1 93.69 423 GLY B CA 1
ATOM 8063 C C . GLY B 1 423 ? 6.32 15.125 -7.734 1 93.69 423 GLY B C 1
ATOM 8064 O O . GLY B 1 423 ? 5.391 15.875 -7.438 1 93.69 423 GLY B O 1
ATOM 8065 N N . LYS B 1 424 ? 6.988 15.234 -8.812 1 92.31 424 LYS B N 1
ATOM 8066 C CA . LYS B 1 424 ? 6.684 16.266 -9.797 1 92.31 424 LYS B CA 1
ATOM 8067 C C . LYS B 1 424 ? 5.48 15.875 -10.648 1 92.31 424 LYS B C 1
ATOM 8069 O O . LYS B 1 424 ? 5.328 14.711 -11.023 1 92.31 424 LYS B O 1
ATOM 8074 N N . THR B 1 425 ? 4.676 16.859 -10.898 1 88.69 425 THR B N 1
ATOM 8075 C CA . THR B 1 425 ? 3.58 16.672 -11.844 1 88.69 425 THR B CA 1
ATOM 8076 C C . THR B 1 425 ? 4.102 16.672 -13.281 1 88.69 425 THR B C 1
ATOM 8078 O O . THR B 1 425 ? 5.262 17.016 -13.523 1 88.69 425 THR B O 1
ATOM 8081 N N . VAL B 1 426 ? 3.236 16.234 -14.195 1 89.19 426 VAL B N 1
ATOM 8082 C CA . VAL B 1 426 ? 3.609 16.25 -15.602 1 89.19 426 VAL B CA 1
ATOM 8083 C C . VAL B 1 426 ? 3.986 17.672 -16.031 1 89.19 426 VAL B C 1
ATOM 8085 O O . VAL B 1 426 ? 4.996 17.875 -16.703 1 89.19 426 VAL B O 1
ATOM 8088 N N . SER B 1 427 ? 3.229 18.656 -15.586 1 83.81 427 SER B N 1
ATOM 8089 C CA . SER B 1 427 ? 3.484 20.047 -15.914 1 83.81 427 SER B CA 1
ATOM 8090 C C . SER B 1 427 ? 4.832 20.516 -15.367 1 83.81 427 SER B C 1
ATOM 8092 O O . SER B 1 427 ? 5.57 21.219 -16.047 1 83.81 427 SER B O 1
ATOM 8094 N N . GLU B 1 428 ? 5.129 20.109 -14.203 1 86.62 428 GLU B N 1
ATOM 8095 C CA . GLU B 1 428 ? 6.41 20.469 -13.602 1 86.62 428 GLU B CA 1
ATOM 8096 C C . GLU B 1 428 ? 7.57 19.797 -14.336 1 86.62 428 GLU B C 1
ATOM 8098 O O . GLU B 1 428 ? 8.641 20.375 -14.477 1 86.62 428 GLU B O 1
ATOM 8103 N N . CYS B 1 429 ? 7.359 18.547 -14.734 1 89.62 429 CYS B N 1
ATOM 8104 C CA . CYS B 1 429 ? 8.383 17.844 -15.492 1 89.62 429 CYS B CA 1
ATOM 8105 C C . CYS B 1 429 ? 8.641 18.516 -16.828 1 89.62 429 CYS B C 1
ATOM 8107 O O . CYS B 1 429 ? 9.789 18.656 -17.266 1 89.62 429 CYS B O 1
ATOM 8109 N N . VAL B 1 430 ? 7.578 18.984 -17.469 1 87.62 430 VAL B N 1
ATOM 8110 C CA . VAL B 1 430 ? 7.699 19.672 -18.75 1 87.62 430 VAL B CA 1
ATOM 8111 C C . VAL B 1 430 ? 8.508 20.953 -18.578 1 87.62 430 VAL B C 1
ATOM 8113 O O . VAL B 1 430 ? 9.398 21.25 -19.375 1 87.62 430 VAL B O 1
ATOM 8116 N N . LEU B 1 431 ? 8.203 21.656 -17.547 1 86.88 431 LEU B N 1
ATOM 8117 C CA . LEU B 1 431 ? 8.867 22.938 -17.297 1 86.88 431 LEU B CA 1
ATOM 8118 C C . LEU B 1 431 ? 10.352 22.719 -16.984 1 86.88 431 LEU B C 1
ATOM 8120 O O . LEU B 1 431 ? 11.195 23.5 -17.438 1 86.88 431 LEU B O 1
ATOM 8124 N N . LYS B 1 432 ? 10.664 21.641 -16.344 1 87.19 432 LYS B N 1
ATOM 8125 C CA . LYS B 1 432 ? 12.031 21.453 -15.859 1 87.19 432 LYS B CA 1
ATOM 8126 C C . LYS B 1 432 ? 12.875 20.703 -16.891 1 87.19 432 LYS B C 1
ATOM 8128 O O . LYS B 1 432 ? 14.062 21 -17.047 1 87.19 432 LYS B O 1
ATOM 8133 N N . TYR B 1 433 ? 12.266 19.719 -17.484 1 88.56 433 TYR B N 1
ATOM 8134 C CA . TYR B 1 433 ? 13.055 18.797 -18.297 1 88.56 433 TYR B CA 1
ATOM 8135 C C . TYR B 1 433 ? 12.727 18.938 -19.766 1 88.56 433 TYR B C 1
ATOM 8137 O O . TYR B 1 433 ? 13.438 18.406 -20.625 1 88.56 433 TYR B O 1
ATOM 8145 N N . GLY B 1 434 ? 11.742 19.703 -20.078 1 83 434 GLY B N 1
ATOM 8146 C CA . GLY B 1 434 ? 11.258 19.75 -21.438 1 83 434 GLY B CA 1
ATOM 8147 C C . GLY B 1 434 ? 10.438 18.531 -21.828 1 83 434 GLY B C 1
ATOM 8148 O O . GLY B 1 434 ? 10.445 17.531 -21.109 1 83 434 GLY B O 1
ATOM 8149 N N . LEU B 1 435 ? 9.766 18.531 -22.828 1 77.62 435 LEU B N 1
ATOM 8150 C CA . LEU B 1 435 ? 8.844 17.484 -23.25 1 77.62 435 LEU B CA 1
ATOM 8151 C C . LEU B 1 435 ? 9.578 16.188 -23.547 1 77.62 435 LEU B C 1
ATOM 8153 O O . LEU B 1 435 ? 9.016 15.094 -23.391 1 77.62 435 LEU B O 1
ATOM 8157 N N . ASN B 1 436 ? 10.852 16.297 -23.891 1 78.12 436 ASN B N 1
ATOM 8158 C CA . ASN B 1 436 ? 11.602 15.109 -24.266 1 78.12 436 ASN B CA 1
ATOM 8159 C C . ASN B 1 436 ? 12.578 14.688 -23.172 1 78.12 436 ASN B C 1
ATOM 8161 O O . ASN B 1 436 ? 13.391 13.789 -23.375 1 78.12 436 ASN B O 1
ATOM 8165 N N . GLY B 1 437 ? 12.461 15.352 -22.109 1 85.88 437 GLY B N 1
ATOM 8166 C CA . GLY B 1 437 ? 13.43 15.102 -21.062 1 85.88 437 GLY B CA 1
ATOM 8167 C C . GLY B 1 437 ? 12.953 14.102 -20.031 1 85.88 437 GLY B C 1
ATOM 8168 O O . GLY B 1 437 ? 13.68 13.781 -19.094 1 85.88 437 GLY B O 1
ATOM 8169 N N . PHE B 1 438 ? 11.688 13.578 -20.172 1 90.06 438 PHE B N 1
ATOM 8170 C CA . PHE B 1 438 ? 11.156 12.594 -19.234 1 90.06 438 PHE B CA 1
ATOM 8171 C C . PHE B 1 438 ? 10.164 11.664 -19.938 1 90.06 438 PHE B C 1
ATOM 8173 O O . PHE B 1 438 ? 9.672 11.984 -21.031 1 90.06 438 PHE B O 1
ATOM 8180 N N . ASP B 1 439 ? 9.992 10.469 -19.359 1 86.62 439 ASP B N 1
ATOM 8181 C CA . ASP B 1 439 ? 9.023 9.484 -19.844 1 86.62 439 ASP B CA 1
ATOM 8182 C C . ASP B 1 439 ? 7.852 9.344 -18.875 1 86.62 439 ASP B C 1
ATOM 8184 O O . ASP B 1 439 ? 8 9.562 -17.672 1 86.62 439 ASP B O 1
ATOM 8188 N N . VAL B 1 440 ? 6.703 9.125 -19.438 1 88.5 440 VAL B N 1
ATOM 8189 C CA . VAL B 1 440 ? 5.504 8.836 -18.656 1 88.5 440 VAL B CA 1
ATOM 8190 C C . VAL B 1 440 ? 4.969 7.449 -19.031 1 88.5 440 VAL B C 1
ATOM 8192 O O . VAL B 1 440 ? 4.844 7.121 -20.219 1 88.5 440 VAL B O 1
ATOM 8195 N N . ALA B 1 441 ? 4.816 6.559 -18.062 1 86.31 441 ALA B N 1
ATOM 8196 C CA . ALA B 1 441 ? 4.125 5.285 -18.234 1 86.31 441 ALA B CA 1
ATOM 8197 C C . ALA B 1 441 ? 2.781 5.289 -17.5 1 86.31 441 ALA B C 1
ATOM 8199 O O . ALA B 1 441 ? 2.656 5.855 -16.422 1 86.31 441 ALA B O 1
ATOM 8200 N N . TYR B 1 442 ? 1.818 4.68 -18.172 1 84.31 442 TYR B N 1
ATOM 8201 C CA . TYR B 1 442 ? 0.446 4.758 -17.688 1 84.31 442 TYR B CA 1
ATOM 8202 C C . TYR B 1 442 ? -0.26 3.416 -17.828 1 84.31 442 TYR B C 1
ATOM 8204 O O . TYR B 1 442 ? -0.03 2.686 -18.797 1 84.31 442 TYR B O 1
ATOM 8212 N N . CYS B 1 443 ? -0.983 3.039 -16.734 1 80.31 443 CYS B N 1
ATOM 8213 C CA . CYS B 1 443 ? -1.833 1.857 -16.844 1 80.31 443 CYS B CA 1
ATOM 8214 C C . CYS B 1 443 ? -3.158 2.068 -16.125 1 80.31 443 CYS B C 1
ATOM 8216 O O . CYS B 1 443 ? -3.213 2.771 -15.109 1 80.31 443 CYS B O 1
ATOM 8218 N N . THR B 1 444 ? -4.258 1.642 -16.703 1 75.25 444 THR B N 1
ATOM 8219 C CA . THR B 1 444 ? -5.555 1.64 -16.031 1 75.25 444 THR B CA 1
ATOM 8220 C C . THR B 1 444 ? -5.754 0.349 -15.242 1 75.25 444 THR B C 1
ATOM 8222 O O . THR B 1 444 ? -5.047 -0.637 -15.469 1 75.25 444 THR B O 1
ATOM 8225 N N . GLU B 1 445 ? -6.43 0.448 -14.18 1 60.47 445 GLU B N 1
ATOM 8226 C CA . GLU B 1 445 ? -6.648 -0.72 -13.336 1 60.47 445 GLU B CA 1
ATOM 8227 C C . GLU B 1 445 ? -7.543 -1.745 -14.023 1 60.47 445 GLU B C 1
ATOM 8229 O O . GLU B 1 445 ? -7.508 -2.932 -13.695 1 60.47 445 GLU B O 1
ATOM 8234 N N . GLU B 1 446 ? -8.438 -1.426 -14.984 1 57.09 446 GLU B N 1
ATOM 8235 C CA . GLU B 1 446 ? -8.992 -2.553 -15.734 1 57.09 446 GLU B CA 1
ATOM 8236 C C . GLU B 1 446 ? -7.895 -3.51 -16.188 1 57.09 446 GLU B C 1
ATOM 8238 O O . GLU B 1 446 ? -8.133 -4.711 -16.328 1 57.09 446 GLU B O 1
ATOM 8243 N N . GLY B 1 447 ? -6.828 -3.25 -15.633 1 56.56 447 GLY B N 1
ATOM 8244 C CA . GLY B 1 447 ? -5.691 -4.055 -16.047 1 56.56 447 GLY B CA 1
ATOM 8245 C C . GLY B 1 447 ? -4.949 -4.684 -14.883 1 56.56 447 GLY B C 1
ATOM 8246 O O . GLY B 1 447 ? -3.949 -5.379 -15.078 1 56.56 447 GLY B O 1
ATOM 8247 N N . SER B 1 448 ? -5.68 -4.496 -13.711 1 69.5 448 SER B N 1
ATOM 8248 C CA . SER B 1 448 ? -4.957 -5.133 -12.609 1 69.5 448 SER B CA 1
ATOM 8249 C C . SER B 1 448 ? -5.762 -6.285 -12.016 1 69.5 448 SER B C 1
ATOM 8251 O O . SER B 1 448 ? -6.965 -6.156 -11.781 1 69.5 448 SER B O 1
ATOM 8253 N N . ASP B 1 449 ? -5.121 -7.352 -11.922 1 75.88 449 ASP B N 1
ATOM 8254 C CA . ASP B 1 449 ? -5.777 -8.562 -11.43 1 75.88 449 ASP B CA 1
ATOM 8255 C C . ASP B 1 449 ? -6.41 -8.32 -10.062 1 75.88 449 ASP B C 1
ATOM 8257 O O . ASP B 1 449 ? -7.559 -8.711 -9.828 1 75.88 449 ASP B O 1
ATOM 8261 N N . ARG B 1 450 ? -5.738 -7.574 -9.25 1 80.62 450 ARG B N 1
ATOM 8262 C CA . ARG B 1 450 ? -6.262 -7.297 -7.914 1 80.62 450 ARG B CA 1
ATOM 8263 C C . ARG B 1 450 ? -7.543 -6.469 -7.988 1 80.62 450 ARG B C 1
ATOM 8265 O O . ARG B 1 450 ? -8.492 -6.727 -7.25 1 80.62 450 ARG B O 1
ATOM 8272 N N . ALA B 1 451 ? -7.551 -5.484 -8.859 1 75.12 451 ALA B N 1
ATOM 8273 C CA . ALA B 1 451 ? -8.734 -4.645 -9.023 1 75.12 451 ALA B CA 1
ATOM 8274 C C . ALA B 1 451 ? -9.914 -5.457 -9.562 1 75.12 451 ALA B C 1
ATOM 8276 O O . ALA B 1 451 ? -11.047 -5.27 -9.125 1 75.12 451 ALA B O 1
ATOM 8277 N N . ASP B 1 452 ? -9.609 -6.383 -10.438 1 75.19 452 ASP B N 1
ATOM 8278 C CA . ASP B 1 452 ? -10.664 -7.23 -10.992 1 75.19 452 ASP B CA 1
ATOM 8279 C C . ASP B 1 452 ? -11.273 -8.117 -9.914 1 75.19 452 ASP B C 1
ATOM 8281 O O . ASP B 1 452 ? -12.492 -8.312 -9.883 1 75.19 452 ASP B O 1
ATOM 8285 N N . MET B 1 453 ? -10.453 -8.508 -9.125 1 80.06 453 MET B N 1
ATOM 8286 C CA . MET B 1 453 ? -10.898 -9.414 -8.07 1 80.06 453 MET B CA 1
ATOM 8287 C C . MET B 1 453 ? -11.742 -8.672 -7.039 1 80.06 453 MET B C 1
ATOM 8289 O O . MET B 1 453 ? -12.609 -9.273 -6.391 1 80.06 453 MET B O 1
ATOM 8293 N N . GLU B 1 454 ? -11.492 -7.359 -6.938 1 77.31 454 GLU B N 1
ATOM 8294 C CA . GLU B 1 454 ? -12.188 -6.59 -5.91 1 77.31 454 GLU B CA 1
ATOM 8295 C C . GLU B 1 454 ? -13.305 -5.742 -6.516 1 77.31 454 GLU B C 1
ATOM 8297 O O . GLU B 1 454 ? -13.859 -4.867 -5.848 1 77.31 454 GLU B O 1
ATOM 8302 N N . ARG B 1 455 ? -13.633 -5.98 -7.699 1 72.25 455 ARG B N 1
ATOM 8303 C CA . ARG B 1 455 ? -14.602 -5.156 -8.422 1 72.25 455 ARG B CA 1
ATOM 8304 C C . ARG B 1 455 ? -15.938 -5.117 -7.691 1 72.25 455 ARG B C 1
ATOM 8306 O O . ARG B 1 455 ? -16.672 -4.129 -7.781 1 72.25 455 ARG B O 1
ATOM 8313 N N . VAL B 1 456 ? -16.172 -6.203 -7.031 1 66.56 456 VAL B N 1
ATOM 8314 C CA . VAL B 1 456 ? -17.453 -6.285 -6.32 1 66.56 456 VAL B CA 1
ATOM 8315 C C . VAL B 1 456 ? -17.469 -5.289 -5.164 1 66.56 456 VAL B C 1
ATOM 8317 O O . VAL B 1 456 ? -18.516 -4.766 -4.801 1 66.56 456 VAL B O 1
ATOM 8320 N N . GLU B 1 457 ? -16.328 -5.066 -4.629 1 66.94 457 GLU B N 1
ATOM 8321 C CA . GLU B 1 457 ? -16.219 -4.23 -3.436 1 66.94 457 GLU B CA 1
ATOM 8322 C C . GLU B 1 457 ? -15.984 -2.766 -3.807 1 66.94 457 GLU B C 1
ATOM 8324 O O . GLU B 1 457 ? -16.438 -1.864 -3.1 1 66.94 457 GLU B O 1
ATOM 8329 N N . ARG B 1 458 ? -15.289 -2.631 -4.832 1 70.94 458 ARG B N 1
ATOM 8330 C CA . ARG B 1 458 ? -14.797 -1.291 -5.137 1 70.94 458 ARG B CA 1
ATOM 8331 C C . ARG B 1 458 ? -14.953 -0.97 -6.617 1 70.94 458 ARG B C 1
ATOM 8333 O O . ARG B 1 458 ? -14.773 -1.841 -7.473 1 70.94 458 ARG B O 1
ATOM 8340 N N . ASP B 1 459 ? -15.422 0.226 -6.812 1 69.69 459 ASP B N 1
ATOM 8341 C CA . ASP B 1 459 ? -15.453 0.692 -8.195 1 69.69 459 ASP B CA 1
ATOM 8342 C C . ASP B 1 459 ? -14.055 1.048 -8.695 1 69.69 459 ASP B C 1
ATOM 8344 O O . ASP B 1 459 ? -13.461 2.031 -8.242 1 69.69 459 ASP B O 1
ATOM 8348 N N . THR B 1 460 ? -13.641 0.212 -9.492 1 65.81 460 THR B N 1
ATOM 8349 C CA . THR B 1 460 ? -12.281 0.431 -9.961 1 65.81 460 THR B CA 1
ATOM 8350 C C . THR B 1 460 ? -12.281 0.938 -11.406 1 65.81 460 THR B C 1
ATOM 8352 O O . THR B 1 460 ? -11.258 0.882 -12.094 1 65.81 460 THR B O 1
ATOM 8355 N N . SER B 1 461 ? -13.383 1.476 -11.891 1 68.19 461 SER B N 1
ATOM 8356 C CA . SER B 1 461 ? -13.5 1.893 -13.281 1 68.19 461 SER B CA 1
ATOM 8357 C C . SER B 1 461 ? -12.656 3.131 -13.562 1 68.19 461 SER B C 1
ATOM 8359 O O . SER B 1 461 ? -12.258 3.369 -14.703 1 68.19 461 SER B O 1
ATOM 8361 N N . VAL B 1 462 ? -12.375 3.836 -12.539 1 72.94 462 VAL B N 1
ATOM 8362 C CA . VAL B 1 462 ? -11.656 5.086 -12.742 1 72.94 462 VAL B CA 1
ATOM 8363 C C . VAL B 1 462 ? -10.219 4.945 -12.25 1 72.94 462 VAL B C 1
ATOM 8365 O O . VAL B 1 462 ? -9.461 5.918 -12.242 1 72.94 462 VAL B O 1
ATOM 8368 N N . CYS B 1 463 ? -9.789 3.762 -11.906 1 82.69 463 CYS B N 1
ATOM 8369 C CA . CYS B 1 463 ? -8.5 3.576 -11.258 1 82.69 463 CYS B CA 1
ATOM 8370 C C . CYS B 1 463 ? -7.375 3.52 -12.281 1 82.69 463 CYS B C 1
ATOM 8372 O O . CYS B 1 463 ? -7.543 2.951 -13.367 1 82.69 463 CYS B O 1
ATOM 8374 N N . PHE B 1 464 ? -6.297 4.188 -11.945 1 86.94 464 PHE B N 1
ATOM 8375 C CA . PHE B 1 464 ? -5.129 4.203 -12.82 1 86.94 464 PHE B CA 1
ATOM 8376 C C . PHE B 1 464 ? -3.861 4.484 -12.023 1 86.94 464 PHE B C 1
ATOM 8378 O O . PHE B 1 464 ? -3.932 4.895 -10.859 1 86.94 464 PHE B O 1
ATOM 8385 N N . VAL B 1 465 ? -2.732 4.188 -12.625 1 90.75 465 VAL B N 1
ATOM 8386 C CA . VAL B 1 465 ? -1.428 4.559 -12.086 1 90.75 465 VAL B CA 1
ATOM 8387 C C . VAL B 1 465 ? -0.556 5.137 -13.203 1 90.75 465 VAL B C 1
ATOM 8389 O O . VAL B 1 465 ? -0.567 4.641 -14.328 1 90.75 465 VAL B O 1
ATOM 8392 N N . GLU B 1 466 ? 0.058 6.258 -12.914 1 92 466 GLU B N 1
ATOM 8393 C CA . GLU B 1 466 ? 0.985 6.922 -13.828 1 92 466 GLU B CA 1
ATOM 8394 C C . GLU B 1 466 ? 2.344 7.141 -13.164 1 92 466 GLU B C 1
ATOM 8396 O O . GLU B 1 466 ? 2.422 7.637 -12.047 1 92 466 GLU B O 1
ATOM 8401 N N . LEU B 1 467 ? 3.352 6.668 -13.844 1 93.44 467 LEU B N 1
ATOM 8402 C CA . LEU B 1 467 ? 4.719 6.812 -13.352 1 93.44 467 LEU B CA 1
ATOM 8403 C C . LEU B 1 467 ? 5.543 7.691 -14.289 1 93.44 467 LEU B C 1
ATOM 8405 O O . LEU B 1 467 ? 5.41 7.598 -15.516 1 93.44 467 LEU B O 1
ATOM 8409 N N . ARG B 1 468 ? 6.367 8.562 -13.703 1 94.25 468 ARG B N 1
ATOM 8410 C CA . ARG B 1 468 ? 7.219 9.469 -14.469 1 94.25 468 ARG B CA 1
ATOM 8411 C C . ARG B 1 468 ? 8.688 9.297 -14.094 1 94.25 468 ARG B C 1
ATOM 8413 O O . ARG B 1 468 ? 9.016 9.117 -12.922 1 94.25 468 ARG B O 1
ATOM 8420 N N . ALA B 1 469 ? 9.516 9.297 -15.086 1 93.81 469 ALA B N 1
ATOM 8421 C CA . ALA B 1 469 ? 10.945 9.148 -14.859 1 93.81 469 ALA B CA 1
ATOM 8422 C C . ALA B 1 469 ? 11.75 9.992 -15.852 1 93.81 469 ALA B C 1
ATOM 8424 O O . ALA B 1 469 ? 11.32 10.203 -16.984 1 93.81 469 ALA B O 1
ATOM 8425 N N . GLU B 1 470 ? 12.875 10.492 -15.344 1 93.19 470 GLU B N 1
ATOM 8426 C CA . GLU B 1 470 ? 13.781 11.211 -16.234 1 93.19 470 GLU B CA 1
ATOM 8427 C C . GLU B 1 470 ? 14.32 10.297 -17.328 1 93.19 470 GLU B C 1
ATOM 8429 O O . GLU B 1 470 ? 14.711 9.164 -17.062 1 93.19 470 GLU B O 1
ATOM 8434 N N . LYS B 1 471 ? 14.312 10.719 -18.516 1 81.38 471 LYS B N 1
ATOM 8435 C CA . LYS B 1 471 ? 14.617 9.875 -19.672 1 81.38 471 LYS B CA 1
ATOM 8436 C C . LYS B 1 471 ? 16.062 9.406 -19.641 1 81.38 471 LYS B C 1
ATOM 8438 O O . LYS B 1 471 ? 16.344 8.219 -19.844 1 81.38 471 LYS B O 1
ATOM 8443 N N . ARG B 1 472 ? 17.016 10.164 -19.359 1 76.44 472 ARG B N 1
ATOM 8444 C CA . ARG B 1 472 ? 18.438 9.828 -19.453 1 76.44 472 ARG B CA 1
ATOM 8445 C C . ARG B 1 472 ? 18.875 8.984 -18.266 1 76.44 472 ARG B C 1
ATOM 8447 O O . ARG B 1 472 ? 19.5 7.938 -18.438 1 76.44 472 ARG B O 1
ATOM 8454 N N . SER B 1 473 ? 18.469 9.352 -17.125 1 85.44 473 SER B N 1
ATOM 8455 C CA . SER B 1 473 ? 18.984 8.719 -15.914 1 85.44 473 SER B CA 1
ATOM 8456 C C . SER B 1 473 ? 18.062 7.59 -15.453 1 85.44 473 SER B C 1
ATOM 8458 O O . SER B 1 473 ? 18.484 6.699 -14.711 1 85.44 473 SER B O 1
ATOM 8460 N N . GLY B 1 474 ? 16.797 7.668 -15.891 1 90.12 474 GLY B N 1
ATOM 8461 C CA . GLY B 1 474 ? 15.812 6.707 -15.414 1 90.12 474 GLY B CA 1
ATOM 8462 C C . GLY B 1 474 ? 15.336 6.996 -14 1 90.12 474 GLY B C 1
ATOM 8463 O O . GLY B 1 474 ? 14.516 6.25 -13.453 1 90.12 474 GLY B O 1
ATOM 8464 N N . ILE B 1 475 ? 15.82 8.102 -13.453 1 94.75 475 ILE B N 1
ATOM 8465 C CA . ILE B 1 475 ? 15.445 8.445 -12.086 1 94.75 475 ILE B CA 1
ATOM 8466 C C . ILE B 1 475 ? 13.953 8.758 -12.031 1 94.75 475 ILE B C 1
ATOM 8468 O O . ILE B 1 475 ? 13.43 9.5 -12.867 1 94.75 475 ILE B O 1
ATOM 8472 N N . ILE B 1 476 ? 13.289 8.156 -11.062 1 96.12 476 ILE B N 1
ATOM 8473 C CA . ILE B 1 476 ? 11.852 8.344 -10.914 1 96.12 476 ILE B CA 1
ATOM 8474 C C . ILE B 1 476 ? 11.562 9.766 -10.43 1 96.12 476 ILE B C 1
ATOM 8476 O O . ILE B 1 476 ? 12.188 10.242 -9.477 1 96.12 476 ILE B O 1
ATOM 8480 N N . LEU B 1 477 ? 10.609 10.43 -11.062 1 96.06 477 LEU B N 1
ATOM 8481 C CA . LEU B 1 477 ? 10.336 11.836 -10.797 1 96.06 477 LEU B CA 1
ATOM 8482 C C . LEU B 1 477 ? 9.008 12.008 -10.07 1 96.06 477 LEU B C 1
ATOM 8484 O O . LEU B 1 477 ? 8.805 12.992 -9.352 1 96.06 477 LEU B O 1
ATOM 8488 N N . GLY B 1 478 ? 8.094 11.117 -10.328 1 95.69 478 GLY B N 1
ATOM 8489 C CA . GLY B 1 478 ? 6.789 11.273 -9.711 1 95.69 478 GLY B CA 1
ATOM 8490 C C . GLY B 1 478 ? 5.816 10.172 -10.086 1 95.69 478 GLY B C 1
ATOM 8491 O O . GLY B 1 478 ? 6.125 9.32 -10.922 1 95.69 478 GLY B O 1
ATOM 8492 N N . CYS B 1 479 ? 4.648 10.164 -9.414 1 95.88 479 CYS B N 1
ATOM 8493 C CA . CYS B 1 479 ? 3.586 9.188 -9.625 1 95.88 479 CYS B CA 1
ATOM 8494 C C . CYS B 1 479 ? 2.219 9.797 -9.336 1 95.88 479 CYS B C 1
ATOM 8496 O O . CYS B 1 479 ? 2.072 10.578 -8.391 1 95.88 479 CYS B O 1
ATOM 8498 N N . THR B 1 480 ? 1.299 9.586 -10.203 1 94.75 480 THR B N 1
ATOM 8499 C CA . THR B 1 480 ? -0.113 9.891 -10 1 94.75 480 THR B CA 1
ATOM 8500 C C . THR B 1 480 ? -0.956 8.617 -10.039 1 94.75 480 THR B C 1
ATOM 8502 O O . THR B 1 480 ? -0.803 7.797 -10.945 1 94.75 480 THR B O 1
ATOM 8505 N N . ALA B 1 481 ? -1.778 8.453 -9.008 1 93.5 481 ALA B N 1
ATOM 8506 C CA . ALA B 1 481 ? -2.549 7.211 -8.938 1 93.5 481 ALA B CA 1
ATOM 8507 C C . ALA B 1 481 ? -3.975 7.48 -8.461 1 93.5 481 ALA B C 1
ATOM 8509 O O . ALA B 1 481 ? -4.207 8.383 -7.656 1 93.5 481 ALA B O 1
ATOM 8510 N N . CYS B 1 482 ? -4.871 6.836 -9.008 1 92.38 482 CYS B N 1
ATOM 8511 C CA . CYS B 1 482 ? -6.258 6.73 -8.562 1 92.38 482 CYS B CA 1
ATOM 8512 C C . CYS B 1 482 ? -6.641 5.277 -8.312 1 92.38 482 CYS B C 1
ATOM 8514 O O . CYS B 1 482 ? -6.559 4.445 -9.211 1 92.38 482 CYS B O 1
ATOM 8516 N N . GLY B 1 483 ? -6.934 4.945 -7.086 1 90.12 483 GLY B N 1
ATOM 8517 C CA . GLY B 1 483 ? -7.277 3.572 -6.754 1 90.12 483 GLY B CA 1
ATOM 8518 C C . GLY B 1 483 ? -7.441 3.342 -5.266 1 90.12 483 GLY B C 1
ATOM 8519 O O . GLY B 1 483 ? -7.223 4.25 -4.465 1 90.12 483 GLY B O 1
ATOM 8520 N N . PRO B 1 484 ? -7.793 2.154 -4.891 1 87.38 484 PRO B N 1
ATOM 8521 C CA . PRO B 1 484 ? -8.047 1.851 -3.48 1 87.38 484 PRO B CA 1
ATOM 8522 C C . PRO B 1 484 ? -6.789 1.938 -2.623 1 87.38 484 PRO B C 1
ATOM 8524 O O . PRO B 1 484 ? -6.875 2.172 -1.415 1 87.38 484 PRO B O 1
ATOM 8527 N N . ALA B 1 485 ? -5.676 1.78 -3.238 1 90.75 485 ALA B N 1
ATOM 8528 C CA . ALA B 1 485 ? -4.426 1.797 -2.482 1 90.75 485 ALA B CA 1
ATOM 8529 C C . ALA B 1 485 ? -3.5 2.902 -2.98 1 90.75 485 ALA B C 1
ATOM 8531 O O . ALA B 1 485 ? -2.275 2.768 -2.918 1 90.75 485 ALA B O 1
ATOM 8532 N N . ALA B 1 486 ? -4.086 3.953 -3.473 1 93.25 486 ALA B N 1
ATOM 8533 C CA . ALA B 1 486 ? -3.289 5.012 -4.086 1 93.25 486 ALA B CA 1
ATOM 8534 C C . ALA B 1 486 ? -2.318 5.621 -3.08 1 93.25 486 ALA B C 1
ATOM 8536 O O . ALA B 1 486 ? -1.178 5.941 -3.422 1 93.25 486 ALA B O 1
ATOM 8537 N N . ALA B 1 487 ? -2.762 5.797 -1.87 1 94.31 487 ALA B N 1
ATOM 8538 C CA . ALA B 1 487 ? -1.906 6.367 -0.833 1 94.31 487 ALA B CA 1
ATOM 8539 C C . ALA B 1 487 ? -0.676 5.492 -0.596 1 94.31 487 ALA B C 1
ATOM 8541 O O . ALA B 1 487 ? 0.436 6.004 -0.449 1 94.31 487 ALA B O 1
ATOM 8542 N N . GLU B 1 488 ? -0.853 4.199 -0.573 1 94.5 488 GLU B N 1
ATOM 8543 C CA . GLU B 1 488 ? 0.243 3.26 -0.347 1 94.5 488 GLU B CA 1
ATOM 8544 C C . GLU B 1 488 ? 1.219 3.258 -1.52 1 94.5 488 GLU B C 1
ATOM 8546 O O . GLU B 1 488 ? 2.432 3.145 -1.325 1 94.5 488 GLU B O 1
ATOM 8551 N N . LEU B 1 489 ? 0.642 3.324 -2.715 1 94.88 489 LEU B N 1
ATOM 8552 C CA . LEU B 1 489 ? 1.497 3.375 -3.896 1 94.88 489 LEU B CA 1
ATOM 8553 C C . LEU B 1 489 ? 2.373 4.621 -3.879 1 94.88 489 LEU B C 1
ATOM 8555 O O . LEU B 1 489 ? 3.547 4.566 -4.25 1 94.88 489 LEU B O 1
ATOM 8559 N N . ALA B 1 490 ? 1.781 5.727 -3.428 1 95.62 490 ALA B N 1
ATOM 8560 C CA . ALA B 1 490 ? 2.535 6.973 -3.326 1 95.62 490 ALA B CA 1
ATOM 8561 C C . ALA B 1 490 ? 3.693 6.836 -2.34 1 95.62 490 ALA B C 1
ATOM 8563 O O . ALA B 1 490 ? 4.754 7.438 -2.531 1 95.62 490 ALA B O 1
ATOM 8564 N N . ASN B 1 491 ? 3.529 6.043 -1.317 1 95.31 491 ASN B N 1
ATOM 8565 C CA . ASN B 1 491 ? 4.59 5.836 -0.337 1 95.31 491 ASN B CA 1
ATOM 8566 C C . ASN B 1 491 ? 5.781 5.102 -0.946 1 95.31 491 ASN B C 1
ATOM 8568 O O . ASN B 1 491 ? 6.934 5.441 -0.67 1 95.31 491 ASN B O 1
ATOM 8572 N N . VAL B 1 492 ? 5.508 4.082 -1.789 1 95.81 492 VAL B N 1
ATOM 8573 C CA . VAL B 1 492 ? 6.574 3.342 -2.455 1 95.81 492 VAL B CA 1
ATOM 8574 C C . VAL B 1 492 ? 7.402 4.289 -3.318 1 95.81 492 VAL B C 1
ATOM 8576 O O . VAL B 1 492 ? 8.633 4.305 -3.23 1 95.81 492 VAL B O 1
ATOM 8579 N N . ILE B 1 493 ? 6.703 5.078 -4.047 1 95.88 493 ILE B N 1
ATOM 8580 C CA . ILE B 1 493 ? 7.379 5.961 -4.992 1 95.88 493 ILE B CA 1
ATOM 8581 C C . ILE B 1 493 ? 8.031 7.117 -4.242 1 95.88 493 ILE B C 1
ATOM 8583 O O . ILE B 1 493 ? 9.102 7.594 -4.637 1 95.88 493 ILE B O 1
ATOM 8587 N N . GLY B 1 494 ? 7.363 7.559 -3.111 1 94.25 494 GLY B N 1
ATOM 8588 C CA . GLY B 1 494 ? 8.008 8.547 -2.262 1 94.25 494 GLY B CA 1
ATOM 8589 C C . GLY B 1 494 ? 9.391 8.125 -1.792 1 94.25 494 GLY B C 1
ATOM 8590 O O . GLY B 1 494 ? 10.336 8.914 -1.83 1 94.25 494 GLY B O 1
ATOM 8591 N N . VAL B 1 49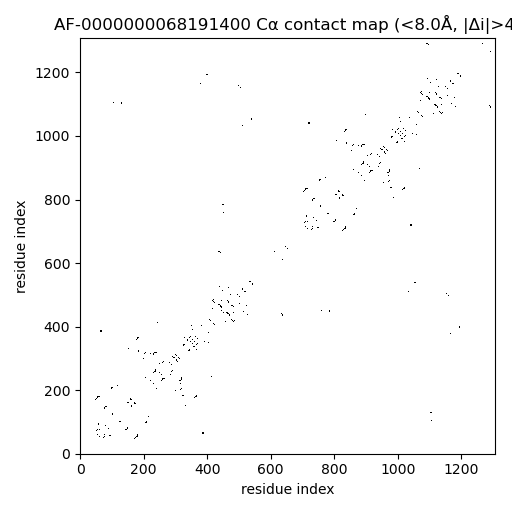5 ? 9.508 6.883 -1.407 1 93.88 495 VAL B N 1
ATOM 8592 C CA . VAL B 1 495 ? 10.789 6.336 -0.983 1 93.88 495 VAL B CA 1
ATOM 8593 C C . VAL B 1 495 ? 11.758 6.309 -2.166 1 93.88 495 VAL B C 1
ATOM 8595 O O . VAL B 1 495 ? 12.93 6.66 -2.023 1 93.88 495 VAL B O 1
ATOM 8598 N N . ALA B 1 496 ? 11.25 5.91 -3.311 1 95.38 496 ALA B N 1
ATOM 8599 C CA . ALA B 1 496 ? 12.086 5.836 -4.504 1 95.38 496 ALA B CA 1
ATOM 8600 C C . ALA B 1 496 ? 12.633 7.211 -4.875 1 95.38 496 ALA B C 1
ATOM 8602 O O . ALA B 1 496 ? 13.82 7.352 -5.176 1 95.38 496 ALA B O 1
ATOM 8603 N N . ILE B 1 497 ? 11.797 8.25 -4.801 1 94.62 497 ILE B N 1
ATOM 8604 C CA . ILE B 1 497 ? 12.195 9.609 -5.176 1 94.62 497 ILE B CA 1
ATOM 8605 C C . ILE B 1 497 ? 13.227 10.133 -4.184 1 94.62 497 ILE B C 1
ATOM 8607 O O . ILE B 1 497 ? 14.258 10.68 -4.578 1 94.62 497 ILE B O 1
ATOM 8611 N N . THR B 1 498 ? 12.93 9.961 -2.906 1 89.75 498 THR B N 1
ATOM 8612 C CA . THR B 1 498 ? 13.797 10.469 -1.851 1 89.75 498 THR B CA 1
ATOM 8613 C C . THR B 1 498 ? 15.195 9.867 -1.968 1 89.75 498 THR B C 1
ATOM 8615 O O . THR B 1 498 ? 16.188 10.539 -1.688 1 89.75 498 THR B O 1
ATOM 8618 N N . ASN B 1 499 ? 15.273 8.648 -2.449 1 89.88 499 ASN B N 1
ATOM 8619 C CA . ASN B 1 499 ? 16.547 7.957 -2.531 1 89.88 499 ASN B CA 1
ATOM 8620 C C . ASN B 1 499 ? 17.078 7.906 -3.965 1 89.88 499 ASN B C 1
ATOM 8622 O O . ASN B 1 499 ? 17.984 7.141 -4.27 1 89.88 499 ASN B O 1
ATOM 8626 N N . LYS B 1 500 ? 16.469 8.617 -4.891 1 93.31 500 LYS B N 1
ATOM 8627 C CA . LYS B 1 500 ? 16.875 8.781 -6.281 1 93.31 500 LYS B CA 1
ATOM 8628 C C . LYS B 1 500 ? 16.969 7.434 -6.988 1 93.31 500 LYS B C 1
ATOM 8630 O O . LYS B 1 500 ? 17.953 7.168 -7.691 1 93.31 500 LYS B O 1
ATOM 8635 N N . LEU B 1 501 ? 16.031 6.574 -6.68 1 93.44 501 LEU B N 1
ATOM 8636 C CA . LEU B 1 501 ? 15.992 5.277 -7.348 1 93.44 501 LEU B CA 1
ATOM 8637 C C . LEU B 1 501 ? 15.508 5.422 -8.789 1 93.44 501 LEU B C 1
ATOM 8639 O O . LEU B 1 501 ? 14.68 6.285 -9.086 1 93.44 501 LEU B O 1
ATOM 8643 N N . THR B 1 502 ? 16 4.562 -9.609 1 91.62 502 THR B N 1
ATOM 8644 C CA . THR B 1 502 ? 15.586 4.531 -11.008 1 91.62 502 THR B CA 1
ATOM 8645 C C . THR B 1 502 ? 14.445 3.535 -11.219 1 91.62 502 THR B C 1
ATOM 8647 O O . THR B 1 502 ? 14.109 2.77 -10.312 1 91.62 502 THR B O 1
ATOM 8650 N N . THR B 1 503 ? 13.852 3.602 -12.422 1 89.75 503 THR B N 1
ATOM 8651 C CA . THR B 1 503 ? 12.82 2.625 -12.773 1 89.75 503 THR B CA 1
ATOM 8652 C C . THR B 1 503 ? 13.398 1.211 -12.758 1 89.75 503 THR B C 1
ATOM 8654 O O . THR B 1 503 ? 12.711 0.262 -12.367 1 89.75 503 THR B O 1
ATOM 8657 N N . SER B 1 504 ? 14.641 1.021 -13.094 1 84.19 504 SER B N 1
ATOM 8658 C CA . SER B 1 504 ? 15.297 -0.281 -13.055 1 84.19 504 SER B CA 1
ATOM 8659 C C . SER B 1 504 ? 15.445 -0.786 -11.625 1 84.19 504 SER B C 1
ATOM 8661 O O . SER B 1 504 ? 15.289 -1.98 -11.367 1 84.19 504 SER B O 1
ATOM 8663 N N . ASP B 1 505 ? 15.742 0.151 -10.734 1 87.56 505 ASP B N 1
ATOM 8664 C CA . ASP B 1 505 ? 15.891 -0.211 -9.328 1 87.56 505 ASP B CA 1
ATOM 8665 C C . ASP B 1 505 ? 14.578 -0.767 -8.773 1 87.56 505 ASP B C 1
ATOM 8667 O O . ASP B 1 505 ? 14.586 -1.737 -8.008 1 87.56 505 ASP B O 1
ATOM 8671 N N . VAL B 1 506 ? 13.492 -0.137 -9.141 1 90.19 506 VAL B N 1
ATOM 8672 C CA . VAL B 1 506 ? 12.188 -0.581 -8.68 1 90.19 506 VAL B CA 1
ATOM 8673 C C . VAL B 1 506 ? 11.781 -1.86 -9.406 1 90.19 506 VAL B C 1
ATOM 8675 O O . VAL B 1 506 ? 11.227 -2.781 -8.797 1 90.19 506 VAL B O 1
ATOM 8678 N N . ALA B 1 507 ? 12.133 -1.972 -10.68 1 83.12 507 ALA B N 1
ATOM 8679 C CA . ALA B 1 507 ? 11.773 -3.119 -11.5 1 83.12 507 ALA B CA 1
ATOM 8680 C C . ALA B 1 507 ? 12.477 -4.383 -11.031 1 83.12 507 ALA B C 1
ATOM 8682 O O . ALA B 1 507 ? 11.984 -5.496 -11.234 1 83.12 507 ALA B O 1
ATOM 8683 N N . ARG B 1 508 ? 13.555 -4.258 -10.383 1 83 508 ARG B N 1
ATOM 8684 C CA . ARG B 1 508 ? 14.336 -5.406 -9.93 1 83 508 ARG B CA 1
ATOM 8685 C C . ARG B 1 508 ? 13.758 -5.984 -8.641 1 83 508 ARG B C 1
ATOM 8687 O O . ARG B 1 508 ? 14.195 -7.039 -8.18 1 83 508 ARG B O 1
ATOM 8694 N N . SER B 1 509 ? 12.797 -5.352 -8.148 1 85.94 509 SER B N 1
ATOM 8695 C CA . SER B 1 509 ? 12.109 -5.867 -6.969 1 85.94 509 SER B CA 1
ATOM 8696 C C . SER B 1 509 ? 10.859 -6.652 -7.352 1 85.94 509 SER B C 1
ATOM 8698 O O . SER B 1 509 ? 10.141 -6.27 -8.281 1 85.94 509 SER B O 1
ATOM 8700 N N . ILE B 1 510 ? 10.695 -7.801 -6.742 1 87.56 510 ILE B N 1
ATOM 8701 C CA . ILE B 1 510 ? 9.453 -8.531 -6.957 1 87.56 510 ILE B CA 1
ATOM 8702 C C . ILE B 1 510 ? 8.359 -7.965 -6.059 1 87.56 510 ILE B C 1
ATOM 8704 O O . ILE B 1 510 ? 8.57 -7.758 -4.859 1 87.56 510 ILE B O 1
ATOM 8708 N N . PHE B 1 511 ? 7.266 -7.543 -6.633 1 90.06 511 PHE B N 1
ATOM 8709 C CA . PHE B 1 511 ? 6.113 -7.086 -5.867 1 90.06 511 PHE B CA 1
ATOM 8710 C C . PHE B 1 511 ? 5.152 -8.234 -5.594 1 90.06 511 PHE B C 1
ATOM 8712 O O . PHE B 1 511 ? 5.113 -9.211 -6.348 1 90.06 511 PHE B O 1
ATOM 8719 N N . SER B 1 512 ? 4.461 -8.078 -4.547 1 91.69 512 SER B N 1
ATOM 8720 C CA . SER B 1 512 ? 3.48 -9.094 -4.176 1 91.69 512 SER B CA 1
ATOM 8721 C C . SER B 1 512 ? 2.365 -9.188 -5.211 1 91.69 512 SER B C 1
ATOM 8723 O O . SER B 1 512 ? 1.973 -8.18 -5.805 1 91.69 512 SER B O 1
ATOM 8725 N N . TYR B 1 513 ? 1.882 -10.477 -5.414 1 87.81 513 TYR B N 1
ATOM 8726 C CA . TYR B 1 513 ? 0.762 -10.727 -6.312 1 87.81 513 TYR B CA 1
ATOM 8727 C C . TYR B 1 513 ? -0.32 -11.547 -5.621 1 87.81 513 TYR B C 1
ATOM 8729 O O . TYR B 1 513 ? -0.033 -12.594 -5.031 1 87.81 513 TYR B O 1
ATOM 8737 N N . PRO B 1 514 ? -1.511 -11.234 -5.75 1 88.69 514 PRO B N 1
ATOM 8738 C CA . PRO B 1 514 ? -1.946 -9.984 -6.363 1 88.69 514 PRO B CA 1
ATOM 8739 C C . PRO B 1 514 ? -1.87 -8.797 -5.398 1 88.69 514 PRO B C 1
ATOM 8741 O O . PRO B 1 514 ? -2.111 -8.953 -4.199 1 88.69 514 PRO B O 1
ATOM 8744 N N . SER B 1 515 ? -1.481 -7.688 -5.809 1 89.56 515 SER B N 1
ATOM 8745 C CA . SER B 1 515 ? -1.516 -6.422 -5.082 1 89.56 515 SER B CA 1
ATOM 8746 C C . SER B 1 515 ? -1.733 -5.25 -6.027 1 89.56 515 SER B C 1
ATOM 8748 O O . SER B 1 515 ? -1.576 -5.387 -7.242 1 89.56 515 SER B O 1
ATOM 8750 N N . HIS B 1 516 ? -2.105 -4.164 -5.5 1 89.44 516 HIS B N 1
ATOM 8751 C CA . HIS B 1 516 ? -2.244 -2.965 -6.32 1 89.44 516 HIS B CA 1
ATOM 8752 C C . HIS B 1 516 ? -0.882 -2.428 -6.746 1 89.44 516 HIS B C 1
ATOM 8754 O O . HIS B 1 516 ? -0.731 -1.917 -7.859 1 89.44 516 HIS B O 1
ATOM 8760 N N . GLY B 1 517 ? 0.049 -2.605 -5.859 1 89.94 517 GLY B N 1
ATOM 8761 C CA . GLY B 1 517 ? 1.406 -2.164 -6.141 1 89.94 517 GLY B CA 1
ATOM 8762 C C . GLY B 1 517 ? 2.047 -2.906 -7.301 1 89.94 5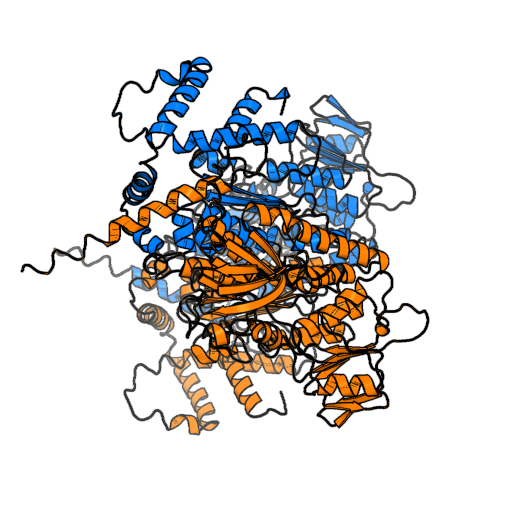17 GLY B C 1
ATOM 8763 O O . GLY B 1 517 ? 3.025 -2.434 -7.883 1 89.94 517 GLY B O 1
ATOM 8764 N N . TYR B 1 518 ? 1.487 -4.039 -7.652 1 87.12 518 TYR B N 1
ATOM 8765 C CA . TYR B 1 518 ? 2.014 -4.805 -8.773 1 87.12 518 TYR B CA 1
ATOM 8766 C C . TYR B 1 518 ? 1.963 -3.99 -10.062 1 87.12 518 TYR B C 1
ATOM 8768 O O . TYR B 1 518 ? 2.793 -4.176 -10.953 1 87.12 518 TYR B O 1
ATOM 8776 N N . LEU B 1 519 ? 1.061 -3.047 -10.133 1 84.25 519 LEU B N 1
ATOM 8777 C CA . LEU B 1 519 ? 0.964 -2.162 -11.289 1 84.25 519 LEU B CA 1
ATOM 8778 C C . LEU B 1 519 ? 2.191 -1.262 -11.391 1 84.25 519 LEU B C 1
ATOM 8780 O O . LEU B 1 519 ? 2.664 -0.966 -12.492 1 84.25 519 LEU B O 1
ATOM 8784 N N . LEU B 1 520 ? 2.605 -0.799 -10.242 1 89 520 LEU B N 1
ATOM 8785 C CA . LEU B 1 520 ? 3.82 0.009 -10.227 1 89 520 LEU B CA 1
ATOM 8786 C C . LEU B 1 520 ? 5.012 -0.789 -10.742 1 89 520 LEU B C 1
ATOM 8788 O O . LEU B 1 520 ? 5.852 -0.258 -11.477 1 89 520 LEU B O 1
ATOM 8792 N N . HIS B 1 521 ? 5.09 -2.004 -10.297 1 86.31 521 HIS B N 1
ATOM 8793 C CA . HIS B 1 521 ? 6.16 -2.885 -10.75 1 86.31 521 HIS B CA 1
ATOM 8794 C C . HIS B 1 521 ? 6.133 -3.057 -12.266 1 86.31 521 HIS B C 1
ATOM 8796 O O . HIS B 1 521 ? 7.168 -2.963 -12.922 1 86.31 521 HIS B O 1
ATOM 8802 N N . ARG B 1 522 ? 5.004 -3.299 -12.773 1 79.81 522 ARG B N 1
ATOM 8803 C CA . ARG B 1 522 ? 4.844 -3.494 -14.211 1 79.81 522 ARG B CA 1
ATOM 8804 C C . ARG B 1 522 ? 5.25 -2.24 -14.977 1 79.81 522 ARG B C 1
ATOM 8806 O O . ARG B 1 522 ? 5.887 -2.33 -16.031 1 79.81 522 ARG B O 1
ATOM 8813 N N . LEU B 1 523 ? 4.852 -1.079 -14.461 1 84.69 523 LEU B N 1
ATOM 8814 C CA . LEU B 1 523 ? 5.191 0.177 -15.117 1 84.69 523 LEU B CA 1
ATOM 8815 C C . LEU B 1 523 ? 6.695 0.428 -15.07 1 84.69 523 LEU B C 1
ATOM 8817 O O . LEU B 1 523 ? 7.293 0.818 -16.078 1 84.69 523 LEU B O 1
ATOM 8821 N N . ALA B 1 524 ? 7.227 0.206 -13.93 1 87.12 524 ALA B N 1
ATOM 8822 C CA . ALA B 1 524 ? 8.672 0.39 -13.797 1 87.12 524 ALA B CA 1
ATOM 8823 C C . ALA B 1 524 ? 9.438 -0.54 -14.734 1 87.12 524 ALA B C 1
ATOM 8825 O O . ALA B 1 524 ? 10.406 -0.129 -15.367 1 87.12 524 ALA B O 1
ATOM 8826 N N . LEU B 1 525 ? 8.977 -1.787 -14.781 1 79.19 525 LEU B N 1
ATOM 8827 C CA . LEU B 1 525 ? 9.594 -2.771 -15.664 1 79.19 525 LEU B CA 1
ATOM 8828 C C . LEU B 1 525 ? 9.492 -2.34 -17.125 1 79.19 525 LEU B C 1
ATOM 8830 O O . LEU B 1 525 ? 10.469 -2.42 -17.875 1 79.19 525 LEU B O 1
ATOM 8834 N N . SER B 1 526 ? 8.297 -1.885 -17.484 1 75 526 SER B N 1
ATOM 8835 C CA . SER B 1 526 ? 8.07 -1.434 -18.859 1 75 526 SER B CA 1
ATOM 8836 C C . SER B 1 526 ? 8.977 -0.257 -19.203 1 75 526 SER B C 1
ATOM 8838 O O . SER B 1 526 ? 9.539 -0.202 -20.297 1 75 526 SER B O 1
ATOM 8840 N N . MET B 1 527 ? 9.141 0.641 -18.281 1 79.5 527 MET B N 1
ATOM 8841 C CA . MET B 1 527 ? 9.977 1.816 -18.516 1 79.5 527 MET B CA 1
ATOM 8842 C C . MET B 1 527 ? 11.453 1.433 -18.562 1 79.5 527 MET B C 1
ATOM 8844 O O . MET B 1 527 ? 12.211 1.968 -19.375 1 79.5 527 MET B O 1
ATOM 8848 N N . ALA B 1 528 ? 11.742 0.511 -17.734 1 73.56 528 ALA B N 1
ATOM 8849 C CA . ALA B 1 528 ? 13.141 0.069 -17.688 1 73.56 528 ALA B CA 1
ATOM 8850 C C . ALA B 1 528 ? 13.516 -0.665 -18.969 1 73.56 528 ALA B C 1
ATOM 8852 O O . ALA B 1 528 ? 14.648 -0.549 -19.438 1 73.56 528 ALA B O 1
ATOM 8853 N N . LEU B 1 529 ? 12.586 -1.429 -19.484 1 63 529 LEU B N 1
ATOM 8854 C CA . LEU B 1 529 ? 12.852 -2.234 -20.672 1 63 529 LEU B CA 1
ATOM 8855 C C . LEU B 1 529 ? 12.789 -1.377 -21.938 1 63 529 LEU B C 1
ATOM 8857 O O . LEU B 1 529 ? 13.242 -1.802 -23 1 63 529 LEU B O 1
ATOM 8861 N N . SER B 1 530 ? 12.086 -0.235 -21.828 1 52.78 530 SER B N 1
ATOM 8862 C CA . SER B 1 530 ? 12.016 0.646 -22.984 1 52.78 530 SER B CA 1
ATOM 8863 C C . SER B 1 530 ? 13.367 1.298 -23.266 1 52.78 530 SER B C 1
ATOM 8865 O O . SER B 1 530 ? 13.609 1.783 -24.375 1 52.78 530 SER B O 1
ATOM 8867 N N . ASP B 1 531 ? 14.188 1.305 -22.188 1 44.75 531 ASP B N 1
ATOM 8868 C CA . ASP B 1 531 ? 15.523 1.858 -22.344 1 44.75 531 ASP B CA 1
ATOM 8869 C C . ASP B 1 531 ? 16.562 0.748 -22.484 1 44.75 531 ASP B C 1
ATOM 8871 O O . ASP B 1 531 ? 16.562 -0.205 -21.703 1 44.75 531 ASP B O 1
ATOM 8875 N N . THR B 1 532 ? 17.109 0.652 -23.672 1 36.34 532 THR B N 1
ATOM 8876 C CA . THR B 1 532 ? 18.125 -0.371 -23.906 1 36.34 532 THR B CA 1
ATOM 8877 C C . THR B 1 532 ? 18.953 -0.598 -22.641 1 36.34 532 THR B C 1
ATOM 8879 O O . THR B 1 532 ? 19.312 -1.735 -22.328 1 36.34 532 THR B O 1
ATOM 8882 N N . ASN B 1 533 ? 19.297 0.524 -22.078 1 35.16 533 ASN B N 1
ATOM 8883 C CA . ASN B 1 533 ? 20.078 0.448 -20.859 1 35.16 533 ASN B CA 1
ATOM 8884 C C . ASN B 1 533 ? 19.297 -0.191 -19.719 1 35.16 533 ASN B C 1
ATOM 8886 O O . ASN B 1 533 ? 19.844 -0.941 -18.906 1 35.16 533 ASN B O 1
ATOM 8890 N N . GLY B 1 534 ? 18.094 0.107 -19.797 1 35.81 534 GLY B N 1
ATOM 8891 C CA . GLY B 1 534 ? 17.219 -0.439 -18.766 1 35.81 534 GLY B CA 1
ATOM 8892 C C . GLY B 1 534 ? 17.047 -1.943 -18.859 1 35.81 534 GLY B C 1
ATOM 8893 O O . GLY B 1 534 ? 17.031 -2.639 -17.844 1 35.81 534 GLY B O 1
ATOM 8894 N N . ILE B 1 535 ? 16.875 -2.375 -20.094 1 36.81 535 ILE B N 1
ATOM 8895 C CA . ILE B 1 535 ? 16.828 -3.816 -20.312 1 36.81 535 ILE B CA 1
ATOM 8896 C C . ILE B 1 535 ? 18.062 -4.48 -19.719 1 36.81 535 ILE B C 1
ATOM 8898 O O . ILE B 1 535 ? 17.953 -5.512 -19.047 1 36.81 535 ILE B O 1
ATOM 8902 N N . LEU B 1 536 ? 19.188 -3.814 -20.016 1 34.97 536 LEU B N 1
ATOM 8903 C CA . LEU B 1 536 ? 20.438 -4.363 -19.516 1 34.97 536 LEU B CA 1
ATOM 8904 C C . LEU B 1 536 ? 20.484 -4.301 -17.984 1 34.97 536 LEU B C 1
ATOM 8906 O O . LEU B 1 536 ? 21.047 -5.195 -17.344 1 34.97 536 LEU B O 1
ATOM 8910 N N . GLU B 1 537 ? 20.078 -3.176 -17.484 1 35.5 537 GLU B N 1
ATOM 8911 C CA . GLU B 1 537 ? 20.125 -2.965 -16.047 1 35.5 537 GLU B CA 1
ATOM 8912 C C . GLU B 1 537 ? 19.188 -3.924 -15.312 1 35.5 537 GLU B C 1
ATOM 8914 O O . GLU B 1 537 ? 19.516 -4.43 -14.234 1 35.5 537 GLU B O 1
ATOM 8919 N N . VAL B 1 538 ? 18.078 -3.943 -15.836 1 34.66 538 VAL B N 1
ATOM 8920 C CA . VAL B 1 538 ? 17.141 -4.902 -15.25 1 34.66 538 VAL B CA 1
ATOM 8921 C C . VAL B 1 538 ? 17.672 -6.32 -15.461 1 34.66 538 VAL B C 1
ATOM 8923 O O . VAL B 1 538 ? 17.469 -7.195 -14.609 1 34.66 538 VAL B O 1
ATOM 8926 N N . CYS B 1 539 ? 18.328 -6.504 -16.609 1 33.66 539 CYS B N 1
ATOM 8927 C CA . CYS B 1 539 ? 18.812 -7.832 -16.984 1 33.66 539 CYS B CA 1
ATOM 8928 C C . CYS B 1 539 ? 20.25 -8.031 -16.516 1 33.66 539 CYS B C 1
ATOM 8930 O O . CYS B 1 539 ? 20.703 -9.172 -16.359 1 33.66 539 CYS B O 1
ATOM 8932 N N . GLY B 1 540 ? 21.469 -7.273 -16.5 1 31.17 540 GLY B N 1
ATOM 8933 C CA . GLY B 1 540 ? 22.875 -7.512 -16.188 1 31.17 540 GLY B CA 1
ATOM 8934 C C . GLY B 1 540 ? 23.531 -6.359 -15.469 1 31.17 540 GLY B C 1
ATOM 8935 O O . GLY B 1 540 ? 22.969 -5.266 -15.375 1 31.17 540 GLY B O 1
ATOM 8936 N N . PRO B 1 541 ? 24.625 -6.656 -14.531 1 29.22 541 PRO B N 1
ATOM 8937 C CA . PRO B 1 541 ? 25.5 -5.707 -13.844 1 29.22 541 PRO B CA 1
ATOM 8938 C C . PRO B 1 541 ? 26.047 -4.633 -14.773 1 29.22 541 PRO B C 1
ATOM 8940 O O . PRO B 1 541 ? 26.812 -3.76 -14.344 1 29.22 541 PRO B O 1
ATOM 8943 N N . ILE B 1 542 ? 26.094 -4.801 -15.953 1 27.83 542 ILE B N 1
ATOM 8944 C CA . ILE B 1 542 ? 26.938 -3.922 -16.75 1 27.83 542 ILE B CA 1
ATOM 8945 C C . ILE B 1 542 ? 26.438 -2.486 -16.656 1 27.83 542 ILE B C 1
ATOM 8947 O O . ILE B 1 542 ? 27.109 -1.548 -17.078 1 27.83 542 ILE B O 1
ATOM 8951 N N . GLY B 1 543 ? 25.281 -2.314 -16.281 1 28.56 543 GLY B N 1
ATOM 8952 C CA . GLY B 1 543 ? 24.781 -0.948 -16.25 1 28.56 543 GLY B CA 1
ATOM 8953 C C . GLY B 1 543 ? 25.422 -0.108 -15.156 1 28.56 543 GLY B C 1
ATOM 8954 O O . GLY B 1 543 ? 25.531 1.113 -15.289 1 28.56 543 GLY B O 1
ATOM 8955 N N . GLY B 1 544 ? 25.672 -0.642 -14 1 27.69 544 GLY B N 1
ATOM 8956 C CA . GLY B 1 544 ? 26.438 0.186 -13.07 1 27.69 544 GLY B CA 1
ATOM 8957 C C . GLY B 1 544 ? 27.781 0.605 -13.602 1 27.69 544 GLY B C 1
ATOM 8958 O O . GLY B 1 544 ? 28.312 1.653 -13.227 1 27.69 544 GLY B O 1
ATOM 8959 N N . PHE B 1 545 ? 28.5 -0.265 -14.289 1 25.41 545 PHE B N 1
ATOM 8960 C CA . PHE B 1 545 ? 29.828 0.086 -14.781 1 25.41 545 PHE B CA 1
ATOM 8961 C C . PHE B 1 545 ? 29.734 1.222 -15.797 1 25.41 545 PHE B C 1
ATOM 8963 O O . PHE B 1 545 ? 30.562 2.141 -15.773 1 25.41 545 PHE B O 1
ATOM 8970 N N . LEU B 1 546 ? 28.844 1.101 -16.656 1 28.88 546 LEU B N 1
ATOM 8971 C CA . LEU B 1 546 ? 28.781 2.135 -17.688 1 28.88 546 LEU B CA 1
ATOM 8972 C C . LEU B 1 546 ? 28.25 3.445 -17.109 1 28.88 546 LEU B C 1
ATOM 8974 O O . LEU B 1 546 ? 28.625 4.523 -17.578 1 28.88 546 LEU B O 1
ATOM 8978 N N . GLY B 1 547 ? 27.406 3.346 -16.141 1 27.95 547 GLY B N 1
ATOM 8979 C CA . GLY B 1 547 ? 26.969 4.586 -15.516 1 27.95 547 GLY B CA 1
ATOM 8980 C C . GLY B 1 547 ? 28.078 5.281 -14.75 1 27.95 547 GLY B C 1
ATOM 8981 O O . GLY B 1 547 ? 28.078 6.508 -14.617 1 27.95 547 GLY B O 1
ATOM 8982 N N . ARG B 1 548 ? 28.953 4.672 -13.984 1 25.66 548 ARG B N 1
ATOM 8983 C CA . ARG B 1 548 ? 30.016 5.383 -13.289 1 25.66 548 ARG B CA 1
ATOM 8984 C C . ARG B 1 548 ? 31 6 -14.273 1 25.66 548 ARG B C 1
ATOM 8986 O O . ARG B 1 548 ? 31.75 6.902 -13.922 1 25.66 548 ARG B O 1
ATOM 8993 N N . THR B 1 549 ? 31.5 5.168 -15.273 1 27.17 549 THR B N 1
ATOM 8994 C CA . THR B 1 549 ? 32.625 5.719 -16.031 1 27.17 549 THR B CA 1
ATOM 8995 C C . THR B 1 549 ? 32.125 6.738 -17.047 1 27.17 549 THR B C 1
ATOM 8997 O O . THR B 1 549 ? 32.938 7.297 -17.812 1 27.17 549 THR B O 1
ATOM 9000 N N . GLY B 1 550 ? 31.203 7.68 -17.016 1 26.5 550 GLY B N 1
ATOM 9001 C CA . GLY B 1 550 ? 30.734 8.734 -17.906 1 26.5 550 GLY B CA 1
ATOM 9002 C C . GLY B 1 550 ? 30.641 8.289 -19.344 1 26.5 550 GLY B C 1
ATOM 9003 O O . GLY B 1 550 ? 30.562 9.117 -20.25 1 26.5 550 GLY B O 1
ATOM 9004 N N . ARG B 1 551 ? 31.406 7.344 -19.891 1 26.38 551 ARG B N 1
ATOM 9005 C CA . ARG B 1 551 ? 31.531 7.082 -21.312 1 26.38 551 ARG B CA 1
ATOM 9006 C C . ARG B 1 551 ? 30.172 6.707 -21.922 1 26.38 551 ARG B C 1
ATOM 9008 O O . ARG B 1 551 ? 29.422 5.926 -21.344 1 26.38 551 ARG B O 1
ATOM 9015 N N . SER B 1 552 ? 29.594 7.578 -22.906 1 24.55 552 SER B N 1
ATOM 9016 C CA . SER B 1 552 ? 28.344 7.824 -23.625 1 24.55 552 SER B CA 1
ATOM 9017 C C . SER B 1 552 ? 27.797 6.539 -24.234 1 24.55 552 SER B C 1
ATOM 9019 O O . SER B 1 552 ? 28.547 5.594 -24.484 1 24.55 552 SER B O 1
ATOM 9021 N N . VAL B 1 553 ? 26.5 6.445 -24.297 1 28.45 553 VAL B N 1
ATOM 9022 C CA . VAL B 1 553 ? 25.469 5.691 -25.031 1 28.45 553 VAL B CA 1
ATOM 9023 C C . VAL B 1 553 ? 25.844 5.629 -26.5 1 28.45 553 VAL B C 1
ATOM 9025 O O . VAL B 1 553 ? 25.156 4.973 -27.297 1 28.45 553 VAL B O 1
ATOM 9028 N N . SER B 1 554 ? 26.812 6.414 -27 1 26.06 554 SER B N 1
ATOM 9029 C CA . SER B 1 554 ? 27.125 6.516 -28.422 1 26.06 554 SER B CA 1
ATOM 9030 C C . SER B 1 554 ? 27.75 5.227 -28.938 1 26.06 554 SER B C 1
ATOM 9032 O O . SER B 1 554 ? 27.469 4.797 -30.062 1 26.06 554 SER B O 1
ATOM 9034 N N . CYS B 1 555 ? 28.734 4.719 -28.281 1 24.95 555 CYS B N 1
ATOM 9035 C CA . CYS B 1 555 ? 29.438 3.58 -28.859 1 24.95 555 CYS B CA 1
ATOM 9036 C C . CYS B 1 555 ? 28.547 2.336 -28.859 1 24.95 555 CYS B C 1
ATOM 9038 O O . CYS B 1 555 ? 28.562 1.557 -29.812 1 24.95 555 CYS B O 1
ATOM 9040 N N . LEU B 1 556 ? 27.766 2.195 -27.797 1 28.38 556 LEU B N 1
ATOM 9041 C CA . LEU B 1 556 ? 26.859 1.048 -27.828 1 28.38 556 LEU B CA 1
ATOM 9042 C C . LEU B 1 556 ? 25.656 1.323 -28.734 1 28.38 556 LEU B C 1
ATOM 9044 O O . LEU B 1 556 ? 25.156 0.416 -29.406 1 28.38 556 LEU B O 1
ATOM 9048 N N . ARG B 1 557 ? 25.219 2.541 -29 1 28 557 ARG B N 1
ATOM 9049 C CA . ARG B 1 557 ? 24.328 2.992 -30.062 1 28 557 ARG B CA 1
ATOM 9050 C C . ARG B 1 557 ? 24.953 2.732 -31.438 1 28 557 ARG B C 1
ATOM 9052 O O . ARG B 1 557 ? 24.266 2.258 -32.344 1 28 557 ARG B O 1
ATOM 9059 N N . ASP B 1 558 ? 26.156 3.115 -31.641 1 28.28 558 ASP B N 1
ATOM 9060 C CA . ASP B 1 558 ? 26.875 2.871 -32.875 1 28.28 558 ASP B CA 1
ATOM 9061 C C . ASP B 1 558 ? 27.047 1.375 -33.125 1 28.28 558 ASP B C 1
ATOM 9063 O O . ASP B 1 558 ? 26.953 0.917 -34.281 1 28.28 558 ASP B O 1
ATOM 9067 N N . PHE B 1 559 ? 27.297 0.643 -32.125 1 28.03 559 PHE B N 1
ATOM 9068 C CA . PHE B 1 559 ? 27.453 -0.798 -32.281 1 28.03 559 PHE B CA 1
ATOM 9069 C C . PHE B 1 559 ? 26.109 -1.441 -32.656 1 28.03 559 PHE B C 1
ATOM 9071 O O . PHE B 1 559 ? 26.031 -2.262 -33.562 1 28.03 559 PHE B O 1
ATOM 9078 N N . PHE B 1 560 ? 24.984 -1.063 -31.969 1 30.17 560 PHE B N 1
ATOM 9079 C CA . PHE B 1 560 ? 23.672 -1.537 -32.375 1 30.17 560 PHE B CA 1
ATOM 9080 C C . PHE B 1 560 ? 23.266 -0.917 -33.719 1 30.17 560 PHE B C 1
ATOM 9082 O O . PHE B 1 560 ? 22.625 -1.57 -34.531 1 30.17 560 PHE B O 1
ATOM 9089 N N . GLN B 1 561 ? 23.531 0.276 -34 1 27.33 561 GLN B N 1
ATOM 9090 C CA . GLN B 1 561 ? 23.281 0.888 -35.312 1 27.33 561 GLN B CA 1
ATOM 9091 C C . GLN B 1 561 ? 24.109 0.219 -36.406 1 27.33 561 GLN B C 1
ATOM 9093 O O . GLN B 1 561 ? 23.641 0.055 -37.531 1 27.33 561 GLN B O 1
ATOM 9098 N N . ARG B 1 562 ? 25.281 -0.127 -36.312 1 28.42 562 ARG B N 1
ATOM 9099 C CA . ARG B 1 562 ? 26.109 -0.667 -37.406 1 28.42 562 ARG B CA 1
ATOM 9100 C C . ARG B 1 562 ? 25.766 -2.127 -37.688 1 28.42 562 ARG B C 1
ATOM 9102 O O . ARG B 1 562 ? 25.859 -2.592 -38.812 1 28.42 562 ARG B O 1
ATOM 9109 N N . GLY B 1 563 ? 25.453 -2.912 -36.719 1 27.41 563 GLY B N 1
ATOM 9110 C CA . GLY B 1 563 ? 25.031 -4.254 -37.094 1 27.41 563 GLY B CA 1
ATOM 9111 C C . GLY B 1 563 ? 23.672 -4.285 -37.781 1 27.41 563 GLY B C 1
ATOM 9112 O O . GLY B 1 563 ? 23.453 -5.066 -38.688 1 27.41 563 GLY B O 1
ATOM 9113 N N . VAL B 1 564 ? 22.703 -3.383 -37.438 1 26.25 564 VAL B N 1
ATOM 9114 C CA . VAL B 1 564 ? 21.453 -3.312 -38.219 1 26.25 564 VAL B CA 1
ATOM 9115 C C . VAL B 1 564 ? 21.672 -2.467 -39.469 1 26.25 564 VAL B C 1
ATOM 9117 O O . VAL B 1 564 ? 20.875 -2.531 -40.406 1 26.25 564 VAL B O 1
ATOM 9120 N N . LEU B 1 565 ? 22.625 -1.664 -39.625 1 25.81 565 LEU B N 1
ATOM 9121 C CA . LEU B 1 565 ? 22.703 -0.775 -40.781 1 25.81 565 LEU B CA 1
ATOM 9122 C C . LEU B 1 565 ? 23.078 -1.55 -42.062 1 25.81 565 LEU B C 1
ATOM 9124 O O . LEU B 1 565 ? 23.25 -0.96 -43.125 1 25.81 565 LEU B O 1
ATOM 9128 N N . GLY B 1 566 ? 23.438 -2.652 -42.188 1 26.56 566 GLY B N 1
ATOM 9129 C CA . GLY B 1 566 ? 23.547 -3.057 -43.594 1 26.56 566 GLY B CA 1
ATOM 9130 C C . GLY B 1 566 ? 22.25 -2.914 -44.344 1 26.56 566 GLY B C 1
ATOM 9131 O O . GLY B 1 566 ? 22.25 -2.691 -45.562 1 26.56 566 GLY B O 1
ATOM 9132 N N . ARG B 1 567 ? 21.078 -3.246 -43.781 1 28.41 567 ARG B N 1
ATOM 9133 C CA . ARG B 1 567 ? 19.906 -3.01 -44.625 1 28.41 567 ARG B CA 1
ATOM 9134 C C . ARG B 1 567 ? 19.547 -1.529 -44.656 1 28.41 567 ARG B C 1
ATOM 9136 O O . ARG B 1 567 ? 18.406 -1.16 -44.344 1 28.41 567 ARG B O 1
ATOM 9143 N N . LYS B 1 568 ? 20.375 -0.613 -44.5 1 27.98 568 LYS B N 1
ATOM 9144 C CA . LYS B 1 568 ? 20.266 0.842 -44.5 1 27.98 568 LYS B CA 1
ATOM 9145 C C . LYS B 1 568 ? 19.859 1.355 -45.875 1 27.98 568 LYS B C 1
ATOM 9147 O O . LYS B 1 568 ? 19.297 2.447 -46 1 27.98 568 LYS B O 1
ATOM 9152 N N . ARG B 1 569 ? 20.266 0.778 -46.938 1 28.78 569 ARG B N 1
ATOM 9153 C CA . ARG B 1 569 ? 20.078 1.438 -48.25 1 28.78 569 ARG B CA 1
ATOM 9154 C C . ARG B 1 569 ? 18.609 1.573 -48.562 1 28.78 569 ARG B C 1
ATOM 9156 O O . ARG B 1 569 ? 18.172 2.609 -49.094 1 28.78 569 ARG B O 1
ATOM 9163 N N . GLN B 1 570 ? 17.938 0.463 -48.5 1 28.2 570 GLN B N 1
ATOM 9164 C CA . GLN B 1 570 ? 16.578 0.545 -49 1 28.2 570 GLN B CA 1
ATOM 9165 C C . GLN B 1 570 ? 15.703 1.405 -48.094 1 28.2 570 GLN B C 1
ATOM 9167 O O . GLN B 1 570 ? 14.797 2.098 -48.562 1 28.2 570 GLN B O 1
ATOM 9172 N N . LEU B 1 571 ? 16.094 1.471 -46.875 1 27.8 571 LEU B N 1
ATOM 9173 C CA . LEU B 1 571 ? 15.242 2.289 -46 1 27.8 571 LEU B CA 1
ATOM 9174 C C . LEU B 1 571 ? 15.539 3.771 -46.188 1 27.8 571 LEU B C 1
ATOM 9176 O O . LEU B 1 571 ? 14.664 4.617 -46 1 27.8 571 LEU B O 1
ATOM 9180 N N . ARG B 1 572 ? 16.625 4.125 -46.719 1 29.44 572 ARG B N 1
ATOM 9181 C CA . ARG B 1 572 ? 16.906 5.5 -47.094 1 29.44 572 ARG B CA 1
ATOM 9182 C C . ARG B 1 572 ? 15.961 5.965 -48.219 1 29.44 572 ARG B C 1
ATOM 9184 O O . ARG B 1 572 ? 15.516 7.113 -48.219 1 29.44 572 ARG B O 1
ATOM 9191 N N . LYS B 1 573 ? 15.82 5.062 -49.156 1 32.06 573 LYS B N 1
ATOM 9192 C CA . LYS B 1 573 ? 14.977 5.477 -50.281 1 32.06 573 LYS B CA 1
ATOM 9193 C C . LYS B 1 573 ? 13.555 5.777 -49.812 1 32.06 573 LYS B C 1
ATOM 9195 O O . LYS B 1 573 ? 12.977 6.801 -50.188 1 32.06 573 LYS B O 1
ATOM 9200 N N . ARG B 1 574 ? 13.125 4.883 -48.969 1 29.23 574 ARG B N 1
ATOM 9201 C CA . ARG B 1 574 ? 11.727 5.074 -48.594 1 29.23 574 ARG B CA 1
ATOM 9202 C C . ARG B 1 574 ? 11.578 6.246 -47.625 1 29.23 574 ARG B C 1
ATOM 9204 O O . ARG B 1 574 ? 10.562 6.949 -47.656 1 29.23 574 ARG B O 1
ATOM 9211 N N . GLN B 1 575 ? 12.547 6.492 -46.906 1 28.69 575 GLN B N 1
ATOM 9212 C CA . GLN B 1 575 ? 12.578 7.707 -46.094 1 28.69 575 GLN B CA 1
ATOM 9213 C C . GLN B 1 575 ? 12.648 8.953 -47 1 28.69 575 GLN B C 1
ATOM 9215 O O . GLN B 1 575 ? 11.945 9.93 -46.75 1 28.69 575 GLN B O 1
ATOM 9220 N N . TRP B 1 576 ? 13.43 8.805 -47.906 1 30.78 576 TRP B N 1
ATOM 9221 C CA . TRP B 1 576 ? 13.523 9.922 -48.844 1 30.78 576 TRP B CA 1
ATOM 9222 C C . TRP B 1 576 ? 12.172 10.18 -49.5 1 30.78 576 TRP B C 1
ATOM 9224 O O . TRP B 1 576 ? 11.75 11.328 -49.625 1 30.78 576 TRP B O 1
ATOM 9234 N N . GLU B 1 577 ? 11.578 9.047 -49.844 1 33.41 577 GLU B N 1
ATOM 9235 C CA . GLU B 1 577 ? 10.297 9.195 -50.531 1 33.41 577 GLU B CA 1
ATOM 9236 C C . GLU B 1 577 ? 9.234 9.758 -49.594 1 33.41 577 GLU B C 1
ATOM 9238 O O . GLU B 1 577 ? 8.461 10.641 -49.969 1 33.41 577 GLU B O 1
ATOM 9243 N N . ALA B 1 578 ? 9.344 9.227 -48.344 1 28.78 578 ALA B N 1
ATOM 9244 C CA . ALA B 1 578 ? 8.367 9.719 -47.344 1 28.78 578 ALA B CA 1
ATOM 9245 C C . ALA B 1 578 ? 8.695 11.148 -46.938 1 28.78 578 ALA B C 1
ATOM 9247 O O . ALA B 1 578 ? 7.793 11.984 -46.812 1 28.78 578 ALA B O 1
ATOM 9248 N N . GLU B 1 579 ? 9.906 11.438 -46.75 1 31.39 579 GLU B N 1
ATOM 9249 C CA . GLU B 1 579 ? 10.359 12.812 -46.531 1 31.39 579 GLU B CA 1
ATOM 9250 C C . GLU B 1 579 ? 10 13.695 -47.719 1 31.39 579 GLU B C 1
ATOM 9252 O O . GLU B 1 579 ? 9.609 14.852 -47.562 1 31.39 579 GLU B O 1
ATOM 9257 N N . GLY B 1 580 ? 10.219 13.078 -48.875 1 31.56 580 GLY B N 1
ATOM 9258 C CA . GLY B 1 580 ? 9.773 13.797 -50.062 1 31.56 580 GLY B CA 1
ATOM 9259 C C . GLY B 1 580 ? 8.297 14.164 -50 1 31.56 580 GLY B C 1
ATOM 9260 O O . GLY B 1 580 ? 7.926 15.289 -50.344 1 31.56 580 GLY B O 1
ATOM 9261 N N . ALA B 1 581 ? 7.562 13.125 -49.5 1 29.34 581 ALA B N 1
ATOM 9262 C CA . ALA B 1 581 ? 6.129 13.391 -49.438 1 29.34 581 ALA B CA 1
ATOM 9263 C C . ALA B 1 581 ? 5.805 14.414 -48.344 1 29.34 581 ALA B C 1
ATOM 9265 O O . ALA B 1 581 ? 4.988 15.312 -48.562 1 29.34 581 ALA B O 1
ATOM 9266 N N . LEU B 1 582 ? 6.438 14.203 -47.125 1 27.89 582 LEU B N 1
ATOM 9267 C CA . LEU B 1 582 ? 6.164 15.148 -46.062 1 27.89 582 LEU B CA 1
ATOM 9268 C C . LEU B 1 582 ? 6.699 16.531 -46.406 1 27.89 582 LEU B C 1
ATOM 9270 O O . LEU B 1 582 ? 6.066 17.547 -46.094 1 27.89 582 LEU B O 1
ATOM 9274 N N . ARG B 1 583 ? 7.824 16.609 -46.844 1 31.06 583 ARG B N 1
ATOM 9275 C CA . ARG B 1 583 ? 8.375 17.891 -47.312 1 31.06 583 ARG B CA 1
ATOM 9276 C C . ARG B 1 583 ? 7.406 18.578 -48.281 1 31.06 583 ARG B C 1
ATOM 9278 O O . ARG B 1 583 ? 7.352 19.812 -48.312 1 31.06 583 ARG B O 1
ATOM 9285 N N . THR B 1 584 ? 6.805 17.734 -49.156 1 33.28 584 THR B N 1
ATOM 9286 C CA . THR B 1 584 ? 5.805 18.375 -50 1 33.28 584 THR B CA 1
ATOM 9287 C C . THR B 1 584 ? 4.691 19 -49.156 1 33.28 584 THR B C 1
ATOM 9289 O O . THR B 1 584 ? 4.18 20.062 -49.5 1 33.28 584 THR B O 1
ATOM 9292 N N . LEU B 1 585 ? 4.395 18.234 -48.031 1 29.03 585 LEU B N 1
ATOM 9293 C CA . LEU B 1 585 ? 3.217 18.703 -47.312 1 29.03 585 LEU B CA 1
ATOM 9294 C C . LEU B 1 585 ? 3.58 19.828 -46.344 1 29.03 585 LEU B C 1
ATOM 9296 O O . LEU B 1 585 ? 2.777 20.734 -46.125 1 29.03 585 LEU B O 1
ATOM 9300 N N . TYR B 1 586 ? 4.715 19.719 -45.406 1 27.28 586 TYR B N 1
ATOM 9301 C CA . TYR B 1 586 ? 5.031 20.859 -44.531 1 27.28 586 TYR B CA 1
ATOM 9302 C C . TYR B 1 586 ? 6.359 21.484 -44.938 1 27.28 586 TYR B C 1
ATOM 9304 O O . TYR B 1 586 ? 7.426 21.047 -44.531 1 27.28 586 TYR B O 1
ATOM 9312 N N . PRO B 1 587 ? 6.441 22.344 -45.781 1 28.44 587 PRO B N 1
ATOM 9313 C CA . PRO B 1 587 ? 7.582 23.031 -46.375 1 28.44 587 PRO B CA 1
ATOM 9314 C C . PRO B 1 587 ? 8.43 23.766 -45.375 1 28.44 587 PRO B C 1
ATOM 9316 O O . PRO B 1 587 ? 9.633 23.953 -45.562 1 28.44 587 PRO B O 1
ATOM 9319 N N . SER B 1 588 ? 7.766 24.375 -44.344 1 32.16 588 SER B N 1
ATOM 9320 C CA . SER B 1 588 ? 8.43 25.469 -43.625 1 32.16 588 SER B CA 1
ATOM 9321 C C . SER B 1 588 ? 9.492 24.938 -42.688 1 32.16 588 SER B C 1
ATOM 9323 O O . SER B 1 588 ? 10.297 25.703 -42.156 1 32.16 588 SER B O 1
ATOM 9325 N N . ILE B 1 589 ? 9.469 23.781 -42.062 1 29.64 589 ILE B N 1
ATOM 9326 C CA . ILE B 1 589 ? 10.414 23.344 -41.062 1 29.64 589 ILE B CA 1
ATOM 9327 C C . ILE B 1 589 ? 11.82 23.297 -41.625 1 29.64 589 ILE B C 1
ATOM 9329 O O . ILE B 1 589 ? 12.789 23.078 -40.906 1 29.64 589 ILE B O 1
ATOM 9333 N N . SER B 1 590 ? 12.07 23.469 -42.844 1 29.17 590 SER B N 1
ATOM 9334 C CA . SER B 1 590 ? 13.328 23.281 -43.562 1 29.17 590 SER B CA 1
ATOM 9335 C C . SER B 1 590 ? 14.289 24.438 -43.344 1 29.17 590 SER B C 1
ATOM 9337 O O . SER B 1 590 ? 15.477 24.344 -43.656 1 29.17 590 SER B O 1
ATOM 9339 N N . LYS B 1 591 ? 13.727 25.625 -43.156 1 29.55 591 LYS B N 1
ATOM 9340 C CA . LYS B 1 591 ? 14.688 26.672 -43.469 1 29.55 591 LYS B CA 1
ATOM 9341 C C . LYS B 1 591 ? 15.734 26.844 -42.375 1 29.55 591 LYS B C 1
ATOM 9343 O O . LYS B 1 591 ? 16.859 27.25 -42.625 1 29.55 591 LYS B O 1
ATOM 9348 N N . GLU B 1 592 ? 15.258 26.844 -41.031 1 28.17 592 GLU B N 1
ATOM 9349 C CA . GLU B 1 592 ? 16.203 27.531 -40.156 1 28.17 592 GLU B CA 1
ATOM 9350 C C . GLU B 1 592 ? 17.422 26.656 -39.844 1 28.17 592 GLU B C 1
ATOM 9352 O O . GLU B 1 592 ? 18.344 27.094 -39.156 1 28.17 592 GLU B O 1
ATOM 9357 N N . ARG B 1 593 ? 17.422 25.297 -40.031 1 28.94 593 ARG B N 1
ATOM 9358 C CA . ARG B 1 593 ? 18.594 24.5 -39.719 1 28.94 593 ARG B CA 1
ATOM 9359 C C . ARG B 1 593 ? 19.781 24.875 -40.594 1 28.94 593 ARG B C 1
ATOM 9361 O O . ARG B 1 593 ? 20.797 24.188 -40.594 1 28.94 593 ARG B O 1
ATOM 9368 N N . GLU B 1 594 ? 19.656 25.703 -41.5 1 26.5 594 GLU B N 1
ATOM 9369 C CA . GLU B 1 594 ? 20.812 25.781 -42.375 1 26.5 594 GLU B CA 1
ATOM 9370 C C . GLU B 1 594 ? 22.078 26.094 -41.625 1 26.5 594 GLU B C 1
ATOM 9372 O O . GLU B 1 594 ? 23.188 25.797 -42.094 1 26.5 594 GLU B O 1
ATOM 9377 N N . SER B 1 595 ? 22.078 27.047 -40.688 1 25.55 595 SER B N 1
ATOM 9378 C CA . SER B 1 595 ? 23.453 27.531 -40.625 1 25.55 595 SER B CA 1
ATOM 9379 C C . SER B 1 595 ? 24.359 26.531 -39.906 1 25.55 595 SER B C 1
ATOM 9381 O O . SER B 1 595 ? 25.469 26.25 -40.344 1 25.55 595 SER B O 1
ATOM 9383 N N . ASN B 1 596 ? 24.453 26.578 -38.531 1 24.11 596 ASN B N 1
ATOM 9384 C CA . ASN B 1 596 ? 25.734 26.219 -37.938 1 24.11 596 ASN B CA 1
ATOM 9385 C C . ASN B 1 596 ? 26 24.719 -38.031 1 24.11 596 ASN B C 1
ATOM 9387 O O . ASN B 1 596 ? 25.078 23.938 -38.312 1 24.11 596 ASN B O 1
ATOM 9391 N N . GLN B 1 597 ? 27.031 24.031 -37.094 1 25.48 597 GLN B N 1
ATOM 9392 C CA . GLN B 1 597 ? 27.875 22.859 -37.25 1 25.48 597 GLN B CA 1
ATOM 9393 C C . GLN B 1 597 ? 27.031 21.594 -37.406 1 25.48 597 GLN B C 1
ATOM 9395 O O . GLN B 1 597 ? 26.188 21.297 -36.562 1 25.48 597 GLN B O 1
ATOM 9400 N N . THR B 1 598 ? 26.875 20.969 -38.5 1 24.94 598 THR B N 1
ATOM 9401 C CA . THR B 1 598 ? 26.016 20.172 -39.375 1 24.94 598 THR B CA 1
ATOM 9402 C C . THR B 1 598 ? 25.734 18.812 -38.781 1 24.94 598 THR B C 1
ATOM 9404 O O . THR B 1 598 ? 24.609 18.312 -38.844 1 24.94 598 THR B O 1
ATOM 9407 N N . GLU B 1 599 ? 26.812 18 -38.562 1 25.16 599 GLU B N 1
ATOM 9408 C CA . GLU B 1 599 ? 26.797 16.547 -38.781 1 25.16 599 GLU B CA 1
ATOM 9409 C C . GLU B 1 599 ? 26.062 15.836 -37.656 1 25.16 599 GLU B C 1
ATOM 9411 O O . GLU B 1 599 ? 25.312 14.883 -37.906 1 25.16 599 GLU B O 1
ATOM 9416 N N . ASN B 1 600 ? 26.547 16.172 -36.406 1 25.27 600 ASN B N 1
ATOM 9417 C CA . ASN B 1 600 ? 26.406 15.18 -35.344 1 25.27 600 ASN B CA 1
ATOM 9418 C C . ASN B 1 600 ? 24.953 15.109 -34.844 1 25.27 600 ASN B C 1
ATOM 9420 O O . ASN B 1 600 ? 24.656 14.367 -33.938 1 25.27 600 ASN B O 1
ATOM 9424 N N . LYS B 1 601 ? 24.156 16.156 -35.312 1 26.75 601 LYS B N 1
ATOM 9425 C CA . LYS B 1 601 ? 22.812 16.453 -34.781 1 26.75 601 LYS B CA 1
ATOM 9426 C C . LYS B 1 601 ? 21.766 15.523 -35.406 1 26.75 601 LYS B C 1
ATOM 9428 O O . LYS B 1 601 ? 20.594 15.594 -35.062 1 26.75 601 LYS B O 1
ATOM 9433 N N . GLU B 1 602 ? 22.078 15.078 -36.594 1 25.59 602 GLU B N 1
ATOM 9434 C CA . GLU B 1 602 ? 21.047 14.453 -37.438 1 25.59 602 GLU B CA 1
ATOM 9435 C C . GLU B 1 602 ? 20.531 13.172 -36.812 1 25.59 602 GLU B C 1
ATOM 9437 O O . GLU B 1 602 ? 19.344 12.859 -36.906 1 25.59 602 GLU B O 1
ATOM 9442 N N . LEU B 1 603 ? 21.516 12.438 -36.344 1 25.14 603 LEU B N 1
ATOM 9443 C CA . LEU B 1 603 ? 21.188 11.062 -36 1 25.14 603 LEU B CA 1
ATOM 9444 C C . LEU B 1 603 ? 20.203 11.016 -34.812 1 25.14 603 LEU B C 1
ATOM 9446 O O . LEU B 1 603 ? 19.5 10.023 -34.625 1 25.14 603 LEU B O 1
ATOM 9450 N N . LEU B 1 604 ? 20.203 12.203 -34.125 1 24.53 604 LEU B N 1
ATOM 9451 C CA . LEU B 1 604 ? 19.406 12.227 -32.906 1 24.53 604 LEU B CA 1
ATOM 9452 C C . LEU B 1 604 ? 17.906 12.289 -33.25 1 24.53 604 LEU B C 1
ATOM 9454 O O . LEU B 1 604 ? 17.078 11.766 -32.5 1 24.53 604 LEU B O 1
ATOM 9458 N N . SER B 1 605 ? 17.609 12.961 -34.469 1 25.67 605 SER B N 1
ATOM 9459 C CA . SER B 1 605 ? 16.234 13.359 -34.781 1 25.67 605 SER B CA 1
ATOM 9460 C C . SER B 1 605 ? 15.422 12.18 -35.281 1 25.67 605 SER B C 1
ATOM 9462 O O . SER B 1 605 ? 14.188 12.195 -35.219 1 25.67 605 SER B O 1
ATOM 9464 N N . TYR B 1 606 ? 16.047 11.336 -36.094 1 24.75 606 TYR B N 1
ATOM 9465 C CA . TYR B 1 606 ? 15.273 10.344 -36.844 1 24.75 606 TYR B CA 1
ATOM 9466 C C . TYR B 1 606 ? 14.594 9.359 -35.906 1 24.75 606 TYR B C 1
ATOM 9468 O O . TYR B 1 606 ? 13.461 8.938 -36.156 1 24.75 606 TYR B O 1
ATOM 9476 N N . ASN B 1 607 ? 15.367 8.945 -34.969 1 25.94 607 ASN B N 1
ATOM 9477 C CA . ASN B 1 607 ? 14.836 7.871 -34.125 1 25.94 607 ASN B CA 1
ATOM 9478 C C . ASN B 1 607 ? 13.594 8.32 -33.344 1 25.94 607 ASN B C 1
ATOM 9480 O O . ASN B 1 607 ? 12.859 7.488 -32.812 1 25.94 607 ASN B O 1
ATOM 9484 N N . HIS B 1 608 ? 13.266 9.648 -33.406 1 25.2 608 HIS B N 1
ATOM 9485 C CA . HIS B 1 608 ? 12.086 10.266 -32.812 1 25.2 608 HIS B CA 1
ATOM 9486 C C . HIS B 1 608 ? 10.867 10.117 -33.719 1 25.2 608 HIS B C 1
ATOM 9488 O O . HIS B 1 608 ? 9.742 9.992 -33.25 1 25.2 608 HIS B O 1
ATOM 9494 N N . VAL B 1 609 ? 10.984 10.219 -35.125 1 25.08 609 VAL B N 1
ATOM 9495 C CA . VAL B 1 609 ? 9.875 10.336 -36.062 1 25.08 609 VAL B CA 1
ATOM 9496 C C . VAL B 1 609 ? 9.242 8.961 -36.281 1 25.08 609 VAL B C 1
ATOM 9498 O O . VAL B 1 609 ? 8.016 8.836 -36.281 1 25.08 609 VAL B O 1
ATOM 9501 N N . ALA B 1 610 ? 9.984 7.957 -36.531 1 26.08 610 ALA B N 1
ATOM 9502 C CA . ALA B 1 610 ? 9.383 6.68 -36.906 1 26.08 610 ALA B CA 1
ATOM 9503 C C . ALA B 1 610 ? 8.531 6.121 -35.781 1 26.08 610 ALA B C 1
ATOM 9505 O O . ALA B 1 610 ? 7.473 5.539 -36 1 26.08 610 ALA B O 1
ATOM 9506 N N . ALA B 1 611 ? 8.82 6.43 -34.562 1 26.55 611 ALA B N 1
ATOM 9507 C CA . ALA B 1 611 ? 8 5.992 -33.438 1 26.55 611 ALA B CA 1
ATOM 9508 C C . ALA B 1 611 ? 6.711 6.801 -33.344 1 26.55 611 ALA B C 1
ATOM 9510 O O . ALA B 1 611 ? 5.68 6.285 -32.906 1 26.55 611 ALA B O 1
ATOM 9511 N N . ASN B 1 612 ? 6.566 7.973 -34.062 1 25.58 612 ASN B N 1
ATOM 9512 C CA . ASN B 1 612 ? 5.422 8.875 -34.094 1 25.58 612 ASN B CA 1
ATOM 9513 C C . ASN B 1 612 ? 4.371 8.414 -35.094 1 25.58 612 ASN B C 1
ATOM 9515 O O . ASN B 1 612 ? 3.176 8.625 -34.906 1 25.58 612 ASN B O 1
ATOM 9519 N N . ILE B 1 613 ? 4.711 7.855 -36.219 1 25.88 613 ILE B N 1
ATOM 9520 C CA . ILE B 1 613 ? 3.754 7.508 -37.281 1 25.88 613 ILE B CA 1
ATOM 9521 C C . ILE B 1 613 ? 2.906 6.32 -36.812 1 25.88 613 ILE B C 1
ATOM 9523 O O . ILE B 1 613 ? 1.691 6.301 -37.031 1 25.88 613 ILE B O 1
ATOM 9527 N N . THR B 1 614 ? 3.467 5.375 -36.25 1 27.16 614 THR B N 1
ATOM 9528 C CA . THR B 1 614 ? 2.664 4.203 -35.906 1 27.16 614 THR B CA 1
ATOM 9529 C C . THR B 1 614 ? 1.682 4.527 -34.781 1 27.16 614 THR B C 1
ATOM 9531 O O . THR B 1 614 ? 0.57 3.996 -34.75 1 27.16 614 THR B O 1
ATOM 9534 N N . LEU B 1 615 ? 1.935 5.613 -34.094 1 26.44 615 LEU B N 1
ATOM 9535 C CA . LEU B 1 615 ? 1.015 6.039 -33.031 1 26.44 615 LEU B CA 1
ATOM 9536 C C . LEU B 1 615 ? -0.189 6.762 -33.625 1 26.44 615 LEU B C 1
ATOM 9538 O O . LEU B 1 615 ? -1.317 6.586 -33.156 1 26.44 615 LEU B O 1
ATOM 9542 N N . CYS B 1 616 ? -0.068 7.477 -34.688 1 25.38 616 CYS B N 1
ATOM 9543 C CA . CYS B 1 616 ? -1.19 8.219 -35.25 1 25.38 616 CYS B CA 1
ATOM 9544 C C . CYS B 1 616 ? -2.23 7.273 -35.844 1 25.38 616 CYS B C 1
ATOM 9546 O O . CYS B 1 616 ? -3.432 7.48 -35.656 1 25.38 616 CYS B O 1
ATOM 9548 N N . SER B 1 617 ? -1.866 6.309 -36.562 1 27.05 617 SER B N 1
ATOM 9549 C CA . SER B 1 617 ? -2.871 5.469 -37.188 1 27.05 617 SER B CA 1
ATOM 9550 C C . SER B 1 617 ? -3.65 4.652 -36.156 1 27.05 617 SER B C 1
ATOM 9552 O O . SER B 1 617 ? -4.848 4.418 -36.344 1 27.05 617 SER B O 1
ATOM 9554 N N . GLU B 1 618 ? -3.039 4.363 -35.031 1 27.98 618 GLU B N 1
ATOM 9555 C CA . GLU B 1 618 ? -3.777 3.604 -34.031 1 27.98 618 GLU B CA 1
ATOM 9556 C C . GLU B 1 618 ? -4.715 4.508 -33.219 1 27.98 618 GLU B C 1
ATOM 9558 O O . GLU B 1 618 ? -5.82 4.094 -32.875 1 27.98 618 GLU B O 1
ATOM 9563 N N . ILE B 1 619 ? -4.551 5.801 -33.219 1 27.17 619 ILE B N 1
ATOM 9564 C CA . ILE B 1 619 ? -5.516 6.742 -32.656 1 27.17 619 ILE B CA 1
ATOM 9565 C C . ILE B 1 619 ? -6.738 6.832 -33.562 1 27.17 619 ILE B C 1
ATOM 9567 O O . ILE B 1 619 ? -7.875 6.859 -33.094 1 27.17 619 ILE B O 1
ATOM 9571 N N . GLU B 1 620 ? -6.59 6.902 -34.875 1 26.19 620 GLU B N 1
ATOM 9572 C CA . GLU B 1 620 ? -7.742 7.055 -35.75 1 26.19 620 GLU B CA 1
ATOM 9573 C C . GLU B 1 620 ? -8.672 5.848 -35.656 1 26.19 620 GLU B C 1
ATOM 9575 O O . GLU B 1 620 ? -9.898 5.996 -35.688 1 26.19 620 GLU B O 1
ATOM 9580 N N . ASN B 1 621 ? -8.078 4.68 -35.594 1 27.27 621 ASN B N 1
ATOM 9581 C CA . ASN B 1 621 ? -8.984 3.535 -35.5 1 27.27 621 ASN B CA 1
ATOM 9582 C C . ASN B 1 621 ? -9.711 3.494 -34.156 1 27.27 621 ASN B C 1
ATOM 9584 O O . ASN B 1 621 ? -10.836 2.996 -34.094 1 27.27 621 ASN B O 1
ATOM 9588 N N . LEU B 1 622 ? -9.109 4.078 -33.125 1 27.8 622 LEU B N 1
ATOM 9589 C CA . LEU B 1 622 ? -9.836 4.152 -31.875 1 27.8 622 LEU B CA 1
ATOM 9590 C C . LEU B 1 622 ? -11 5.129 -31.969 1 27.8 622 LEU B C 1
ATOM 9592 O O . LEU B 1 622 ? -12.062 4.895 -31.391 1 27.8 622 LEU B O 1
ATOM 9596 N N . VAL B 1 623 ? -10.805 6.203 -32.656 1 25.91 623 VAL B N 1
ATOM 9597 C CA . VAL B 1 623 ? -11.914 7.152 -32.781 1 25.91 623 VAL B CA 1
ATOM 9598 C C . VAL B 1 623 ? -13.031 6.539 -33.594 1 25.91 623 VAL B C 1
ATOM 9600 O O . VAL B 1 623 ? -14.211 6.762 -33.312 1 25.91 623 VAL B O 1
ATOM 9603 N N . SER B 1 624 ? -12.742 6.035 -34.719 1 25.48 624 SER B N 1
ATOM 9604 C CA . SER B 1 624 ? -13.914 5.699 -35.531 1 25.48 624 SER B CA 1
ATOM 9605 C C . SER B 1 624 ? -14.703 4.555 -34.906 1 25.48 624 SER B C 1
ATOM 9607 O O . SER B 1 624 ? -15.922 4.465 -35.094 1 25.48 624 SER B O 1
ATOM 9609 N N . HIS B 1 625 ? -14.031 3.355 -34.719 1 27.5 625 HIS B N 1
ATOM 9610 C CA . HIS B 1 625 ? -14.984 2.334 -34.312 1 27.5 625 HIS B CA 1
ATOM 9611 C C . HIS B 1 625 ? -15.367 2.508 -32.844 1 27.5 625 HIS B C 1
ATOM 9613 O O . HIS B 1 625 ? -14.539 2.93 -32.031 1 27.5 625 HIS B O 1
ATOM 9619 N N . GLY B 1 626 ? -16.672 2.945 -32.438 1 24.31 626 GLY B N 1
ATOM 9620 C CA . GLY B 1 626 ? -17.422 3.152 -31.219 1 24.31 626 GLY B CA 1
ATOM 9621 C C . GLY B 1 626 ? -16.969 2.248 -30.078 1 24.31 626 GLY B C 1
ATOM 9622 O O . GLY B 1 626 ? -17.688 2.096 -29.078 1 24.31 626 GLY B O 1
ATOM 9623 N N . HIS B 1 627 ? -16.312 1.106 -30.547 1 26.58 627 HIS B N 1
ATOM 9624 C CA . HIS B 1 627 ? -16.234 0.092 -29.5 1 26.58 627 HIS B CA 1
ATOM 9625 C C . HIS B 1 627 ? -15.352 0.56 -28.344 1 26.58 627 HIS B C 1
ATOM 9627 O O . HIS B 1 627 ? -14.273 1.118 -28.547 1 26.58 627 HIS B O 1
ATOM 9633 N N . SER B 1 628 ? -16 0.893 -27.078 1 24.84 628 SER B N 1
ATOM 9634 C CA . SER B 1 628 ? -15.664 1.567 -25.828 1 24.84 628 SER B CA 1
ATOM 9635 C C . SER B 1 628 ? -14.367 1.03 -25.25 1 24.84 628 SER B C 1
ATOM 9637 O O . SER B 1 628 ? -13.906 1.503 -24.203 1 24.84 628 SER B O 1
ATOM 9639 N N . THR B 1 629 ? -14.109 -0.263 -25.516 1 25.78 629 THR B N 1
ATOM 9640 C CA . THR B 1 629 ? -13.18 -0.732 -24.484 1 25.78 629 THR B CA 1
ATOM 9641 C C . THR B 1 629 ? -11.773 -0.19 -24.75 1 25.78 629 THR B C 1
ATOM 9643 O O . THR B 1 629 ? -11.188 -0.451 -25.797 1 25.78 629 THR B O 1
ATOM 9646 N N . PRO B 1 630 ? -11.406 1.02 -24.344 1 26.72 630 PRO B N 1
ATOM 9647 C CA . PRO B 1 630 ? -10.18 1.765 -24.641 1 26.72 630 PRO B CA 1
ATOM 9648 C C . PRO B 1 630 ? -8.914 0.944 -24.406 1 26.72 630 PRO B C 1
ATOM 9650 O O . PRO B 1 630 ? -8.727 0.389 -23.312 1 26.72 630 PRO B O 1
ATOM 9653 N N . SER B 1 631 ? -8.555 0.214 -25.359 1 25.91 631 SER B N 1
ATOM 9654 C CA . SER B 1 631 ? -7.281 -0.498 -25.328 1 25.91 631 SER B CA 1
ATOM 9655 C C . SER B 1 631 ? -6.129 0.445 -24.984 1 25.91 631 SER B C 1
ATOM 9657 O O . SER B 1 631 ? -6.102 1.589 -25.453 1 25.91 631 SER B O 1
ATOM 9659 N N . PHE B 1 632 ? -5.426 0.308 -23.828 1 27.41 632 PHE B N 1
ATOM 9660 C CA . PHE B 1 632 ? -4.371 1.069 -23.172 1 27.41 632 PHE B CA 1
ATOM 9661 C C . PHE B 1 632 ? -3.174 1.255 -24.094 1 27.41 632 PHE B C 1
ATOM 9663 O O . PHE B 1 632 ? -2.367 0.34 -24.266 1 27.41 632 PHE B O 1
ATOM 9670 N N . GLY B 1 633 ? -3.375 1.784 -25.219 1 27.11 633 GLY B N 1
ATOM 9671 C CA . GLY B 1 633 ? -2.246 2.031 -26.109 1 27.11 633 GLY B CA 1
ATOM 9672 C C . GLY B 1 633 ? -1.26 3.039 -25.547 1 27.11 633 GLY B C 1
ATOM 9673 O O . GLY B 1 633 ? -1.612 3.85 -24.688 1 27.11 633 GLY B O 1
ATOM 9674 N N . VAL B 1 634 ? -0.077 2.633 -25.453 1 27.31 634 VAL B N 1
ATOM 9675 C CA . VAL B 1 634 ? 1.095 3.457 -25.188 1 27.31 634 VAL B CA 1
ATOM 9676 C C . VAL B 1 634 ? 1.171 4.602 -26.188 1 27.31 634 VAL B C 1
ATOM 9678 O O . VAL B 1 634 ? 1.229 4.371 -27.406 1 27.31 634 VAL B O 1
ATOM 9681 N N . ILE B 1 635 ? 0.519 5.695 -25.953 1 30.03 635 ILE B N 1
ATOM 9682 C CA . ILE B 1 635 ? 0.646 6.832 -26.859 1 30.03 635 ILE B CA 1
ATOM 9683 C C . ILE B 1 635 ? 2.061 7.402 -26.781 1 30.03 635 ILE B C 1
ATOM 9685 O O . ILE B 1 635 ? 2.592 7.609 -25.688 1 30.03 635 ILE B O 1
ATOM 9689 N N . SER B 1 636 ? 2.732 7.32 -27.781 1 28.73 636 SER B N 1
ATOM 9690 C CA . SER B 1 636 ? 4.102 7.82 -27.875 1 28.73 636 SER B CA 1
ATOM 9691 C C . SER B 1 636 ? 4.164 9.312 -27.578 1 28.73 636 SER B C 1
ATOM 9693 O O . SER B 1 636 ? 3.166 10.023 -27.719 1 28.73 636 SER B O 1
ATOM 9695 N N . LYS B 1 637 ? 5.336 9.781 -27.078 1 30 637 LYS B N 1
ATOM 9696 C CA . LYS B 1 637 ? 5.605 11.172 -26.734 1 30 637 LYS B CA 1
ATOM 9697 C C . LYS B 1 637 ? 5.273 12.109 -27.891 1 30 637 LYS B C 1
ATOM 9699 O O . LYS B 1 637 ? 4.633 13.141 -27.703 1 30 637 LYS B O 1
ATOM 9704 N N . ASN B 1 638 ? 5.645 11.609 -28.953 1 29.59 638 ASN B N 1
ATOM 9705 C CA . ASN B 1 638 ? 5.512 12.5 -30.094 1 29.59 638 ASN B CA 1
ATOM 9706 C C . ASN B 1 638 ? 4.047 12.703 -30.484 1 29.59 638 ASN B C 1
ATOM 9708 O O . ASN B 1 638 ? 3.641 13.82 -30.812 1 29.59 638 ASN B O 1
ATOM 9712 N N . HIS B 1 639 ? 3.33 11.68 -30.172 1 35.59 639 HIS B N 1
ATOM 9713 C CA . HIS B 1 639 ? 1.929 11.805 -30.562 1 35.59 639 HIS B CA 1
ATOM 9714 C C . HIS B 1 639 ? 1.15 12.633 -29.547 1 35.59 639 HIS B C 1
ATOM 9716 O O . HIS B 1 639 ? 0.282 13.422 -29.922 1 35.59 639 HIS B O 1
ATOM 9722 N N . ALA B 1 640 ? 1.598 12.523 -28.344 1 34 640 ALA B N 1
ATOM 9723 C CA . ALA B 1 640 ? 0.995 13.398 -27.344 1 34 640 ALA B CA 1
ATOM 9724 C C . ALA B 1 640 ? 1.378 14.852 -27.578 1 34 640 ALA B C 1
ATOM 9726 O O . ALA B 1 640 ? 0.529 15.742 -27.5 1 34 640 ALA B O 1
ATOM 9727 N N . ILE B 1 641 ? 2.52 15.094 -27.984 1 35.91 641 ILE B N 1
ATOM 9728 C CA . ILE B 1 641 ? 2.957 16.438 -28.344 1 35.91 641 ILE B CA 1
ATOM 9729 C C . ILE B 1 641 ? 2.182 16.922 -29.578 1 35.91 641 ILE B C 1
ATOM 9731 O O . ILE B 1 641 ? 1.695 18.047 -29.594 1 35.91 641 ILE B O 1
ATOM 9735 N N . GLU B 1 642 ? 2.008 16.016 -30.531 1 38.97 642 GLU B N 1
ATOM 9736 C CA . GLU B 1 642 ? 1.264 16.406 -31.719 1 38.97 642 GLU B CA 1
ATOM 9737 C C . GLU B 1 642 ? -0.206 16.672 -31.391 1 38.97 642 GLU B C 1
ATOM 9739 O O . GLU B 1 642 ? -0.801 17.625 -31.891 1 38.97 642 GLU B O 1
ATOM 9744 N N . PHE B 1 643 ? -0.672 15.953 -30.422 1 40.22 643 PHE B N 1
ATOM 9745 C CA . PHE B 1 643 ? -2.049 16.188 -30 1 40.22 643 PHE B CA 1
ATOM 9746 C C . PHE B 1 643 ? -2.154 17.453 -29.156 1 40.22 643 PHE B C 1
ATOM 9748 O O . PHE B 1 643 ? -3.055 18.266 -29.375 1 40.22 643 PHE B O 1
ATOM 9755 N N . LEU B 1 644 ? -1.235 17.625 -28.266 1 39.91 644 LEU B N 1
ATOM 9756 C CA . LEU B 1 644 ? -1.263 18.859 -27.5 1 39.91 644 LEU B CA 1
ATOM 9757 C C . LEU B 1 644 ? -1.038 20.062 -28.406 1 39.91 644 LEU B C 1
ATOM 9759 O O . LEU B 1 644 ? -1.727 21.078 -28.266 1 39.91 644 LEU B O 1
ATOM 9763 N N . ALA B 1 645 ? -0.154 19.984 -29.312 1 39.06 645 ALA B N 1
ATOM 9764 C CA . ALA B 1 645 ? 0.051 21.062 -30.297 1 39.06 645 ALA B CA 1
ATOM 9765 C C . ALA B 1 645 ? -1.184 21.234 -31.172 1 39.06 645 ALA B C 1
ATOM 9767 O O . ALA B 1 645 ? -1.587 22.375 -31.453 1 39.06 645 ALA B O 1
ATOM 9768 N N . TRP B 1 646 ? -1.869 20.125 -31.562 1 43.5 646 TRP B N 1
ATOM 9769 C CA . TRP B 1 646 ? -3.152 20.172 -32.25 1 43.5 646 TRP B CA 1
ATOM 9770 C C . TRP B 1 646 ? -4.242 20.719 -31.344 1 43.5 646 TRP B C 1
ATOM 9772 O O . TRP B 1 646 ? -5.027 21.578 -31.75 1 43.5 646 TRP B O 1
ATOM 9782 N N . ALA B 1 647 ? -4.277 20.266 -30.094 1 40.34 647 ALA B N 1
ATOM 9783 C CA . ALA B 1 647 ? -5.277 20.734 -29.141 1 40.34 647 ALA B CA 1
ATOM 9784 C C . ALA B 1 647 ? -5.082 22.219 -28.844 1 40.34 647 ALA B C 1
ATOM 9786 O O . ALA B 1 647 ? -6.059 22.969 -28.719 1 40.34 647 ALA B O 1
ATOM 9787 N N . GLU B 1 648 ? -3.932 22.609 -28.625 1 42.03 648 GLU B N 1
ATOM 9788 C CA . GLU B 1 648 ? -3.645 24.031 -28.469 1 42.03 648 GLU B CA 1
ATOM 9789 C C . GLU B 1 648 ? -4.098 24.828 -29.703 1 42.03 648 GLU B C 1
ATOM 9791 O O . GLU B 1 648 ? -4.566 25.953 -29.578 1 42.03 648 GLU B O 1
ATOM 9796 N N . ARG B 1 649 ? -3.939 24.172 -30.875 1 43.69 649 ARG B N 1
ATOM 9797 C CA . ARG B 1 649 ? -4.328 24.828 -32.125 1 43.69 649 ARG B CA 1
ATOM 9798 C C . ARG B 1 649 ? -5.824 24.672 -32.375 1 43.69 649 ARG B C 1
ATOM 9800 O O . ARG B 1 649 ? -6.406 25.406 -33.156 1 43.69 649 ARG B O 1
ATOM 9807 N N . ASN B 1 650 ? -6.383 23.531 -31.859 1 34.91 650 ASN B N 1
ATOM 9808 C CA . ASN B 1 650 ? -7.812 23.312 -32.062 1 34.91 650 ASN B CA 1
ATOM 9809 C C . ASN B 1 650 ? -8.539 23.188 -30.703 1 34.91 650 ASN B C 1
ATOM 9811 O O . ASN B 1 650 ? -9.062 22.125 -30.391 1 34.91 650 ASN B O 1
ATOM 9815 N N . PRO B 1 651 ? -8.461 24.125 -29.875 1 38.34 651 PRO B N 1
ATOM 9816 C CA . PRO B 1 651 ? -9.023 24.109 -28.516 1 38.34 651 PRO B CA 1
ATOM 9817 C C . PRO B 1 651 ? -10.484 23.672 -28.484 1 38.34 651 PRO B C 1
ATOM 9819 O O . PRO B 1 651 ? -10.922 23.047 -27.516 1 38.34 651 PRO B O 1
ATOM 9822 N N . SER B 1 652 ? -11.188 24 -29.531 1 41.97 652 SER B N 1
ATOM 9823 C CA . SER B 1 652 ? -12.625 23.719 -29.594 1 41.97 652 SER B CA 1
ATOM 9824 C C . SER B 1 652 ? -12.898 22.234 -29.656 1 41.97 652 SER B C 1
ATOM 9826 O O . SER B 1 652 ? -13.914 21.75 -29.141 1 41.97 652 SER B O 1
ATOM 9828 N N . ASN B 1 653 ? -11.93 21.5 -30.328 1 40.34 653 ASN B N 1
ATOM 9829 C CA . ASN B 1 653 ? -12.172 20.062 -30.547 1 40.34 653 ASN B CA 1
ATOM 9830 C C . ASN B 1 653 ? -11.742 19.234 -29.344 1 40.34 653 ASN B C 1
ATOM 9832 O O . ASN B 1 653 ? -12.234 18.125 -29.141 1 40.34 653 ASN B O 1
ATOM 9836 N N . VAL B 1 654 ? -10.789 19.625 -28.641 1 39.47 654 VAL B N 1
ATOM 9837 C CA . VAL B 1 654 ? -10.414 18.922 -27.406 1 39.47 654 VAL B CA 1
ATOM 9838 C C . VAL B 1 654 ? -11.57 18.969 -26.422 1 39.47 654 VAL B C 1
ATOM 9840 O O . VAL B 1 654 ? -12.086 20.047 -26.094 1 39.47 654 VAL B O 1
#

Secondary structure (DSSP, 8-state):
--GGGGGGSGGGGGGSTTSGGGGGGGS-SSS------------------EEEEEEE--SHHHHHHHHHHHHTT--EEEEEE--SS-SSSSSTTHHHHHTSHHHHHHHHHHHHHT--HHHHHHHHHHHHHHHHHHT-HHHHHTTSEEEEEEEEEEEETTEEEEEETT-SS-EEEEEEEEEE----EE---HHHHHHHHHHT--EE-HHHHHHHHHSSS---TTT---SS---EEEEE--SHHHHHHHHHHHHH-TT-EEEEEES-SSTTS-HHHHHHHHHHHHHTT-EEEES--EEEE-TTS-EEETTS-EEPP-SEEEE---EE-HHHHHHTTGGGGT--EETTEE-B-TTT-BBSS-TTEEE-GGGBTTS-GGG--HHHHHHHHHHHHHHHHS-HHHHTT-S-SS----EEE--SSEEEEEE--HHHHHHHH-TTSEEEEEEEGGG-HHHHHTTTTS--TT-EEEEEEETTT-BEEEEEEEETTHHHHHHHHHHHHHTT-BHHHHHTSPPPSS-STHHHHHHHHHHHHHSHHHHHHHH-THHHHHHHS---THHHHHHHHHHHGGGHHHHHHHHHHHHHHHHHH--GGGSGGGSS--STTHHHHHHHHHHHHHHHHHHHHHHHS-----------HHHHHHHHHHHHH-TTT-/--GGGSTTSGGGGGGSSSSGGGGGGGS-SSS------------------EEEEEEE--SHHHHHHHHHHHHTT--EEEEEE--SS-SSSSSTTHHHHHTSHHHHHHHHHHHHHT--HHHHHHHHHHHHHHHHHHT-HHHHHTTSEEEEEEEEEEEETTEEEEEETT-SS-EEEEEEEEEE----EE---HHHHHHHHHHT--EE-HHHHHHHHHSSS---TTT---SS---EEEEE--SHHHHHHHHHHHHH-TT-EEEEEES-SSTTS-HHHHHHHHHHHHHTT-EEEES--EEEE-TTS-EEETTS-EEPP-SEEEE---EE-HHHHHHTTGGGGT--EETTEE-B-TTT-BBSS-TTEEE-GGGBTTS-GGG--HHHHHHHHHHHHHHHHS-HHHHTT-S-SS----EEE--SSEEEEEE--HHHHHHHH-TTSEEEEEEEGGG-HHHHHTTTTS--TT-EEEEEEETTT-BEEEEEEEETTHHHHHHHHHHHHHTT-BHHHHHTSPPPSS-STHHHHHHHHHHHHHSHHHHHHHH-THHHHHHHS---THHHHHHHHHHHGGGGHHHHHHHHHHHHHHHHH-GGGGSGGGSS--STTHHHHHHHHHHHHHHHHHHHHHHHS-----------HHHHHHHHHHHHH-TTT-

pLDDT: mean 70.63, std 27.29, range [18.84, 97.88]

InterPro domains:
  IPR004099 Pyridine nucleotide-disulphide oxidoreductase, dimerisation domain [PF02852] (409-516)
  IPR016156 FAD/NAD-linked reductase, dimerisation domain superfamily [G3DSA:3.30.390.30] (405-528)
  IPR016156 FAD/NAD-linked reductase, dimerisation domain superfamily [SSF55424] (406-526)
  IPR023753 FAD/NAD(P)-binding domain [PF07992] (51-380)
  IPR036188 FAD/NAD(P)-binding domain superfamily [G3DSA:3.50.50.60] (51-381)
  IPR036188 FAD/NAD(P)-binding domain superfamily [G3DSA:3.50.50.60] (187-321)
  IPR036188 FAD/NAD(P)-binding domain superfamily [SSF51905] (51-389)

Sequence (1308 aa):
MRLLSGSLQIVAKSSLFLTAYIVWSSIGHDGIGSVKALAINTQSTSSLPCYDWIIVGAGASGLFASGAASLLGKSTCLIDQADPTNSGLLAVGGDCSNAACVPSKALRSIARQGVSDHKARQYADAAINAVRARESPDRIRNKTDLYFVQSCRFVSTHEMEIQAINASEPLRLRARRFLIATGASPIVPETFQAQAKAAGLPLYTYRSILQSVLATESSAPFWKMDGSTKKRLLIVGGGATACELGQTLVRLRPQRDICLVAPSVLPSEDVKLQQAAMNILAKAGIHCHWSARLARILPDGRVELSDGALLSPFDGALLCLGRSPVDSLESLHLDSAGIAWTNVGVTVHEQSLRSVSAPHVFASGDCADAVPLRSRTAAQAAWTGFYAIRNGALPRVLTFGSASVHPTVPRVVYTDPELACVGKTVSECVLKYGLNGFDVAYCTEEGSDRADMERVERDTSVCFVELRAEKRSGIILGCTACGPAAAELANVIGVAITNKLTTSDVARSIFSYPSHGYLLHRLALSMALSDTNGILEVCGPIGGFLGRTGRSVSCLRDFFQRGVLGRKRQLRKRQWEAEGALRTLYPSISKERESNQTENKELLSYNHVAANITLCSEIENLVSHGHSTPSFGVISKNHAIEFLAWAERNPSNVMRLLSGSLQIVAKSSLFLTAYIVWSSIGHDGIGSVKALAINTQSTSSLPCYDWIIVGAGASGLFASGAASLLGKSTCLIDQADPTNSGLLAVGGDCSNAACVPSKALRSIARQGVSDHKARQYADAAINAVRARESPDRIRNKTDLYFVQSCRFVSTHEMEIQAINASEPLRLRARRFLIATGASPIVPETFQAQAKAAGLPLYTYRSILQSVLATESSAPFWKMDGSTKKRLLIVGGGATACELGQTLVRLRPQRDICLVAPSVLPSEDVKLQQAAMNILAKAGIHCHWSARLARILPDGRVELSDGALLSPFDGALLCLGRSPVDSLESLHLDSAGIAWTNVGVTVHEQSLRSVSAPHVFASGDCADAVPLRSRTAAQAAWTGFYAIRNGALPRVLTFGSASVHPTVPRVVYTDPELACVGKTVSECVLKYGLNGFDVAYCTEEGSDRADMERVERDTSVCFVELRAEKRSGIILGCTACGPAAAELANVIGVAITNKLTTSDVARSIFSYPSHGYLLHRLALSMALSDTNGILEVCGPIGGFLGRTGRSVSCLRDFFQRGVLGRKRQLRKRQWEAEGALRTLYPSISKERESNQTENKELLSYNHVAANITLCSEIENLVSHGHSTPSFGVISKNHAIEFLAWAERNPSNV

Solvent-accessible surface area (backbone atoms only — not comparable to full-atom values): 68233 Å² total; per-residue (Å²): 138,76,83,81,70,69,81,75,65,72,78,65,68,79,68,35,72,56,65,63,53,38,71,60,70,73,60,70,78,71,76,72,67,75,64,66,65,71,66,68,71,71,61,79,70,86,72,60,61,74,27,51,29,35,32,38,19,37,18,46,15,24,47,36,20,52,48,44,30,39,63,60,43,40,50,39,37,40,32,28,67,46,46,87,85,50,93,66,41,60,39,64,35,27,52,44,46,42,40,38,55,42,42,53,49,13,43,38,45,36,27,70,71,66,60,53,70,68,58,37,33,54,48,26,49,49,27,31,49,54,54,41,62,75,46,30,68,71,66,46,51,73,66,27,49,69,43,48,16,75,44,51,27,36,73,31,74,48,30,35,38,32,33,37,72,92,45,92,58,73,44,62,40,34,31,68,26,36,36,44,17,68,30,54,41,76,47,72,58,66,66,57,53,52,28,22,58,63,26,70,35,51,77,30,39,65,51,55,45,52,50,27,69,56,34,91,73,41,79,37,70,56,68,46,82,78,86,81,79,76,37,28,38,36,33,40,31,28,38,57,64,33,53,29,49,51,51,31,52,33,52,66,38,70,70,43,45,40,34,35,32,14,59,48,50,38,76,92,55,44,67,68,55,29,52,44,49,51,50,49,42,48,75,64,60,41,46,70,41,66,68,23,40,86,63,43,53,36,61,84,31,32,35,32,34,65,77,66,50,77,40,76,60,49,48,23,33,38,44,37,68,54,66,37,16,46,68,66,50,60,59,27,35,40,67,50,36,47,45,52,63,53,75,60,15,35,43,34,38,62,75,50,22,31,27,74,62,24,79,51,32,29,39,19,37,56,22,13,53,57,63,60,73,84,57,69,40,64,52,48,12,24,49,35,14,30,44,33,40,48,55,70,74,41,60,62,84,58,45,43,78,22,63,64,66,70,48,56,51,40,41,66,34,76,38,91,49,19,35,19,37,17,59,50,43,68,68,54,41,36,74,72,47,36,78,82,35,44,44,77,41,76,47,55,29,92,68,31,69,40,48,43,26,32,44,86,79,37,78,41,85,71,19,30,42,32,42,30,23,33,54,88,76,30,31,38,45,23,37,41,26,29,23,90,53,14,52,57,46,26,32,40,50,28,39,33,43,70,66,61,30,27,27,32,60,48,34,58,26,42,44,29,75,79,38,74,53,33,55,55,35,52,44,22,38,52,56,12,53,72,32,72,62,21,38,38,40,48,51,4,33,58,41,62,56,46,64,70,63,73,65,69,71,55,62,63,45,48,53,58,47,56,44,49,43,72,72,44,64,67,55,48,52,52,44,47,49,48,46,50,53,44,48,68,69,59,63,75,84,64,64,79,74,64,72,73,94,70,70,84,62,52,72,66,54,55,73,54,50,67,58,26,57,66,37,50,59,55,49,53,55,54,64,66,51,79,72,73,76,74,73,83,65,84,71,35,68,54,36,50,47,50,45,49,56,43,30,73,71,35,57,86,76,96,138,77,80,80,69,68,79,75,65,71,76,65,68,77,68,33,71,57,66,61,56,36,73,61,70,74,61,70,78,70,80,72,68,74,64,66,63,70,64,65,71,73,64,79,70,87,70,61,59,74,27,50,28,36,30,38,19,38,18,46,14,23,47,37,18,52,49,44,32,39,62,62,46,40,49,39,37,39,34,29,67,45,45,86,85,50,93,65,43,59,36,64,35,28,52,44,46,42,40,37,54,42,42,52,48,14,43,38,46,36,28,72,71,64,59,53,71,69,57,36,33,53,49,24,49,49,26,31,48,54,52,40,61,74,44,28,68,72,67,45,52,73,68,27,50,71,44,50,16,75,44,52,29,37,72,31,74,46,31,34,39,30,32,37,70,92,44,94,60,73,43,60,40,32,31,69,26,36,35,45,18,68,30,55,41,76,46,70,58,66,67,56,53,53,27,22,59,64,25,70,35,50,77,31,39,65,52,55,47,50,51,27,69,56,35,90,74,39,79,36,71,55,68,46,82,76,84,82,78,76,34,27,38,37,33,39,30,29,38,58,64,34,53,29,50,52,49,32,51,33,51,66,36,69,68,44,45,39,36,35,30,14,59,48,52,39,76,92,54,44,68,69,56,28,52,43,50,52,52,50,42,49,73,64,60,41,47,70,41,68,68,22,39,85,63,42,52,37,61,84,30,32,36,33,33,65,76,66,52,76,40,77,61,50,46,24,32,39,45,38,69,51,67,36,15,46,69,66,50,60,60,26,35,39,67,50,37,47,44,51,62,53,74,60,15,34,43,34,38,60,75,50,23,30,27,74,60,24,80,51,32,28,39,17,38,56,23,14,53,56,62,59,74,84,58,69,39,64,53,48,11,24,50,33,13,31,46,33,40,49,55,69,74,42,60,62,80,59,44,43,79,23,62,64,64,69,49,54,53,41,40,67,34,78,38,90,49,20,36,16,35,18,59,50,42,68,68,54,42,37,75,73,46,36,80,81,36,43,44,77,42,76,47,54,30,92,67,31,68,41,47,43,27,32,44,86,79,38,79,42,86,72,18,31,43,34,43,30,23,32,54,89,76,29,31,39,45,22,37,43,26,28,23,89,53,14,52,57,47,29,33,41,50,29,39,32,42,70,66,61,31,28,28,32,60,49,34,58,25,44,44,30,75,79,37,74,54,35,54,56,36,52,44,22,37,51,56,12,51,72,33,73,61,22,37,37,40,48,50,5,33,60,41,63,57,48,63,70,64,71,65,66,72,56,62,64,46,48,52,57,47,55,44,52,41,72,75,41,64,66,54,46,53,53,45,46,52,48,47,50,50,44,46,69,69,60,61,74,82,64,62,79,72,64,71,73,94,71,72,86,62,53,74,69,54,54,74,55,51,66,61,28,56,65,39,53,60,56,50,53,55,57,65,66,52,79,72,74,75,77,73,86,66,81,72,38,69,54,41,50,50,51,44,48,56,44,30,72,71,36,57,84,78,96

Nearest PDB structures (foldseek):
  4k7z-assembly1_A-2  TM=8.476E-01  e=1.239E-34  Pseudomonas aeruginosa
  5u8w-assembly1_B  TM=8.696E-01  e=2.232E-34  Pseudomonas aeruginosa UCBPP-PA14
  8ajj-assembly2_A  TM=8.559E-01  e=3.574E-34  Staphylococcus aureus
  8ajk-assembly1_A  TM=8.517E-01  e=6.437E-34  Staphylococcus aureus
  1onf-assembly1_A-2  TM=8.492E-01  e=4.612E-29  Plasmodium falciparum